Protein AF-0000000065958087 (afdb_homodimer)

Foldseek 3Di:
DDDDDCVQAQLCVQQDDPVNVVSVVVVVVVPADNQQSRFAEEEEEAQADDPALQHPLQVVLSVLLQLLQVVQGHHYDYDYDHADAQVNCPPDLSLLVHLLVLQVLLVVLLCVCLVNRGQEYEYEYFHQSNLLSVLLNQLLQFHQYAYFYLFAFAFFDDPRATAAVVVLLLVVLCVLVVNDDPVRSVVCVVTGGDHGGYTWWLFRSLLSLLLCVLLFRYDPLRSQHHNVDCVNSVRSSVRSNLSSVCSSVVPTSLLQRDPQSLLSSLQLCLQQLHKLLVQLSSLQSCLQAVHPQWSQNSQVLQFQHFHWFQIPPLHGHTSNLCSVQVHSLLQLLLCVVVVSGDQQGHHSNRHTNCVSNVPPDRDPPRDGTHHRVDGPGSGSQKHWADDLQFPLIWIWRRVPPPDQKAKAWEDEDAALVVLQVCLSVVVDDFRYEYEHALQACQSVVNQGARANNQSNCVSVVCQARYAYEYCGHHTSSGGHRYIYVGPPGLLVQGQSVQDDTGWMWIGGRPVRYIDTPDDPVSSVVSSVVDDHDDHPDPDDSSNVLSVQFDGSRSSRHRDSHSVPDDDRNRRD/DDDDDCVQAQLCVQQDDPVNVVSVVVVVVVPADNQQSRFAEEEEEAQADDPALQHPLQVVLSVLLQLLQVVQGHHYDYDYDHADAQLNCPPDLSLLVHLLVLQVLLVVLLCVCLVNRGQEYEYEYFHQSNLLSVLLNQLLQFHQYAYFYLFAFAFFDDPHATAAVVVLLLVVLCVLVVNDDPVRSVVCVVTGGDHGGYTWWLFRSLLSLLLCVLLFRYDPLRSQHHNVDCVNSVRSSVRSNLSSVCSSVVPTSLLQRDPQSLLSSLQLCLQQLHKLLVQQSSLQSCLQAVHPQWSQNSQVLQFQHFHWFQIPPLHGHTRNLCSVQVHSLLQSLLCVVVVSHDQQGHHSNRHTNCVSNVPPDRDPPRDGTHHRVDGPGSGSQKHWADDLQFPLIWIWRRRPPPDQKAKAWEDEDAALVVLQVCLSVVVDDFRYEYEHALQACQRVVNQGARANNQSNCVSVVRQARYAYEYCGHHTSNGGHRYIYVGPPGLLVQGQSVQDDTGWMWIGGRPVRYIDTPDDPVSSVVSSVVDDHDDHPDPDDSSNVSSVQFDGSRSSRHRDSHSVPDDDRNRRD

pLDDT: mean 94.56, std 6.38, range [53.03, 98.94]

InterPro domains:
  IPR000581 Dihydroxy-acid/6-phosphogluconate dehydratase, N-terminal [PF00920] (39-356)
  IPR004404 Dihydroxy-acid dehydratase [MF_00012] (9-559)
  IPR004404 Dihydroxy-acid dehydratase [TIGR00110] (22-556)
  IPR020558 Dihydroxy-acid/6-phosphogluconate dehydratase, conserved site [PS00886] (127-137)
  IPR020558 Dihydroxy-acid/6-phosphogluconate dehydratase, conserved site [PS00887] (467-478)
  IPR037237 IlvD/EDD, N-terminal domain [SSF143975] (4-380)
  IPR042096 Dihydroxy-acid dehydratase, C-terminal [G3DSA:3.50.30.80] (381-530)
  IPR050165 Dihydroxy-acid dehydratase IlvD/Edd [PTHR21000] (5-556)
  IPR056740 Dihydroxy-acid/6-phosphogluconate dehydratase, C-terminal [PF24877] (367-556)

Structure (mmCIF, N/CA/C/O backbone):
data_AF-0000000065958087-model_v1
#
loop_
_entity.id
_entity.type
_entity.pdbx_description
1 polymer 'Dihydroxy-acid dehydratase'
#
loop_
_atom_site.group_PDB
_atom_site.id
_atom_site.type_symbol
_atom_site.label_atom_id
_atom_site.label_alt_id
_atom_site.label_comp_id
_atom_site.label_asym_id
_atom_site.label_entity_id
_atom_site.label_seq_id
_atom_site.pdbx_PDB_ins_code
_atom_site.Cartn_x
_atom_site.Cartn_y
_atom_site.Cartn_z
_atom_site.occupancy
_atom_site.B_iso_or_equiv
_atom_site.auth_seq_id
_atom_site.auth_comp_id
_atom_site.auth_asym_id
_atom_site.auth_atom_id
_atom_site.pdbx_PDB_model_num
ATOM 1 N N . MET A 1 1 ? -27.859 -10.359 20.969 1 54.06 1 MET A N 1
ATOM 2 C CA . MET A 1 1 ? -26.891 -10.172 19.906 1 54.06 1 MET A CA 1
ATOM 3 C C . MET A 1 1 ? -27.562 -10.062 18.547 1 54.06 1 MET A C 1
ATOM 5 O O . MET A 1 1 ? -28.516 -10.805 18.266 1 54.06 1 MET A O 1
ATOM 9 N N . ALA A 1 2 ? -27.375 -9.062 17.859 1 61.31 2 ALA A N 1
ATOM 10 C CA . ALA A 1 2 ? -28.062 -8.812 16.594 1 61.31 2 ALA A CA 1
ATOM 11 C C . ALA A 1 2 ? -27.891 -9.984 15.633 1 61.31 2 ALA A C 1
ATOM 13 O O . ALA A 1 2 ? -26.828 -10.602 15.586 1 61.31 2 ALA A O 1
ATOM 14 N N . LYS A 1 3 ? -28.969 -10.367 15.133 1 76.25 3 LYS A N 1
ATOM 15 C CA . LYS A 1 3 ? -28.953 -11.414 14.117 1 76.25 3 LYS A CA 1
ATOM 16 C C . LYS A 1 3 ? -28.672 -10.836 12.734 1 76.25 3 LYS A C 1
ATOM 18 O O . LYS A 1 3 ? -29.344 -9.891 12.305 1 76.25 3 LYS A O 1
ATOM 23 N N . PHE A 1 4 ? -27.453 -11.102 12.219 1 90.19 4 PHE A N 1
ATOM 24 C CA . PHE A 1 4 ? -27.109 -10.602 10.898 1 90.19 4 PHE A CA 1
ATOM 25 C C . PHE A 1 4 ? -27.422 -11.641 9.828 1 90.19 4 PHE A C 1
ATOM 27 O O . PHE A 1 4 ? -27.203 -12.836 10.031 1 90.19 4 PHE A O 1
ATOM 34 N N . ASN A 1 5 ? -28.094 -11.172 8.781 1 90.94 5 ASN A N 1
ATOM 35 C CA . ASN A 1 5 ? -28.297 -12.023 7.609 1 90.94 5 ASN A CA 1
ATOM 36 C C . ASN A 1 5 ? -27.094 -11.945 6.656 1 90.94 5 ASN A C 1
ATOM 38 O O . ASN A 1 5 ? -27.047 -11.086 5.781 1 90.94 5 ASN A O 1
ATOM 42 N N . LYS A 1 6 ? -26.297 -12.805 6.758 1 92.75 6 LYS A N 1
ATOM 43 C CA . LYS A 1 6 ? -25.031 -12.797 6.02 1 92.75 6 LYS A CA 1
ATOM 44 C C . LYS A 1 6 ? -25.281 -12.867 4.516 1 92.75 6 LYS A C 1
ATOM 46 O O . LYS A 1 6 ? -24.422 -12.453 3.723 1 92.75 6 LYS A O 1
ATOM 51 N N . LYS A 1 7 ? -26.422 -13.352 4.039 1 93.19 7 LYS A N 1
ATOM 52 C CA . LYS A 1 7 ? -26.75 -13.477 2.623 1 93.19 7 LYS A CA 1
ATOM 53 C C . LYS A 1 7 ? -26.797 -12.109 1.943 1 93.19 7 LYS A C 1
ATOM 55 O O . LYS A 1 7 ? -26.719 -12.023 0.717 1 93.19 7 LYS A O 1
ATOM 60 N N . LYS A 1 8 ? -26.844 -11.109 2.742 1 94.12 8 LYS A N 1
ATOM 61 C CA . LYS A 1 8 ? -26.969 -9.758 2.197 1 94.12 8 LYS A CA 1
ATOM 62 C C . LYS A 1 8 ? -25.672 -8.961 2.404 1 94.12 8 LYS A C 1
ATOM 64 O O . LYS A 1 8 ? -25.656 -7.746 2.207 1 94.12 8 LYS A O 1
ATOM 69 N N . LEU A 1 9 ? -24.656 -9.609 2.852 1 97.38 9 LEU A N 1
ATOM 70 C CA . LEU A 1 9 ? -23.391 -8.961 3.148 1 97.38 9 LEU A CA 1
ATOM 71 C C . LEU A 1 9 ? -22.312 -9.43 2.182 1 97.38 9 LEU A C 1
ATOM 73 O O . LEU A 1 9 ? -22.391 -10.531 1.635 1 97.38 9 LEU A O 1
ATOM 77 N N . PRO A 1 10 ? -21.312 -8.578 1.961 1 97.94 10 PRO A N 1
ATOM 78 C CA . PRO A 1 10 ? -20.219 -8.945 1.064 1 97.94 10 PRO A CA 1
ATOM 79 C C . PRO A 1 10 ? -19.562 -10.281 1.434 1 97.94 10 PRO A C 1
ATOM 81 O O . PRO A 1 10 ? -19.219 -11.062 0.549 1 97.94 10 PRO A O 1
ATOM 84 N N . SER A 1 11 ? -19.453 -10.617 2.674 1 98.12 11 SER A N 1
ATOM 85 C CA . SER A 1 11 ? -18.719 -11.789 3.129 1 98.12 11 SER A CA 1
ATOM 86 C C . SER A 1 11 ? -19.422 -13.078 2.729 1 98.12 11 SER A C 1
ATOM 88 O O . SER A 1 11 ? -18.859 -14.172 2.861 1 98.12 11 SER A O 1
ATOM 90 N N . ARG A 1 12 ? -20.672 -13.008 2.209 1 97.25 12 ARG A N 1
ATOM 91 C CA . ARG A 1 12 ? -21.375 -14.188 1.703 1 97.25 12 ARG A CA 1
ATOM 92 C C . ARG A 1 12 ? -20.562 -14.875 0.61 1 97.25 12 ARG A C 1
ATOM 94 O O . ARG A 1 12 ? -20.578 -16.094 0.49 1 97.25 12 ARG A O 1
ATOM 101 N N . HIS A 1 13 ? -19.734 -14.086 -0.087 1 95.44 13 HIS A N 1
ATOM 102 C CA . HIS A 1 13 ? -19.016 -14.578 -1.252 1 95.44 13 HIS A CA 1
ATOM 103 C C . HIS A 1 13 ? -17.797 -15.406 -0.835 1 95.44 13 HIS A C 1
ATOM 105 O O . HIS A 1 13 ? -17.188 -16.078 -1.667 1 95.44 13 HIS A O 1
ATOM 111 N N . THR A 1 14 ? -17.484 -15.453 0.473 1 96.62 14 THR A N 1
ATOM 112 C CA . THR A 1 14 ? -16.344 -16.25 0.943 1 96.62 14 THR A CA 1
ATOM 113 C C . THR A 1 14 ? -16.797 -17.25 2.008 1 96.62 14 THR A C 1
ATOM 115 O O . THR A 1 14 ? -15.969 -17.953 2.592 1 96.62 14 THR A O 1
ATOM 118 N N . SER A 1 15 ? -18.047 -17.297 2.32 1 96.69 15 SER A N 1
ATOM 119 C CA . SER A 1 15 ? -18.375 -18.078 3.51 1 96.69 15 SER A CA 1
ATOM 120 C C . SER A 1 15 ? -19.594 -18.953 3.268 1 96.69 15 SER A C 1
ATOM 122 O O . SER A 1 15 ? -19.703 -20.047 3.852 1 96.69 15 SER A O 1
ATOM 124 N N . LEU A 1 16 ? -20.562 -18.594 2.395 1 95 16 LEU A N 1
ATOM 125 C CA . LEU A 1 16 ? -21.844 -19.281 2.311 1 95 16 LEU A CA 1
ATOM 126 C C . LEU A 1 16 ? -21.891 -20.188 1.085 1 95 16 LEU A C 1
ATOM 128 O O . LEU A 1 16 ? -21.484 -19.797 -0.004 1 95 16 LEU A O 1
ATOM 132 N N . GLY A 1 17 ? -22.391 -21.391 1.291 1 92.44 17 GLY A N 1
ATOM 133 C CA . GLY A 1 17 ? -22.609 -22.312 0.185 1 92.44 17 GLY A CA 1
ATOM 134 C C . GLY A 1 17 ? -21.516 -23.344 0.044 1 92.44 17 GLY A C 1
ATOM 135 O O . GLY A 1 17 ? -20.391 -23.141 0.531 1 92.44 17 GLY A O 1
ATOM 136 N N . ALA A 1 18 ? -21.859 -24.391 -0.669 1 91.31 18 ALA A N 1
ATOM 137 C CA . ALA A 1 18 ? -20.938 -25.5 -0.854 1 91.31 18 ALA A CA 1
ATOM 138 C C . ALA A 1 18 ? -19.703 -25.062 -1.62 1 91.31 18 ALA A C 1
ATOM 140 O O . ALA A 1 18 ? -18.594 -25.547 -1.362 1 91.31 18 ALA A O 1
ATOM 141 N N . ASP A 1 19 ? -19.891 -24.094 -2.451 1 88.06 19 ASP A N 1
ATOM 142 C CA . ASP A 1 19 ? -18.812 -23.625 -3.32 1 88.06 19 ASP A CA 1
ATOM 143 C C . ASP A 1 19 ? -17.75 -22.875 -2.523 1 88.06 19 ASP A C 1
ATOM 145 O O . ASP A 1 19 ? -16.641 -22.656 -3.014 1 88.06 19 ASP A O 1
ATOM 149 N N . ARG A 1 20 ? -18.078 -22.531 -1.293 1 94 20 ARG A N 1
ATOM 150 C CA . ARG A 1 20 ? -17.141 -21.734 -0.492 1 94 20 ARG A CA 1
ATOM 151 C C . ARG A 1 20 ? -16.438 -22.609 0.542 1 94 20 ARG A C 1
ATOM 153 O O . ARG A 1 20 ? -15.781 -22.094 1.449 1 94 20 ARG A O 1
ATOM 160 N N . ALA A 1 21 ? -16.562 -23.891 0.349 1 94.94 21 ALA A N 1
ATOM 161 C CA . ALA A 1 21 ? -15.906 -24.828 1.25 1 94.94 21 ALA A CA 1
ATOM 162 C C . ALA A 1 21 ? -14.406 -24.578 1.327 1 94.94 21 ALA A C 1
ATOM 164 O O . ALA A 1 21 ? -13.82 -24.578 2.414 1 94.94 21 ALA A O 1
ATOM 165 N N . PRO A 1 22 ? -13.734 -24.297 0.221 1 93.5 22 PRO A N 1
ATOM 166 C CA . PRO A 1 22 ? -12.305 -24 0.319 1 93.5 22 PRO A CA 1
ATOM 167 C C . PRO A 1 22 ? -12.008 -22.766 1.166 1 93.5 22 PRO A C 1
ATOM 169 O O . PRO A 1 22 ? -11.047 -22.766 1.936 1 93.5 22 PRO A O 1
ATOM 172 N N . HIS A 1 23 ? -12.812 -21.734 1.047 1 95.94 23 HIS A N 1
ATOM 173 C CA . HIS A 1 23 ? -12.641 -20.531 1.836 1 95.94 23 HIS A CA 1
ATOM 174 C C . HIS A 1 23 ? -12.758 -20.812 3.328 1 95.94 23 HIS A C 1
ATOM 176 O O . HIS A 1 23 ? -11.906 -20.406 4.113 1 95.94 23 HIS A O 1
ATOM 182 N N . ARG A 1 24 ? -13.781 -21.547 3.639 1 97.56 24 ARG A N 1
ATOM 183 C CA . ARG A 1 24 ? -14.031 -21.859 5.043 1 97.56 24 ARG A CA 1
ATOM 184 C C . ARG A 1 24 ? -12.914 -22.719 5.625 1 97.56 24 ARG A C 1
ATOM 186 O O . ARG A 1 24 ? -12.578 -22.594 6.805 1 97.56 24 ARG A O 1
ATOM 193 N N . SER A 1 25 ? -12.281 -23.562 4.801 1 97.19 25 SER A N 1
ATOM 194 C CA . SER A 1 25 ? -11.148 -24.359 5.254 1 97.19 25 SER A CA 1
ATOM 195 C C . SER A 1 25 ? -10.016 -23.469 5.77 1 97.19 25 SER A C 1
ATOM 197 O O . SER A 1 25 ? -9.352 -23.812 6.75 1 97.19 25 SER A O 1
ATOM 199 N N . PHE A 1 26 ? -9.82 -22.344 5.156 1 97.5 26 PHE A N 1
ATOM 200 C CA . PHE A 1 26 ? -8.789 -21.406 5.578 1 97.5 26 PHE A CA 1
ATOM 201 C C . PHE A 1 26 ? -9.148 -20.766 6.914 1 97.5 26 PHE A C 1
ATOM 203 O O . PHE A 1 26 ? -8.289 -20.594 7.781 1 97.5 26 PHE A O 1
ATOM 210 N N . TYR A 1 27 ? -10.422 -20.375 7.039 1 97.94 27 TYR A N 1
ATOM 211 C CA . TYR A 1 27 ? -10.844 -19.766 8.289 1 97.94 27 TYR A CA 1
ATOM 212 C C . TYR A 1 27 ? -10.695 -20.75 9.453 1 97.94 27 TYR A C 1
ATOM 214 O O . TYR A 1 27 ? -10.25 -20.359 10.539 1 97.94 27 TYR A O 1
ATOM 222 N N . TYR A 1 28 ? -11.047 -22.047 9.211 1 97.25 28 TYR A N 1
ATOM 223 C CA . TYR A 1 28 ? -10.922 -23.062 10.25 1 97.25 28 TYR A CA 1
ATOM 224 C C . TYR A 1 28 ? -9.461 -23.266 10.633 1 97.25 28 TYR A C 1
ATOM 226 O O . TYR A 1 28 ? -9.148 -23.5 11.805 1 97.25 28 TYR A O 1
ATOM 234 N N . ALA A 1 29 ? -8.617 -23.141 9.703 1 96.31 29 ALA A N 1
ATOM 235 C CA . ALA A 1 29 ? -7.188 -23.297 9.953 1 96.31 29 ALA A CA 1
ATOM 236 C C . ALA A 1 29 ? -6.676 -22.219 10.906 1 96.31 29 ALA A C 1
ATOM 238 O O . ALA A 1 29 ? -5.672 -22.422 11.586 1 96.31 29 ALA A O 1
ATOM 239 N N . MET A 1 30 ? -7.363 -21.125 10.961 1 96.56 30 MET A N 1
ATOM 240 C CA . MET A 1 30 ? -6.938 -20 11.797 1 96.56 30 MET A CA 1
ATOM 241 C C . MET A 1 30 ? -7.668 -20.031 13.141 1 96.56 30 MET A C 1
ATOM 243 O O . MET A 1 30 ? -7.566 -19.078 13.922 1 96.56 30 MET A O 1
ATOM 247 N N . GLY A 1 31 ? -8.469 -21.016 13.32 1 95.44 31 GLY A N 1
ATOM 248 C CA . GLY A 1 31 ? -9.102 -21.188 14.617 1 95.44 31 GLY A CA 1
ATOM 249 C C . GLY A 1 31 ? -10.523 -20.656 14.672 1 95.44 31 GLY A C 1
ATOM 250 O O . GLY A 1 31 ? -11.172 -20.703 15.711 1 95.44 31 GLY A O 1
ATOM 251 N N . GLU A 1 32 ? -11.039 -20.156 13.57 1 97.31 32 GLU A N 1
ATOM 252 C CA . GLU A 1 32 ? -12.422 -19.688 13.555 1 97.31 32 GLU A CA 1
ATOM 253 C C . GLU A 1 32 ? -13.406 -20.859 13.523 1 97.31 32 GLU A C 1
ATOM 255 O O . GLU A 1 32 ? -13.172 -21.844 12.82 1 97.31 32 GLU A O 1
ATOM 260 N N . THR A 1 33 ? -14.469 -20.781 14.281 1 96.5 33 THR A N 1
ATOM 261 C CA . THR A 1 33 ? -15.508 -21.797 14.305 1 96.5 33 THR A CA 1
ATOM 262 C C . THR A 1 33 ? -16.531 -21.562 13.203 1 96.5 33 THR A C 1
ATOM 264 O O . THR A 1 33 ? -16.516 -20.5 12.555 1 96.5 33 THR A O 1
ATOM 267 N N . GLU A 1 34 ? -17.344 -22.547 12.977 1 94.94 34 GLU A N 1
ATOM 268 C CA . GLU A 1 34 ? -18.438 -22.375 12.039 1 94.94 34 GLU A CA 1
ATOM 269 C C . GLU A 1 34 ? -19.312 -21.188 12.414 1 94.94 34 GLU A C 1
ATOM 271 O O . GLU A 1 34 ? -19.781 -20.453 11.531 1 94.94 34 GLU A O 1
ATOM 276 N N . LYS A 1 35 ? -19.5 -21.031 13.75 1 95.75 35 LYS A N 1
ATOM 277 C CA . LYS A 1 35 ? -20.281 -19.891 14.234 1 95.75 35 LYS A CA 1
ATOM 278 C C . LYS A 1 35 ? -19.594 -18.562 13.875 1 95.75 35 LYS A C 1
ATOM 280 O O . LYS A 1 35 ? -20.266 -17.609 13.484 1 95.75 35 LYS A O 1
ATOM 285 N N . ASP A 1 36 ? -18.312 -18.531 14.039 1 97.06 36 ASP A N 1
ATOM 286 C CA . ASP A 1 36 ? -17.562 -17.328 13.703 1 97.06 36 ASP A CA 1
ATOM 287 C C . ASP A 1 36 ? -17.672 -17.016 12.211 1 97.06 36 ASP A C 1
ATOM 289 O O . ASP A 1 36 ? -17.828 -15.852 11.836 1 97.06 36 ASP A O 1
ATOM 293 N N . VAL A 1 37 ? -17.594 -18.031 11.367 1 97.19 37 VAL A N 1
ATOM 294 C CA . VAL A 1 37 ? -17.594 -17.859 9.922 1 97.19 37 VAL A CA 1
ATOM 295 C C . VAL A 1 37 ? -18.984 -17.406 9.461 1 97.19 37 VAL A C 1
ATOM 297 O O . VAL A 1 37 ? -19.109 -16.734 8.438 1 97.19 37 VAL A O 1
ATOM 300 N N . ALA A 1 38 ? -20 -17.75 10.203 1 95.75 38 ALA A N 1
ATOM 301 C CA . ALA A 1 38 ? -21.375 -17.391 9.859 1 95.75 38 ALA A CA 1
ATOM 302 C C . ALA A 1 38 ? -21.672 -15.93 10.211 1 95.75 38 ALA A C 1
ATOM 304 O O . ALA A 1 38 ? -22.641 -15.352 9.734 1 95.75 38 ALA A O 1
ATOM 305 N N . LYS A 1 39 ? -20.828 -15.312 11.07 1 97.62 39 LYS A N 1
ATOM 306 C CA . LYS A 1 39 ? -20.984 -13.914 11.484 1 97.62 39 LYS A CA 1
ATOM 307 C C . LYS A 1 39 ? -20.406 -12.969 10.438 1 97.62 39 LYS A C 1
ATOM 309 O O . LYS A 1 39 ? -19.656 -13.391 9.555 1 97.62 39 LYS A O 1
ATOM 314 N N . PRO A 1 40 ? -20.75 -11.641 10.516 1 98.44 40 PRO A N 1
ATOM 315 C CA . PRO A 1 40 ? -20.109 -10.656 9.633 1 98.44 40 PRO A CA 1
ATOM 316 C C . PRO A 1 40 ? -18.609 -10.555 9.859 1 98.44 40 PRO A C 1
ATOM 318 O O . PRO A 1 40 ? -18.141 -10.617 11 1 98.44 40 PRO A O 1
ATOM 321 N N . PHE A 1 41 ? -17.875 -10.406 8.797 1 98.75 41 PHE A N 1
ATOM 322 C CA . PHE A 1 41 ? -16.438 -10.18 8.883 1 98.75 41 PHE A CA 1
ATOM 323 C C . PHE A 1 41 ? -16.125 -8.695 8.961 1 98.75 41 PHE A C 1
ATOM 325 O O . PHE A 1 41 ? -16.531 -7.918 8.094 1 98.75 41 PHE A O 1
ATOM 332 N N . VAL A 1 42 ? -15.398 -8.273 9.969 1 98.94 42 VAL A N 1
ATOM 333 C CA . VAL A 1 42 ? -15.031 -6.875 10.164 1 98.94 42 VAL A CA 1
ATOM 334 C C . VAL A 1 42 ? -13.523 -6.711 9.992 1 98.94 42 VAL A C 1
ATOM 336 O O . VAL A 1 42 ? -12.742 -7.281 10.758 1 98.94 42 VAL A O 1
ATOM 339 N N . GLY A 1 43 ? -13.125 -5.977 8.93 1 98.88 43 GLY A N 1
ATOM 340 C CA . GLY A 1 43 ? -11.719 -5.625 8.828 1 98.88 43 GLY A CA 1
ATOM 341 C C . GLY A 1 43 ? -11.273 -4.645 9.898 1 98.88 43 GLY A C 1
ATOM 342 O O . GLY A 1 43 ? -11.938 -3.641 10.148 1 98.88 43 GLY A O 1
ATOM 343 N N . VAL A 1 44 ? -10.188 -4.941 10.578 1 98.94 44 VAL A N 1
ATOM 344 C CA . VAL A 1 44 ? -9.539 -4.035 11.516 1 98.94 44 VAL A CA 1
ATOM 345 C C . VAL A 1 44 ? -8.148 -3.664 11 1 98.94 44 VAL A C 1
ATOM 347 O O . VAL A 1 44 ? -7.199 -4.438 11.141 1 98.94 44 VAL A O 1
ATOM 350 N N . VAL A 1 45 ? -8.016 -2.467 10.414 1 98.75 45 VAL A N 1
ATOM 351 C CA . VAL A 1 45 ? -6.77 -2.074 9.766 1 98.75 45 VAL A CA 1
ATOM 352 C C . VAL A 1 45 ? -6.012 -1.095 10.656 1 98.75 45 VAL A C 1
ATOM 354 O O . VAL A 1 45 ? -6.602 -0.166 11.211 1 98.75 45 VAL A O 1
ATOM 357 N N . SER A 1 46 ? -4.754 -1.327 10.828 1 98 46 SER A N 1
ATOM 358 C CA . SER A 1 46 ? -3.871 -0.398 11.523 1 98 46 SER A CA 1
ATOM 359 C C . SER A 1 46 ? -2.697 0.017 10.641 1 98 46 SER A C 1
ATOM 361 O O . SER A 1 46 ? -2.291 -0.727 9.75 1 98 46 SER A O 1
ATOM 363 N N . THR A 1 47 ? -2.174 1.189 10.82 1 98.25 47 THR A N 1
ATOM 364 C CA . THR A 1 47 ? -0.965 1.664 10.156 1 98.25 47 THR A CA 1
ATOM 365 C C . THR A 1 47 ? 0.246 1.525 11.078 1 98.25 47 THR A C 1
ATOM 367 O O . THR A 1 47 ? 1.076 2.434 11.164 1 98.25 47 THR A O 1
ATOM 370 N N . TRP A 1 48 ? 0.363 0.443 11.742 1 97.75 48 TRP A N 1
ATOM 371 C CA . TRP A 1 48 ? 1.42 0.176 12.711 1 97.75 48 TRP A CA 1
ATOM 372 C C . TRP A 1 48 ? 2.766 -0.004 12.016 1 97.75 48 TRP A C 1
ATOM 374 O O . TRP A 1 48 ? 2.84 -0.613 10.945 1 97.75 48 TRP A O 1
ATOM 384 N N . ASN A 1 49 ? 3.803 0.535 12.539 1 97.31 49 ASN A N 1
ATOM 385 C CA . ASN A 1 49 ? 5.199 0.255 12.227 1 97.31 49 ASN A CA 1
ATOM 386 C C . ASN A 1 49 ? 6.133 0.74 13.328 1 97.31 49 ASN A C 1
ATOM 388 O O . ASN A 1 49 ? 5.676 1.271 14.344 1 97.31 49 ASN A O 1
ATOM 392 N N . GLU A 1 50 ? 7.402 0.573 13.141 1 97.25 50 GLU A N 1
ATOM 393 C CA . GLU A 1 50 ? 8.398 0.988 14.125 1 97.25 50 GLU A CA 1
ATOM 394 C C . GLU A 1 50 ? 9.242 2.146 13.602 1 97.25 50 GLU A C 1
ATOM 396 O O . GLU A 1 50 ? 10.398 2.299 13.984 1 97.25 50 GLU A O 1
ATOM 401 N N . ALA A 1 51 ? 8.688 2.9 12.719 1 96.44 51 ALA A N 1
ATOM 402 C CA . ALA A 1 51 ? 9.438 4.004 12.141 1 96.44 51 ALA A CA 1
ATOM 403 C C . ALA A 1 51 ? 9.477 5.203 13.086 1 96.44 51 ALA A C 1
ATOM 405 O O . ALA A 1 51 ? 10.461 5.949 13.109 1 96.44 51 ALA A O 1
ATOM 406 N N . ALA A 1 52 ? 8.344 5.363 13.781 1 96.69 52 ALA A N 1
ATOM 407 C CA . ALA A 1 52 ? 8.211 6.52 14.664 1 96.69 52 ALA A CA 1
ATOM 408 C C . ALA A 1 52 ? 7.203 6.246 15.773 1 96.69 52 ALA A C 1
ATOM 410 O O . ALA A 1 52 ? 6.379 5.332 15.672 1 96.69 52 ALA A O 1
ATOM 411 N N . PRO A 1 53 ? 7.262 7.031 16.797 1 97.44 53 PRO A N 1
ATOM 412 C CA . PRO A 1 53 ? 6.41 6.777 17.969 1 97.44 53 PRO A CA 1
ATOM 413 C C . PRO A 1 53 ? 4.922 6.93 17.656 1 97.44 53 PRO A C 1
ATOM 415 O O . PRO A 1 53 ? 4.078 6.383 18.375 1 97.44 53 PRO A O 1
ATOM 418 N N . CYS A 1 54 ? 4.574 7.566 16.625 1 96.81 54 CYS A N 1
ATOM 419 C CA . CYS A 1 54 ? 3.176 7.812 16.297 1 96.81 54 CYS A CA 1
ATOM 420 C C . CYS A 1 54 ? 2.461 6.52 15.938 1 96.81 54 CYS A C 1
ATOM 422 O O . CYS A 1 54 ? 1.23 6.465 15.93 1 96.81 54 CYS A O 1
ATOM 424 N N . ASN A 1 55 ? 3.229 5.422 15.703 1 97 55 ASN A N 1
ATOM 425 C CA . ASN A 1 55 ? 2.598 4.23 15.141 1 97 55 ASN A CA 1
ATOM 426 C C . ASN A 1 55 ? 2.773 3.023 16.062 1 97 55 ASN A C 1
ATOM 428 O O . ASN A 1 55 ? 2.102 2.006 15.891 1 97 55 ASN A O 1
ATOM 432 N N . ILE A 1 56 ? 3.561 3.066 17.031 1 96.25 56 ILE A N 1
ATOM 433 C CA . ILE A 1 56 ? 3.996 1.873 17.75 1 96.25 56 ILE A CA 1
ATOM 434 C C . ILE A 1 56 ? 2.896 1.411 18.703 1 96.25 56 ILE A C 1
ATOM 436 O O . ILE A 1 56 ? 2.881 0.254 19.125 1 96.25 56 ILE A O 1
ATOM 440 N N . ALA A 1 57 ? 1.901 2.262 19.031 1 96.31 57 ALA A N 1
ATOM 441 C CA . ALA A 1 57 ? 0.851 1.888 19.984 1 96.31 57 ALA A CA 1
ATOM 442 C C . ALA A 1 57 ? -0.372 1.339 19.25 1 96.31 57 ALA A C 1
ATOM 444 O O . ALA A 1 57 ? -1.325 0.879 19.875 1 96.31 57 ALA A O 1
ATOM 445 N N . LEU A 1 58 ? -0.41 1.313 17.984 1 97.75 58 LEU A N 1
ATOM 446 C CA . LEU A 1 58 ? -1.629 1.081 17.219 1 97.75 58 LEU A CA 1
ATOM 447 C C . LEU A 1 58 ? -2.033 -0.388 17.281 1 97.75 58 LEU A C 1
ATOM 449 O O . LEU A 1 58 ? -3.225 -0.709 17.266 1 97.75 58 LEU A O 1
ATOM 453 N N . MET A 1 59 ? -1.088 -1.255 17.312 1 95.19 59 MET A N 1
ATOM 454 C CA . MET A 1 59 ? -1.405 -2.68 17.328 1 95.19 59 MET A CA 1
ATOM 455 C C . MET A 1 59 ? -2.129 -3.062 18.625 1 95.19 59 MET A C 1
ATOM 457 O O . MET A 1 59 ? -3.033 -3.898 18.609 1 95.19 59 MET A O 1
ATOM 461 N N . ARG A 1 60 ? -1.677 -2.51 19.75 1 96.56 60 ARG A N 1
ATOM 462 C CA . ARG A 1 60 ? -2.373 -2.729 21 1 96.56 60 ARG A CA 1
ATOM 463 C C . ARG A 1 60 ? -3.836 -2.311 20.906 1 96.56 60 ARG A C 1
ATOM 465 O O . ARG A 1 60 ? -4.727 -3.037 21.344 1 96.56 60 ARG A O 1
ATOM 472 N N . GLN A 1 61 ? -4.074 -1.193 20.312 1 97.81 61 GLN A N 1
ATOM 473 C CA . GLN A 1 61 ? -5.43 -0.669 20.188 1 97.81 61 GLN A CA 1
ATOM 474 C C . GLN A 1 61 ? -6.266 -1.539 19.25 1 97.81 61 GLN A C 1
ATOM 476 O O . GLN A 1 61 ? -7.461 -1.736 19.484 1 97.81 61 GLN A O 1
ATOM 481 N N . ALA A 1 62 ? -5.652 -2.064 18.234 1 98.5 62 ALA A N 1
ATOM 482 C CA . ALA A 1 62 ? -6.34 -2.973 17.312 1 98.5 62 ALA A CA 1
ATOM 483 C C . ALA A 1 62 ? -6.867 -4.199 18.062 1 98.5 62 ALA A C 1
ATOM 485 O O . ALA A 1 62 ? -7.961 -4.688 17.766 1 98.5 62 ALA A O 1
ATOM 486 N N . GLN A 1 63 ? -6.098 -4.703 18.984 1 98.44 63 GLN A N 1
ATOM 487 C CA . GLN A 1 63 ? -6.547 -5.848 19.781 1 98.44 63 GLN A CA 1
ATOM 488 C C . GLN A 1 63 ? -7.82 -5.516 20.547 1 98.44 63 GLN A C 1
ATOM 490 O O . GLN A 1 63 ? -8.727 -6.344 20.656 1 98.44 63 GLN A O 1
ATOM 495 N N . SER A 1 64 ? -7.855 -4.316 21.094 1 98.69 64 SER A N 1
ATOM 496 C CA . SER A 1 64 ? -9.039 -3.879 21.828 1 98.69 64 SER A CA 1
ATOM 497 C C . SER A 1 64 ? -10.25 -3.76 20.906 1 98.69 64 SER A C 1
ATOM 499 O O . SER A 1 64 ? -11.367 -4.117 21.281 1 98.69 64 SER A O 1
ATOM 501 N N . VAL A 1 65 ? -10.039 -3.277 19.719 1 98.88 65 VAL A N 1
ATOM 502 C CA . VAL A 1 65 ? -11.109 -3.186 18.719 1 98.88 65 VAL A CA 1
ATOM 503 C C . VAL A 1 65 ? -11.664 -4.578 18.438 1 98.88 65 VAL A C 1
ATOM 505 O O . VAL A 1 65 ? -12.883 -4.77 18.375 1 98.88 65 VAL A O 1
ATOM 508 N N . LYS A 1 66 ? -10.789 -5.582 18.219 1 98.81 66 LYS A N 1
ATOM 509 C CA . LYS A 1 66 ? -11.203 -6.945 17.891 1 98.81 66 LYS A CA 1
ATOM 510 C C . LYS A 1 66 ? -12.094 -7.52 19 1 98.81 66 LYS A C 1
ATOM 512 O O . LYS A 1 66 ? -13.07 -8.211 18.719 1 98.81 66 LYS A O 1
ATOM 517 N N . LYS A 1 67 ? -11.758 -7.188 20.25 1 98.75 67 LYS A N 1
ATOM 518 C CA . LYS A 1 67 ? -12.57 -7.629 21.375 1 98.75 67 LYS A CA 1
ATOM 519 C C . LYS A 1 67 ? -13.984 -7.055 21.281 1 98.75 67 LYS A C 1
ATOM 521 O O . LYS A 1 67 ? -14.961 -7.754 21.547 1 98.75 67 LYS A O 1
ATOM 526 N N . GLY A 1 68 ? -14.055 -5.773 20.922 1 98.81 68 GLY A N 1
ATOM 527 C CA . GLY A 1 68 ? -15.359 -5.141 20.766 1 98.81 68 GLY A CA 1
ATOM 528 C C . GLY A 1 68 ? -16.188 -5.75 19.656 1 98.81 68 GLY A C 1
ATOM 529 O O . GLY A 1 68 ? -17.391 -5.953 19.812 1 98.81 68 GLY A O 1
ATOM 530 N N . VAL A 1 69 ? -15.57 -6.039 18.547 1 98.81 69 VAL A N 1
ATOM 531 C CA . VAL A 1 69 ? -16.25 -6.648 17.406 1 98.81 69 VAL A CA 1
ATOM 532 C C . VAL A 1 69 ? -16.797 -8.023 17.797 1 98.81 69 VAL A C 1
ATOM 534 O O . VAL A 1 69 ? -17.969 -8.32 17.562 1 98.81 69 VAL A O 1
ATOM 537 N N . ARG A 1 70 ? -15.977 -8.852 18.438 1 98.38 70 ARG A N 1
ATOM 538 C CA . ARG A 1 70 ? -16.375 -10.195 18.844 1 98.38 70 ARG A CA 1
ATOM 539 C C . ARG A 1 70 ? -17.516 -10.141 19.859 1 98.38 70 ARG A C 1
ATOM 541 O O . ARG A 1 70 ? -18.484 -10.914 19.75 1 98.38 70 ARG A O 1
ATOM 548 N N . ALA A 1 71 ? -17.422 -9.219 20.766 1 98.06 71 ALA A N 1
ATOM 549 C CA . ALA A 1 71 ? -18.438 -9.078 21.812 1 98.06 71 ALA A CA 1
ATOM 550 C C . ALA A 1 71 ? -19.781 -8.688 21.219 1 98.06 71 ALA A C 1
ATOM 552 O O . ALA A 1 71 ? -20.828 -8.914 21.844 1 98.06 71 ALA A O 1
ATOM 553 N N . SER A 1 72 ? -19.734 -8.18 20.016 1 98.12 72 SER A N 1
ATOM 554 C CA . SER A 1 72 ? -20.969 -7.668 19.422 1 98.12 72 SER A CA 1
ATOM 555 C C . SER A 1 72 ? -21.391 -8.508 18.219 1 98.12 72 SER A C 1
ATOM 557 O O . SER A 1 72 ? -22.125 -8.031 17.359 1 98.12 72 SER A O 1
ATOM 559 N N . GLY A 1 73 ? -20.859 -9.656 18.141 1 97.5 73 GLY A N 1
ATOM 560 C CA . GLY A 1 73 ? -21.375 -10.641 17.203 1 97.5 73 GLY A CA 1
ATOM 561 C C . GLY A 1 73 ? -20.688 -10.602 15.852 1 97.5 73 GLY A C 1
ATOM 562 O O . GLY A 1 73 ? -21.266 -11.023 14.844 1 97.5 73 GLY A O 1
ATOM 563 N N . GLY A 1 74 ? -19.531 -10.008 15.727 1 98.44 74 GLY A N 1
ATOM 564 C CA . GLY A 1 74 ? -18.75 -10.023 14.5 1 98.44 74 GLY A CA 1
ATOM 565 C C . GLY A 1 74 ? -17.484 -10.867 14.602 1 98.44 74 GLY A C 1
ATOM 566 O O . GLY A 1 74 ? -17.109 -11.305 15.688 1 98.44 74 GLY A O 1
ATOM 567 N N . THR A 1 75 ? -16.891 -11.195 13.539 1 98.62 75 THR A N 1
ATOM 568 C CA . THR A 1 75 ? -15.586 -11.852 13.461 1 98.62 75 THR A CA 1
ATOM 569 C C . THR A 1 75 ? -14.523 -10.898 12.914 1 98.62 75 THR A C 1
ATOM 571 O O . THR A 1 75 ? -14.5 -10.625 11.711 1 98.62 75 THR A O 1
ATOM 574 N N . PRO A 1 76 ? -13.672 -10.391 13.758 1 98.75 76 PRO A N 1
ATOM 575 C CA . PRO A 1 76 ? -12.656 -9.438 13.297 1 98.75 76 PRO A CA 1
ATOM 576 C C . PRO A 1 76 ? -11.555 -10.094 12.477 1 98.75 76 PRO A C 1
ATOM 578 O O . PRO A 1 76 ? -11.141 -11.219 12.773 1 98.75 76 PRO A O 1
ATOM 581 N N . ARG A 1 77 ? -11.133 -9.453 11.43 1 98.56 77 ARG A N 1
ATOM 582 C CA . ARG A 1 77 ? -9.984 -9.781 10.594 1 98.56 77 ARG A CA 1
ATOM 583 C C . ARG A 1 77 ? -8.969 -8.648 10.578 1 98.56 77 ARG A C 1
ATOM 585 O O . ARG A 1 77 ? -9.133 -7.672 9.844 1 98.56 77 ARG A O 1
ATOM 592 N N . GLU A 1 78 ? -7.91 -8.805 11.336 1 98.5 78 GLU A N 1
ATOM 593 C CA . GLU A 1 78 ? -6.938 -7.727 11.477 1 98.5 78 GLU A CA 1
ATOM 594 C C . GLU A 1 78 ? -5.922 -7.742 10.336 1 98.5 78 GLU A C 1
ATOM 596 O O . GLU A 1 78 ? -5.504 -8.812 9.891 1 98.5 78 GLU A O 1
ATOM 601 N N . PHE A 1 79 ? -5.555 -6.594 9.828 1 98.31 79 PHE A N 1
ATOM 602 C CA . PHE A 1 79 ? -4.453 -6.445 8.883 1 98.31 79 PHE A CA 1
ATOM 603 C C . PHE A 1 79 ? -3.779 -5.09 9.039 1 98.31 79 PHE A C 1
ATOM 605 O O . PHE A 1 79 ? -4.242 -4.25 9.812 1 98.31 79 PHE A O 1
ATOM 612 N N . CYS A 1 80 ? -2.609 -4.934 8.406 1 97.75 80 CYS A N 1
ATOM 613 C CA . CYS A 1 80 ? -1.819 -3.711 8.5 1 97.75 80 CYS A CA 1
ATOM 614 C C . CYS A 1 80 ? -1.503 -3.158 7.113 1 97.75 80 CYS A C 1
ATOM 616 O O . CYS A 1 80 ? -1.5 -3.9 6.133 1 97.75 80 CYS A O 1
ATOM 618 N N . THR A 1 81 ? -1.391 -1.923 7.035 1 97.75 81 THR A N 1
ATOM 619 C CA . THR A 1 81 ? -0.819 -1.239 5.879 1 97.75 81 THR A CA 1
ATOM 620 C C . THR A 1 81 ? 0.275 -0.268 6.312 1 97.75 81 THR A C 1
ATOM 622 O O . THR A 1 81 ? 0.605 -0.185 7.496 1 97.75 81 THR A O 1
ATOM 625 N N . ILE A 1 82 ? 0.91 0.454 5.398 1 98.06 82 ILE A N 1
ATOM 626 C CA . ILE A 1 82 ? 2.109 1.228 5.691 1 98.06 82 ILE A CA 1
ATOM 627 C C . ILE A 1 82 ? 1.719 2.607 6.219 1 98.06 82 ILE A C 1
ATOM 629 O O . ILE A 1 82 ? 0.536 2.957 6.242 1 98.06 82 ILE A O 1
ATOM 633 N N . THR A 1 83 ? 2.695 3.32 6.664 1 96.88 83 THR A N 1
ATOM 634 C CA . THR A 1 83 ? 2.662 4.758 6.906 1 96.88 83 THR A CA 1
ATOM 635 C C . THR A 1 83 ? 4.051 5.367 6.73 1 96.88 83 THR A C 1
ATOM 637 O O . THR A 1 83 ? 5.059 4.715 7.008 1 96.88 83 THR A O 1
ATOM 640 N N . VAL A 1 84 ? 4.137 6.52 6.176 1 97.69 84 VAL A N 1
ATOM 641 C CA . VAL A 1 84 ? 5.348 7.332 6.145 1 97.69 84 VAL A CA 1
ATOM 642 C C . VAL A 1 84 ? 5.242 8.461 7.168 1 97.69 84 VAL A C 1
ATOM 644 O O . VAL A 1 84 ? 4.34 9.297 7.086 1 97.69 84 VAL A O 1
ATOM 647 N N . THR A 1 85 ? 6.105 8.43 8.094 1 96.5 85 THR A N 1
ATOM 648 C CA . THR A 1 85 ? 6.074 9.422 9.164 1 96.5 85 THR A CA 1
ATOM 649 C C . THR A 1 85 ? 6.73 10.727 8.703 1 96.5 85 THR A C 1
ATOM 651 O O . THR A 1 85 ? 7.93 10.758 8.438 1 96.5 85 THR A O 1
ATOM 654 N N . ASP A 1 86 ? 5.996 11.766 8.719 1 92.31 86 ASP A N 1
ATOM 655 C CA . ASP A 1 86 ? 6.492 13.062 8.273 1 92.31 86 ASP A CA 1
ATOM 656 C C . ASP A 1 86 ? 7.688 13.508 9.102 1 92.31 86 ASP A C 1
ATOM 658 O O . ASP A 1 86 ? 8.656 14.047 8.562 1 92.31 86 ASP A O 1
ATOM 662 N N . GLY A 1 87 ? 7.566 13.273 10.391 1 90.88 87 GLY A N 1
ATOM 663 C CA . GLY A 1 87 ? 8.641 13.703 11.266 1 90.88 87 GLY A CA 1
ATOM 664 C C . GLY A 1 87 ? 9.984 13.094 10.914 1 90.88 87 GLY A C 1
ATOM 665 O O . GLY A 1 87 ? 11.031 13.727 11.102 1 90.88 87 GLY A O 1
ATOM 666 N N . ILE A 1 88 ? 9.961 11.898 10.367 1 95.25 88 ILE A N 1
ATOM 667 C CA . ILE A 1 88 ? 11.188 11.203 9.984 1 95.25 88 ILE A CA 1
ATOM 668 C C . ILE A 1 88 ? 11.555 11.57 8.547 1 95.25 88 ILE A C 1
ATOM 670 O O . ILE A 1 88 ? 12.742 11.688 8.219 1 95.25 88 ILE A O 1
ATOM 674 N N . ALA A 1 89 ? 10.57 11.773 7.707 1 93.5 89 ALA A N 1
ATOM 675 C CA . ALA A 1 89 ? 10.797 12.016 6.285 1 93.5 89 ALA A CA 1
ATOM 676 C C . ALA A 1 89 ? 11.18 13.469 6.031 1 93.5 89 ALA A C 1
ATOM 678 O O . ALA A 1 89 ? 11.703 13.805 4.961 1 93.5 89 ALA A O 1
ATOM 679 N N . MET A 1 90 ? 11.016 14.359 6.941 1 87 90 MET A N 1
ATOM 680 C CA . MET A 1 90 ? 11.195 15.797 6.777 1 87 90 MET A CA 1
ATOM 681 C C . MET A 1 90 ? 12.672 16.141 6.594 1 87 90 MET A C 1
ATOM 683 O O . MET A 1 90 ? 13.531 15.602 7.289 1 87 90 MET A O 1
ATOM 687 N N . GLY A 1 91 ? 12.914 17.125 5.727 1 81 91 GLY A N 1
ATOM 688 C CA . GLY A 1 91 ? 14.25 17.688 5.625 1 81 91 GLY A CA 1
ATOM 689 C C . GLY A 1 91 ? 15.141 16.953 4.645 1 81 91 GLY A C 1
ATOM 690 O O . GLY A 1 91 ? 16.328 17.266 4.512 1 81 91 GLY A O 1
ATOM 691 N N . HIS A 1 92 ? 14.586 15.883 4.023 1 87.62 92 HIS A N 1
ATOM 692 C CA . HIS A 1 92 ? 15.32 15.172 2.98 1 87.62 92 HIS A CA 1
ATOM 693 C C . HIS A 1 92 ? 14.367 14.648 1.905 1 87.62 92 HIS A C 1
ATOM 695 O O . HIS A 1 92 ? 13.156 14.883 1.973 1 87.62 92 HIS A O 1
ATOM 701 N N . GLU A 1 93 ? 14.836 14 0.935 1 89.62 93 GLU A N 1
ATOM 702 C CA . GLU A 1 93 ? 14.07 13.609 -0.243 1 89.62 93 GLU A CA 1
ATOM 703 C C . GLU A 1 93 ? 12.961 12.625 0.125 1 89.62 93 GLU A C 1
ATOM 705 O O . GLU A 1 93 ? 11.992 12.469 -0.621 1 89.62 93 GLU A O 1
ATOM 710 N N . GLY A 1 94 ? 13.117 11.953 1.28 1 92.88 94 GLY A N 1
ATOM 711 C CA . GLY A 1 94 ? 12.109 11.016 1.746 1 92.88 94 GLY A CA 1
ATOM 712 C C . GLY A 1 94 ? 10.734 11.648 1.908 1 92.88 94 GLY A C 1
ATOM 713 O O . GLY A 1 94 ? 9.719 10.953 1.856 1 92.88 94 GLY A O 1
ATOM 714 N N . MET A 1 95 ? 10.719 12.953 2.053 1 92.81 95 MET A N 1
ATOM 715 C CA . MET A 1 95 ? 9.453 13.672 2.238 1 92.81 95 MET A CA 1
ATOM 716 C C . MET A 1 95 ? 8.586 13.57 0.991 1 92.81 95 MET A C 1
ATOM 718 O O . MET A 1 95 ? 7.367 13.75 1.062 1 92.81 95 MET A O 1
ATOM 722 N N . LYS A 1 96 ? 9.164 13.281 -0.156 1 94.44 96 LYS A N 1
ATOM 723 C CA . LYS A 1 96 ? 8.406 13.102 -1.39 1 94.44 96 LYS A CA 1
ATOM 724 C C . LYS A 1 96 ? 7.508 11.867 -1.311 1 94.44 96 LYS A C 1
ATOM 726 O O . LYS A 1 96 ? 6.551 11.742 -2.074 1 94.44 96 LYS A O 1
ATOM 731 N N . SER A 1 97 ? 7.742 10.977 -0.35 1 96.94 97 SER A N 1
ATOM 732 C CA . SER A 1 97 ? 6.965 9.758 -0.178 1 96.94 97 SER A CA 1
ATOM 733 C C . SER A 1 97 ? 5.727 10 0.675 1 96.94 97 SER A C 1
ATOM 735 O O . SER A 1 97 ? 4.797 9.188 0.682 1 96.94 97 SER A O 1
ATOM 737 N N . SER A 1 98 ? 5.668 11.078 1.351 1 96.19 98 SER A N 1
ATOM 738 C CA . SER A 1 98 ? 4.688 11.305 2.408 1 96.19 98 SER A CA 1
ATOM 739 C C . SER A 1 98 ? 3.275 11.406 1.839 1 96.19 98 SER A C 1
ATOM 741 O O . SER A 1 98 ? 2.432 10.547 2.09 1 96.19 98 SER A O 1
ATOM 743 N N . LEU A 1 99 ? 3.01 12.383 0.993 1 97.06 99 LEU A N 1
ATOM 744 C CA . LEU A 1 99 ? 1.662 12.555 0.462 1 97.06 99 LEU A CA 1
ATOM 745 C C . LEU A 1 99 ? 1.251 11.344 -0.368 1 97.06 99 LEU A C 1
ATOM 747 O O . LEU A 1 99 ? 0.086 10.938 -0.348 1 97.06 99 LEU A O 1
ATOM 751 N N . ILE A 1 100 ? 2.203 10.773 -1.104 1 98.19 100 ILE A N 1
ATOM 752 C CA . ILE A 1 100 ? 1.937 9.609 -1.938 1 98.19 100 ILE A CA 1
ATOM 753 C C . ILE A 1 100 ? 1.479 8.445 -1.065 1 98.19 100 ILE A C 1
ATOM 755 O O . ILE A 1 100 ? 0.632 7.645 -1.477 1 98.19 100 ILE A O 1
ATOM 759 N N . SER A 1 101 ? 2.008 8.383 0.187 1 98.5 101 SER A N 1
ATOM 760 C CA . SER A 1 101 ? 1.614 7.305 1.094 1 98.5 101 SER A CA 1
ATOM 761 C C . SER A 1 101 ? 0.135 7.398 1.45 1 98.5 101 SER A C 1
ATOM 763 O O . SER A 1 101 ? -0.508 6.379 1.719 1 98.5 101 SER A O 1
ATOM 765 N N . ARG A 1 102 ? -0.479 8.594 1.42 1 98.38 102 ARG A N 1
ATOM 766 C CA . ARG A 1 102 ? -1.914 8.727 1.65 1 98.38 102 ARG A CA 1
ATOM 767 C C . ARG A 1 102 ? -2.709 7.887 0.654 1 98.38 102 ARG A C 1
ATOM 769 O O . ARG A 1 102 ? -3.615 7.148 1.041 1 98.38 102 ARG A O 1
ATOM 776 N N . GLU A 1 103 ? -2.307 7.973 -0.612 1 98.44 103 GLU A N 1
ATOM 777 C CA . GLU A 1 103 ? -2.988 7.25 -1.682 1 98.44 103 GLU A CA 1
ATOM 778 C C . GLU A 1 103 ? -2.758 5.746 -1.565 1 98.44 103 GLU A C 1
ATOM 780 O O . GLU A 1 103 ? -3.686 4.957 -1.748 1 98.44 103 GLU A O 1
ATOM 785 N N . VAL A 1 104 ? -1.567 5.379 -1.217 1 98.69 104 VAL A N 1
ATOM 786 C CA . VAL A 1 104 ? -1.218 3.961 -1.172 1 98.69 104 VAL A CA 1
ATOM 787 C C . VAL A 1 104 ? -1.885 3.303 0.033 1 98.69 104 VAL A C 1
ATOM 789 O O . VAL A 1 104 ? -2.297 2.143 -0.035 1 98.69 104 VAL A O 1
ATOM 792 N N . ILE A 1 105 ? -2.006 4.012 1.161 1 98.81 105 ILE A N 1
ATOM 793 C CA . ILE A 1 105 ? -2.719 3.5 2.326 1 98.81 105 ILE A CA 1
ATOM 794 C C . ILE A 1 105 ? -4.184 3.256 1.97 1 98.81 105 ILE A C 1
ATOM 796 O O . ILE A 1 105 ? -4.734 2.195 2.27 1 98.81 105 ILE A O 1
ATOM 800 N N . ALA A 1 106 ? -4.805 4.219 1.297 1 98.81 106 ALA A N 1
ATOM 801 C CA . ALA A 1 106 ? -6.191 4.062 0.872 1 98.81 106 ALA A CA 1
ATOM 802 C C . ALA A 1 106 ? -6.336 2.908 -0.115 1 98.81 106 ALA A C 1
ATOM 804 O O . ALA A 1 106 ? -7.238 2.08 0.018 1 98.81 106 ALA A O 1
ATOM 805 N N . ASP A 1 107 ? -5.441 2.84 -1.07 1 98.69 107 ASP A N 1
ATOM 806 C CA . ASP A 1 107 ? -5.469 1.803 -2.098 1 98.69 107 ASP A CA 1
ATOM 807 C C . ASP A 1 107 ? -5.293 0.416 -1.48 1 98.69 107 ASP A C 1
ATOM 809 O O . ASP A 1 107 ? -6.008 -0.523 -1.841 1 98.69 107 ASP A O 1
ATOM 813 N N . SER A 1 108 ? -4.293 0.293 -0.614 1 98.69 108 SER A N 1
ATOM 814 C CA . SER A 1 108 ? -4.016 -1 0.005 1 98.69 108 SER A CA 1
ATOM 815 C C . SER A 1 108 ? -5.188 -1.463 0.864 1 98.69 108 SER A C 1
ATOM 817 O O . SER A 1 108 ? -5.527 -2.648 0.875 1 98.69 108 SER A O 1
ATOM 819 N N . THR A 1 109 ? -5.824 -0.549 1.562 1 98.81 109 THR A N 1
ATOM 820 C CA . THR A 1 109 ? -7.004 -0.878 2.355 1 98.81 109 THR A CA 1
ATOM 821 C C . THR A 1 109 ? -8.141 -1.366 1.461 1 98.81 109 THR A C 1
ATOM 823 O O . THR A 1 109 ? -8.781 -2.377 1.759 1 98.81 109 THR A O 1
ATOM 826 N N . GLU A 1 110 ? -8.359 -0.678 0.355 1 98.75 110 GLU A N 1
ATOM 827 C CA . GLU A 1 110 ? -9.391 -1.066 -0.595 1 98.75 110 GLU A CA 1
ATOM 828 C C . GLU A 1 110 ? -9.156 -2.479 -1.124 1 98.75 110 GLU A C 1
ATOM 830 O O . GLU A 1 110 ? -10.07 -3.303 -1.144 1 98.75 110 GLU A O 1
ATOM 835 N N . LEU A 1 111 ? -7.957 -2.75 -1.53 1 98.69 111 LEU A N 1
ATOM 836 C CA . LEU A 1 111 ? -7.648 -4.043 -2.125 1 98.69 111 LEU A CA 1
ATOM 837 C C . LEU A 1 111 ? -7.887 -5.172 -1.128 1 98.69 111 LEU A C 1
ATOM 839 O O . LEU A 1 111 ? -8.414 -6.23 -1.492 1 98.69 111 LEU A O 1
ATOM 843 N N . THR A 1 112 ? -7.48 -4.984 0.125 1 98.81 112 THR A N 1
ATOM 844 C CA . THR A 1 112 ? -7.652 -6.016 1.144 1 98.81 112 THR A CA 1
ATOM 845 C C . THR A 1 112 ? -9.133 -6.281 1.397 1 98.81 112 THR A C 1
ATOM 847 O O . THR A 1 112 ? -9.562 -7.438 1.438 1 98.81 112 THR A O 1
ATOM 850 N N . VAL A 1 113 ? -9.898 -5.211 1.55 1 98.81 113 VAL A N 1
ATOM 851 C CA . VAL A 1 113 ? -11.312 -5.34 1.877 1 98.81 113 VAL A CA 1
ATOM 852 C C . VAL A 1 113 ? -12.062 -5.973 0.705 1 98.81 113 VAL A C 1
ATOM 854 O O . VAL A 1 113 ? -12.867 -6.887 0.895 1 98.81 113 VAL A O 1
ATOM 857 N N . ARG A 1 114 ? -11.781 -5.555 -0.53 1 98.06 114 ARG A N 1
ATOM 858 C CA . ARG A 1 114 ? -12.398 -6.129 -1.719 1 98.06 114 ARG A CA 1
ATOM 859 C C . ARG A 1 114 ? -11.984 -7.586 -1.902 1 98.06 114 ARG A C 1
ATOM 861 O O . ARG A 1 114 ? -12.828 -8.445 -2.18 1 98.06 114 ARG A O 1
ATOM 868 N N . GLY A 1 115 ? -10.711 -7.824 -1.769 1 97.81 115 GLY A N 1
ATOM 869 C CA . GLY A 1 115 ? -10.18 -9.156 -2.002 1 97.81 115 GLY A CA 1
ATOM 870 C C . GLY A 1 115 ? -10.742 -10.203 -1.06 1 97.81 115 GLY A C 1
ATOM 871 O O . GLY A 1 115 ? -10.898 -11.367 -1.433 1 97.81 115 GLY A O 1
ATOM 872 N N . HIS A 1 116 ? -11.125 -9.758 0.175 1 98.44 116 HIS A N 1
ATOM 873 C CA . HIS A 1 116 ? -11.516 -10.727 1.191 1 98.44 116 HIS A CA 1
ATOM 874 C C . HIS A 1 116 ? -12.984 -10.57 1.566 1 98.44 116 HIS A C 1
ATOM 876 O O . HIS A 1 116 ? -13.492 -11.297 2.42 1 98.44 116 HIS A O 1
ATOM 882 N N . CYS A 1 117 ? -13.656 -9.555 0.966 1 98.25 117 CYS A N 1
ATOM 883 C CA . CYS A 1 117 ? -15.094 -9.328 1.102 1 98.25 117 CYS A CA 1
ATOM 884 C C . CYS A 1 117 ? -15.461 -9.016 2.547 1 98.25 117 CYS A C 1
ATOM 886 O O . CYS A 1 117 ? -16.359 -9.648 3.115 1 98.25 117 CYS A O 1
ATOM 888 N N . TYR A 1 118 ? -14.883 -8.008 3.166 1 98.81 118 TYR A N 1
ATOM 889 C CA . TYR A 1 118 ? -15.234 -7.629 4.531 1 98.81 118 TYR A CA 1
ATOM 890 C C . TYR A 1 118 ? -16.516 -6.793 4.555 1 98.81 118 TYR A C 1
ATOM 892 O O . TYR A 1 118 ? -16.75 -6 3.641 1 98.81 118 TYR A O 1
ATOM 900 N N . ASP A 1 119 ? -17.281 -6.938 5.59 1 98.81 119 ASP A N 1
ATOM 901 C CA . ASP A 1 119 ? -18.625 -6.363 5.688 1 98.81 119 ASP A CA 1
ATOM 902 C C . ASP A 1 119 ? -18.578 -4.98 6.328 1 98.81 119 ASP A C 1
ATOM 904 O O . ASP A 1 119 ? -19.516 -4.188 6.172 1 98.81 119 ASP A O 1
ATOM 908 N N . ALA A 1 120 ? -17.578 -4.723 7.086 1 98.88 120 ALA A N 1
ATOM 909 C CA . ALA A 1 120 ? -17.375 -3.48 7.832 1 98.88 120 ALA A CA 1
ATOM 910 C C . ALA A 1 120 ? -15.898 -3.219 8.094 1 98.88 120 ALA A C 1
ATOM 912 O O . ALA A 1 120 ? -15.055 -4.074 7.809 1 98.88 120 ALA A O 1
ATOM 913 N N . LEU A 1 121 ? -15.609 -1.993 8.602 1 98.94 121 LEU A N 1
ATOM 914 C CA . LEU A 1 121 ? -14.203 -1.61 8.719 1 98.94 121 LEU A CA 1
ATOM 915 C C . LEU A 1 121 ? -13.992 -0.721 9.938 1 98.94 121 LEU A C 1
ATOM 917 O O . LEU A 1 121 ? -14.789 0.182 10.203 1 98.94 121 LEU A O 1
ATOM 921 N N . VAL A 1 122 ? -12.984 -1.027 10.727 1 98.94 122 VAL A N 1
ATOM 922 C CA . VAL A 1 122 ? -12.453 -0.102 11.727 1 98.94 122 VAL A CA 1
ATOM 923 C C . VAL A 1 122 ? -11.016 0.273 11.367 1 98.94 122 VAL A C 1
ATOM 925 O O . VAL A 1 122 ? -10.172 -0.602 11.164 1 98.94 122 VAL A O 1
ATOM 928 N N . GLY A 1 123 ? -10.789 1.511 11.164 1 98.81 123 GLY A N 1
ATOM 929 C CA . GLY A 1 123 ? -9.461 1.986 10.797 1 98.81 123 GLY A CA 1
ATOM 930 C C . GLY A 1 123 ? -8.75 2.713 11.922 1 98.81 123 GLY A C 1
ATOM 931 O O . GLY A 1 123 ? -9.336 3.578 12.578 1 98.81 123 GLY A O 1
ATOM 932 N N . ILE A 1 124 ? -7.457 2.377 12.203 1 98.75 124 ILE A N 1
ATOM 933 C CA . ILE A 1 124 ? -6.648 2.977 13.258 1 98.75 124 ILE A CA 1
ATOM 934 C C . ILE A 1 124 ? -5.41 3.633 12.648 1 98.75 124 ILE A C 1
ATOM 936 O O . ILE A 1 124 ? -4.625 2.975 11.969 1 98.75 124 ILE A O 1
ATOM 940 N N . ALA A 1 125 ? -5.234 4.895 12.852 1 98.31 125 ALA A N 1
ATOM 941 C CA . ALA A 1 125 ? -4.117 5.629 12.266 1 98.31 125 ALA A CA 1
ATOM 942 C C . ALA A 1 125 ? -3.471 6.555 13.289 1 98.31 125 ALA A C 1
ATOM 944 O O . ALA A 1 125 ? -4.105 6.941 14.273 1 98.31 125 ALA A O 1
ATOM 945 N N . GLY A 1 126 ? -2.201 6.938 13.047 1 96.62 126 GLY A N 1
ATOM 946 C CA . GLY A 1 126 ? -1.501 7.734 14.039 1 96.62 126 GLY A CA 1
ATOM 947 C C . GLY A 1 126 ? -0.722 8.891 13.438 1 96.62 126 GLY A C 1
ATOM 948 O O . GLY A 1 126 ? -0.385 9.852 14.133 1 96.62 126 GLY A O 1
ATOM 949 N N . CYS A 1 127 ? -0.328 8.82 12.203 1 95.25 127 CYS A N 1
ATOM 950 C CA . CYS A 1 127 ? 0.521 9.836 11.602 1 95.25 127 CYS A CA 1
ATOM 951 C C . CYS A 1 127 ? -0.262 10.68 10.602 1 95.25 127 CYS A C 1
ATOM 953 O O . CYS A 1 127 ? -1.408 10.359 10.281 1 95.25 127 CYS A O 1
ATOM 955 N N . ASP A 1 128 ? 0.294 11.742 10.094 1 94 128 ASP A N 1
ATOM 956 C CA . ASP A 1 128 ? -0.308 12.836 9.336 1 94 128 ASP A CA 1
ATOM 957 C C . ASP A 1 128 ? -1.146 12.297 8.18 1 94 128 ASP A C 1
ATOM 959 O O . ASP A 1 128 ? -2.352 12.547 8.109 1 94 128 ASP A O 1
ATOM 963 N N . LYS A 1 129 ? -0.506 11.492 7.344 1 97.5 129 LYS A N 1
ATOM 964 C CA . LYS A 1 129 ? -1.162 11.133 6.09 1 97.5 129 LYS A CA 1
ATOM 965 C C . LYS A 1 129 ? -2.027 9.883 6.262 1 97.5 129 LYS A C 1
ATOM 967 O O . LYS A 1 129 ? -2.918 9.625 5.449 1 97.5 129 LYS A O 1
ATOM 972 N N . SER A 1 130 ? -1.817 9.125 7.324 1 98.44 130 SER A N 1
ATOM 973 C CA . SER A 1 130 ? -2.562 7.883 7.512 1 98.44 130 SER A CA 1
ATOM 974 C C . SER A 1 130 ? -4.004 8.164 7.934 1 98.44 130 SER A C 1
ATOM 976 O O . SER A 1 130 ? -4.91 7.398 7.602 1 98.44 130 SER A O 1
ATOM 978 N N . LEU A 1 131 ? -4.273 9.281 8.672 1 98.62 131 LEU A N 1
ATOM 979 C CA . LEU A 1 131 ? -5.625 9.609 9.125 1 98.62 131 LEU A CA 1
ATOM 980 C C . LEU A 1 131 ? -6.539 9.906 7.941 1 98.62 131 LEU A C 1
ATOM 982 O O . LEU A 1 131 ? -7.516 9.188 7.711 1 98.62 131 LEU A O 1
ATOM 986 N N . PRO A 1 132 ? -6.16 10.906 7.121 1 98.75 132 PRO A N 1
ATOM 987 C CA . PRO A 1 132 ? -7.039 11.133 5.969 1 98.75 132 PRO A CA 1
ATOM 988 C C . PRO A 1 132 ? -7.094 9.938 5.023 1 98.75 132 PRO A C 1
ATOM 990 O O . PRO A 1 132 ? -8.125 9.688 4.398 1 98.75 132 PRO A O 1
ATOM 993 N N . ALA A 1 133 ? -6.031 9.18 4.891 1 98.81 133 ALA A N 1
ATOM 994 C CA . ALA A 1 133 ? -5.984 8.031 3.996 1 98.81 133 ALA A CA 1
ATOM 995 C C . ALA A 1 133 ? -7.047 7 4.371 1 98.81 133 ALA A C 1
ATOM 997 O O . ALA A 1 133 ? -7.77 6.496 3.506 1 98.81 133 ALA A O 1
ATOM 998 N N . LEU A 1 134 ? -7.109 6.648 5.629 1 98.88 134 LEU A N 1
ATOM 999 C CA . LEU A 1 134 ? -8.078 5.648 6.062 1 98.88 134 LEU A CA 1
ATOM 1000 C C . LEU A 1 134 ? -9.5 6.188 5.953 1 98.88 134 LEU A C 1
ATOM 1002 O O . LEU A 1 134 ? -10.43 5.441 5.645 1 98.88 134 LEU A O 1
ATOM 1006 N N . MET A 1 135 ? -9.695 7.488 6.215 1 98.88 135 MET A N 1
ATOM 1007 C CA . MET A 1 135 ? -11.016 8.078 6.023 1 98.88 135 MET A CA 1
ATOM 1008 C C . MET A 1 135 ? -11.422 8.023 4.555 1 98.88 135 MET A C 1
ATOM 1010 O O . MET A 1 135 ? -12.586 7.77 4.238 1 98.88 135 MET A O 1
ATOM 1014 N N . MET A 1 136 ? -10.477 8.273 3.656 1 98.88 136 MET A N 1
ATOM 1015 C CA . MET A 1 136 ? -10.727 8.133 2.225 1 98.88 136 MET A CA 1
ATOM 1016 C C . MET A 1 136 ? -11.164 6.715 1.879 1 98.88 136 MET A C 1
ATOM 1018 O O . MET A 1 136 ? -12.125 6.523 1.14 1 98.88 136 MET A O 1
ATOM 1022 N N . ALA A 1 137 ? -10.469 5.746 2.432 1 98.81 137 ALA A N 1
ATOM 1023 C CA . ALA A 1 137 ? -10.789 4.348 2.16 1 98.81 137 ALA A CA 1
ATOM 1024 C C . ALA A 1 137 ? -12.195 4.004 2.635 1 98.81 137 ALA A C 1
ATOM 1026 O O . ALA A 1 137 ? -12.922 3.273 1.961 1 98.81 137 ALA A O 1
ATOM 1027 N N . MET A 1 138 ? -12.594 4.52 3.797 1 98.81 138 MET A N 1
ATOM 1028 C CA . MET A 1 138 ? -13.906 4.27 4.371 1 98.81 138 MET A CA 1
ATOM 1029 C C . MET A 1 138 ? -15.016 4.777 3.447 1 98.81 138 MET A C 1
ATOM 1031 O O . MET A 1 138 ? -15.969 4.059 3.164 1 98.81 138 MET A O 1
ATOM 1035 N N . VAL A 1 139 ? -14.773 5.949 2.975 1 98.44 139 VAL A N 1
ATOM 1036 C CA . VAL A 1 139 ? -15.773 6.578 2.119 1 98.44 139 VAL A CA 1
ATOM 1037 C C . VAL A 1 139 ? -15.797 5.883 0.759 1 98.44 139 VAL A C 1
ATOM 1039 O O . VAL A 1 139 ? -16.875 5.684 0.179 1 98.44 139 VAL A O 1
ATOM 1042 N N . ARG A 1 140 ? -14.656 5.527 0.273 1 97.88 140 ARG A N 1
ATOM 1043 C CA . ARG A 1 140 ? -14.523 4.836 -1.005 1 97.88 140 ARG A CA 1
ATOM 1044 C C . ARG A 1 140 ? -15.266 3.506 -0.991 1 97.88 140 ARG A C 1
ATOM 1046 O O . ARG A 1 140 ? -16.016 3.195 -1.922 1 97.88 140 ARG A O 1
ATOM 1053 N N . LEU A 1 141 ? -15.078 2.705 0.044 1 98.56 141 LEU A N 1
ATOM 1054 C CA . LEU A 1 141 ? -15.625 1.354 0.148 1 98.56 141 LEU A CA 1
ATOM 1055 C C . LEU A 1 141 ? -17.094 1.39 0.566 1 98.56 141 LEU A C 1
ATOM 1057 O O . LEU A 1 141 ? -17.859 0.498 0.21 1 98.56 141 LEU A O 1
ATOM 1061 N N . ASN A 1 142 ? -17.406 2.334 1.391 1 98.75 142 ASN A N 1
ATOM 1062 C CA . ASN A 1 142 ? -18.766 2.666 1.846 1 98.75 142 ASN A CA 1
ATOM 1063 C C . ASN A 1 142 ? -19.375 1.522 2.643 1 98.75 142 ASN A C 1
ATOM 1065 O O . ASN A 1 142 ? -20.594 1.362 2.658 1 98.75 142 ASN A O 1
ATOM 1069 N N . VAL A 1 143 ? -18.594 0.625 3.197 1 98.75 143 VAL A N 1
ATOM 1070 C CA . VAL A 1 143 ? -19.094 -0.284 4.219 1 98.75 143 VAL A CA 1
ATOM 1071 C C . VAL A 1 143 ? -19.141 0.425 5.57 1 98.75 143 VAL A C 1
ATOM 1073 O O . VAL A 1 143 ? -18.344 1.335 5.824 1 98.75 143 VAL A O 1
ATOM 1076 N N . PRO A 1 144 ? -20.094 0.039 6.461 1 98.81 144 PRO A N 1
ATOM 1077 C CA . PRO A 1 144 ? -20.094 0.663 7.785 1 98.81 144 PRO A CA 1
ATOM 1078 C C . PRO A 1 144 ? -18.719 0.684 8.43 1 98.81 144 PRO A C 1
ATOM 1080 O O . PRO A 1 144 ? -18.016 -0.332 8.43 1 98.81 144 PRO A O 1
ATOM 1083 N N . SER A 1 145 ? -18.312 1.879 8.938 1 98.94 145 SER A N 1
ATOM 1084 C CA . SER A 1 145 ? -16.922 2.066 9.359 1 98.94 145 SER A CA 1
ATOM 1085 C C . SER A 1 145 ? -16.828 3.012 10.547 1 98.94 145 SER A C 1
ATOM 1087 O O . SER A 1 145 ? -17.688 3.877 10.734 1 98.94 145 SER A O 1
ATOM 1089 N N . VAL A 1 146 ? -15.789 2.805 11.336 1 98.94 146 VAL A N 1
ATOM 1090 C CA . VAL A 1 146 ? -15.438 3.703 12.43 1 98.94 146 VAL A CA 1
ATOM 1091 C C . VAL A 1 146 ? -13.945 4.016 12.383 1 98.94 146 VAL A C 1
ATOM 1093 O O . VAL A 1 146 ? -13.125 3.117 12.172 1 98.94 146 VAL A O 1
ATOM 1096 N N . PHE A 1 147 ? -13.617 5.289 12.469 1 98.88 147 PHE A N 1
ATOM 1097 C CA . PHE A 1 147 ? -12.227 5.723 12.492 1 98.88 147 PHE A CA 1
ATOM 1098 C C . PHE A 1 147 ? -11.742 5.914 13.93 1 98.88 147 PHE A C 1
ATOM 1100 O O . PHE A 1 147 ? -12.492 6.398 14.781 1 98.88 147 PHE A O 1
ATOM 1107 N N . ILE A 1 148 ? -10.438 5.531 14.203 1 98.56 148 ILE A N 1
ATOM 1108 C CA . ILE A 1 148 ? -9.828 5.723 15.516 1 98.56 148 ILE A CA 1
ATOM 1109 C C . ILE A 1 148 ? -8.461 6.383 15.359 1 98.56 148 ILE A C 1
ATOM 1111 O O . ILE A 1 148 ? -7.602 5.883 14.633 1 98.56 148 ILE A O 1
ATOM 1115 N N . TYR A 1 149 ? -8.312 7.496 16.016 1 98.31 149 TYR A N 1
ATOM 1116 C CA . TYR A 1 149 ? -7.012 8.133 16.156 1 98.31 149 TYR A CA 1
ATOM 1117 C C . TYR A 1 149 ? -6.176 7.441 17.234 1 98.31 149 TYR A C 1
ATOM 1119 O O . TYR A 1 149 ? -6.684 7.102 18.297 1 98.31 149 TYR A O 1
ATOM 1127 N N . GLY A 1 150 ? -4.891 7.223 16.922 1 97.56 150 GLY A N 1
ATOM 1128 C CA . GLY A 1 150 ? -4.023 6.453 17.797 1 97.56 150 GLY A CA 1
ATOM 1129 C C . GLY A 1 150 ? -3.605 7.215 19.047 1 97.56 150 GLY A C 1
ATOM 1130 O O . GLY A 1 150 ? -3.111 6.621 20 1 97.56 150 GLY A O 1
ATOM 1131 N N . GLY A 1 151 ? -3.723 8.555 19.062 1 98 151 GLY A N 1
ATOM 1132 C CA . GLY A 1 151 ? -3.398 9.359 20.234 1 98 151 GLY A CA 1
ATOM 1133 C C . GLY A 1 151 ? -2.111 10.148 20.062 1 98 151 GLY A C 1
ATOM 1134 O O . GLY A 1 151 ? -1.207 9.734 19.344 1 98 151 GLY A O 1
ATOM 1135 N N . SER A 1 152 ? -2.025 11.219 20.844 1 97.62 152 SER A N 1
ATOM 1136 C CA . SER A 1 152 ? -0.868 12.109 20.781 1 97.62 152 SER A CA 1
ATOM 1137 C C . SER A 1 152 ? 0.211 11.68 21.766 1 97.62 152 SER A C 1
ATOM 1139 O O . SER A 1 152 ? -0.08 11.008 22.75 1 97.62 152 SER A O 1
ATOM 1141 N N . ILE A 1 153 ? 1.386 12.07 21.5 1 97.69 153 ILE A N 1
ATOM 1142 C CA . ILE A 1 153 ? 2.533 11.914 22.375 1 97.69 153 ILE A CA 1
ATOM 1143 C C . ILE A 1 153 ? 2.381 12.828 23.594 1 97.69 153 ILE A C 1
ATOM 1145 O O . ILE A 1 153 ? 1.752 13.883 23.5 1 97.69 153 ILE A O 1
ATOM 1149 N N . LEU A 1 154 ? 2.861 12.453 24.719 1 97.38 154 LEU A N 1
ATOM 1150 C CA . LEU A 1 154 ? 2.941 13.344 25.859 1 97.38 154 LEU A CA 1
ATOM 1151 C C . LEU A 1 154 ? 3.986 14.438 25.641 1 97.38 154 LEU A C 1
ATOM 1153 O O . LEU A 1 154 ? 5.008 14.195 25 1 97.38 154 LEU A O 1
ATOM 1157 N N . PRO A 1 155 ? 3.709 15.648 26.156 1 96.94 155 PRO A N 1
ATOM 1158 C CA . PRO A 1 155 ? 4.734 16.688 26.016 1 96.94 155 PRO A CA 1
ATOM 1159 C C . PRO A 1 155 ? 5.969 16.406 26.875 1 96.94 155 PRO A C 1
ATOM 1161 O O . PRO A 1 155 ? 5.852 15.875 27.984 1 96.94 155 PRO A O 1
ATOM 1164 N N . GLY A 1 156 ? 7.137 16.75 26.266 1 96.44 156 GLY A N 1
ATOM 1165 C CA . GLY A 1 156 ? 8.328 16.797 27.109 1 96.44 156 GLY A CA 1
ATOM 1166 C C . GLY A 1 156 ? 8.383 18.031 27.984 1 96.44 156 GLY A C 1
ATOM 1167 O O . GLY A 1 156 ? 7.484 18.891 27.938 1 96.44 156 GLY A O 1
ATOM 1168 N N . GLN A 1 157 ? 9.352 18 28.859 1 96.06 157 GLN A N 1
ATOM 1169 C CA . GLN A 1 157 ? 9.578 19.172 29.703 1 96.06 157 GLN A CA 1
ATOM 1170 C C . GLN A 1 157 ? 11.008 19.672 29.562 1 96.06 157 GLN A C 1
ATOM 1172 O O . GLN A 1 157 ? 11.961 18.891 29.625 1 96.06 157 GLN A O 1
ATOM 1177 N N . TYR A 1 158 ? 11.133 20.891 29.281 1 95.88 158 TYR A N 1
ATOM 1178 C CA . TYR A 1 158 ? 12.43 21.547 29.156 1 95.88 158 TYR A CA 1
ATOM 1179 C C . TYR A 1 158 ? 12.391 22.953 29.734 1 95.88 158 TYR A C 1
ATOM 1181 O O . TYR A 1 158 ? 11.594 23.797 29.297 1 95.88 158 TYR A O 1
ATOM 1189 N N . LYS A 1 159 ? 13.203 23.25 30.734 1 94.88 159 LYS A N 1
ATOM 1190 C CA . LYS A 1 159 ? 13.297 24.531 31.422 1 94.88 159 LYS A CA 1
ATOM 1191 C C . LYS A 1 159 ? 11.922 25 31.906 1 94.88 159 LYS A C 1
ATOM 1193 O O . LYS A 1 159 ? 11.539 26.141 31.672 1 94.88 159 LYS A O 1
ATOM 1198 N N . GLY A 1 160 ? 11.133 24.094 32.375 1 92.88 160 GLY A N 1
ATOM 1199 C CA . GLY A 1 160 ? 9.867 24.375 33.031 1 92.88 160 GLY A CA 1
ATOM 1200 C C . GLY A 1 160 ? 8.719 24.547 32.062 1 92.88 160 GLY A C 1
ATOM 1201 O O . GLY A 1 160 ? 7.609 24.922 32.438 1 92.88 160 GLY A O 1
ATOM 1202 N N . LYS A 1 161 ? 8.938 24.219 30.812 1 93.06 161 LYS A N 1
ATOM 1203 C CA . LYS A 1 161 ? 7.891 24.375 29.812 1 93.06 161 LYS A CA 1
ATOM 1204 C C . LYS A 1 161 ? 7.641 23.062 29.062 1 93.06 161 LYS A C 1
ATOM 1206 O O . LYS A 1 161 ? 8.555 22.25 28.906 1 93.06 161 LYS A O 1
ATOM 1211 N N . ASP A 1 162 ? 6.395 22.938 28.625 1 94.44 162 ASP A N 1
ATOM 1212 C CA . ASP A 1 162 ? 6.07 21.828 27.719 1 94.44 162 ASP A CA 1
ATOM 1213 C C . ASP A 1 162 ? 6.734 22.016 26.359 1 94.44 162 ASP A C 1
ATOM 1215 O O . ASP A 1 162 ? 6.734 23.125 25.812 1 94.44 162 ASP A O 1
ATOM 1219 N N . VAL A 1 163 ? 7.375 20.938 25.891 1 94.31 163 VAL A N 1
ATOM 1220 C CA . VAL A 1 163 ? 8.023 21 24.578 1 94.31 163 VAL A CA 1
ATOM 1221 C C . VAL A 1 163 ? 7.562 19.828 23.719 1 94.31 163 VAL A C 1
ATOM 1223 O O . VAL A 1 163 ? 7.086 18.812 24.25 1 94.31 163 VAL A O 1
ATOM 1226 N N . THR A 1 164 ? 7.574 20.031 22.5 1 92.38 164 THR A N 1
ATOM 1227 C CA . THR A 1 164 ? 7.316 19.016 21.484 1 92.38 164 THR A CA 1
ATOM 1228 C C . THR A 1 164 ? 8.469 18.953 20.5 1 92.38 164 THR A C 1
ATOM 1230 O O . THR A 1 164 ? 9.453 19.672 20.625 1 92.38 164 THR A O 1
ATOM 1233 N N . VAL A 1 165 ? 8.336 18.078 19.531 1 91.06 165 VAL A N 1
ATOM 1234 C CA . VAL A 1 165 ? 9.383 17.891 18.531 1 91.06 165 VAL A CA 1
ATOM 1235 C C . VAL A 1 165 ? 9.594 19.188 17.766 1 91.06 165 VAL A C 1
ATOM 1237 O O . VAL A 1 165 ? 10.703 19.469 17.297 1 91.06 165 VAL A O 1
ATOM 1240 N N . VAL A 1 166 ? 8.57 20.016 17.594 1 85.44 166 VAL A N 1
ATOM 1241 C CA . VAL A 1 166 ? 8.672 21.25 16.828 1 85.44 166 VAL A CA 1
ATOM 1242 C C . VAL A 1 166 ? 9.68 22.188 17.484 1 85.44 166 VAL A C 1
ATOM 1244 O O . VAL A 1 166 ? 10.398 22.922 16.797 1 85.44 166 VAL A O 1
ATOM 1247 N N . ASP A 1 167 ? 9.742 22.125 18.797 1 88.62 167 ASP A N 1
ATOM 1248 C CA . ASP A 1 167 ? 10.742 22.906 19.531 1 88.62 167 ASP A CA 1
ATOM 1249 C C . ASP A 1 167 ? 12.156 22.484 19.156 1 88.62 167 ASP A C 1
ATOM 1251 O O . ASP A 1 167 ? 13.07 23.312 19.109 1 88.62 167 ASP A O 1
ATOM 1255 N N . VAL A 1 168 ? 12.289 21.219 18.875 1 91.12 168 VAL A N 1
ATOM 1256 C CA . VAL A 1 168 ? 13.602 20.719 18.469 1 91.12 168 VAL A CA 1
ATOM 1257 C C . VAL A 1 168 ? 13.938 21.219 17.062 1 91.12 168 VAL A C 1
ATOM 1259 O O . VAL A 1 168 ? 15.078 21.609 16.797 1 91.12 168 VAL A O 1
ATOM 1262 N N . PHE A 1 169 ? 12.992 21.25 16.156 1 84.25 169 PHE A N 1
ATOM 1263 C CA . PHE A 1 169 ? 13.203 21.781 14.82 1 84.25 169 PHE A CA 1
ATOM 1264 C C . PHE A 1 169 ? 13.633 23.234 14.883 1 84.25 169 PHE A C 1
ATOM 1266 O O . PHE A 1 169 ? 14.547 23.656 14.164 1 84.25 169 PHE A O 1
ATOM 1273 N N . GLU A 1 170 ? 12.961 23.953 15.711 1 81.62 170 GLU A N 1
ATOM 1274 C CA . GLU A 1 170 ? 13.305 25.359 15.883 1 81.62 170 GLU A CA 1
ATOM 1275 C C . GLU A 1 170 ? 14.688 25.516 16.5 1 81.62 170 GLU A C 1
ATOM 1277 O O . GLU A 1 170 ? 15.438 26.438 16.125 1 81.62 170 GLU A O 1
ATOM 1282 N N . ALA A 1 171 ? 14.969 24.688 17.422 1 88.94 171 ALA A N 1
ATOM 1283 C CA . ALA A 1 171 ? 16.266 24.719 18.094 1 88.94 171 ALA A CA 1
ATOM 1284 C C . ALA A 1 171 ? 17.406 24.469 17.109 1 88.94 171 ALA A C 1
ATOM 1286 O O . ALA A 1 171 ? 18.484 25.016 17.25 1 88.94 171 ALA A O 1
ATOM 1287 N N . VAL A 1 172 ? 17.188 23.578 16.156 1 86.19 172 VAL A N 1
ATOM 1288 C CA . VAL A 1 172 ? 18.172 23.328 15.102 1 86.19 172 VAL A CA 1
ATOM 1289 C C . VAL A 1 172 ? 18.484 24.641 14.367 1 86.19 172 VAL A C 1
ATOM 1291 O O . VAL A 1 172 ? 19.641 24.938 14.078 1 86.19 172 VAL A O 1
ATOM 1294 N N . GLY A 1 173 ? 17.391 25.391 13.992 1 79.75 173 GLY A N 1
ATOM 1295 C CA . GLY A 1 173 ? 17.578 26.688 13.375 1 79.75 173 GLY A CA 1
ATOM 1296 C C . GLY A 1 173 ? 18.391 27.656 14.242 1 79.75 173 GLY A C 1
ATOM 1297 O O . GLY A 1 173 ? 19.266 28.344 13.742 1 79.75 173 GLY A O 1
ATOM 1298 N N . LYS A 1 174 ? 18.141 27.688 15.562 1 84.19 174 LYS A N 1
ATOM 1299 C CA . LYS A 1 174 ? 18.859 28.531 16.5 1 84.19 174 LYS A CA 1
ATOM 1300 C C . LYS A 1 174 ? 20.328 28.141 16.578 1 84.19 174 LYS A C 1
ATOM 1302 O O . LYS A 1 174 ? 21.219 28.984 16.656 1 84.19 174 LYS A O 1
ATOM 1307 N N . HIS A 1 175 ? 20.453 26.859 16.594 1 89.62 175 HIS A N 1
ATOM 1308 C CA . HIS A 1 175 ? 21.828 26.344 16.656 1 89.62 175 HIS A CA 1
ATOM 1309 C C . HIS A 1 175 ? 22.609 26.75 15.406 1 89.62 175 HIS A C 1
ATOM 1311 O O . HIS A 1 175 ? 23.766 27.188 15.508 1 89.62 175 HIS A O 1
ATOM 1317 N N . SER A 1 176 ? 22.016 26.578 14.273 1 82.12 176 SER A N 1
ATOM 1318 C CA . SER A 1 176 ? 22.656 26.938 13.016 1 82.12 176 SER A CA 1
ATOM 1319 C C . SER A 1 176 ? 22.984 28.438 12.961 1 82.12 176 SER A C 1
ATOM 1321 O O . SER A 1 176 ? 23.953 28.844 12.312 1 82.12 176 SER A O 1
ATOM 1323 N N . ALA A 1 177 ? 22.188 29.266 13.648 1 78.94 177 ALA A N 1
ATOM 1324 C CA . ALA A 1 177 ? 22.359 30.703 13.68 1 78.94 177 ALA A CA 1
ATOM 1325 C C . ALA A 1 177 ? 23.344 31.125 14.773 1 78.94 177 ALA A C 1
ATOM 1327 O O . ALA A 1 177 ? 23.609 32.312 14.961 1 78.94 177 ALA A O 1
ATOM 1328 N N . GLY A 1 178 ? 23.812 30.141 15.562 1 86.56 178 GLY A N 1
ATOM 1329 C CA . GLY A 1 178 ? 24.781 30.422 16.609 1 86.56 178 GLY A CA 1
ATOM 1330 C C . GLY A 1 178 ? 24.125 30.875 17.906 1 86.56 178 GLY A C 1
ATOM 1331 O O . GLY A 1 178 ? 24.812 31.344 18.828 1 86.56 178 GLY A O 1
ATOM 1332 N N . LYS A 1 179 ? 22.906 30.734 18.062 1 88.94 179 LYS A N 1
ATOM 1333 C CA . LYS A 1 179 ? 22.172 31.25 19.203 1 88.94 179 LYS A CA 1
ATOM 1334 C C . LYS A 1 179 ? 21.906 30.156 20.234 1 88.94 179 LYS A C 1
ATOM 1336 O O . LYS A 1 179 ? 21.391 30.422 21.312 1 88.94 179 LYS A O 1
ATOM 1341 N N . MET A 1 180 ? 22.219 28.953 19.969 1 91.62 180 MET A N 1
ATOM 1342 C CA . MET A 1 180 ? 22.062 27.812 20.844 1 91.62 180 MET A CA 1
ATOM 1343 C C . MET A 1 180 ? 23.25 26.859 20.719 1 91.62 180 MET A C 1
ATOM 1345 O O . MET A 1 180 ? 23.703 26.578 19.609 1 91.62 180 MET A O 1
ATOM 1349 N N . SER A 1 181 ? 23.734 26.438 21.844 1 95.81 181 SER A N 1
ATOM 1350 C CA . SER A 1 181 ? 24.891 25.531 21.828 1 95.81 181 SER A CA 1
ATOM 1351 C C . SER A 1 181 ? 24.469 24.109 21.469 1 95.81 181 SER A C 1
ATOM 1353 O O . SER A 1 181 ? 23.312 23.75 21.625 1 95.81 181 SER A O 1
ATOM 1355 N N . ALA A 1 182 ? 25.438 23.359 21.047 1 95.56 182 ALA A N 1
ATOM 1356 C CA . ALA A 1 182 ? 25.203 21.953 20.766 1 95.56 182 ALA A CA 1
ATOM 1357 C C . ALA A 1 182 ? 24.734 21.203 22 1 95.56 182 ALA A C 1
ATOM 1359 O O . ALA A 1 182 ? 23.906 20.281 21.922 1 95.56 182 ALA A O 1
ATOM 1360 N N . LYS A 1 183 ? 25.266 21.562 23.125 1 96.56 183 LYS A N 1
ATOM 1361 C CA . LYS A 1 183 ? 24.906 20.938 24.391 1 96.56 183 LYS A CA 1
ATOM 1362 C C . LYS A 1 183 ? 23.438 21.203 24.734 1 96.56 183 LYS A C 1
ATOM 1364 O O . LYS A 1 183 ? 22.734 20.297 25.188 1 96.56 183 LYS A O 1
ATOM 1369 N N . GLU A 1 184 ? 23.062 22.391 24.547 1 96.25 184 GLU A N 1
ATOM 1370 C CA . GLU A 1 184 ? 21.688 22.75 24.812 1 96.25 184 GLU A CA 1
ATOM 1371 C C . GLU A 1 184 ? 20.719 22.047 23.859 1 96.25 184 GLU A C 1
ATOM 1373 O O . GLU A 1 184 ? 19.656 21.578 24.266 1 96.25 184 GLU A O 1
ATOM 1378 N N . LEU A 1 185 ? 21.078 22 22.609 1 96.44 185 LEU A N 1
ATOM 1379 C CA . LEU A 1 185 ? 20.281 21.281 21.625 1 96.44 185 LEU A CA 1
ATOM 1380 C C . LEU A 1 185 ? 20.109 19.812 22 1 96.44 185 LEU A C 1
ATOM 1382 O O . LEU A 1 185 ? 19.016 19.25 21.906 1 96.44 185 LEU A O 1
ATOM 1386 N N . ARG A 1 186 ? 21.156 19.266 22.469 1 96.5 186 ARG A N 1
ATOM 1387 C CA . ARG A 1 186 ? 21.141 17.859 22.875 1 96.5 186 ARG A CA 1
ATOM 1388 C C . ARG A 1 186 ? 20.188 17.625 24.047 1 96.5 186 ARG A C 1
ATOM 1390 O O . ARG A 1 186 ? 19.453 16.641 24.078 1 96.5 186 ARG A O 1
ATOM 1397 N N . LYS A 1 187 ? 20.234 18.484 25 1 96.75 187 LYS A N 1
ATOM 1398 C CA . LYS A 1 187 ? 19.344 18.375 26.156 1 96.75 187 LYS A CA 1
ATOM 1399 C C . LYS A 1 187 ? 17.875 18.391 25.719 1 96.75 187 LYS A C 1
ATOM 1401 O O . LYS A 1 187 ? 17.078 17.578 26.188 1 96.75 187 LYS A O 1
ATOM 1406 N N . LEU A 1 188 ? 17.578 19.25 24.859 1 97 188 LEU A N 1
ATOM 1407 C CA . LEU A 1 188 ? 16.219 19.359 24.344 1 97 188 LEU A CA 1
ATOM 1408 C C . LEU A 1 188 ? 15.852 18.109 23.531 1 97 188 LEU A C 1
ATOM 1410 O O . LEU A 1 188 ? 14.742 17.578 23.656 1 97 188 LEU A O 1
ATOM 1414 N N . GLU A 1 189 ? 16.766 17.703 22.688 1 96.44 189 GLU A N 1
ATOM 1415 C CA . GLU A 1 189 ? 16.625 16.531 21.844 1 96.44 189 GLU A CA 1
ATOM 1416 C C . GLU A 1 189 ? 16.203 15.305 22.656 1 96.44 189 GLU A C 1
ATOM 1418 O O . GLU A 1 189 ? 15.344 14.531 22.25 1 96.44 189 GLU A O 1
ATOM 1423 N N . LEU A 1 190 ? 16.688 15.148 23.812 1 96.56 190 LEU A N 1
ATOM 1424 C CA . LEU A 1 190 ? 16.531 13.945 24.625 1 96.56 190 LEU A CA 1
ATOM 1425 C C . LEU A 1 190 ? 15.195 13.961 25.375 1 96.56 190 LEU A C 1
ATOM 1427 O O . LEU A 1 190 ? 14.727 12.922 25.844 1 96.56 190 LEU A O 1
ATOM 1431 N N . VAL A 1 191 ? 14.531 15.109 25.438 1 96.56 191 VAL A N 1
ATOM 1432 C CA . VAL A 1 191 ? 13.367 15.172 26.312 1 96.56 191 VAL A CA 1
ATOM 1433 C C . VAL A 1 191 ? 12.117 15.516 25.5 1 96.56 191 VAL A C 1
ATOM 1435 O O . VAL A 1 191 ? 10.992 15.328 25.969 1 96.56 191 VAL A O 1
ATOM 1438 N N . ALA A 1 192 ? 12.25 15.945 24.312 1 96.06 192 ALA A N 1
ATOM 1439 C CA . ALA A 1 192 ? 11.164 16.547 23.547 1 96.06 192 ALA A CA 1
ATOM 1440 C C . ALA A 1 192 ? 10.07 15.516 23.25 1 96.06 192 ALA A C 1
ATOM 1442 O O . ALA A 1 192 ? 8.891 15.867 23.141 1 96.06 192 ALA A O 1
ATOM 1443 N N . CYS A 1 193 ? 10.461 14.25 23.047 1 97 193 CYS A N 1
ATOM 1444 C CA . CYS A 1 193 ? 9.539 13.164 22.734 1 97 193 CYS A CA 1
ATOM 1445 C C . CYS A 1 193 ? 9.625 12.055 23.781 1 97 193 CYS A C 1
ATOM 1447 O O . CYS A 1 193 ? 10.352 11.078 23.594 1 97 193 CYS A O 1
ATOM 1449 N N . PRO A 1 194 ? 8.727 12.039 24.781 1 96.62 194 PRO A N 1
ATOM 1450 C CA . PRO A 1 194 ? 8.922 11.156 25.938 1 96.62 194 PRO A CA 1
ATOM 1451 C C . PRO A 1 194 ? 8.109 9.867 25.828 1 96.62 194 PRO A C 1
ATOM 1453 O O . PRO A 1 194 ? 8.234 8.992 26.688 1 96.62 194 PRO A O 1
ATOM 1456 N N . SER A 1 195 ? 7.242 9.75 24.828 1 96.62 195 SER A N 1
ATOM 1457 C CA . SER A 1 195 ? 6.355 8.594 24.797 1 96.62 195 SER A CA 1
ATOM 1458 C C . SER A 1 195 ? 5.918 8.273 23.375 1 96.62 195 SER A C 1
ATOM 1460 O O . SER A 1 195 ? 6.281 8.977 22.422 1 96.62 195 SER A O 1
ATOM 1462 N N . ALA A 1 196 ? 5.137 7.184 23.25 1 97.12 196 ALA A N 1
ATOM 1463 C CA . ALA A 1 196 ? 4.445 6.883 22 1 97.12 196 ALA A CA 1
ATOM 1464 C C . ALA A 1 196 ? 3.396 7.949 21.688 1 97.12 196 ALA A C 1
ATOM 1466 O O . ALA A 1 196 ? 2.928 8.648 22.578 1 97.12 196 ALA A O 1
ATOM 1467 N N . GLY A 1 197 ? 3.111 8.039 20.359 1 97.62 197 GLY A N 1
ATOM 1468 C CA . GLY A 1 197 ? 2.031 8.914 19.953 1 97.62 197 GLY A CA 1
ATOM 1469 C C . GLY A 1 197 ? 2.43 9.875 18.844 1 97.62 197 GLY A C 1
ATOM 1470 O O . GLY A 1 197 ? 3.617 10.023 18.547 1 97.62 197 GLY A O 1
ATOM 1471 N N . ALA A 1 198 ? 1.448 10.438 18.266 1 96.44 198 ALA A N 1
ATOM 1472 C CA . ALA A 1 198 ? 1.657 11.438 17.234 1 96.44 198 ALA A CA 1
ATOM 1473 C C . ALA A 1 198 ? 2.215 12.734 17.812 1 96.44 198 ALA A C 1
ATOM 1475 O O . ALA A 1 198 ? 2.146 12.953 19.016 1 96.44 198 ALA A O 1
ATOM 1476 N N . CYS A 1 199 ? 2.713 13.602 16.969 1 92.44 199 CYS A N 1
ATOM 1477 C CA . CYS A 1 199 ? 3.307 14.852 17.422 1 92.44 199 CYS A CA 1
ATOM 1478 C C . CYS A 1 199 ? 2.32 15.648 18.266 1 92.44 199 CYS A C 1
ATOM 1480 O O . CYS A 1 199 ? 1.136 15.727 17.938 1 92.44 199 CYS A O 1
ATOM 1482 N N . GLY A 1 200 ? 2.703 16.266 19.266 1 92.56 200 GLY A N 1
ATOM 1483 C CA . GLY A 1 200 ? 1.895 16.672 20.406 1 92.56 200 GLY A CA 1
ATOM 1484 C C . GLY A 1 200 ? 1.244 18.031 20.219 1 92.56 200 GLY A C 1
ATOM 1485 O O . GLY A 1 200 ? 0.424 18.453 21.031 1 92.56 200 GLY A O 1
ATOM 1486 N N . GLY A 1 201 ? 1.534 18.766 19.203 1 91.56 201 GLY A N 1
ATOM 1487 C CA . GLY A 1 201 ? 0.877 20.031 18.906 1 91.56 201 GLY A CA 1
ATOM 1488 C C . GLY A 1 201 ? -0.274 19.891 17.922 1 91.56 201 GLY A C 1
ATOM 1489 O O . GLY A 1 201 ? -0.605 18.781 17.5 1 91.56 201 GLY A O 1
ATOM 1490 N N . GLN A 1 202 ? -0.925 21 17.734 1 91.88 202 GLN A N 1
ATOM 1491 C CA . GLN A 1 202 ? -2.006 20.984 16.75 1 91.88 202 GLN A CA 1
ATOM 1492 C C . GLN A 1 202 ? -1.458 20.984 15.328 1 91.88 202 GLN A C 1
ATOM 1494 O O . GLN A 1 202 ? -1.773 21.859 14.531 1 91.88 202 GLN A O 1
ATOM 1499 N N . PHE A 1 203 ? -0.688 19.953 15.109 1 91.06 203 PHE A N 1
ATOM 1500 C CA . PHE A 1 203 ? -0.137 19.703 13.781 1 91.06 203 PHE A CA 1
ATOM 1501 C C . PHE A 1 203 ? -1.108 18.891 12.938 1 91.06 203 PHE A C 1
ATOM 1503 O O . PHE A 1 203 ? -2.301 18.828 13.242 1 91.06 203 PHE A O 1
ATOM 1510 N N . THR A 1 204 ? -0.612 18.297 11.898 1 93.06 204 THR A N 1
ATOM 1511 C CA . THR A 1 204 ? -1.535 17.688 10.945 1 93.06 204 THR A CA 1
ATOM 1512 C C . THR A 1 204 ? -2.266 16.516 11.578 1 93.06 204 THR A C 1
ATOM 1514 O O . THR A 1 204 ? -3.477 16.359 11.414 1 93.06 204 THR A O 1
ATOM 1517 N N . ALA A 1 205 ? -1.58 15.656 12.312 1 95.75 205 ALA A N 1
ATOM 1518 C CA . ALA A 1 205 ? -2.211 14.477 12.906 1 95.75 205 ALA A CA 1
ATOM 1519 C C . ALA A 1 205 ? -3.334 14.875 13.859 1 95.75 205 ALA A C 1
ATOM 1521 O O . ALA A 1 205 ? -4.457 14.375 13.75 1 95.75 205 ALA A O 1
ATOM 1522 N N . ASN A 1 206 ? -3.051 15.766 14.773 1 96.5 206 ASN A N 1
ATOM 1523 C CA . ASN A 1 206 ? -4.066 16.203 15.727 1 96.5 206 ASN A CA 1
ATOM 1524 C C . ASN A 1 206 ? -5.188 16.969 15.039 1 96.5 206 ASN A C 1
ATOM 1526 O O . ASN A 1 206 ? -6.344 16.891 15.453 1 96.5 206 ASN A O 1
ATOM 1530 N N . THR A 1 207 ? -4.816 17.734 14.023 1 95.88 207 THR A N 1
ATOM 1531 C CA . THR A 1 207 ? -5.832 18.422 13.234 1 95.88 207 THR A CA 1
ATOM 1532 C C . THR A 1 207 ? -6.805 17.422 12.617 1 95.88 207 THR A C 1
ATOM 1534 O O . THR A 1 207 ? -8.023 17.562 12.742 1 95.88 207 THR A O 1
ATOM 1537 N N . MET A 1 208 ? -6.254 16.391 11.977 1 97.75 208 MET A N 1
ATOM 1538 C CA . MET A 1 208 ? -7.098 15.398 11.312 1 97.75 208 MET A CA 1
ATOM 1539 C C . MET A 1 208 ? -7.848 14.547 12.328 1 97.75 208 MET A C 1
ATOM 1541 O O . MET A 1 208 ? -8.938 14.047 12.047 1 97.75 208 MET A O 1
ATOM 1545 N N . ALA A 1 209 ? -7.277 14.406 13.508 1 98.38 209 ALA A N 1
ATOM 1546 C CA . ALA A 1 209 ? -8.008 13.75 14.586 1 98.38 209 ALA A CA 1
ATOM 1547 C C . ALA A 1 209 ? -9.273 14.523 14.945 1 98.38 209 ALA A C 1
ATOM 1549 O O . ALA A 1 209 ? -10.344 13.938 15.102 1 98.38 209 ALA A O 1
ATOM 1550 N N . CYS A 1 210 ? -9.148 15.812 15.094 1 98.25 210 CYS A N 1
ATOM 1551 C CA . CYS A 1 210 ? -10.312 16.656 15.344 1 98.25 210 CYS A CA 1
ATOM 1552 C C . CYS A 1 210 ? -11.328 16.531 14.211 1 98.25 210 CYS A C 1
ATOM 1554 O O . CYS A 1 210 ? -12.531 16.438 14.461 1 98.25 210 CYS A O 1
ATOM 1556 N N . VAL A 1 211 ? -10.781 16.484 13.008 1 98.69 211 VAL A N 1
ATOM 1557 C CA . VAL A 1 211 ? -11.617 16.359 11.812 1 98.69 211 VAL A CA 1
ATOM 1558 C C . VAL A 1 211 ? -12.422 15.062 11.883 1 98.69 211 VAL A C 1
ATOM 1560 O O . VAL A 1 211 ? -13.594 15.039 11.516 1 98.69 211 VAL A O 1
ATOM 1563 N N . SER A 1 212 ? -11.859 14 12.359 1 98.81 212 SER A N 1
ATOM 1564 C CA . SER A 1 212 ? -12.516 12.695 12.383 1 98.81 212 SER A CA 1
ATOM 1565 C C . SER A 1 212 ? -13.789 12.742 13.227 1 98.81 212 SER A C 1
ATOM 1567 O O . SER A 1 212 ? -14.789 12.125 12.875 1 98.81 212 SER A O 1
ATOM 1569 N N . GLU A 1 213 ? -13.773 13.469 14.344 1 98.75 213 GLU A N 1
ATOM 1570 C CA . GLU A 1 213 ? -14.977 13.617 15.164 1 98.75 213 GLU A CA 1
ATOM 1571 C C . GLU A 1 213 ? -15.945 14.609 14.531 1 98.75 213 GLU A C 1
ATOM 1573 O O . GLU A 1 213 ? -17.156 14.375 14.523 1 98.75 213 GLU A O 1
ATOM 1578 N N . ALA A 1 214 ? -15.414 15.68 14 1 98.88 214 ALA A N 1
ATOM 1579 C CA . ALA A 1 214 ? -16.266 16.734 13.453 1 98.88 214 ALA A CA 1
ATOM 1580 C C . ALA A 1 214 ? -17.031 16.25 12.227 1 98.88 214 ALA A C 1
ATOM 1582 O O . ALA A 1 214 ? -18.172 16.641 12.016 1 98.88 214 ALA A O 1
ATOM 1583 N N . ILE A 1 215 ? -16.344 15.461 11.422 1 98.81 215 ILE A N 1
ATOM 1584 C CA . ILE A 1 215 ? -16.969 14.961 10.195 1 98.81 215 ILE A CA 1
ATOM 1585 C C . ILE A 1 215 ? -17.922 13.82 10.531 1 98.81 215 ILE A C 1
ATOM 1587 O O . ILE A 1 215 ? -18.766 13.445 9.711 1 98.81 215 ILE A O 1
ATOM 1591 N N . GLY A 1 216 ? -17.75 13.203 11.742 1 98.88 216 GLY A N 1
ATOM 1592 C CA . GLY A 1 216 ? -18.703 12.227 12.258 1 98.88 216 GLY A CA 1
ATOM 1593 C C . GLY A 1 216 ? -18.234 10.797 12.094 1 98.88 216 GLY A C 1
ATOM 1594 O O . GLY A 1 216 ? -19.016 9.852 12.258 1 98.88 216 GLY A O 1
ATOM 1595 N N . LEU A 1 217 ? -16.953 10.523 11.797 1 98.88 217 LEU A N 1
ATOM 1596 C CA . LEU A 1 217 ? -16.469 9.18 11.5 1 98.88 217 LEU A CA 1
ATOM 1597 C C . LEU A 1 217 ? -15.828 8.547 12.734 1 98.88 217 LEU A C 1
ATOM 1599 O O . LEU A 1 217 ? -15.484 7.367 12.719 1 98.88 217 LEU A O 1
ATOM 1603 N N . ALA A 1 218 ? -15.641 9.312 13.773 1 98.81 218 ALA A N 1
ATOM 1604 C CA . ALA A 1 218 ? -15.047 8.828 15.016 1 98.81 218 ALA A CA 1
ATOM 1605 C C . ALA A 1 218 ? -15.977 9.055 16.203 1 98.81 218 ALA A C 1
ATOM 1607 O O . ALA A 1 218 ? -16.828 9.953 16.172 1 98.81 218 ALA A O 1
ATOM 1608 N N . LEU A 1 219 ? -15.828 8.266 17.219 1 98.62 219 LEU A N 1
ATOM 1609 C CA . LEU A 1 219 ? -16.609 8.422 18.453 1 98.62 219 LEU A CA 1
ATOM 1610 C C . LEU A 1 219 ? -16.234 9.711 19.172 1 98.62 219 LEU A C 1
ATOM 1612 O O . LEU A 1 219 ? -15.062 10.102 19.188 1 98.62 219 LEU A O 1
ATOM 1616 N N . PRO A 1 220 ? -17.234 10.32 19.797 1 97.88 220 PRO A N 1
ATOM 1617 C CA . PRO A 1 220 ? -16.906 11.477 20.625 1 97.88 220 PRO A CA 1
ATOM 1618 C C . PRO A 1 220 ? -15.844 11.148 21.688 1 97.88 220 PRO A C 1
ATOM 1620 O O . PRO A 1 220 ? -15.883 10.086 22.297 1 97.88 220 PRO A O 1
ATOM 1623 N N . TYR A 1 221 ? -14.859 12 21.812 1 97.06 221 TYR A N 1
ATOM 1624 C CA . TYR A 1 221 ? -13.797 11.961 22.812 1 97.06 221 TYR A CA 1
ATOM 1625 C C . TYR A 1 221 ? -12.68 11.023 22.375 1 97.06 221 TYR A C 1
ATOM 1627 O O . TYR A 1 221 ? -11.602 11.023 22.969 1 97.06 221 TYR A O 1
ATOM 1635 N N . SER A 1 222 ? -12.852 10.234 21.344 1 97.38 222 SER A N 1
ATOM 1636 C CA . SER A 1 222 ? -11.867 9.227 20.969 1 97.38 222 SER A CA 1
ATOM 1637 C C . SER A 1 222 ? -10.617 9.867 20.375 1 97.38 222 SER A C 1
ATOM 1639 O O . SER A 1 222 ? -9.562 9.227 20.297 1 97.38 222 SER A O 1
ATOM 1641 N N . ALA A 1 223 ? -10.656 11.141 19.984 1 95.94 223 ALA A N 1
ATOM 1642 C CA . ALA A 1 223 ? -9.539 11.812 19.328 1 95.94 223 ALA A CA 1
ATOM 1643 C C . ALA A 1 223 ? -8.656 12.539 20.344 1 95.94 223 ALA A C 1
ATOM 1645 O O . ALA A 1 223 ? -7.695 13.211 19.984 1 95.94 223 ALA A O 1
ATOM 1646 N N . GLY A 1 224 ? -8.844 12.398 21.672 1 93.25 224 GLY A N 1
ATOM 1647 C CA . GLY A 1 224 ? -8.18 13.266 22.641 1 93.25 224 GLY A CA 1
ATOM 1648 C C . GLY A 1 224 ? -7.203 12.531 23.531 1 93.25 224 GLY A C 1
ATOM 1649 O O . GLY A 1 224 ? -6.113 13.023 23.812 1 93.25 224 GLY A O 1
ATOM 1650 N N . THR A 1 225 ? -7.469 11.297 23.938 1 95.25 225 THR A N 1
ATOM 1651 C CA . THR A 1 225 ? -6.676 10.578 24.922 1 95.25 225 THR A CA 1
ATOM 1652 C C . THR A 1 225 ? -5.277 10.289 24.391 1 95.25 225 THR A C 1
ATOM 1654 O O . THR A 1 225 ? -5.129 9.734 23.297 1 95.25 225 THR A O 1
ATOM 1657 N N . PRO A 1 226 ? -4.199 10.664 25.188 1 97.44 226 PRO A N 1
ATOM 1658 C CA . PRO A 1 226 ? -2.828 10.414 24.734 1 97.44 226 PRO A CA 1
ATOM 1659 C C . PRO A 1 226 ? -2.557 8.938 24.453 1 97.44 226 PRO A C 1
ATOM 1661 O O . PRO A 1 226 ? -3.15 8.062 25.094 1 97.44 226 PRO A O 1
ATOM 1664 N N . ALA A 1 227 ? -1.662 8.648 23.609 1 97.69 227 ALA A N 1
ATOM 1665 C CA . ALA A 1 227 ? -1.384 7.324 23.062 1 97.69 227 ALA A CA 1
ATOM 1666 C C . ALA A 1 227 ? -0.965 6.352 24.156 1 97.69 227 ALA A C 1
ATOM 1668 O O . ALA A 1 227 ? -1.353 5.18 24.141 1 97.69 227 ALA A O 1
ATOM 1669 N N . PRO A 1 228 ? -0.13 6.77 25.125 1 97 228 PRO A N 1
ATOM 1670 C CA . PRO A 1 228 ? 0.351 5.789 26.094 1 97 228 PRO A CA 1
ATOM 1671 C C . PRO A 1 228 ? -0.698 5.438 27.156 1 97 228 PRO A C 1
ATOM 1673 O O . PRO A 1 228 ? -0.508 4.496 27.922 1 97 228 PRO A O 1
ATOM 1676 N N . TYR A 1 229 ? -1.762 6.223 27.266 1 96.25 229 TYR A N 1
ATOM 1677 C CA . TYR A 1 229 ? -2.764 5.98 28.297 1 96.25 229 TYR A CA 1
ATOM 1678 C C . TYR A 1 229 ? -3.662 4.809 27.922 1 96.25 229 TYR A C 1
ATOM 1680 O O . TYR A 1 229 ? -4.266 4.805 26.844 1 96.25 229 TYR A O 1
ATOM 1688 N N . GLU A 1 230 ? -3.865 3.883 28.797 1 93.69 230 GLU A N 1
ATOM 1689 C CA . GLU A 1 230 ? -4.633 2.67 28.531 1 93.69 230 GLU A CA 1
ATOM 1690 C C . GLU A 1 230 ? -6.129 2.965 28.484 1 93.69 230 GLU A C 1
ATOM 1692 O O . GLU A 1 230 ? -6.914 2.154 27.984 1 93.69 230 GLU A O 1
ATOM 1697 N N . GLU A 1 231 ? -6.484 4.105 28.984 1 93.69 231 GLU A N 1
ATOM 1698 C CA . GLU A 1 231 ? -7.883 4.516 28.906 1 93.69 231 GLU A CA 1
ATOM 1699 C C . GLU A 1 231 ? -8.367 4.555 27.469 1 93.69 231 GLU A C 1
ATOM 1701 O O . GLU A 1 231 ? -9.57 4.418 27.203 1 93.69 231 GLU A O 1
ATOM 1706 N N . ARG A 1 232 ? -7.445 4.676 26.547 1 95.12 232 ARG A N 1
ATOM 1707 C CA . ARG A 1 232 ? -7.805 4.73 25.141 1 95.12 232 ARG A CA 1
ATOM 1708 C C . ARG A 1 232 ? -8.391 3.404 24.672 1 95.12 232 ARG A C 1
ATOM 1710 O O . ARG A 1 232 ? -9.188 3.369 23.719 1 95.12 232 ARG A O 1
ATOM 1717 N N . ASP A 1 233 ? -8.023 2.35 25.312 1 97.06 233 ASP A N 1
ATOM 1718 C CA . ASP A 1 233 ? -8.484 1.019 24.922 1 97.06 233 ASP A CA 1
ATOM 1719 C C . ASP A 1 233 ? -10 0.908 25.016 1 97.06 233 ASP A C 1
ATOM 1721 O O . ASP A 1 233 ? -10.625 0.143 24.281 1 97.06 233 ASP A O 1
ATOM 1725 N N . LYS A 1 234 ? -10.594 1.717 25.938 1 97.44 234 LYS A N 1
ATOM 1726 C CA . LYS A 1 234 ? -12.047 1.726 26.062 1 97.44 234 LYS A CA 1
ATOM 1727 C C . LYS A 1 234 ? -12.695 2.242 24.781 1 97.44 234 LYS A C 1
ATOM 1729 O O . LYS A 1 234 ? -13.734 1.73 24.359 1 97.44 234 LYS A O 1
ATOM 1734 N N . TYR A 1 235 ? -12.117 3.268 24.188 1 97.69 235 TYR A N 1
ATOM 1735 C CA . TYR A 1 235 ? -12.641 3.809 22.938 1 97.69 235 TYR A CA 1
ATOM 1736 C C . TYR A 1 235 ? -12.445 2.828 21.797 1 97.69 235 TYR A C 1
ATOM 1738 O O . TYR A 1 235 ? -13.289 2.729 20.906 1 97.69 235 TYR A O 1
ATOM 1746 N N . ALA A 1 236 ? -11.305 2.125 21.828 1 98.5 236 ALA A N 1
ATOM 1747 C CA . ALA A 1 236 ? -11.062 1.096 20.828 1 98.5 236 ALA A CA 1
ATOM 1748 C C . ALA A 1 236 ? -12.102 -0.017 20.922 1 98.5 236 ALA A C 1
ATOM 1750 O O . ALA A 1 236 ? -12.695 -0.41 19.906 1 98.5 236 ALA A O 1
ATOM 1751 N N . LEU A 1 237 ? -12.32 -0.5 22.109 1 98.75 237 LEU A N 1
ATOM 1752 C CA . LEU A 1 237 ? -13.328 -1.526 22.344 1 98.75 237 LEU A CA 1
ATOM 1753 C C . LEU A 1 237 ? -14.703 -1.044 21.906 1 98.75 237 LEU A C 1
ATOM 1755 O O . LEU A 1 237 ? -15.422 -1.757 21.203 1 98.75 237 LEU A O 1
ATOM 1759 N N . LEU A 1 238 ? -15.055 0.171 22.297 1 98.75 238 LEU A N 1
ATOM 1760 C CA . LEU A 1 238 ? -16.359 0.749 21.953 1 98.75 238 LEU A CA 1
ATOM 1761 C C . LEU A 1 238 ? -16.5 0.922 20.438 1 98.75 238 LEU A C 1
ATOM 1763 O O . LEU A 1 238 ? -17.594 0.778 19.891 1 98.75 238 LEU A O 1
ATOM 1767 N N . SER A 1 239 ? -15.43 1.255 19.766 1 98.88 239 SER A N 1
ATOM 1768 C CA . SER A 1 239 ? -15.469 1.393 18.312 1 98.88 239 SER A CA 1
ATOM 1769 C C . SER A 1 239 ? -15.812 0.068 17.641 1 98.88 239 SER A C 1
ATOM 1771 O O . SER A 1 239 ? -16.531 0.043 16.641 1 98.88 239 SER A O 1
ATOM 1773 N N . GLY A 1 240 ? -15.234 -1.025 18.203 1 98.88 240 GLY A N 1
ATOM 1774 C CA . GLY A 1 240 ? -15.609 -2.34 17.703 1 98.88 240 GLY A CA 1
ATOM 1775 C C . GLY A 1 240 ? -17.094 -2.633 17.875 1 98.88 240 GLY A C 1
ATOM 1776 O O . GLY A 1 240 ? -17.734 -3.137 16.953 1 98.88 240 GLY A O 1
ATOM 1777 N N . LYS A 1 241 ? -17.656 -2.26 19.016 1 98.81 241 LYS A N 1
ATOM 1778 C CA . LYS A 1 241 ? -19.094 -2.434 19.266 1 98.81 241 LYS A CA 1
ATOM 1779 C C . LYS A 1 241 ? -19.922 -1.539 18.344 1 98.81 241 LYS A C 1
ATOM 1781 O O . LYS A 1 241 ? -20.938 -1.972 17.797 1 98.81 241 LYS A O 1
ATOM 1786 N N . THR A 1 242 ? -19.453 -0.344 18.156 1 98.88 242 THR A N 1
ATOM 1787 C CA . THR A 1 242 ? -20.172 0.668 17.375 1 98.88 242 THR A CA 1
ATOM 1788 C C . THR A 1 242 ? -20.266 0.256 15.914 1 98.88 242 THR A C 1
ATOM 1790 O O . THR A 1 242 ? -21.312 0.425 15.281 1 98.88 242 THR A O 1
ATOM 1793 N N . VAL A 1 243 ? -19.219 -0.276 15.352 1 98.88 243 VAL A N 1
ATOM 1794 C CA . VAL A 1 243 ? -19.234 -0.625 13.938 1 98.88 243 VAL A CA 1
ATOM 1795 C C . VAL A 1 243 ? -20.266 -1.729 13.695 1 98.88 243 VAL A C 1
ATOM 1797 O O . VAL A 1 243 ? -20.922 -1.76 12.648 1 98.88 243 VAL A O 1
ATOM 1800 N N . MET A 1 244 ? -20.406 -2.635 14.641 1 98.69 244 MET A N 1
ATOM 1801 C CA . MET A 1 244 ? -21.422 -3.686 14.523 1 98.69 244 MET A CA 1
ATOM 1802 C C . MET A 1 244 ? -22.828 -3.1 14.578 1 98.69 244 MET A C 1
ATOM 1804 O O . MET A 1 244 ? -23.719 -3.562 13.867 1 98.69 244 MET A O 1
ATOM 1808 N N . ASN A 1 245 ? -23.016 -2.092 15.414 1 98.56 245 ASN A N 1
ATOM 1809 C CA . ASN A 1 245 ? -24.297 -1.387 15.453 1 98.56 245 ASN A CA 1
ATOM 1810 C C . ASN A 1 245 ? -24.594 -0.691 14.125 1 98.56 245 ASN A C 1
ATOM 1812 O O . ASN A 1 245 ? -25.734 -0.705 13.648 1 98.56 245 ASN A O 1
ATOM 1816 N N . LEU A 1 246 ? -23.562 -0.069 13.578 1 98.81 246 LEU A N 1
ATOM 1817 C CA . LEU A 1 246 ? -23.703 0.58 12.281 1 98.81 246 LEU A CA 1
ATOM 1818 C C . LEU A 1 246 ? -24.062 -0.436 11.203 1 98.81 246 LEU A C 1
ATOM 1820 O O . LEU A 1 246 ? -24.875 -0.147 10.32 1 98.81 246 LEU A O 1
ATOM 1824 N N . LEU A 1 247 ? -23.391 -1.518 11.25 1 98.44 247 LEU A N 1
ATOM 1825 C CA . LEU A 1 247 ? -23.703 -2.578 10.289 1 98.44 247 LEU A CA 1
ATOM 1826 C C . LEU A 1 247 ? -25.156 -3.018 10.406 1 98.44 247 LEU A C 1
ATOM 1828 O O . LEU A 1 247 ? -25.828 -3.213 9.391 1 98.44 247 LEU A O 1
ATOM 1832 N N . GLN A 1 248 ? -25.641 -3.195 11.625 1 97.5 248 GLN A N 1
ATOM 1833 C CA . GLN A 1 248 ? -27.031 -3.588 11.867 1 97.5 248 GLN A CA 1
ATOM 1834 C C . GLN A 1 248 ? -28 -2.549 11.312 1 97.5 248 GLN A C 1
ATOM 1836 O O . GLN A 1 248 ? -29.016 -2.9 10.719 1 97.5 248 GLN A O 1
ATOM 1841 N N . LYS A 1 249 ? -27.641 -1.306 11.477 1 97.5 249 LYS A N 1
ATOM 1842 C CA . LYS A 1 249 ? -28.531 -0.213 11.07 1 97.5 249 LYS A CA 1
ATOM 1843 C C . LYS A 1 249 ? -28.266 0.184 9.617 1 97.5 249 LYS A C 1
ATOM 1845 O O . LYS A 1 249 ? -28.984 1.02 9.062 1 97.5 249 LYS A O 1
ATOM 1850 N N . ASN A 1 250 ? -27.234 -0.352 9.016 1 97.06 250 ASN A N 1
ATOM 1851 C CA . ASN A 1 250 ? -26.812 -0.041 7.66 1 97.06 250 ASN A CA 1
ATOM 1852 C C . ASN A 1 250 ? -26.516 1.448 7.492 1 97.06 250 ASN A C 1
ATOM 1854 O O . ASN A 1 250 ? -26.984 2.07 6.539 1 97.06 250 ASN A O 1
ATOM 1858 N N . ILE A 1 251 ? -25.906 2.02 8.508 1 98.69 251 ILE A N 1
ATOM 1859 C CA . ILE A 1 251 ? -25.375 3.371 8.398 1 98.69 251 ILE A CA 1
ATOM 1860 C C . ILE A 1 251 ? -23.938 3.318 7.879 1 98.69 251 ILE A C 1
ATOM 1862 O O . ILE A 1 251 ? -23.062 2.707 8.5 1 98.69 251 ILE A O 1
ATOM 1866 N N . ARG A 1 252 ? -23.734 3.969 6.734 1 98.62 252 ARG A N 1
ATOM 1867 C CA . ARG A 1 252 ? -22.469 3.85 6.02 1 98.62 252 ARG A CA 1
ATOM 1868 C C . ARG A 1 252 ? -21.75 5.191 5.961 1 98.62 252 ARG A C 1
ATOM 1870 O O . ARG A 1 252 ? -22.328 6.23 6.277 1 98.62 252 ARG A O 1
ATOM 1877 N N . PRO A 1 253 ? -20.438 5.227 5.652 1 98.88 253 PRO A N 1
ATOM 1878 C CA . PRO A 1 253 ? -19.641 6.453 5.641 1 98.88 253 PRO A CA 1
ATOM 1879 C C . PRO A 1 253 ? -20.234 7.543 4.758 1 98.88 253 PRO A C 1
ATOM 1881 O O . PRO A 1 253 ? -20.156 8.727 5.086 1 98.88 253 PRO A O 1
ATOM 1884 N N . ARG A 1 254 ? -20.859 7.168 3.643 1 98.62 254 ARG A N 1
ATOM 1885 C CA . ARG A 1 254 ? -21.406 8.148 2.711 1 98.62 254 ARG A CA 1
ATOM 1886 C C . ARG A 1 254 ? -22.703 8.75 3.242 1 98.62 254 ARG A C 1
ATOM 1888 O O . ARG A 1 254 ? -23.172 9.766 2.734 1 98.62 254 ARG A O 1
ATOM 1895 N N . ASP A 1 255 ? -23.328 8.133 4.258 1 98.62 255 ASP A N 1
ATOM 1896 C CA . ASP A 1 255 ? -24.438 8.734 4.996 1 98.62 255 ASP A CA 1
ATOM 1897 C C . ASP A 1 255 ? -23.938 9.781 5.984 1 98.62 255 ASP A C 1
ATOM 1899 O O . ASP A 1 255 ? -24.703 10.656 6.41 1 98.62 255 ASP A O 1
ATOM 1903 N N . ILE A 1 256 ? -22.75 9.711 6.34 1 98.88 256 ILE A N 1
ATOM 1904 C CA . ILE A 1 256 ? -22.156 10.523 7.398 1 98.88 256 ILE A CA 1
ATOM 1905 C C . ILE A 1 256 ? -21.375 11.68 6.785 1 98.88 256 ILE A C 1
ATOM 1907 O O . ILE A 1 256 ? -21.484 12.828 7.23 1 98.88 256 ILE A O 1
ATOM 1911 N N . VAL A 1 257 ? -20.547 11.367 5.77 1 98.81 257 VAL A N 1
ATOM 1912 C CA . VAL A 1 257 ? -19.766 12.383 5.082 1 98.81 257 VAL A CA 1
ATOM 1913 C C . VAL A 1 257 ? -20.625 13.07 4.02 1 98.81 257 VAL A C 1
ATOM 1915 O O . VAL A 1 257 ? -20.938 12.469 2.986 1 98.81 257 VAL A O 1
ATOM 1918 N N . THR A 1 258 ? -21.047 14.203 4.281 1 98.62 258 THR A N 1
ATOM 1919 C CA . THR A 1 258 ? -21.844 15.062 3.418 1 98.62 258 THR A CA 1
ATOM 1920 C C . THR A 1 258 ? -21.188 16.422 3.244 1 98.62 258 THR A C 1
ATOM 1922 O O . THR A 1 258 ? -20.141 16.703 3.855 1 98.62 258 THR A O 1
ATOM 1925 N N . LYS A 1 259 ? -21.766 17.234 2.344 1 98.5 259 LYS A N 1
ATOM 1926 C CA . LYS A 1 259 ? -21.25 18.594 2.201 1 98.5 259 LYS A CA 1
ATOM 1927 C C . LYS A 1 259 ? -21.25 19.328 3.541 1 98.5 259 LYS A C 1
ATOM 1929 O O . LYS A 1 259 ? -20.25 19.969 3.898 1 98.5 259 LYS A O 1
ATOM 1934 N N . LYS A 1 260 ? -22.297 19.125 4.316 1 98.75 260 LYS A N 1
ATOM 1935 C CA . LYS A 1 260 ? -22.438 19.781 5.613 1 98.75 260 LYS A CA 1
ATOM 1936 C C . LYS A 1 260 ? -21.375 19.266 6.598 1 98.75 260 LYS A C 1
ATOM 1938 O O . LYS A 1 260 ? -20.797 20.062 7.344 1 98.75 260 LYS A O 1
ATOM 1943 N N . SER A 1 261 ? -21.172 17.969 6.656 1 98.81 261 SER A N 1
ATOM 1944 C CA . SER A 1 261 ? -20.188 17.438 7.594 1 98.81 261 SER A CA 1
ATOM 1945 C C . SER A 1 261 ? -18.781 17.828 7.18 1 98.81 261 SER A C 1
ATOM 1947 O O . SER A 1 261 ? -17.906 18.016 8.031 1 98.81 261 SER A O 1
ATOM 1949 N N . LEU A 1 262 ? -18.516 17.969 5.84 1 98.88 262 LEU A N 1
ATOM 1950 C CA . LEU A 1 262 ? -17.234 18.5 5.375 1 98.88 262 LEU A CA 1
ATOM 1951 C C . LEU A 1 262 ? -17.031 19.938 5.832 1 98.88 262 LEU A C 1
ATOM 1953 O O . LEU A 1 262 ? -15.93 20.328 6.191 1 98.88 262 LEU A O 1
ATOM 1957 N N . GLU A 1 263 ? -18.094 20.688 5.793 1 98.75 263 GLU A N 1
ATOM 1958 C CA . GLU A 1 263 ? -18.047 22.047 6.301 1 98.75 263 GLU A CA 1
ATOM 1959 C C . GLU A 1 263 ? -17.75 22.078 7.801 1 98.75 263 GLU A C 1
ATOM 1961 O O . GLU A 1 263 ? -16.969 22.891 8.273 1 98.75 263 GLU A O 1
ATOM 1966 N N . ASN A 1 264 ? -18.391 21.156 8.578 1 98.88 264 ASN A N 1
ATOM 1967 C CA . ASN A 1 264 ? -18.062 21.016 9.992 1 98.88 264 ASN A CA 1
ATOM 1968 C C . ASN A 1 264 ? -16.594 20.703 10.195 1 98.88 264 ASN A C 1
ATOM 1970 O O . ASN A 1 264 ? -15.953 21.266 11.102 1 98.88 264 ASN A O 1
ATOM 1974 N N . ALA A 1 265 ? -16.094 19.844 9.344 1 98.75 265 ALA A N 1
ATOM 1975 C CA . ALA A 1 265 ? -14.688 19.453 9.422 1 98.75 265 ALA A CA 1
ATOM 1976 C C . ALA A 1 265 ? -13.781 20.641 9.164 1 98.75 265 ALA A C 1
ATOM 1978 O O . ALA A 1 265 ? -12.797 20.859 9.875 1 98.75 265 ALA A O 1
ATOM 1979 N N . ALA A 1 266 ? -14.055 21.406 8.148 1 98.25 266 ALA A N 1
ATOM 1980 C CA . ALA A 1 266 ? -13.266 22.609 7.863 1 98.25 266 ALA A CA 1
ATOM 1981 C C . ALA A 1 266 ? -13.352 23.609 9.008 1 98.25 266 ALA A C 1
ATOM 1983 O O . ALA A 1 266 ? -12.359 24.25 9.352 1 98.25 266 ALA A O 1
ATOM 1984 N N . THR A 1 267 ? -14.492 23.734 9.602 1 98.31 267 THR A N 1
ATOM 1985 C CA . THR A 1 267 ? -14.719 24.656 10.695 1 98.31 267 THR A CA 1
ATOM 1986 C C . THR A 1 267 ? -13.836 24.312 11.891 1 98.31 267 THR A C 1
ATOM 1988 O O . THR A 1 267 ? -13.211 25.203 12.484 1 98.31 267 THR A O 1
ATOM 1991 N N . ILE A 1 268 ? -13.773 23.094 12.227 1 98.12 268 ILE A N 1
ATOM 1992 C CA . ILE A 1 268 ? -13 22.719 13.414 1 98.12 268 ILE A CA 1
ATOM 1993 C C . ILE A 1 268 ? -11.516 22.938 13.148 1 98.12 268 ILE A C 1
ATOM 1995 O O . ILE A 1 268 ? -10.758 23.297 14.055 1 98.12 268 ILE A O 1
ATOM 1999 N N . VAL A 1 269 ? -11.078 22.719 11.891 1 96.19 269 VAL A N 1
ATOM 2000 C CA . VAL A 1 269 ? -9.695 23 11.539 1 96.19 269 VAL A CA 1
ATOM 2001 C C . VAL A 1 269 ? -9.375 24.469 11.812 1 96.19 269 VAL A C 1
ATOM 2003 O O . VAL A 1 269 ? -8.398 24.781 12.492 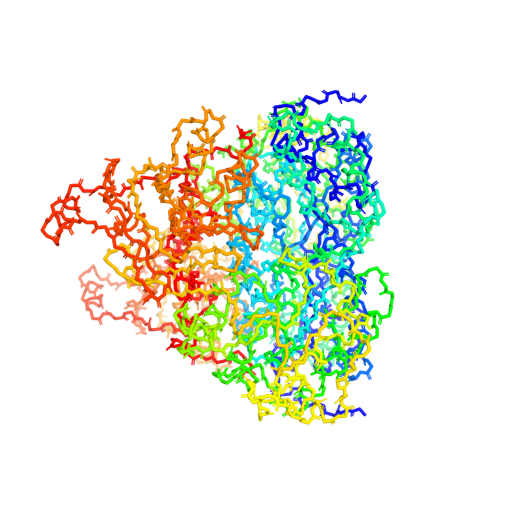1 96.19 269 VAL A O 1
ATOM 2006 N N . ALA A 1 270 ? -10.219 25.328 11.383 1 94.88 270 ALA A N 1
ATOM 2007 C CA . ALA A 1 270 ? -10.031 26.766 11.57 1 94.88 270 ALA A CA 1
ATOM 2008 C C . ALA A 1 270 ? -10.078 27.141 13.055 1 94.88 270 ALA A C 1
ATOM 2010 O O . ALA A 1 270 ? -9.258 27.922 13.531 1 94.88 270 ALA A O 1
ATOM 2011 N N . ALA A 1 271 ? -10.992 26.547 13.766 1 96.31 271 ALA A N 1
ATOM 2012 C CA . ALA A 1 271 ? -11.234 26.891 15.164 1 96.31 271 ALA A CA 1
ATOM 2013 C C . ALA A 1 271 ? -10.062 26.484 16.047 1 96.31 271 ALA A C 1
ATOM 2015 O O . ALA A 1 271 ? -9.867 27.047 17.125 1 96.31 271 ALA A O 1
ATOM 2016 N N . THR A 1 272 ? -9.32 25.516 15.57 1 94.62 272 THR A N 1
ATOM 2017 C CA . THR A 1 272 ? -8.203 25.016 16.359 1 94.62 272 THR A CA 1
ATOM 2018 C C . THR A 1 272 ? -6.875 25.562 15.844 1 94.62 272 THR A C 1
ATOM 2020 O O . THR A 1 272 ? -5.805 25.188 16.312 1 94.62 272 THR A O 1
ATOM 2023 N N . GLY A 1 273 ? -6.934 26.453 14.789 1 88.81 273 GLY A N 1
ATOM 2024 C CA . GLY A 1 273 ? -5.684 26.828 14.148 1 88.81 273 GLY A CA 1
ATOM 2025 C C . GLY A 1 273 ? -4.934 25.641 13.57 1 88.81 273 GLY A C 1
ATOM 2026 O O . GLY A 1 273 ? -3.707 25.578 13.672 1 88.81 273 GLY A O 1
ATOM 2027 N N . GLY A 1 274 ? -5.633 24.734 13.078 1 90.19 274 GLY A N 1
ATOM 2028 C CA . GLY A 1 274 ? -5.098 23.469 12.633 1 90.19 274 GLY A CA 1
ATOM 2029 C C . GLY A 1 274 ? -4.227 23.578 11.398 1 90.19 274 GLY A C 1
ATOM 2030 O O . GLY A 1 274 ? -4.062 24.672 10.852 1 90.19 274 GLY A O 1
ATOM 2031 N N . SER A 1 275 ? -3.682 22.516 10.977 1 89.88 275 SER A N 1
ATOM 2032 C CA . SER A 1 275 ? -2.75 22.406 9.859 1 89.88 275 SER A CA 1
ATOM 2033 C C . SER A 1 275 ? -3.422 22.781 8.539 1 89.88 275 SER A C 1
ATOM 2035 O O . SER A 1 275 ? -4.535 22.344 8.258 1 89.88 275 SER A O 1
ATOM 2037 N N . THR A 1 276 ? -2.688 23.5 7.637 1 88.12 276 THR A N 1
ATOM 2038 C CA . THR A 1 276 ? -3.184 23.844 6.312 1 88.12 276 THR A CA 1
ATOM 2039 C C . THR A 1 276 ? -3.268 22.609 5.422 1 88.12 276 THR A C 1
ATOM 2041 O O . THR A 1 276 ? -3.936 22.625 4.383 1 88.12 276 THR A O 1
ATOM 2044 N N . ASN A 1 277 ? -2.643 21.547 5.836 1 92.19 277 ASN A N 1
ATOM 2045 C CA . ASN A 1 277 ? -2.736 20.297 5.074 1 92.19 277 ASN A CA 1
ATOM 2046 C C . ASN A 1 277 ? -4.18 19.812 4.984 1 92.19 277 ASN A C 1
ATOM 2048 O O . ASN A 1 277 ? -4.527 19.078 4.062 1 92.19 277 ASN A O 1
ATOM 2052 N N . ALA A 1 278 ? -4.969 20.266 5.973 1 94.69 278 ALA A N 1
ATOM 2053 C CA . ALA A 1 278 ? -6.375 19.875 5.93 1 94.69 278 ALA A CA 1
ATOM 2054 C C . ALA A 1 278 ? -7.039 20.375 4.645 1 94.69 278 ALA A C 1
ATOM 2056 O O . ALA A 1 278 ? -7.98 19.75 4.148 1 94.69 278 ALA A O 1
ATOM 2057 N N . ALA A 1 279 ? -6.504 21.484 4.098 1 94.31 279 ALA A N 1
ATOM 2058 C CA . ALA A 1 279 ? -7.043 22.047 2.861 1 94.31 279 ALA A CA 1
ATOM 2059 C C . ALA A 1 279 ? -6.715 21.156 1.663 1 94.31 279 ALA A C 1
ATOM 2061 O O . ALA A 1 279 ? -7.32 21.297 0.598 1 94.31 279 ALA A O 1
ATOM 2062 N N . LEU A 1 280 ? -5.84 20.312 1.849 1 95.31 280 LEU A N 1
ATOM 2063 C CA . LEU A 1 280 ? -5.535 19.281 0.854 1 95.31 280 LEU A CA 1
ATOM 2064 C C . LEU A 1 280 ? -6.332 18.016 1.12 1 95.31 280 LEU A C 1
ATOM 2066 O O . LEU A 1 280 ? -6.863 17.406 0.19 1 95.31 280 LEU A O 1
ATOM 2070 N N . HIS A 1 281 ? -6.504 17.609 2.348 1 97.88 281 HIS A N 1
ATOM 2071 C CA . HIS A 1 281 ? -7.055 16.312 2.721 1 97.88 281 HIS A CA 1
ATOM 2072 C C . HIS A 1 281 ? -8.578 16.328 2.648 1 97.88 281 HIS A C 1
ATOM 2074 O O . HIS A 1 281 ? -9.195 15.328 2.254 1 97.88 281 HIS A O 1
ATOM 2080 N N . LEU A 1 282 ? -9.219 17.438 3.045 1 98.69 282 LEU A N 1
ATOM 2081 C CA . LEU A 1 282 ? -10.672 17.484 3.016 1 98.69 282 LEU A CA 1
ATOM 2082 C C . LEU A 1 282 ? -11.188 17.406 1.583 1 98.69 282 LEU A C 1
ATOM 2084 O O . LEU A 1 282 ? -12.094 16.609 1.29 1 98.69 282 LEU A O 1
ATOM 2088 N N . PRO A 1 283 ? -10.578 18.172 0.629 1 98.62 283 PRO A N 1
ATOM 2089 C CA . PRO A 1 283 ? -10.984 17.984 -0.766 1 98.62 283 PRO A CA 1
ATOM 2090 C C . PRO A 1 283 ? -10.75 16.562 -1.269 1 98.62 283 PRO A C 1
ATOM 2092 O O . PRO A 1 283 ? -11.523 16.062 -2.078 1 98.62 283 PRO A O 1
ATOM 2095 N N . ALA A 1 284 ? -9.672 15.953 -0.842 1 98.62 284 ALA A N 1
ATOM 2096 C CA . ALA A 1 284 ? -9.406 14.578 -1.245 1 98.62 284 ALA A CA 1
ATOM 2097 C C . ALA A 1 284 ? -10.516 13.641 -0.772 1 98.62 284 ALA A C 1
ATOM 2099 O O . ALA A 1 284 ? -10.969 12.773 -1.523 1 98.62 284 ALA A O 1
ATOM 2100 N N . ILE A 1 285 ? -10.953 13.766 0.493 1 98.88 285 ILE A N 1
ATOM 2101 C CA . ILE A 1 285 ? -12.055 12.977 1.033 1 98.88 285 ILE A CA 1
ATOM 2102 C C . ILE A 1 285 ? -13.336 13.258 0.243 1 98.88 285 ILE A C 1
ATOM 2104 O O . ILE A 1 285 ? -14.07 12.336 -0.106 1 98.88 285 ILE A O 1
ATOM 2108 N N . ALA A 1 286 ? -13.57 14.531 -0.057 1 98.75 286 ALA A N 1
ATOM 2109 C CA . ALA A 1 286 ? -14.742 14.93 -0.832 1 98.75 286 ALA A CA 1
ATOM 2110 C C . ALA A 1 286 ? -14.742 14.281 -2.211 1 98.75 286 ALA A C 1
ATOM 2112 O O . ALA A 1 286 ? -15.781 13.852 -2.707 1 98.75 286 ALA A O 1
ATOM 2113 N N . ASN A 1 287 ? -13.578 14.219 -2.787 1 98.06 287 ASN A N 1
ATOM 2114 C CA . ASN A 1 287 ? -13.445 13.609 -4.105 1 98.06 287 ASN A CA 1
ATOM 2115 C C . ASN A 1 287 ? -13.898 12.148 -4.098 1 98.06 287 ASN A C 1
ATOM 2117 O O . ASN A 1 287 ? -14.492 11.672 -5.066 1 98.06 287 ASN A O 1
ATOM 2121 N N . GLU A 1 288 ? -13.625 11.43 -3.061 1 98.12 288 GLU A N 1
ATOM 2122 C CA . GLU A 1 288 ? -13.984 10.023 -2.967 1 98.12 288 GLU A CA 1
ATOM 2123 C C . GLU A 1 288 ? -15.492 9.82 -3.115 1 98.12 288 GLU A C 1
ATOM 2125 O O . GLU A 1 288 ? -15.938 8.781 -3.602 1 98.12 288 GLU A O 1
ATOM 2130 N N . ILE A 1 289 ? -16.297 10.789 -2.76 1 97 289 ILE A N 1
ATOM 2131 C CA . ILE A 1 289 ? -17.734 10.609 -2.771 1 97 289 ILE A CA 1
ATOM 2132 C C . ILE A 1 289 ? -18.375 11.57 -3.775 1 97 289 ILE A C 1
ATOM 2134 O O . ILE A 1 289 ? -19.594 11.75 -3.787 1 97 289 ILE A O 1
ATOM 2138 N N . GLY A 1 290 ? -17.578 12.297 -4.535 1 96.88 290 GLY A N 1
ATOM 2139 C CA . GLY A 1 290 ? -18.062 13.109 -5.637 1 96.88 290 GLY A CA 1
ATOM 2140 C C . GLY A 1 290 ? -18.703 14.406 -5.184 1 96.88 290 GLY A C 1
ATOM 2141 O O . GLY A 1 290 ? -19.594 14.93 -5.852 1 96.88 290 GLY A O 1
ATOM 2142 N N . ILE A 1 291 ? -18.344 14.867 -4.023 1 98 291 ILE A N 1
ATOM 2143 C CA . ILE A 1 291 ? -18.859 16.141 -3.521 1 98 291 ILE A CA 1
ATOM 2144 C C . ILE A 1 291 ? -17.922 17.266 -3.951 1 98 291 ILE A C 1
ATOM 2146 O O . ILE A 1 291 ? -16.703 17.172 -3.803 1 98 291 ILE A O 1
ATOM 2150 N N . LYS A 1 292 ? -18.469 18.312 -4.527 1 97.56 292 LYS A N 1
ATOM 2151 C CA . LYS A 1 292 ? -17.672 19.5 -4.84 1 97.56 292 LYS A CA 1
ATOM 2152 C C . LYS A 1 292 ? -17.281 20.25 -3.57 1 97.56 292 LYS A C 1
ATOM 2154 O O . LYS A 1 292 ? -18.141 20.828 -2.896 1 97.56 292 LYS A O 1
ATOM 2159 N N . PHE A 1 293 ? -16.109 20.234 -3.154 1 98.38 293 PHE A N 1
ATOM 2160 C CA . PHE A 1 293 ? -15.516 20.844 -1.973 1 98.38 293 PHE A CA 1
ATOM 2161 C C . PHE A 1 293 ? -14.008 21.016 -2.152 1 98.38 293 PHE A C 1
ATOM 2163 O O . PHE A 1 293 ? -13.234 20.109 -1.852 1 98.38 293 PHE A O 1
ATOM 2170 N N . ASP A 1 294 ? -13.555 22.125 -2.678 1 97.5 294 ASP A N 1
ATOM 2171 C CA . ASP A 1 294 ? -12.164 22.312 -3.059 1 97.5 294 ASP A CA 1
ATOM 2172 C C . ASP A 1 294 ? -11.445 23.25 -2.092 1 97.5 294 ASP A C 1
ATOM 2174 O O . ASP A 1 294 ? -11.984 23.594 -1.034 1 97.5 294 ASP A O 1
ATOM 2178 N N . LEU A 1 295 ? -10.227 23.594 -2.387 1 96.44 295 LEU A N 1
ATOM 2179 C CA . LEU A 1 295 ? -9.344 24.438 -1.576 1 96.44 295 LEU A CA 1
ATOM 2180 C C . LEU A 1 295 ? -10.023 25.75 -1.225 1 96.44 295 LEU A C 1
ATOM 2182 O O . LEU A 1 295 ? -9.938 26.219 -0.083 1 96.44 295 LEU A O 1
ATOM 2186 N N . MET A 1 296 ? -10.695 26.344 -2.17 1 95.88 296 MET A N 1
ATOM 2187 C CA . MET A 1 296 ? -11.297 27.656 -1.967 1 95.88 296 MET A CA 1
ATOM 2188 C C . MET A 1 296 ? -12.539 27.547 -1.086 1 95.88 296 MET A C 1
ATOM 2190 O O . MET A 1 296 ? -12.844 28.484 -0.331 1 95.88 296 MET A O 1
ATOM 2194 N N . ASP A 1 297 ? -13.219 26.453 -1.14 1 97 297 ASP A N 1
ATOM 2195 C CA . ASP A 1 297 ? -14.328 26.203 -0.217 1 97 297 ASP A CA 1
ATOM 2196 C C . ASP A 1 297 ? -13.836 26.141 1.227 1 97 297 ASP A C 1
ATOM 2198 O O . ASP A 1 297 ? -14.461 26.719 2.127 1 97 297 ASP A O 1
ATOM 2202 N N . VAL A 1 298 ? -12.75 25.469 1.412 1 97 298 VAL A N 1
ATOM 2203 C CA . VAL A 1 298 ? -12.156 25.375 2.74 1 97 298 VAL A CA 1
ATOM 2204 C C . VAL A 1 298 ? -11.742 26.766 3.225 1 97 298 VAL A C 1
ATOM 2206 O O . VAL A 1 298 ? -12.023 27.141 4.363 1 97 298 VAL A O 1
ATOM 2209 N N . ALA A 1 299 ? -11.117 27.531 2.354 1 94.56 299 ALA A N 1
ATOM 2210 C CA . ALA A 1 299 ? -10.648 28.859 2.697 1 94.56 299 ALA A CA 1
ATOM 2211 C C . ALA A 1 299 ? -11.805 29.766 3.102 1 94.56 299 ALA A C 1
ATOM 2213 O O . ALA A 1 299 ? -11.672 30.594 4.012 1 94.56 299 ALA A O 1
ATOM 2214 N N . LYS A 1 300 ? -12.891 29.625 2.438 1 95.19 300 LYS A N 1
ATOM 2215 C CA . LYS A 1 300 ? -14.078 30.422 2.758 1 95.19 300 LYS A CA 1
ATOM 2216 C C . LYS A 1 300 ? -14.57 30.125 4.172 1 95.19 300 LYS A C 1
ATOM 2218 O O . LYS A 1 300 ? -14.977 31.047 4.895 1 95.19 300 LYS A O 1
ATOM 2223 N N . ILE A 1 301 ? -14.523 28.891 4.516 1 96.75 301 ILE A N 1
ATOM 2224 C CA . ILE A 1 301 ? -14.961 28.484 5.848 1 96.75 301 ILE A CA 1
ATOM 2225 C C . ILE A 1 301 ? -13.969 28.984 6.895 1 96.75 301 ILE A C 1
ATOM 2227 O O . ILE A 1 301 ? -14.367 29.422 7.973 1 96.75 301 ILE A O 1
ATOM 2231 N N . PHE A 1 302 ? -12.727 28.891 6.578 1 93.94 302 PHE A N 1
ATOM 2232 C CA . PHE A 1 302 ? -11.703 29.406 7.484 1 93.94 302 PHE A CA 1
ATOM 2233 C C . PHE A 1 302 ? -11.93 30.875 7.781 1 93.94 302 PHE A C 1
ATOM 2235 O O . PHE A 1 302 ? -11.82 31.312 8.93 1 93.94 302 PHE A O 1
ATOM 2242 N N . LYS A 1 303 ? -12.328 31.656 6.809 1 90.56 303 LYS A N 1
ATOM 2243 C CA . LYS A 1 303 ? -12.5 33.094 6.918 1 90.56 303 LYS A CA 1
ATOM 2244 C C . LYS A 1 303 ? -13.648 33.438 7.859 1 90.56 303 LYS A C 1
ATOM 2246 O O . LYS A 1 303 ? -13.609 34.469 8.555 1 90.56 303 LYS A O 1
ATOM 2251 N N . LYS A 1 304 ? -14.594 32.594 7.926 1 93 304 LYS A N 1
ATOM 2252 C CA . LYS A 1 304 ? -15.789 32.938 8.695 1 93 304 LYS A CA 1
ATOM 2253 C C . LYS A 1 304 ? -15.797 32.219 10.047 1 93 304 LYS A C 1
ATOM 2255 O O . LYS A 1 304 ? -16.781 32.281 10.781 1 93 304 LYS A O 1
ATOM 2260 N N . THR A 1 305 ? -14.805 31.484 10.391 1 95.88 305 THR A N 1
ATOM 2261 C CA . THR A 1 305 ? -14.773 30.688 11.609 1 95.88 305 THR A CA 1
ATOM 2262 C C . THR A 1 305 ? -13.859 31.328 12.648 1 95.88 305 THR A C 1
ATOM 2264 O O . THR A 1 305 ? -12.703 31.641 12.359 1 95.88 305 THR A O 1
ATOM 2267 N N . PRO A 1 306 ? -14.312 31.5 13.859 1 95.44 306 PRO A N 1
ATOM 2268 C CA . PRO A 1 306 ? -13.445 32.062 14.898 1 95.44 306 PRO A CA 1
ATOM 2269 C C . PRO A 1 306 ? -12.375 31.078 15.359 1 95.44 306 PRO A C 1
ATOM 2271 O O . PRO A 1 306 ? -12.617 29.859 15.398 1 95.44 306 PRO A O 1
ATOM 2274 N N . TYR A 1 307 ? -11.219 31.594 15.617 1 94.44 307 TYR A N 1
ATOM 2275 C CA . TYR A 1 307 ? -10.133 30.828 16.219 1 94.44 307 TYR A CA 1
ATOM 2276 C C . TYR A 1 307 ? -10.32 30.703 17.734 1 94.44 307 TYR A C 1
ATOM 2278 O O . TYR A 1 307 ? -10.25 31.703 18.453 1 94.44 307 TYR A O 1
ATOM 2286 N N . LEU A 1 308 ? -10.484 29.438 18.266 1 96.25 308 LEU A N 1
ATOM 2287 C CA . LEU A 1 308 ? -10.992 29.281 19.625 1 96.25 308 LEU A CA 1
ATOM 2288 C C . LEU A 1 308 ? -10.008 28.516 20.484 1 96.25 308 LEU A C 1
ATOM 2290 O O . LEU A 1 308 ? -10.023 28.625 21.719 1 96.25 308 LEU A O 1
ATOM 2294 N N . ALA A 1 309 ? -9.242 27.641 19.938 1 95.56 309 ALA A N 1
ATOM 2295 C CA . ALA A 1 309 ? -8.359 26.781 20.719 1 95.56 309 ALA A CA 1
ATOM 2296 C C . ALA A 1 309 ? -6.938 27.312 20.75 1 95.56 309 ALA A C 1
ATOM 2298 O O . ALA A 1 309 ? -6.336 27.562 19.703 1 95.56 309 ALA A O 1
ATOM 2299 N N . ASP A 1 310 ? -6.359 27.516 21.891 1 94.25 310 ASP A N 1
ATOM 2300 C CA . ASP A 1 310 ? -5.02 28.062 22.094 1 94.25 310 ASP A CA 1
ATOM 2301 C C . ASP A 1 310 ? -3.973 26.938 22.109 1 94.25 310 ASP A C 1
ATOM 2303 O O . ASP A 1 310 ? -3.326 26.703 23.125 1 94.25 310 ASP A O 1
ATOM 2307 N N . LEU A 1 311 ? -3.771 26.359 20.984 1 92.38 311 LEU A N 1
ATOM 2308 C CA . LEU A 1 311 ? -2.91 25.188 20.875 1 92.38 311 LEU A CA 1
ATOM 2309 C C . LEU A 1 311 ? -1.648 25.5 20.078 1 92.38 311 LEU A C 1
ATOM 2311 O O . LEU A 1 311 ? -1.693 26.281 19.125 1 92.38 311 LEU A O 1
ATOM 2315 N N . LYS A 1 312 ? -0.511 24.859 20.453 1 87.5 312 LYS A N 1
ATOM 2316 C CA . LYS A 1 312 ? 0.708 24.922 19.656 1 87.5 312 LYS A CA 1
ATOM 2317 C C . LYS A 1 312 ? 0.466 24.406 18.25 1 87.5 312 LYS A C 1
ATOM 2319 O O . LYS A 1 312 ? -0.259 23.422 18.062 1 87.5 312 LYS A O 1
ATOM 2324 N N . PRO A 1 313 ? 1.025 25.094 17.234 1 80.25 313 PRO A N 1
ATOM 2325 C CA . PRO A 1 313 ? 2.172 26 17.328 1 80.25 313 PRO A CA 1
ATOM 2326 C C . PRO A 1 313 ? 1.758 27.469 17.469 1 80.25 313 PRO A C 1
ATOM 2328 O O . PRO A 1 313 ? 2.58 28.312 17.828 1 80.25 313 PRO A O 1
ATOM 2331 N N . GLY A 1 314 ? 0.558 27.812 17.156 1 76.31 314 GLY A N 1
ATOM 2332 C CA . GLY A 1 314 ? 0.109 29.203 17.219 1 76.31 314 GLY A CA 1
ATOM 2333 C C . GLY A 1 314 ? -0.214 29.656 18.625 1 76.31 314 GLY A C 1
ATOM 2334 O O . GLY A 1 314 ? -0.207 30.844 18.922 1 76.31 314 GLY A O 1
ATOM 2335 N N . GLY A 1 315 ? -0.417 28.703 19.484 1 86.31 315 GLY A N 1
ATOM 2336 C CA . GLY A 1 315 ? -0.843 28.984 20.844 1 86.31 315 GLY A CA 1
ATOM 2337 C C . GLY A 1 315 ? 0.087 28.406 21.906 1 86.31 315 GLY A C 1
ATOM 2338 O O . GLY A 1 315 ? 1.264 28.156 21.625 1 86.31 315 GLY A O 1
ATOM 2339 N N . LYS A 1 316 ? -0.505 28.266 23.047 1 89.44 316 LYS A N 1
ATOM 2340 C CA . LYS A 1 316 ? 0.32 27.969 24.219 1 89.44 316 LYS A CA 1
ATOM 2341 C C . LYS A 1 316 ? 0.247 26.484 24.578 1 89.44 316 LYS A C 1
ATOM 2343 O O . LYS A 1 316 ? 1.226 25.906 25.062 1 89.44 316 LYS A O 1
ATOM 2348 N N . TYR A 1 317 ? -0.836 25.859 24.344 1 94.5 317 TYR A N 1
ATOM 2349 C CA . TYR A 1 317 ? -1.113 24.562 24.938 1 94.5 317 TYR A CA 1
ATOM 2350 C C . TYR A 1 317 ? -0.893 23.438 23.938 1 94.5 317 TYR A C 1
ATOM 2352 O O . TYR A 1 317 ? -0.751 23.688 22.734 1 94.5 317 TYR A O 1
ATOM 2360 N N . VAL A 1 318 ? -0.793 22.203 24.438 1 95.38 318 VAL A N 1
ATOM 2361 C CA . VAL A 1 318 ? -0.54 21.047 23.609 1 95.38 318 VAL A CA 1
ATOM 2362 C C . VAL A 1 318 ? -1.764 20.125 23.609 1 95.38 318 VAL A C 1
ATOM 2364 O O . VAL A 1 318 ? -2.77 20.438 24.25 1 95.38 318 VAL A O 1
ATOM 2367 N N . ALA A 1 319 ? -1.681 19.078 22.906 1 96.06 319 ALA A N 1
ATOM 2368 C CA . ALA A 1 319 ? -2.801 18.172 22.688 1 96.06 319 ALA A CA 1
ATOM 2369 C C . ALA A 1 319 ? -3.314 17.609 24.016 1 96.06 319 ALA A C 1
ATOM 2371 O O . ALA A 1 319 ? -4.523 17.453 24.203 1 96.06 319 ALA A O 1
ATOM 2372 N N . LYS A 1 320 ? -2.404 17.234 24.875 1 96.88 320 LYS A N 1
ATOM 2373 C CA . LYS A 1 320 ? -2.799 16.719 26.172 1 96.88 320 LYS A CA 1
ATOM 2374 C C . LYS A 1 320 ? -3.699 17.703 26.906 1 96.88 320 LYS A C 1
ATOM 2376 O O . LYS A 1 320 ? -4.691 17.312 27.531 1 96.88 320 LYS A O 1
ATOM 2381 N N . ASP A 1 321 ? -3.391 18.938 26.828 1 97.25 321 ASP A N 1
ATOM 2382 C CA . ASP A 1 321 ? -4.172 19.984 27.484 1 97.25 321 ASP A CA 1
ATOM 2383 C C . ASP A 1 321 ? -5.574 20.078 26.891 1 97.25 321 ASP A C 1
ATOM 2385 O O . ASP A 1 321 ? -6.547 20.312 27.609 1 97.25 321 ASP A O 1
ATOM 2389 N N . MET A 1 322 ? -5.625 19.953 25.609 1 96.81 322 MET A N 1
ATOM 2390 C CA . MET A 1 322 ? -6.926 19.953 24.938 1 96.81 322 MET A CA 1
ATOM 2391 C C . MET A 1 322 ? -7.801 18.812 25.453 1 96.81 322 MET A C 1
ATOM 2393 O O . MET A 1 322 ? -8.992 19.016 25.688 1 96.81 322 MET A O 1
ATOM 2397 N N . TRP A 1 323 ? -7.219 17.656 25.578 1 96.44 323 TRP A N 1
ATOM 2398 C CA . TRP A 1 323 ? -7.93 16.5 26.109 1 96.44 323 TRP A CA 1
ATOM 2399 C C . TRP A 1 323 ? -8.438 16.781 27.531 1 96.44 323 TRP A C 1
ATOM 2401 O O . TRP A 1 323 ? -9.609 16.531 27.828 1 96.44 323 TRP A O 1
ATOM 2411 N N . LEU A 1 324 ? -7.645 17.375 28.359 1 96.69 324 LEU A N 1
ATOM 2412 C CA . LEU A 1 324 ? -7.996 17.688 29.75 1 96.69 324 LEU A CA 1
ATOM 2413 C C . LEU A 1 324 ? -9.07 18.766 29.812 1 96.69 324 LEU A C 1
ATOM 2415 O O . LEU A 1 324 ? -9.875 18.781 30.75 1 96.69 324 LEU A O 1
ATOM 2419 N N . ALA A 1 325 ? -9.086 19.594 28.812 1 97.19 325 ALA A N 1
ATOM 2420 C CA . ALA A 1 325 ? -9.992 20.734 28.797 1 97.19 325 ALA A CA 1
ATOM 2421 C C . ALA A 1 325 ? -11.406 20.328 28.422 1 97.19 325 ALA A C 1
ATOM 2423 O O . ALA A 1 325 ? -12.344 21.125 28.5 1 97.19 325 ALA A O 1
ATOM 2424 N N . GLY A 1 326 ? -11.586 19.125 28 1 96.19 326 GLY A N 1
ATOM 2425 C CA . GLY A 1 326 ? -12.898 18.641 27.578 1 96.19 326 GLY A CA 1
ATOM 2426 C C . GLY A 1 326 ? -12.906 18.062 26.172 1 96.19 326 GLY A C 1
ATOM 2427 O O . GLY A 1 326 ? -13.93 17.578 25.703 1 96.19 326 GLY A O 1
ATOM 2428 N N . GLY A 1 327 ? -11.828 18.203 25.516 1 96.56 327 GLY A N 1
ATOM 2429 C CA . GLY A 1 327 ? -11.602 17.516 24.25 1 96.56 327 GLY A CA 1
ATOM 2430 C C . GLY A 1 327 ? -12.383 18.109 23.094 1 96.56 327 GLY A C 1
ATOM 2431 O O . GLY A 1 327 ? -12.875 19.234 23.188 1 96.56 327 GLY A O 1
ATOM 2432 N N . VAL A 1 328 ? -12.469 17.359 22.016 1 98 328 VAL A N 1
ATOM 2433 C CA . VAL A 1 328 ? -13.047 17.781 20.75 1 98 328 VAL A CA 1
ATOM 2434 C C . VAL A 1 328 ? -14.531 18.078 20.938 1 98 328 VAL A C 1
ATOM 2436 O O . VAL A 1 328 ? -15.039 19.094 20.438 1 98 328 VAL A O 1
ATOM 2439 N N . PRO A 1 329 ? -15.25 17.297 21.75 1 98 329 PRO A N 1
ATOM 2440 C CA . PRO A 1 329 ? -16.688 17.547 21.906 1 98 329 PRO A CA 1
ATOM 2441 C C . PRO A 1 329 ? -16.969 18.906 22.562 1 98 329 PRO A C 1
ATOM 2443 O O . PRO A 1 329 ? -17.953 19.562 22.234 1 98 329 PRO A O 1
ATOM 2446 N N . MET A 1 330 ? -16.125 19.328 23.484 1 97.69 330 MET A N 1
ATOM 2447 C CA . MET A 1 330 ? -16.328 20.641 24.109 1 97.69 330 MET A CA 1
ATOM 2448 C C . MET A 1 330 ? -16.188 21.75 23.078 1 97.69 330 MET A C 1
ATOM 2450 O O . MET A 1 330 ? -16.953 22.719 23.094 1 97.69 330 MET A O 1
ATOM 2454 N N . LEU A 1 331 ? -15.203 21.625 22.25 1 97.88 331 LEU A N 1
ATOM 2455 C CA . LEU A 1 331 ? -15.008 22.578 21.172 1 97.88 331 LEU A CA 1
ATOM 2456 C C . LEU A 1 331 ? -16.203 22.562 20.219 1 97.88 331 LEU A C 1
ATOM 2458 O O . LEU A 1 331 ? -16.703 23.625 19.828 1 97.88 331 LEU A O 1
ATOM 2462 N N . LEU A 1 332 ? -16.625 21.375 19.812 1 98.5 332 LEU A N 1
ATOM 2463 C CA . LEU A 1 332 ? -17.766 21.25 18.922 1 98.5 332 LEU A CA 1
ATOM 2464 C C . LEU A 1 332 ? -19.016 21.859 19.547 1 98.5 332 LEU A C 1
ATOM 2466 O O . LEU A 1 332 ? -19.828 22.469 18.844 1 98.5 332 LEU A O 1
ATOM 2470 N N . LYS A 1 333 ? -19.188 21.672 20.812 1 98.06 333 LYS A N 1
ATOM 2471 C CA . LYS A 1 333 ? -20.328 22.219 21.516 1 98.06 333 LYS A CA 1
ATOM 2472 C C . LYS A 1 333 ? -20.359 23.75 21.422 1 98.06 333 LYS A C 1
ATOM 2474 O O . LYS A 1 333 ? -21.391 24.328 21.094 1 98.06 333 LYS A O 1
ATOM 2479 N N . THR A 1 334 ? -19.234 24.406 21.719 1 97.56 334 THR A N 1
ATOM 2480 C CA . THR A 1 334 ? -19.203 25.859 21.672 1 97.56 334 THR A CA 1
ATOM 2481 C C . THR A 1 334 ? -19.391 26.375 20.25 1 97.56 334 THR A C 1
ATOM 2483 O O . THR A 1 334 ? -19.984 27.422 20.031 1 97.56 334 THR A O 1
ATOM 2486 N N . LEU A 1 335 ? -18.844 25.688 19.266 1 98.12 335 LEU A N 1
ATOM 2487 C CA . LEU A 1 335 ? -19.047 26.062 17.859 1 98.12 335 LEU A CA 1
ATOM 2488 C C . LEU A 1 335 ? -20.516 25.922 17.484 1 98.12 335 LEU A C 1
ATOM 2490 O O . LEU A 1 335 ? -21.047 26.75 16.734 1 98.12 335 LEU A O 1
ATOM 2494 N N . PHE A 1 336 ? -21.156 24.812 17.938 1 98 336 PHE A N 1
ATOM 2495 C CA . PHE A 1 336 ? -22.578 24.578 17.672 1 98 336 PHE A CA 1
ATOM 2496 C C . PHE A 1 336 ? -23.422 25.672 18.297 1 98 336 PHE A C 1
ATOM 2498 O O . PHE A 1 336 ? -24.312 26.219 17.641 1 98 336 PHE A O 1
ATOM 2505 N N . ASP A 1 337 ? -23.141 26.016 19.5 1 97.25 337 ASP A N 1
ATOM 2506 C CA . ASP A 1 337 ? -23.891 27.062 20.203 1 97.25 337 ASP A CA 1
ATOM 2507 C C . ASP A 1 337 ? -23.734 28.406 19.5 1 97.25 337 ASP A C 1
ATOM 2509 O O . ASP A 1 337 ? -24.656 29.219 19.516 1 97.25 337 ASP A O 1
ATOM 2513 N N . GLY A 1 338 ? -22.609 28.625 18.922 1 97.38 338 GLY A N 1
ATOM 2514 C CA . GLY A 1 338 ? -22.359 29.859 18.203 1 97.38 338 GLY A CA 1
ATOM 2515 C C . GLY A 1 338 ? -22.922 29.844 16.797 1 97.38 338 GLY A C 1
ATOM 2516 O O . GLY A 1 338 ? -22.875 30.859 16.094 1 97.38 338 GLY A O 1
ATOM 2517 N N . GLY A 1 339 ? -23.391 28.719 16.312 1 97.88 339 GLY A N 1
ATOM 2518 C CA . GLY A 1 339 ? -24 28.625 14.992 1 97.88 339 GLY A CA 1
ATOM 2519 C C . GLY A 1 339 ? -23 28.359 13.883 1 97.88 339 GLY A C 1
ATOM 2520 O O . GLY A 1 339 ? -23.297 28.594 12.711 1 97.88 339 GLY A O 1
ATOM 2521 N N . PHE A 1 340 ? -21.859 27.828 14.227 1 97.94 340 PHE A N 1
ATOM 2522 C CA . PHE A 1 340 ? -20.797 27.688 13.242 1 97.94 340 PHE A CA 1
ATOM 2523 C C . PHE A 1 340 ? -20.797 26.297 12.633 1 97.94 340 PHE A C 1
ATOM 2525 O O . PHE A 1 340 ? -20.156 26.062 11.602 1 97.94 340 PHE A O 1
ATOM 2532 N N . ILE A 1 341 ? -21.438 25.312 13.266 1 98.19 341 ILE A N 1
ATOM 2533 C CA . ILE A 1 341 ? -21.438 23.969 12.688 1 98.19 341 ILE A CA 1
ATOM 2534 C C . ILE A 1 341 ? -22.875 23.484 12.492 1 98.19 341 ILE A C 1
ATOM 2536 O O . ILE A 1 341 ? -23.797 23.969 13.156 1 98.19 341 ILE A O 1
ATOM 2540 N N . HIS A 1 342 ? -22.984 22.562 11.547 1 98.69 342 HIS A N 1
ATOM 2541 C CA . HIS A 1 342 ? -24.25 21.891 11.258 1 98.69 342 HIS A CA 1
ATOM 2542 C C . HIS A 1 342 ? -24.547 20.781 12.258 1 98.69 342 HIS A C 1
ATOM 2544 O O . HIS A 1 342 ? -23.797 19.797 12.336 1 98.69 342 HIS A O 1
ATOM 2550 N N . GLY A 1 343 ? -25.672 20.875 12.938 1 98.56 343 GLY A N 1
ATOM 2551 C CA . GLY A 1 343 ? -26 19.906 13.984 1 98.56 343 GLY A CA 1
ATOM 2552 C C . GLY A 1 343 ? -26.719 18.688 13.461 1 98.56 343 GLY A C 1
ATOM 2553 O O . GLY A 1 343 ? -26.781 17.656 14.141 1 98.56 343 GLY A O 1
ATOM 2554 N N . ASP A 1 344 ? -27.25 18.719 12.281 1 98.62 344 ASP A N 1
ATOM 2555 C CA . ASP A 1 344 ? -28.141 17.656 11.773 1 98.62 344 ASP A CA 1
ATOM 2556 C C . ASP A 1 344 ? -27.344 16.578 11.062 1 98.62 344 ASP A C 1
ATOM 2558 O O . ASP A 1 344 ? -27.906 15.594 10.578 1 98.62 344 ASP A O 1
ATOM 2562 N N . CYS A 1 345 ? -26.031 16.688 11.031 1 98.56 345 CYS A N 1
ATOM 2563 C CA . CYS A 1 345 ? -25.203 15.68 10.391 1 98.56 345 CYS A CA 1
ATOM 2564 C C . CYS A 1 345 ? -25.203 14.383 11.18 1 98.56 345 CYS A C 1
ATOM 2566 O O . CYS A 1 345 ? -25.078 14.391 12.406 1 98.56 345 CYS A O 1
ATOM 2568 N N . MET A 1 346 ? -25.375 13.25 10.492 1 98.62 346 MET A N 1
ATOM 2569 C CA . MET A 1 346 ? -25.266 11.914 11.086 1 98.62 346 MET A CA 1
ATOM 2570 C C . MET A 1 346 ? -23.844 11.609 11.508 1 98.62 346 MET A C 1
ATOM 2572 O O . MET A 1 346 ? -22.891 12.148 10.93 1 98.62 346 MET A O 1
ATOM 2576 N N . THR A 1 347 ? -23.672 10.828 12.586 1 98.81 347 THR A N 1
ATOM 2577 C CA . THR A 1 347 ? -22.344 10.391 13.023 1 98.81 347 THR A CA 1
ATOM 2578 C C . THR A 1 347 ? -22.328 8.875 13.234 1 98.81 347 THR A C 1
ATOM 2580 O O . THR A 1 347 ? -23.359 8.211 13.109 1 98.81 347 THR A O 1
ATOM 2583 N N . VAL A 1 348 ? -21.203 8.344 13.641 1 98.81 348 VAL A N 1
ATOM 2584 C CA . VAL A 1 348 ? -21.016 6.902 13.797 1 98.81 348 VAL A CA 1
ATOM 2585 C C . VAL A 1 348 ? -21.781 6.414 15.023 1 98.81 348 VAL A C 1
ATOM 2587 O O . VAL A 1 348 ? -22 5.211 15.188 1 98.81 348 VAL A O 1
ATOM 2590 N N . THR A 1 349 ? -22.234 7.312 15.844 1 98.5 349 THR A N 1
ATOM 2591 C CA . THR A 1 349 ? -22.984 6.898 17.016 1 98.5 349 THR A CA 1
ATOM 2592 C C . THR A 1 349 ? -24.406 6.504 16.625 1 98.5 349 THR A C 1
ATOM 2594 O O . THR A 1 349 ? -25.141 5.922 17.438 1 98.5 349 THR A O 1
ATOM 2597 N N . GLY A 1 350 ? -24.766 6.801 15.414 1 98.12 350 GLY A N 1
ATOM 2598 C CA . GLY A 1 350 ? -26.156 6.617 14.992 1 98.12 350 GLY A CA 1
ATOM 2599 C C . GLY A 1 350 ? -27.047 7.785 15.352 1 98.12 350 GLY A C 1
ATOM 2600 O O . GLY A 1 350 ? -28.25 7.754 15.094 1 98.12 350 GLY A O 1
ATOM 2601 N N . LYS A 1 351 ? -26.438 8.758 15.938 1 98.38 351 LYS A N 1
ATOM 2602 C CA . LYS A 1 351 ? -27.125 9.992 16.297 1 98.38 351 LYS A CA 1
ATOM 2603 C C . LYS A 1 351 ? -26.547 11.18 15.531 1 98.38 351 LYS A C 1
ATOM 2605 O O . LYS A 1 351 ? -25.484 11.078 14.93 1 98.38 351 LYS A O 1
ATOM 2610 N N . THR A 1 352 ? -27.297 12.266 15.5 1 98.62 352 THR A N 1
ATOM 2611 C CA . THR A 1 352 ? -26.812 13.484 14.859 1 98.62 352 THR A CA 1
ATOM 2612 C C . THR A 1 352 ? -25.766 14.172 15.719 1 98.62 352 THR A C 1
ATOM 2614 O O . THR A 1 352 ? -25.625 13.867 16.906 1 98.62 352 THR A O 1
ATOM 2617 N N . MET A 1 353 ? -25.062 15.102 15.109 1 98.69 353 MET A N 1
ATOM 2618 C CA . MET A 1 353 ? -24.078 15.906 15.82 1 98.69 353 MET A CA 1
ATOM 2619 C C . MET A 1 353 ? -24.719 16.656 16.984 1 98.69 353 MET A C 1
ATOM 2621 O O . MET A 1 353 ? -24.203 16.641 18.109 1 98.69 353 MET A O 1
ATOM 2625 N N . LYS A 1 354 ? -25.891 17.203 16.766 1 98.44 354 LYS A N 1
ATOM 2626 C CA . LYS A 1 354 ? -26.625 17.938 17.797 1 98.44 354 LYS A CA 1
ATOM 2627 C C . LYS A 1 354 ? -26.984 17.031 18.969 1 98.44 354 LYS A C 1
ATOM 2629 O O . LYS A 1 354 ? -26.828 17.406 20.125 1 98.44 354 LYS A O 1
ATOM 2634 N N . GLN A 1 355 ? -27.391 15.836 18.656 1 98.62 355 GLN A N 1
ATOM 2635 C CA . GLN A 1 355 ? -27.781 14.891 19.688 1 98.62 355 GLN A CA 1
ATOM 2636 C C . GLN A 1 355 ? -26.578 14.461 20.531 1 98.62 355 GLN A C 1
ATOM 2638 O O . GLN A 1 355 ? -26.688 14.312 21.75 1 98.62 355 GLN A O 1
ATOM 2643 N N . ASN A 1 356 ? -25.469 14.266 19.875 1 98.31 356 ASN A N 1
ATOM 2644 C CA . ASN A 1 356 ? -24.266 13.867 20.578 1 98.31 356 ASN A CA 1
ATOM 2645 C C . ASN A 1 356 ? -23.766 14.969 21.5 1 98.31 356 ASN A C 1
ATOM 2647 O O . ASN A 1 356 ? -23.141 14.695 22.531 1 98.31 356 ASN A O 1
ATOM 2651 N N . LEU A 1 357 ? -24.047 16.234 21.172 1 98.19 357 LEU A N 1
ATOM 2652 C CA . LEU A 1 357 ? -23.5 17.391 21.906 1 98.19 357 LEU A CA 1
ATOM 2653 C C . LEU A 1 357 ? -24.469 17.859 22.984 1 98.19 357 LEU A C 1
ATOM 2655 O O . LEU A 1 357 ? -24.141 18.734 23.781 1 98.19 357 LEU A O 1
ATOM 2659 N N . LYS A 1 358 ? -25.594 17.281 23.094 1 97.25 358 LYS A N 1
ATOM 2660 C CA . LYS A 1 358 ? -26.719 17.781 23.875 1 97.25 358 LYS A CA 1
ATOM 2661 C C . LYS A 1 358 ? -26.328 17.953 25.344 1 97.25 358 LYS A C 1
ATOM 2663 O O . LYS A 1 358 ? -26.656 18.953 25.969 1 97.25 358 LYS A O 1
ATOM 2668 N N . ASN A 1 359 ? -25.562 17 25.891 1 96.31 359 ASN A N 1
ATOM 2669 C CA . ASN A 1 359 ? -25.297 17.016 27.328 1 96.31 359 ASN A CA 1
ATOM 2670 C C . ASN A 1 359 ? -23.922 17.594 27.625 1 96.31 359 ASN A C 1
ATOM 2672 O O . ASN A 1 359 ? -23.469 17.547 28.781 1 96.31 359 ASN A O 1
ATOM 2676 N N . ILE A 1 360 ? -23.312 18.094 26.688 1 97 360 ILE A N 1
ATOM 2677 C CA . ILE A 1 360 ? -22 18.688 26.891 1 97 360 ILE A CA 1
ATOM 2678 C C . ILE A 1 360 ? -22.141 20.172 27.234 1 97 360 ILE A C 1
ATOM 2680 O O . ILE A 1 360 ? -22.922 20.891 26.609 1 97 360 ILE A O 1
ATOM 2684 N N . LYS A 1 361 ? -21.422 20.562 28.297 1 95.06 361 LYS A N 1
ATOM 2685 C CA . LYS A 1 361 ? -21.406 21.969 28.719 1 95.06 361 LYS A CA 1
ATOM 2686 C C . LYS A 1 361 ? -20.016 22.562 28.594 1 95.06 361 LYS A C 1
ATOM 2688 O O . LYS A 1 361 ? -19.031 21.922 28.953 1 95.06 361 LYS A O 1
ATOM 2693 N N . PHE A 1 362 ? -20.047 23.719 28.031 1 95.62 362 PHE A N 1
ATOM 2694 C CA . PHE A 1 362 ? -18.766 24.422 27.953 1 95.62 362 PHE A CA 1
ATOM 2695 C C . PHE A 1 362 ? -18.25 24.75 29.359 1 95.62 362 PHE A C 1
ATOM 2697 O O . PHE A 1 362 ? -19 25.266 30.188 1 95.62 362 PHE A O 1
ATOM 2704 N N . ASN A 1 363 ? -17.047 24.453 29.656 1 96 363 ASN A N 1
ATOM 2705 C CA . ASN A 1 363 ? -16.406 24.75 30.953 1 96 363 ASN A CA 1
ATOM 2706 C C . ASN A 1 363 ? -15.594 26.031 30.891 1 96 363 ASN A C 1
ATOM 2708 O O . ASN A 1 363 ? -14.453 26.031 30.438 1 96 363 ASN A O 1
ATOM 2712 N N . PRO A 1 364 ? -16.062 27.062 31.438 1 93.31 364 PRO A N 1
ATOM 2713 C CA . PRO A 1 364 ? -15.328 28.328 31.359 1 93.31 364 PRO A CA 1
ATOM 2714 C C . PRO A 1 364 ? -14.078 28.344 32.219 1 93.31 364 PRO A C 1
ATOM 2716 O O . PRO A 1 364 ? -13.258 29.266 32.125 1 93.31 364 PRO A O 1
ATOM 2719 N N . LYS A 1 365 ? -13.898 27.281 33.062 1 95.12 365 LYS A N 1
ATOM 2720 C CA . LYS A 1 365 ? -12.766 27.25 34 1 95.12 365 LYS A CA 1
ATOM 2721 C C . LYS A 1 365 ? -11.492 26.797 33.281 1 95.12 365 LYS A C 1
ATOM 2723 O O . LYS A 1 365 ? -10.383 27.094 33.75 1 95.12 365 LYS A O 1
ATOM 2728 N N . GLN A 1 366 ? -11.68 26.047 32.219 1 96.06 366 GLN A N 1
ATOM 2729 C CA . GLN A 1 366 ? -10.477 25.609 31.516 1 96.06 366 GLN A CA 1
ATOM 2730 C C . GLN A 1 366 ? -9.914 26.734 30.625 1 96.06 366 GLN A C 1
ATOM 2732 O O . GLN A 1 366 ? -10.633 27.672 30.281 1 96.06 366 GLN A O 1
ATOM 2737 N N . LYS A 1 367 ? -8.641 26.688 30.25 1 95.31 367 LYS A N 1
ATOM 2738 C CA . LYS A 1 367 ? -7.961 27.812 29.625 1 95.31 367 LYS A CA 1
ATOM 2739 C C . LYS A 1 367 ? -7.578 27.516 28.188 1 95.31 367 LYS A C 1
ATOM 2741 O O . LYS A 1 367 ? -7.121 28.406 27.453 1 95.31 367 LYS A O 1
ATOM 2746 N N . VAL A 1 368 ? -7.855 26.359 27.75 1 97.12 368 VAL A N 1
ATOM 2747 C CA . VAL A 1 368 ? -7.359 25.906 26.453 1 97.12 368 VAL A CA 1
ATOM 2748 C C . VAL A 1 368 ? -8.328 26.344 25.359 1 97.12 368 VAL A C 1
ATOM 2750 O O . VAL A 1 368 ? -7.91 26.781 24.281 1 97.12 368 VAL A O 1
ATOM 2753 N N . LEU A 1 369 ? -9.633 26.25 25.609 1 97.25 369 LEU A N 1
ATOM 2754 C CA . LEU A 1 369 ? -10.688 26.547 24.656 1 97.25 369 LEU A CA 1
ATOM 2755 C C . LEU A 1 369 ? -11.422 27.828 25.031 1 97.25 369 LEU A C 1
ATOM 2757 O O . LEU A 1 369 ? -11.812 28 26.188 1 97.25 369 LEU A O 1
ATOM 2761 N N . ARG A 1 370 ? -11.57 28.672 24.047 1 96.81 370 ARG A N 1
ATOM 2762 C CA . ARG A 1 370 ? -12.352 29.891 24.25 1 96.81 370 ARG A CA 1
ATOM 2763 C C . ARG A 1 370 ? -13.812 29.672 23.844 1 96.81 370 ARG A C 1
ATOM 2765 O O . ARG A 1 370 ? -14.109 28.812 23.016 1 96.81 370 ARG A O 1
ATOM 2772 N N . ALA A 1 371 ? -14.664 30.453 24.453 1 96.25 371 ALA A N 1
ATOM 2773 C CA . ALA A 1 371 ? -16.062 30.453 24.031 1 96.25 371 ALA A CA 1
ATOM 2774 C C . ALA A 1 371 ? -16.219 31.094 22.641 1 96.25 371 ALA A C 1
ATOM 2776 O O . ALA A 1 371 ? -15.367 31.875 22.219 1 96.25 371 ALA A O 1
ATOM 2777 N N . TYR A 1 372 ? -17.328 30.734 21.984 1 95.19 372 TYR A N 1
ATOM 2778 C CA . TYR A 1 372 ? -17.531 31.188 20.609 1 95.19 372 TYR A CA 1
ATOM 2779 C C . TYR A 1 372 ? -17.625 32.719 20.531 1 95.19 372 TYR A C 1
ATOM 2781 O O . TYR A 1 372 ? -17.328 33.312 19.5 1 95.19 372 TYR A O 1
ATOM 2789 N N . ASP A 1 373 ? -17.969 33.375 21.641 1 95.19 373 ASP A N 1
ATOM 2790 C CA . ASP A 1 373 ? -18.172 34.844 21.641 1 95.19 373 ASP A CA 1
ATOM 2791 C C . ASP A 1 373 ? -16.953 35.562 22.219 1 95.19 373 ASP A C 1
ATOM 2793 O O . ASP A 1 373 ? -16.969 36.781 22.391 1 95.19 373 ASP A O 1
ATOM 2797 N N . ASN A 1 374 ? -15.945 34.844 22.547 1 95.56 374 ASN A N 1
ATOM 2798 C CA . ASN A 1 374 ? -14.68 35.406 23.031 1 95.56 374 ASN A CA 1
ATOM 2799 C C . ASN A 1 374 ? -13.484 34.656 22.406 1 95.56 374 ASN A C 1
ATOM 2801 O O . ASN A 1 374 ? -12.68 34.062 23.125 1 95.56 374 ASN A O 1
ATOM 2805 N N . PRO A 1 375 ? -13.422 34.75 21.109 1 95.44 375 PRO A N 1
ATOM 2806 C CA . PRO A 1 375 ? -12.398 33.969 20.406 1 95.44 375 PRO A CA 1
ATOM 2807 C C . PRO A 1 375 ? -11.008 34.594 20.516 1 95.44 375 PRO A C 1
ATOM 2809 O O . PRO A 1 375 ? -10.875 35.75 20.938 1 95.44 375 PRO A O 1
ATOM 2812 N N . LEU A 1 376 ? -9.961 33.844 20.297 1 92.81 376 LEU A N 1
ATOM 2813 C CA . LEU A 1 376 ? -8.602 34.344 20.172 1 92.81 376 LEU A CA 1
ATOM 2814 C C . LEU A 1 376 ? -8.469 35.281 18.984 1 92.81 376 LEU A C 1
ATOM 2816 O O . LEU A 1 376 ? -7.742 36.281 19.047 1 92.81 376 LEU A O 1
ATOM 2820 N N . SER A 1 377 ? -9.078 34.969 17.906 1 89.69 377 SER A N 1
ATOM 2821 C CA . SER A 1 377 ? -9.211 35.75 16.688 1 89.69 377 SER A CA 1
ATOM 2822 C C . SER A 1 377 ? -10.57 35.531 16.031 1 89.69 377 SER A C 1
ATOM 2824 O O . SER A 1 377 ? -11.156 34.469 16.156 1 89.69 377 SER A O 1
ATOM 2826 N N . PRO A 1 378 ? -11.016 36.562 15.32 1 88.19 378 PRO A N 1
ATOM 2827 C CA . PRO A 1 378 ? -12.344 36.406 14.727 1 88.19 378 PRO A CA 1
ATOM 2828 C C . PRO A 1 378 ? -12.359 35.438 13.547 1 88.19 378 PRO A C 1
ATOM 2830 O O . PRO A 1 378 ? -13.43 35 13.125 1 88.19 378 PRO A O 1
ATOM 2833 N N . ASP A 1 379 ? -11.18 35.188 13.008 1 85.81 379 ASP A N 1
ATOM 2834 C CA . ASP A 1 379 ? -11.117 34.25 11.883 1 85.81 379 ASP A CA 1
ATOM 2835 C C . ASP A 1 379 ? -10.008 33.219 12.086 1 85.81 379 ASP A C 1
ATOM 2837 O O . ASP A 1 379 ? -9.219 33.344 13.023 1 85.81 379 ASP A O 1
ATOM 2841 N N . GLY A 1 380 ? -10.062 32.156 11.25 1 78.69 380 GLY A N 1
ATOM 2842 C CA . GLY A 1 380 ? -9.164 31.016 11.383 1 78.69 380 GLY A CA 1
ATOM 2843 C C . GLY A 1 380 ? -7.75 31.312 10.914 1 78.69 380 GLY A C 1
ATOM 2844 O O . GLY A 1 380 ? -6.887 30.438 10.945 1 78.69 380 GLY A O 1
ATOM 2845 N N . GLY A 1 381 ? -7.504 32.375 10.461 1 78.56 381 GLY A N 1
ATOM 2846 C CA . GLY A 1 381 ? -6.141 32.844 10.219 1 78.56 381 GLY A CA 1
ATOM 2847 C C . GLY A 1 381 ? -5.598 32.375 8.875 1 78.56 381 GLY A C 1
ATOM 2848 O O . GLY A 1 381 ? -4.391 32.438 8.633 1 78.56 381 GLY A O 1
ATOM 2849 N N . VAL A 1 382 ? -6.312 31.688 8.047 1 86.12 382 VAL A N 1
ATOM 2850 C CA . VAL A 1 382 ? -5.879 31.281 6.715 1 86.12 382 VAL A CA 1
ATOM 2851 C C . VAL A 1 382 ? -6.77 31.922 5.656 1 86.12 382 VAL A C 1
ATOM 2853 O O . VAL A 1 382 ? -7.992 31.984 5.812 1 86.12 382 VAL A O 1
ATOM 2856 N N . VAL A 1 383 ? -6.125 32.469 4.66 1 90.94 383 VAL A N 1
ATOM 2857 C CA . VAL A 1 383 ? -6.844 33.156 3.604 1 90.94 383 VAL A CA 1
ATOM 2858 C C . VAL A 1 383 ? -6.531 32.531 2.25 1 90.94 383 VAL A C 1
ATOM 2860 O O . VAL A 1 383 ? -5.391 32.125 1.99 1 90.94 383 VAL A O 1
ATOM 2863 N N . GLY A 1 384 ? -7.59 32.375 1.522 1 94.5 384 GLY A N 1
ATOM 2864 C CA . GLY A 1 384 ? -7.406 31.984 0.133 1 94.5 384 GLY A CA 1
ATOM 2865 C C . GLY A 1 384 ? -6.992 33.125 -0.761 1 94.5 384 GLY A C 1
ATOM 2866 O O . GLY A 1 384 ? -7.477 34.25 -0.602 1 94.5 384 GLY A O 1
ATOM 2867 N N . LEU A 1 385 ? -6.051 32.844 -1.615 1 96.5 385 LEU A N 1
ATOM 2868 C CA . LEU A 1 385 ? -5.566 33.844 -2.57 1 96.5 385 LEU A CA 1
ATOM 2869 C C . LEU A 1 385 ? -5.832 33.406 -4.004 1 96.5 385 LEU A C 1
ATOM 2871 O O . LEU A 1 385 ? -5.723 32.219 -4.316 1 96.5 385 LEU A O 1
ATOM 2875 N N . LYS A 1 386 ? -6.203 34.312 -4.801 1 97.31 386 LYS A N 1
ATOM 2876 C CA . LYS A 1 386 ? -6.363 34.094 -6.234 1 97.31 386 LYS A CA 1
ATOM 2877 C C . LYS A 1 386 ? -5.871 35.281 -7.043 1 97.31 386 LYS A C 1
ATOM 2879 O O . LYS A 1 386 ? -5.922 36.438 -6.57 1 97.31 386 LYS A O 1
ATOM 2884 N N . GLY A 1 387 ? -5.418 35 -8.211 1 97.75 387 GLY A N 1
ATOM 2885 C CA . GLY A 1 387 ? -4.887 36 -9.125 1 97.75 387 GLY A CA 1
ATOM 2886 C C . GLY A 1 387 ? -4.129 35.406 -10.289 1 97.75 387 GLY A C 1
ATOM 2887 O O . GLY A 1 387 ? -4.211 34.219 -10.539 1 97.75 387 GLY A O 1
ATOM 2888 N N . ASN A 1 388 ? -3.42 36.25 -11.047 1 97.88 388 ASN A N 1
ATOM 2889 C CA . ASN A 1 388 ? -2.76 35.75 -12.25 1 97.88 388 ASN A CA 1
ATOM 2890 C C . ASN A 1 388 ? -1.571 34.875 -11.906 1 97.88 388 ASN A C 1
ATOM 2892 O O . ASN A 1 388 ? -1.107 34.094 -12.742 1 97.88 388 ASN A O 1
ATOM 2896 N N . LEU A 1 389 ? -1.151 34.969 -10.648 1 97.69 389 LEU A N 1
ATOM 2897 C CA . LEU A 1 389 ? -0.053 34.094 -10.219 1 97.69 389 LEU A CA 1
ATOM 2898 C C . LEU A 1 389 ? -0.579 32.781 -9.695 1 97.69 389 LEU A C 1
ATOM 2900 O O . LEU A 1 389 ? 0.156 31.781 -9.656 1 97.69 389 LEU A O 1
ATOM 2904 N N . ALA A 1 390 ? -1.825 32.719 -9.266 1 97.81 390 ALA A N 1
ATOM 2905 C CA . ALA A 1 390 ? -2.457 31.516 -8.727 1 97.81 390 ALA A CA 1
ATOM 2906 C C . ALA A 1 390 ? -3.887 31.375 -9.234 1 97.81 390 ALA A C 1
ATOM 2908 O O . ALA A 1 390 ? -4.84 31.422 -8.453 1 97.81 390 ALA A O 1
ATOM 2909 N N . PRO A 1 391 ? -4.051 31.047 -10.5 1 97.31 391 PRO A N 1
ATOM 2910 C CA . PRO A 1 391 ? -5.398 30.922 -11.07 1 97.31 391 PRO A CA 1
ATOM 2911 C C . PRO A 1 391 ? -6.238 29.859 -10.367 1 97.31 391 PRO A C 1
ATOM 2913 O O . PRO A 1 391 ? -7.453 30.016 -10.234 1 97.31 391 PRO A O 1
ATOM 2916 N N . ASP A 1 392 ? -5.602 28.781 -9.883 1 96.81 392 ASP A N 1
ATOM 2917 C CA . ASP A 1 392 ? -6.32 27.703 -9.203 1 96.81 392 ASP A CA 1
ATOM 2918 C C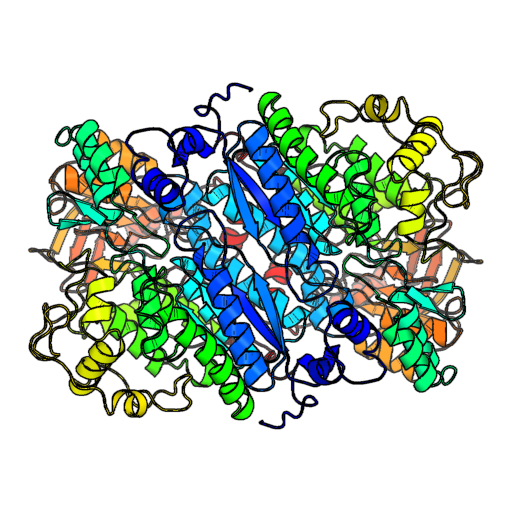 . ASP A 1 392 ? -6.395 27.969 -7.699 1 96.81 392 ASP A C 1
ATOM 2920 O O . ASP A 1 392 ? -6.988 27.188 -6.957 1 96.81 392 ASP A O 1
ATOM 2924 N N . GLY A 1 393 ? -5.668 29.062 -7.332 1 95.88 393 GLY A N 1
ATOM 2925 C CA . GLY A 1 393 ? -5.719 29.453 -5.934 1 95.88 393 GLY A CA 1
ATOM 2926 C C . GLY A 1 393 ? -4.457 29.094 -5.172 1 95.88 393 GLY A C 1
ATOM 2927 O O . GLY A 1 393 ? -3.559 28.453 -5.711 1 95.88 393 GLY A O 1
ATOM 2928 N N . GLY A 1 394 ? -4.305 29.609 -4.016 1 95.38 394 GLY A N 1
ATOM 2929 C CA . GLY A 1 394 ? -3.334 29.359 -2.963 1 95.38 394 GLY A CA 1
ATOM 2930 C C . GLY A 1 394 ? -3.822 29.797 -1.592 1 95.38 394 GLY A C 1
ATOM 2931 O O . GLY A 1 394 ? -4.883 30.406 -1.47 1 95.38 394 GLY A O 1
ATOM 2932 N N . ILE A 1 395 ? -3.105 29.328 -0.622 1 93.25 395 ILE A N 1
ATOM 2933 C CA . ILE A 1 395 ? -3.523 29.719 0.725 1 93.25 395 ILE A CA 1
ATOM 2934 C C . ILE A 1 395 ? -2.34 30.297 1.487 1 93.25 395 ILE A C 1
ATOM 2936 O O . ILE A 1 395 ? -1.188 29.938 1.231 1 93.25 395 ILE A O 1
ATOM 2940 N N . VAL A 1 396 ? -2.648 31.219 2.389 1 90.19 396 VAL A N 1
ATOM 2941 C CA . VAL A 1 396 ? -1.636 31.859 3.225 1 90.19 396 VAL A CA 1
ATOM 2942 C C . VAL A 1 396 ? -2.131 31.938 4.668 1 90.19 396 VAL A C 1
ATOM 2944 O O . VAL A 1 396 ? -3.307 32.219 4.91 1 90.19 396 VAL A O 1
ATOM 2947 N N . LYS A 1 397 ? -1.276 31.531 5.566 1 81.38 397 LYS A N 1
ATOM 2948 C CA . LYS A 1 397 ? -1.562 31.734 6.984 1 81.38 397 LYS A CA 1
ATOM 2949 C C . LYS A 1 397 ? -1.277 33.188 7.402 1 81.38 397 LYS A C 1
ATOM 2951 O O . LYS A 1 397 ? -0.164 33.688 7.219 1 81.38 397 LYS A O 1
ATOM 2956 N N . ILE A 1 398 ? -2.217 33.875 7.957 1 80.06 398 ILE A N 1
ATOM 2957 C CA . ILE A 1 398 ? -2.047 35.312 8.25 1 80.06 398 ILE A CA 1
ATOM 2958 C C . ILE A 1 398 ? -2.006 35.5 9.758 1 80.06 398 ILE A C 1
ATOM 2960 O O . ILE A 1 398 ? -1.794 36.625 10.234 1 80.06 398 ILE A O 1
ATOM 2964 N N . ALA A 1 399 ? -2.305 34.406 10.453 1 69.06 399 ALA A N 1
ATOM 2965 C CA . ALA A 1 399 ? -2.303 34.562 11.906 1 69.06 399 ALA A CA 1
ATOM 2966 C C . ALA A 1 399 ? -0.988 35.156 12.398 1 69.06 399 ALA A C 1
ATOM 2968 O O . ALA A 1 399 ? 0.09 34.656 12.055 1 69.06 399 ALA A O 1
ATOM 2969 N N . GLY A 1 400 ? -1.054 36.25 13.117 1 65.69 400 GLY A N 1
ATOM 2970 C CA . GLY A 1 400 ? 0.129 36.844 13.711 1 65.69 400 GLY A CA 1
ATOM 2971 C C . GLY A 1 400 ? 0.768 37.906 12.828 1 65.69 400 GLY A C 1
ATOM 2972 O O . GLY A 1 400 ? 1.675 38.625 13.266 1 65.69 400 GLY A O 1
ATOM 2973 N N . LEU A 1 401 ? 0.296 38.031 11.609 1 76.81 401 LEU A N 1
ATOM 2974 C CA . LEU A 1 401 ? 0.871 39.031 10.711 1 76.81 401 LEU A CA 1
ATOM 2975 C C . LEU A 1 401 ? 0.328 40.438 11.023 1 76.81 401 LEU A C 1
ATOM 2977 O O . LEU A 1 401 ? -0.873 40.594 11.25 1 76.81 401 LEU A O 1
ATOM 2981 N N . LYS A 1 402 ? 1.222 41.281 11.148 1 77.38 402 LYS A N 1
ATOM 2982 C CA . LYS A 1 402 ? 0.839 42.688 11.391 1 77.38 402 LYS A CA 1
ATOM 2983 C C . LYS A 1 402 ? 0.297 43.344 10.125 1 77.38 402 LYS A C 1
ATOM 2985 O O . LYS A 1 402 ? -0.636 44.125 10.18 1 77.38 402 LYS A O 1
ATOM 2990 N N . LYS A 1 403 ? 0.954 43 9.031 1 85.38 403 LYS A N 1
ATOM 2991 C CA . LYS A 1 403 ? 0.545 43.5 7.715 1 85.38 403 LYS A CA 1
ATOM 2992 C C . LYS A 1 403 ? 0.019 42.344 6.844 1 85.38 403 LYS A C 1
ATOM 2994 O O . LYS A 1 403 ? 0.581 41.25 6.84 1 85.38 403 LYS A O 1
ATOM 2999 N N . LEU A 1 404 ? -1.062 42.719 6.18 1 91.31 404 LEU A N 1
ATOM 3000 C CA . LEU A 1 404 ? -1.718 41.688 5.398 1 91.31 404 LEU A CA 1
ATOM 3001 C C . LEU A 1 404 ? -1.436 41.844 3.91 1 91.31 404 LEU A C 1
ATOM 3003 O O . LEU A 1 404 ? -1.972 41.125 3.082 1 91.31 404 LEU A O 1
ATOM 3007 N N . GLN A 1 405 ? -0.59 42.875 3.631 1 94.62 405 GLN A N 1
ATOM 3008 C CA . GLN A 1 405 ? -0.152 43.125 2.258 1 94.62 405 GLN A CA 1
ATOM 3009 C C . GLN A 1 405 ? 1.366 43 2.141 1 94.62 405 GLN A C 1
ATOM 3011 O O . GLN A 1 405 ? 2.09 43.406 3.064 1 94.62 405 GLN A O 1
ATOM 3016 N N . PHE A 1 406 ? 1.768 42.562 1.057 1 95.69 406 PHE A N 1
ATOM 3017 C CA . PHE A 1 406 ? 3.197 42.438 0.798 1 95.69 406 PHE A CA 1
ATOM 3018 C C . PHE A 1 406 ? 3.496 42.625 -0.686 1 95.69 406 PHE A C 1
ATOM 3020 O O . PHE A 1 406 ? 2.799 42.062 -1.536 1 95.69 406 PHE A O 1
ATOM 3027 N N . THR A 1 407 ? 4.387 43.5 -1.02 1 97.31 407 THR A N 1
ATOM 3028 C CA . THR A 1 407 ? 4.883 43.688 -2.379 1 97.31 407 THR A CA 1
ATOM 3029 C C . THR A 1 407 ? 6.402 43.562 -2.42 1 97.31 407 THR A C 1
ATOM 3031 O O . THR A 1 407 ? 7.094 44.188 -1.596 1 97.31 407 THR A O 1
ATOM 3034 N N . GLY A 1 408 ? 6.844 42.812 -3.305 1 97.38 408 GLY A N 1
ATOM 3035 C CA . GLY A 1 408 ? 8.289 42.656 -3.387 1 97.38 408 GLY A CA 1
ATOM 3036 C C . GLY A 1 408 ? 8.742 42 -4.688 1 97.38 408 GLY A C 1
ATOM 3037 O O . GLY A 1 408 ? 7.918 41.719 -5.566 1 97.38 408 GLY A O 1
ATOM 3038 N N . LYS A 1 409 ? 10.086 41.812 -4.789 1 97.88 409 LYS A N 1
ATOM 3039 C CA . LYS A 1 409 ? 10.688 41.281 -6 1 97.88 409 LYS A CA 1
ATOM 3040 C C . LYS A 1 409 ? 10.938 39.781 -5.859 1 97.88 409 LYS A C 1
ATOM 3042 O O . LYS A 1 409 ? 11.383 39.312 -4.809 1 97.88 409 LYS A O 1
ATOM 3047 N N . ALA A 1 410 ? 10.695 39.125 -6.965 1 98.25 410 ALA A N 1
ATOM 3048 C CA . ALA A 1 410 ? 10.805 37.656 -6.969 1 98.25 410 ALA A CA 1
ATOM 3049 C C . ALA A 1 410 ? 12.266 37.219 -6.953 1 98.25 410 ALA A C 1
ATOM 3051 O O . ALA A 1 410 ? 13.109 37.812 -7.621 1 98.25 410 ALA A O 1
ATOM 3052 N N . ARG A 1 411 ? 12.555 36.25 -6.18 1 97.88 411 ARG A N 1
ATOM 3053 C CA . ARG A 1 411 ? 13.75 35.438 -6.223 1 97.88 411 ARG A CA 1
ATOM 3054 C C . ARG A 1 411 ? 13.383 33.969 -6.426 1 97.88 411 ARG A C 1
ATOM 3056 O O . ARG A 1 411 ? 13 33.281 -5.48 1 97.88 411 ARG A O 1
ATOM 3063 N N . CYS A 1 412 ? 13.711 33.469 -7.598 1 98.12 412 CYS A N 1
ATOM 3064 C CA . CYS A 1 412 ? 13.117 32.219 -8.016 1 98.12 412 CYS A CA 1
ATOM 3065 C C . CYS A 1 412 ? 14.102 31.062 -7.84 1 98.12 412 CYS A C 1
ATOM 3067 O O . CYS A 1 412 ? 15.281 31.188 -8.188 1 98.12 412 CYS A O 1
ATOM 3069 N N . PHE A 1 413 ? 13.602 29.938 -7.262 1 97 413 PHE A N 1
ATOM 3070 C CA . PHE A 1 413 ? 14.344 28.688 -7.109 1 97 413 PHE A CA 1
ATOM 3071 C C . PHE A 1 413 ? 13.523 27.516 -7.605 1 97 413 PHE A C 1
ATOM 3073 O O . PHE A 1 413 ? 12.305 27.469 -7.434 1 97 413 PHE A O 1
ATOM 3080 N N . ASP A 1 414 ? 14.18 26.484 -8.109 1 95.25 414 ASP A N 1
ATOM 3081 C CA . ASP A 1 414 ? 13.461 25.391 -8.75 1 95.25 414 ASP A CA 1
ATOM 3082 C C . ASP A 1 414 ? 13.352 24.188 -7.812 1 95.25 414 ASP A C 1
ATOM 3084 O O . ASP A 1 414 ? 12.984 23.094 -8.242 1 95.25 414 ASP A O 1
ATOM 3088 N N . ASN A 1 415 ? 13.742 24.344 -6.625 1 90.56 415 ASN A N 1
ATOM 3089 C CA . ASN A 1 415 ? 13.555 23.359 -5.566 1 90.56 415 ASN A CA 1
ATOM 3090 C C . ASN A 1 415 ? 13.859 23.953 -4.191 1 90.56 415 ASN A C 1
ATOM 3092 O O . ASN A 1 415 ? 14.422 25.047 -4.09 1 90.56 415 ASN A O 1
ATOM 3096 N N . GLU A 1 416 ? 13.492 23.25 -3.197 1 87.56 416 GLU A N 1
ATOM 3097 C CA . GLU A 1 416 ? 13.664 23.719 -1.823 1 87.56 416 GLU A CA 1
ATOM 3098 C C . GLU A 1 416 ? 15.148 23.797 -1.451 1 87.56 416 GLU A C 1
ATOM 3100 O O . GLU A 1 416 ? 15.555 24.688 -0.702 1 87.56 416 GLU A O 1
ATOM 3105 N N . GLU A 1 417 ? 15.938 22.844 -1.983 1 86.94 417 GLU A N 1
ATOM 3106 C CA . GLU A 1 417 ? 17.359 22.781 -1.645 1 86.94 417 GLU A CA 1
ATOM 3107 C C . GLU A 1 417 ? 18.078 24.062 -2.078 1 86.94 417 GLU A C 1
ATOM 3109 O O . GLU A 1 417 ? 18.859 24.625 -1.315 1 86.94 417 GLU A O 1
ATOM 3114 N N . ALA A 1 418 ? 17.781 24.531 -3.236 1 91.12 418 ALA A N 1
ATOM 3115 C CA . ALA A 1 418 ? 18.391 25.75 -3.75 1 91.12 418 ALA A CA 1
ATOM 3116 C C . ALA A 1 418 ? 17.953 26.969 -2.939 1 91.12 418 ALA A C 1
ATOM 3118 O O . ALA A 1 418 ? 18.75 27.859 -2.656 1 91.12 418 ALA A O 1
ATOM 3119 N N . ALA A 1 419 ? 16.688 27.047 -2.646 1 92.31 419 ALA A N 1
ATOM 3120 C CA . ALA A 1 419 ? 16.172 28.125 -1.821 1 92.31 419 ALA A CA 1
ATOM 3121 C C . ALA A 1 419 ? 16.828 28.125 -0.446 1 92.31 419 ALA A C 1
ATOM 3123 O O . ALA A 1 419 ? 17.234 29.188 0.056 1 92.31 419 ALA A O 1
ATOM 3124 N N . MET A 1 420 ? 16.938 26.938 0.128 1 87.12 420 MET A N 1
ATOM 3125 C CA . MET A 1 420 ? 17.547 26.797 1.446 1 87.12 420 MET A CA 1
ATOM 3126 C C . MET A 1 420 ? 19 27.25 1.426 1 87.12 420 MET A C 1
ATOM 3128 O O . MET A 1 420 ? 19.453 27.922 2.359 1 87.12 420 MET A O 1
ATOM 3132 N N . ALA A 1 421 ? 19.688 26.844 0.417 1 87.25 421 ALA A N 1
ATOM 3133 C CA . ALA A 1 421 ? 21.078 27.266 0.282 1 87.25 421 ALA A CA 1
ATOM 3134 C C . ALA A 1 421 ? 21.188 28.797 0.24 1 87.25 421 ALA A C 1
ATOM 3136 O O . ALA A 1 421 ? 22.094 29.375 0.854 1 87.25 421 ALA A O 1
ATOM 3137 N N . CYS A 1 422 ? 20.375 29.391 -0.47 1 92.38 422 CYS A N 1
ATOM 3138 C CA . CYS A 1 422 ? 20.344 30.859 -0.564 1 92.38 422 CYS A CA 1
ATOM 3139 C C . CYS A 1 422 ? 20.062 31.484 0.797 1 92.38 422 CYS A C 1
ATOM 3141 O O . CYS A 1 422 ? 20.75 32.438 1.192 1 92.38 422 CYS A O 1
ATOM 3143 N N . VAL A 1 423 ? 19.109 30.953 1.477 1 87.56 423 VAL A N 1
ATOM 3144 C CA . VAL A 1 423 ? 18.703 31.469 2.781 1 87.56 423 VAL A CA 1
ATOM 3145 C C . VAL A 1 423 ? 19.844 31.266 3.789 1 87.56 423 VAL A C 1
ATOM 3147 O O . VAL A 1 423 ? 20.125 32.156 4.594 1 87.56 423 VAL A O 1
ATOM 3150 N N . GLN A 1 424 ? 20.406 30.094 3.686 1 82.75 424 GLN A N 1
ATOM 3151 C CA . GLN A 1 424 ? 21.5 29.781 4.609 1 82.75 424 GLN A CA 1
ATOM 3152 C C . GLN A 1 424 ? 22.672 30.75 4.41 1 82.75 424 GLN A C 1
ATOM 3154 O O . GLN A 1 424 ? 23.344 31.125 5.375 1 82.75 424 GLN A O 1
ATOM 3159 N N . LYS A 1 425 ? 22.891 31.141 3.215 1 87.62 425 LYS A N 1
ATOM 3160 C CA . LYS A 1 425 ? 23.984 32.031 2.889 1 87.62 425 LYS A CA 1
ATOM 3161 C C . LYS A 1 425 ? 23.531 33.5 2.996 1 87.62 425 LYS A C 1
ATOM 3163 O O . LYS A 1 425 ? 24.312 34.406 2.684 1 87.62 425 LYS A O 1
ATOM 3168 N N . LYS A 1 426 ? 22.297 33.75 3.324 1 88.81 426 LYS A N 1
ATOM 3169 C CA . LYS A 1 426 ? 21.734 35.062 3.486 1 88.81 426 LYS A CA 1
ATOM 3170 C C . LYS A 1 426 ? 21.844 35.875 2.197 1 88.81 426 LYS A C 1
ATOM 3172 O O . LYS A 1 426 ? 22.172 37.062 2.229 1 88.81 426 LYS A O 1
ATOM 3177 N N . LYS A 1 427 ? 21.688 35.188 1.188 1 93.38 427 LYS A N 1
ATOM 3178 C CA . LYS A 1 427 ? 21.719 35.812 -0.116 1 93.38 427 LYS A CA 1
ATOM 3179 C C . LYS A 1 427 ? 20.328 36.281 -0.545 1 93.38 427 LYS A C 1
ATOM 3181 O O . LYS A 1 427 ? 19.891 35.969 -1.652 1 93.38 427 LYS A O 1
ATOM 3186 N N . TYR A 1 428 ? 19.625 36.938 0.248 1 94.25 428 TYR A N 1
ATOM 3187 C CA . TYR A 1 428 ? 18.312 37.562 0.038 1 94.25 428 TYR A CA 1
ATOM 3188 C C . TYR A 1 428 ? 18.172 38.812 0.889 1 94.25 428 TYR A C 1
ATOM 3190 O O . TYR A 1 428 ? 19.047 39.125 1.705 1 94.25 428 TYR A O 1
ATOM 3198 N N . LYS A 1 429 ? 17.234 39.594 0.632 1 94.06 429 LYS A N 1
ATOM 3199 C CA . LYS A 1 429 ? 17.047 40.844 1.371 1 94.06 429 LYS A CA 1
ATOM 3200 C C . LYS A 1 429 ? 15.586 41.031 1.764 1 94.06 429 LYS A C 1
ATOM 3202 O O . LYS A 1 429 ? 14.695 40.375 1.224 1 94.06 429 LYS A O 1
ATOM 3207 N N . ALA A 1 430 ? 15.43 41.906 2.746 1 94.31 430 ALA A N 1
ATOM 3208 C CA . ALA A 1 430 ? 14.07 42.312 3.127 1 94.31 430 ALA A CA 1
ATOM 3209 C C . ALA A 1 430 ? 13.297 42.812 1.921 1 94.31 430 ALA A C 1
ATOM 3211 O O . ALA A 1 430 ? 13.836 43.562 1.099 1 94.31 430 ALA A O 1
ATOM 3212 N N . GLY A 1 431 ? 12.086 42.344 1.815 1 94.44 431 GLY A N 1
ATOM 3213 C CA . GLY A 1 431 ? 11.25 42.75 0.703 1 94.44 431 GLY A CA 1
ATOM 3214 C C . GLY A 1 431 ? 11.195 41.719 -0.421 1 94.44 431 GLY A C 1
ATOM 3215 O O . GLY A 1 431 ? 10.32 41.781 -1.288 1 94.44 431 GLY A O 1
ATOM 3216 N N . ASP A 1 432 ? 12.086 40.781 -0.384 1 96.5 432 ASP A N 1
ATOM 3217 C CA . ASP A 1 432 ? 12.109 39.75 -1.42 1 96.5 432 ASP A CA 1
ATOM 3218 C C . ASP A 1 432 ? 10.922 38.812 -1.282 1 96.5 432 ASP A C 1
ATOM 3220 O O . ASP A 1 432 ? 10.375 38.625 -0.188 1 96.5 432 ASP A O 1
ATOM 3224 N N . VAL A 1 433 ? 10.516 38.344 -2.404 1 97.25 433 VAL A N 1
ATOM 3225 C CA . VAL A 1 433 ? 9.586 37.219 -2.455 1 97.25 433 VAL A CA 1
ATOM 3226 C C . VAL A 1 433 ? 10.297 35.969 -2.969 1 97.25 433 VAL A C 1
ATOM 3228 O O . VAL A 1 433 ? 10.578 35.875 -4.164 1 97.25 433 VAL A O 1
ATOM 3231 N N . ILE A 1 434 ? 10.5 35.031 -2.105 1 96.62 434 ILE A N 1
ATOM 3232 C CA . ILE A 1 434 ? 11.18 33.812 -2.473 1 96.62 434 ILE A CA 1
ATOM 3233 C C . ILE A 1 434 ? 10.18 32.844 -3.123 1 96.62 434 ILE A C 1
ATOM 3235 O O . ILE A 1 434 ? 9.164 32.5 -2.516 1 96.62 434 ILE A O 1
ATOM 3239 N N . ILE A 1 435 ? 10.453 32.531 -4.352 1 97.56 435 ILE A N 1
ATOM 3240 C CA . ILE A 1 435 ? 9.602 31.641 -5.109 1 97.56 435 ILE A CA 1
ATOM 3241 C C . ILE A 1 435 ? 10.258 30.25 -5.188 1 97.56 435 ILE A C 1
ATOM 3243 O O . ILE A 1 435 ? 11.367 30.125 -5.723 1 97.56 435 ILE A O 1
ATOM 3247 N N . ILE A 1 436 ? 9.602 29.266 -4.664 1 96.12 436 ILE A N 1
ATOM 3248 C CA . ILE A 1 436 ? 10.062 27.891 -4.801 1 96.12 436 ILE A CA 1
ATOM 3249 C C . ILE A 1 436 ? 9.125 27.109 -5.727 1 96.12 436 ILE A C 1
ATOM 3251 O O . ILE A 1 436 ? 7.996 26.781 -5.348 1 96.12 436 ILE A O 1
ATOM 3255 N N . ARG A 1 437 ? 9.562 26.844 -6.902 1 96.44 437 ARG A N 1
ATOM 3256 C CA . ARG A 1 437 ? 8.695 26.25 -7.91 1 96.44 437 ARG A CA 1
ATOM 3257 C C . ARG A 1 437 ? 9.062 24.797 -8.164 1 96.44 437 ARG A C 1
ATOM 3259 O O . ARG A 1 437 ? 10.078 24.297 -7.66 1 96.44 437 ARG A O 1
ATOM 3266 N N . TYR A 1 438 ? 8.156 23.984 -8.781 1 96.12 438 TYR A N 1
ATOM 3267 C CA . TYR A 1 438 ? 8.289 22.594 -9.172 1 96.12 438 TYR A CA 1
ATOM 3268 C C . TYR A 1 438 ? 8.211 21.672 -7.953 1 96.12 438 TYR A C 1
ATOM 3270 O O . TYR A 1 438 ? 8.922 20.672 -7.879 1 96.12 438 TYR A O 1
ATOM 3278 N N . GLU A 1 439 ? 7.383 22.062 -7 1 95.31 439 GLU A N 1
ATOM 3279 C CA . GLU A 1 439 ? 7.203 21.281 -5.773 1 95.31 439 GLU A CA 1
ATOM 3280 C C . GLU A 1 439 ? 5.754 20.828 -5.613 1 95.31 439 GLU A C 1
ATOM 3282 O O . GLU A 1 439 ? 5.367 20.344 -4.551 1 95.31 439 GLU A O 1
ATOM 3287 N N . GLY A 1 440 ? 4.992 20.984 -6.637 1 96.38 440 GLY A N 1
ATOM 3288 C CA . GLY A 1 440 ? 3.586 20.625 -6.613 1 96.38 440 GLY A CA 1
ATOM 3289 C C . GLY A 1 440 ? 3.363 19.125 -6.641 1 96.38 440 GLY A C 1
ATOM 3290 O O . GLY A 1 440 ? 4.305 18.344 -6.461 1 96.38 440 GLY A O 1
ATOM 3291 N N . PRO A 1 441 ? 2.137 18.672 -6.887 1 97.12 441 PRO A N 1
ATOM 3292 C CA . PRO A 1 441 ? 1.832 17.234 -6.91 1 97.12 441 PRO A CA 1
ATOM 3293 C C . PRO A 1 441 ? 2.633 16.484 -7.969 1 97.12 441 PRO A C 1
ATOM 3295 O O . PRO A 1 441 ? 3.197 15.422 -7.68 1 97.12 441 PRO A O 1
ATOM 3298 N N . VAL A 1 442 ? 2.713 17.016 -9.172 1 97 442 VAL A N 1
ATOM 3299 C CA . VAL A 1 442 ? 3.41 16.359 -10.273 1 97 442 VAL A CA 1
ATOM 3300 C C . VAL A 1 442 ? 4.906 16.656 -10.188 1 97 442 VAL A C 1
ATOM 3302 O O . VAL A 1 442 ? 5.73 15.742 -10.305 1 97 442 VAL A O 1
ATOM 3305 N N . GLY A 1 443 ? 5.277 17.922 -9.922 1 95 443 GLY A N 1
ATOM 3306 C CA . GLY A 1 443 ? 6.656 18.375 -9.984 1 95 443 GLY A CA 1
ATOM 3307 C C . GLY A 1 443 ? 7.488 17.938 -8.797 1 95 443 GLY A C 1
ATOM 3308 O O . GLY A 1 443 ? 8.688 17.703 -8.922 1 95 443 GLY A O 1
ATOM 3309 N N . GLY A 1 444 ? 6.805 17.922 -7.637 1 90.81 444 GLY A N 1
ATOM 3310 C CA . GLY A 1 444 ? 7.531 17.516 -6.445 1 90.81 444 GLY A CA 1
ATOM 3311 C C . GLY A 1 444 ? 8.438 16.328 -6.676 1 90.81 444 GLY A C 1
ATOM 3312 O O . GLY A 1 444 ? 9.656 16.438 -6.605 1 90.81 444 GLY A O 1
ATOM 3313 N N . PRO A 1 445 ? 7.82 15.172 -7.18 1 94 445 PRO A N 1
ATOM 3314 C CA . PRO A 1 445 ? 6.41 14.828 -6.973 1 94 445 PRO A CA 1
ATOM 3315 C C . PRO A 1 445 ? 6.062 14.625 -5.5 1 94 445 PRO A C 1
ATOM 3317 O O . PRO A 1 445 ? 6.953 14.43 -4.672 1 94 445 PRO A O 1
ATOM 3320 N N . GLY A 1 446 ? 4.777 14.773 -5.168 1 93.81 446 GLY A N 1
ATOM 3321 C CA . GLY A 1 446 ? 4.309 14.461 -3.828 1 93.81 446 GLY A CA 1
ATOM 3322 C C . GLY A 1 446 ? 4.098 15.695 -2.971 1 93.81 446 GLY A C 1
ATOM 3323 O O . GLY A 1 446 ? 3.668 15.594 -1.819 1 93.81 446 GLY A O 1
ATOM 3324 N N . MET A 1 447 ? 4.438 16.938 -3.607 1 94.25 447 MET A N 1
ATOM 3325 C CA . MET A 1 447 ? 4.109 18.172 -2.914 1 94.25 447 MET A CA 1
ATOM 3326 C C . MET A 1 447 ? 4.723 18.203 -1.519 1 94.25 447 MET A C 1
ATOM 3328 O O . MET A 1 447 ? 4.016 18.375 -0.526 1 94.25 447 MET A O 1
ATOM 3332 N N . ARG A 1 448 ? 6.016 18.172 -1.342 1 88.38 448 ARG A N 1
ATOM 3333 C CA . ARG A 1 448 ? 6.711 18.047 -0.063 1 88.38 448 ARG A CA 1
ATOM 3334 C C . ARG A 1 448 ? 6.43 19.266 0.823 1 88.38 448 ARG A C 1
ATOM 3336 O O . ARG A 1 448 ? 6.195 20.359 0.322 1 88.38 448 ARG A O 1
ATOM 3343 N N . GLU A 1 449 ? 6.523 19.094 2.092 1 83.25 449 GLU A N 1
ATOM 3344 C CA . GLU A 1 449 ? 6.438 20.156 3.1 1 83.25 449 GLU A CA 1
ATOM 3345 C C . GLU A 1 449 ? 7.781 20.844 3.287 1 83.25 449 GLU A C 1
ATOM 3347 O O . GLU A 1 449 ? 8.812 20.188 3.467 1 83.25 449 GLU A O 1
ATOM 3352 N N . MET A 1 450 ? 7.66 22.219 3.154 1 79.56 450 MET A N 1
ATOM 3353 C CA . MET A 1 450 ? 8.914 22.969 3.221 1 79.56 450 MET A CA 1
ATOM 3354 C C . MET A 1 450 ? 9.031 23.719 4.539 1 79.56 450 MET A C 1
ATOM 3356 O O . MET A 1 450 ? 8.984 24.953 4.559 1 79.56 450 MET A O 1
ATOM 3360 N N . LEU A 1 451 ? 9.359 23.062 5.629 1 74.38 451 LEU A N 1
ATOM 3361 C CA . LEU A 1 451 ? 9.469 23.656 6.961 1 74.38 451 LEU A CA 1
ATOM 3362 C C . LEU A 1 451 ? 10.867 24.203 7.191 1 74.38 451 LEU A C 1
ATOM 3364 O O . LEU A 1 451 ? 11.031 25.234 7.84 1 74.38 451 LEU A O 1
ATOM 3368 N N . SER A 1 452 ? 11.859 23.547 6.629 1 73.12 452 SER A N 1
ATOM 3369 C CA . SER A 1 452 ? 13.242 23.906 6.898 1 73.12 452 SER A CA 1
ATOM 3370 C C . SER A 1 452 ? 13.562 25.312 6.383 1 73.12 452 SER A C 1
ATOM 3372 O O . SER A 1 452 ? 14.195 26.109 7.078 1 73.12 452 SER A O 1
ATOM 3374 N N . THR A 1 453 ? 13.148 25.656 5.25 1 78.94 453 THR A N 1
ATOM 3375 C CA . THR A 1 453 ? 13.43 26.938 4.637 1 78.94 453 THR A CA 1
ATOM 3376 C C . THR A 1 453 ? 12.75 28.062 5.414 1 78.94 453 THR A C 1
ATOM 3378 O O . THR A 1 453 ? 13.375 29.094 5.703 1 78.94 453 THR A O 1
ATOM 3381 N N . THR A 1 454 ? 11.523 27.875 5.781 1 81 454 THR A N 1
ATOM 3382 C CA . THR A 1 454 ? 10.781 28.891 6.531 1 81 454 THR A CA 1
ATOM 3383 C C . THR A 1 454 ? 11.367 29.062 7.93 1 81 454 THR A C 1
ATOM 3385 O O . THR A 1 454 ? 11.469 30.172 8.438 1 81 454 THR A O 1
ATOM 3388 N N . GLY A 1 455 ? 11.68 27.938 8.516 1 74 455 GLY A N 1
ATOM 3389 C CA . GLY A 1 455 ? 12.328 28 9.82 1 74 455 GLY A CA 1
ATOM 3390 C C . GLY A 1 455 ? 13.633 28.766 9.805 1 74 455 GLY A C 1
ATOM 3391 O O . GLY A 1 455 ? 13.906 29.547 10.727 1 74 455 GLY A O 1
ATOM 3392 N N . ALA A 1 456 ? 14.406 28.547 8.812 1 76.62 456 ALA A N 1
ATOM 3393 C CA . ALA A 1 456 ? 15.68 29.25 8.672 1 76.62 456 ALA A CA 1
ATOM 3394 C C . ALA A 1 456 ? 15.469 30.75 8.531 1 76.62 456 ALA A C 1
ATOM 3396 O O . ALA A 1 456 ? 16.203 31.547 9.141 1 76.62 456 ALA A O 1
ATOM 3397 N N . ILE A 1 457 ? 14.57 31.188 7.789 1 82.38 457 ILE A N 1
ATOM 3398 C CA . ILE A 1 457 ? 14.266 32.594 7.562 1 82.38 457 ILE A CA 1
ATOM 3399 C C . ILE A 1 457 ? 13.828 33.25 8.867 1 82.38 457 ILE A C 1
ATOM 3401 O O . ILE A 1 457 ? 14.273 34.344 9.211 1 82.38 457 ILE A O 1
ATOM 3405 N N . TYR A 1 458 ? 12.984 32.562 9.617 1 76.88 458 TYR A N 1
ATOM 3406 C CA . TYR A 1 458 ? 12.508 33.062 10.898 1 76.88 458 TYR A CA 1
ATOM 3407 C C . TYR A 1 458 ? 13.641 33.125 11.922 1 76.88 458 TYR A C 1
ATOM 3409 O O . TYR A 1 458 ? 13.727 34.062 12.711 1 76.88 458 TYR A O 1
ATOM 3417 N N . GLY A 1 459 ? 14.406 32.094 11.859 1 73.88 459 GLY A N 1
ATOM 3418 C CA . GLY A 1 459 ? 15.555 32.094 12.758 1 73.88 459 GLY A CA 1
ATOM 3419 C C . GLY A 1 459 ? 16.531 33.219 12.492 1 73.88 459 GLY A C 1
ATOM 3420 O O . GLY A 1 459 ? 17.234 33.656 13.406 1 73.88 459 GLY A O 1
ATOM 3421 N N . GLN A 1 460 ? 16.516 33.719 11.289 1 79.88 460 GLN A N 1
ATOM 3422 C CA . GLN A 1 460 ? 17.406 34.781 10.891 1 79.88 460 GLN A CA 1
ATOM 3423 C C . GLN A 1 460 ? 16.766 36.156 11.172 1 79.88 460 GLN A C 1
ATOM 3425 O O . GLN A 1 460 ? 17.375 37.188 10.945 1 79.88 460 GLN A O 1
ATOM 3430 N N . GLY A 1 461 ? 15.484 36.094 11.664 1 76.88 461 GLY A N 1
ATOM 3431 C CA . GLY A 1 461 ? 14.781 37.312 11.992 1 76.88 461 GLY A CA 1
ATOM 3432 C C . GLY A 1 461 ? 14.125 37.969 10.797 1 76.88 461 GLY A C 1
ATOM 3433 O O . GLY A 1 461 ? 13.812 39.188 10.828 1 76.88 461 GLY A O 1
ATOM 3434 N N . MET A 1 462 ? 13.953 37.312 9.773 1 84 462 MET A N 1
ATOM 3435 C CA . MET A 1 462 ? 13.453 37.875 8.523 1 84 462 MET A CA 1
ATOM 3436 C C . MET A 1 462 ? 12.016 37.438 8.266 1 84 462 MET A C 1
ATOM 3438 O O . MET A 1 462 ? 11.453 37.719 7.199 1 84 462 MET A O 1
ATOM 3442 N N . GLY A 1 463 ? 11.359 36.781 9.086 1 76.38 463 GLY A N 1
ATOM 3443 C CA . GLY A 1 463 ? 10.07 36.125 8.914 1 76.38 463 GLY A CA 1
ATOM 3444 C C . GLY A 1 463 ? 9 37.062 8.375 1 76.38 463 GLY A C 1
ATOM 3445 O O . GLY A 1 463 ? 8.211 36.656 7.508 1 76.38 463 GLY A O 1
ATOM 3446 N N . GLU A 1 464 ? 8.898 38.281 8.773 1 82.38 464 GLU A N 1
ATOM 3447 C CA . GLU A 1 464 ? 7.855 39.188 8.328 1 82.38 464 GLU A CA 1
ATOM 3448 C C . GLU A 1 464 ? 8.391 40.188 7.285 1 82.38 464 GLU A C 1
ATOM 3450 O O . GLU A 1 464 ? 7.641 41 6.754 1 82.38 464 GLU A O 1
ATOM 3455 N N . LYS A 1 465 ? 9.578 39.875 6.926 1 90 465 LYS A N 1
ATOM 3456 C CA . LYS A 1 465 ? 10.219 40.812 6.02 1 90 465 LYS A CA 1
ATOM 3457 C C . LYS A 1 465 ? 10.359 40.25 4.621 1 90 465 LYS A C 1
ATOM 3459 O O . LYS A 1 465 ? 10.742 40.938 3.68 1 90 465 LYS A O 1
ATOM 3464 N N . VAL A 1 466 ? 10.094 38.969 4.504 1 92.81 466 VAL A N 1
ATOM 3465 C CA . VAL A 1 466 ? 10.117 38.312 3.209 1 92.81 466 VAL A CA 1
ATOM 3466 C C . VAL A 1 466 ? 8.867 37.469 3.039 1 92.81 466 VAL A C 1
ATOM 3468 O O . VAL A 1 466 ? 8.211 37.094 4.023 1 92.81 466 VAL A O 1
ATOM 3471 N N . ALA A 1 467 ? 8.5 37.25 1.822 1 93.88 467 ALA A N 1
ATOM 3472 C CA . ALA A 1 467 ? 7.398 36.344 1.524 1 93.88 467 ALA A CA 1
ATOM 3473 C C . ALA A 1 467 ? 7.898 35.094 0.808 1 93.88 467 ALA A C 1
ATOM 3475 O O . ALA A 1 467 ? 8.938 35.094 0.144 1 93.88 467 ALA A O 1
ATOM 3476 N N . LEU A 1 468 ? 7.23 34 1.007 1 94.38 468 LEU A N 1
ATOM 3477 C CA . LEU A 1 468 ? 7.516 32.75 0.311 1 94.38 468 LEU A CA 1
ATOM 3478 C C . LEU A 1 468 ? 6.289 32.281 -0.459 1 94.38 468 LEU A C 1
ATOM 3480 O O . LEU A 1 468 ? 5.168 32.344 0.05 1 94.38 468 LEU A O 1
ATOM 3484 N N . ILE A 1 469 ? 6.465 31.875 -1.682 1 96.19 469 ILE A N 1
ATOM 3485 C CA . ILE A 1 469 ? 5.402 31.328 -2.518 1 96.19 469 ILE A CA 1
ATOM 3486 C C . ILE A 1 469 ? 5.855 30 -3.119 1 96.19 469 ILE A C 1
ATOM 3488 O O . ILE A 1 469 ? 6.98 29.891 -3.613 1 96.19 469 ILE A O 1
ATOM 3492 N N . THR A 1 470 ? 5.008 28.984 -3.062 1 96.5 470 THR A N 1
ATOM 3493 C CA . THR A 1 470 ? 5.375 27.688 -3.637 1 96.5 470 THR A CA 1
ATOM 3494 C C . THR A 1 470 ? 4.141 26.938 -4.129 1 96.5 470 THR A C 1
ATOM 3496 O O . THR A 1 470 ? 3.027 27.203 -3.668 1 96.5 470 THR A O 1
ATOM 3499 N N . ASP A 1 471 ? 4.297 26.172 -5.145 1 96.75 471 ASP A N 1
ATOM 3500 C CA . ASP A 1 471 ? 3.244 25.234 -5.543 1 96.75 471 ASP A CA 1
ATOM 3501 C C . ASP A 1 471 ? 3.279 23.969 -4.695 1 96.75 471 ASP A C 1
ATOM 3503 O O . ASP A 1 471 ? 2.447 23.078 -4.867 1 96.75 471 ASP A O 1
ATOM 3507 N N . GLY A 1 472 ? 4.141 23.875 -3.771 1 94.19 472 GLY A N 1
ATOM 3508 C CA . GLY A 1 472 ? 4.145 22.844 -2.738 1 94.19 472 GLY A CA 1
ATOM 3509 C C . GLY A 1 472 ? 3.35 23.234 -1.508 1 94.19 472 GLY A C 1
ATOM 3510 O O . GLY A 1 472 ? 2.279 23.844 -1.619 1 94.19 472 GLY A O 1
ATOM 3511 N N . ARG A 1 473 ? 3.838 22.797 -0.43 1 90.19 473 ARG A N 1
ATOM 3512 C CA . ARG A 1 473 ? 3.104 23.094 0.795 1 90.19 473 ARG A CA 1
ATOM 3513 C C . ARG A 1 473 ? 4.055 23.453 1.929 1 90.19 473 ARG A C 1
ATOM 3515 O O . ARG A 1 473 ? 5.266 23.234 1.826 1 90.19 473 ARG A O 1
ATOM 3522 N N . PHE A 1 474 ? 3.48 24.094 2.803 1 81.19 474 PHE A N 1
ATOM 3523 C CA . PHE A 1 474 ? 4.203 24.406 4.027 1 81.19 474 PHE A CA 1
ATOM 3524 C C . PHE A 1 474 ? 3.652 23.609 5.203 1 81.19 474 PHE A C 1
ATOM 3526 O O . PHE A 1 474 ? 2.541 23.078 5.137 1 81.19 474 PHE A O 1
ATOM 3533 N N . SER A 1 475 ? 4.516 23.484 6.164 1 72.94 475 SER A N 1
ATOM 3534 C CA . SER A 1 475 ? 4.082 22.781 7.371 1 72.94 475 SER A CA 1
ATOM 3535 C C . SER A 1 475 ? 3.104 23.625 8.18 1 72.94 475 SER A C 1
ATOM 3537 O O . SER A 1 475 ? 3.057 24.859 8.016 1 72.94 475 SER A O 1
ATOM 3539 N N . GLY A 1 476 ? 2.365 23.078 8.938 1 63.22 476 GLY A N 1
ATOM 3540 C CA . GLY A 1 476 ? 1.476 23.766 9.859 1 63.22 476 GLY A CA 1
ATOM 3541 C C . GLY A 1 476 ? 2.213 24.625 10.867 1 63.22 476 GLY A C 1
ATOM 3542 O O . GLY A 1 476 ? 1.62 25.516 11.484 1 63.22 476 GLY A O 1
ATOM 3543 N N . ALA A 1 477 ? 3.504 24.453 10.906 1 57.22 477 ALA A N 1
ATOM 3544 C CA . ALA A 1 477 ? 4.324 25.156 11.883 1 57.22 477 ALA A CA 1
ATOM 3545 C C . ALA A 1 477 ? 4.891 26.453 11.289 1 57.22 477 ALA A C 1
ATOM 3547 O O . ALA A 1 477 ? 5.578 27.203 11.984 1 57.22 477 ALA A O 1
ATOM 3548 N N . THR A 1 478 ? 4.512 26.719 10.07 1 65.5 478 THR A N 1
ATOM 3549 C CA . THR A 1 478 ? 5.082 27.844 9.344 1 65.5 478 THR A CA 1
ATOM 3550 C C . THR A 1 478 ? 4.406 29.156 9.766 1 65.5 478 THR A C 1
ATOM 3552 O O . THR A 1 478 ? 3.207 29.172 10.047 1 65.5 478 THR A O 1
ATOM 3555 N N . ARG A 1 479 ? 5.23 30.172 9.914 1 64.88 479 ARG A N 1
ATOM 3556 C CA . ARG A 1 479 ? 4.785 31.531 10.195 1 64.88 479 ARG A CA 1
ATOM 3557 C C . ARG A 1 479 ? 5.242 32.5 9.102 1 64.88 479 ARG A C 1
ATOM 3559 O O . ARG A 1 479 ? 6.176 32.188 8.359 1 64.88 479 ARG A O 1
ATOM 3566 N N . GLY A 1 480 ? 4.559 33.656 8.914 1 73.12 480 GLY A N 1
ATOM 3567 C CA . GLY A 1 480 ? 4.898 34.656 7.914 1 73.12 480 GLY A CA 1
ATOM 3568 C C . GLY A 1 480 ? 4.051 34.531 6.656 1 73.12 480 GLY A C 1
ATOM 3569 O O . GLY A 1 480 ? 3.053 33.812 6.633 1 73.12 480 GLY A O 1
ATOM 3570 N N . PHE A 1 481 ? 4.414 35.375 5.664 1 84.5 481 PHE A N 1
ATOM 3571 C CA . PHE A 1 481 ? 3.678 35.406 4.402 1 84.5 481 PHE A CA 1
ATOM 3572 C C . PHE A 1 481 ? 4.09 34.219 3.51 1 84.5 481 PHE A C 1
ATOM 3574 O O . PHE A 1 481 ? 4.738 34.438 2.48 1 84.5 481 PHE A O 1
ATOM 3581 N N . CYS A 1 482 ? 3.662 33.094 3.928 1 89.5 482 CYS A N 1
ATOM 3582 C CA . CYS A 1 482 ? 3.98 31.875 3.182 1 89.5 482 CYS A CA 1
ATOM 3583 C C . CYS A 1 482 ? 2.762 31.375 2.414 1 89.5 482 CYS A C 1
ATOM 3585 O O . CYS A 1 482 ? 1.83 30.828 3.008 1 89.5 482 CYS A O 1
ATOM 3587 N N . VAL A 1 483 ? 2.818 31.562 1.135 1 93.44 483 VAL A N 1
ATOM 3588 C CA . VAL A 1 483 ? 1.721 31.141 0.266 1 93.44 483 VAL A CA 1
ATOM 3589 C C . VAL A 1 483 ? 2.016 29.766 -0.319 1 93.44 483 VAL A C 1
ATOM 3591 O O . VAL A 1 483 ? 2.986 29.594 -1.06 1 93.44 483 VAL A O 1
ATOM 3594 N N . GLY A 1 484 ? 1.174 28.812 0.057 1 93.69 484 GLY A N 1
ATOM 3595 C CA . GLY A 1 484 ? 1.336 27.469 -0.442 1 93.69 484 GLY A CA 1
ATOM 3596 C C . GLY A 1 484 ? 0.184 27.016 -1.317 1 93.69 484 GLY A C 1
ATOM 3597 O O . GLY A 1 484 ? -0.784 27.75 -1.513 1 93.69 484 GLY A O 1
ATOM 3598 N N . HIS A 1 485 ? 0.335 25.844 -1.931 1 95.69 485 HIS A N 1
ATOM 3599 C CA . HIS A 1 485 ? -0.697 25.172 -2.709 1 95.69 485 HIS A CA 1
ATOM 3600 C C . HIS A 1 485 ? -1.006 25.922 -3.994 1 95.69 485 HIS A C 1
ATOM 3602 O O . HIS A 1 485 ? -2.096 25.797 -4.555 1 95.69 485 HIS A O 1
ATOM 3608 N N . VAL A 1 486 ? -0.071 26.734 -4.434 1 96.75 486 VAL A N 1
ATOM 3609 C CA . VAL A 1 486 ? -0.334 27.578 -5.59 1 96.75 486 VAL A CA 1
ATOM 3610 C C . VAL A 1 486 ? -0.541 26.719 -6.832 1 96.75 486 VAL A C 1
ATOM 3612 O O . VAL A 1 486 ? 0.263 25.828 -7.117 1 96.75 486 VAL A O 1
ATOM 3615 N N . GLY A 1 487 ? -1.639 27.016 -7.523 1 96.88 487 GLY A N 1
ATOM 3616 C CA . GLY A 1 487 ? -1.922 26.281 -8.742 1 96.88 487 GLY A CA 1
ATOM 3617 C C . GLY A 1 487 ? -2.361 27.172 -9.891 1 96.88 487 GLY A C 1
ATOM 3618 O O . GLY A 1 487 ? -2.867 28.281 -9.672 1 96.88 487 GLY A O 1
ATOM 3619 N N . PRO A 1 488 ? -2.176 26.719 -11.203 1 97.5 488 PRO A N 1
ATOM 3620 C CA . PRO A 1 488 ? -1.542 25.469 -11.602 1 97.5 488 PRO A CA 1
ATOM 3621 C C . PRO A 1 488 ? -0.05 25.422 -11.281 1 97.5 488 PRO A C 1
ATOM 3623 O O . PRO A 1 488 ? 0.613 26.469 -11.289 1 97.5 488 PRO A O 1
ATOM 3626 N N . GLU A 1 489 ? 0.441 24.234 -10.961 1 97.69 489 GLU A N 1
ATOM 3627 C CA . GLU A 1 489 ? 1.82 24.094 -10.5 1 97.69 489 GLU A CA 1
ATOM 3628 C C . GLU A 1 489 ? 2.807 24.375 -11.633 1 97.69 489 GLU A C 1
ATOM 3630 O O . GLU A 1 489 ? 2.445 24.312 -12.812 1 97.69 489 GLU A O 1
ATOM 3635 N N . ALA A 1 490 ? 4 24.594 -11.305 1 97.81 490 ALA A N 1
ATOM 3636 C CA . ALA A 1 490 ? 5.043 24.969 -12.258 1 97.81 490 ALA A CA 1
ATOM 3637 C C . ALA A 1 490 ? 5.336 23.812 -13.219 1 97.81 490 ALA A C 1
ATOM 3639 O O . ALA A 1 490 ? 5.605 24.047 -14.406 1 97.81 490 ALA A O 1
ATOM 3640 N N . ALA A 1 491 ? 5.273 22.594 -12.734 1 97.25 491 ALA A N 1
ATOM 3641 C CA . ALA A 1 491 ? 5.617 21.438 -13.555 1 97.25 491 ALA A CA 1
ATOM 3642 C C . ALA A 1 491 ? 4.672 21.297 -14.742 1 97.25 491 ALA A C 1
ATOM 3644 O O . ALA A 1 491 ? 5.008 20.656 -15.742 1 97.25 491 ALA A O 1
ATOM 3645 N N . LEU A 1 492 ? 3.533 21.891 -14.688 1 96.81 492 LEU A N 1
ATOM 3646 C CA . LEU A 1 492 ? 2.537 21.828 -15.75 1 96.81 492 LEU A CA 1
ATOM 3647 C C . LEU A 1 492 ? 2.451 23.156 -16.484 1 96.81 492 LEU A C 1
ATOM 3649 O O . LEU A 1 492 ? 1.468 23.422 -17.188 1 96.81 492 LEU A O 1
ATOM 3653 N N . GLY A 1 493 ? 3.379 24.016 -16.203 1 97.38 493 GLY A N 1
ATOM 3654 C CA . GLY A 1 493 ? 3.457 25.266 -16.922 1 97.38 493 GLY A CA 1
ATOM 3655 C C . GLY A 1 493 ? 2.646 26.375 -16.281 1 97.38 493 GLY A C 1
ATOM 3656 O O . GLY A 1 493 ? 2.332 27.375 -16.922 1 97.38 493 GLY A O 1
ATOM 3657 N N . GLY A 1 494 ? 2.279 26.25 -15.039 1 97.38 494 GLY A N 1
ATOM 3658 C CA . GLY A 1 494 ? 1.568 27.297 -14.328 1 97.38 494 GLY A CA 1
ATOM 3659 C C . GLY A 1 494 ? 2.367 28.594 -14.211 1 97.38 494 GLY A C 1
ATOM 3660 O O . GLY A 1 494 ? 3.559 28.609 -14.523 1 97.38 494 GLY A O 1
ATOM 3661 N N . PRO A 1 495 ? 1.772 29.609 -13.703 1 97.75 495 PRO A N 1
ATOM 3662 C CA . PRO A 1 495 ? 2.393 30.938 -13.68 1 97.75 495 PRO A CA 1
ATOM 3663 C C . PRO A 1 495 ? 3.707 30.969 -12.906 1 97.75 495 PRO A C 1
ATOM 3665 O O . PRO A 1 495 ? 4.629 31.703 -13.258 1 97.75 495 PRO A O 1
ATOM 3668 N N . LEU A 1 496 ? 3.84 30.172 -11.914 1 97.81 496 LEU A N 1
ATOM 3669 C CA . LEU A 1 496 ? 5.082 30.141 -11.148 1 97.81 496 LEU A CA 1
ATOM 3670 C C . LEU A 1 496 ? 6.266 29.797 -12.039 1 97.81 496 LEU A C 1
ATOM 3672 O O . LEU A 1 496 ? 7.379 30.281 -11.828 1 97.81 496 LEU A O 1
ATOM 3676 N N . ALA A 1 497 ? 6 28.922 -13 1 98.06 497 ALA A N 1
ATOM 3677 C CA . ALA A 1 497 ? 7.055 28.453 -13.898 1 98.06 497 ALA A CA 1
ATOM 3678 C C . ALA A 1 497 ? 7.586 29.609 -14.758 1 98.06 497 ALA A C 1
ATOM 3680 O O . ALA A 1 497 ? 8.711 29.531 -15.258 1 98.06 497 ALA A O 1
ATOM 3681 N N . LEU A 1 498 ? 6.848 30.703 -14.898 1 98.19 498 LEU A N 1
ATOM 3682 C CA . LEU A 1 498 ? 7.133 31.766 -15.852 1 98.19 498 LEU A CA 1
ATOM 3683 C C . LEU A 1 498 ? 7.84 32.938 -15.172 1 98.19 498 LEU A C 1
ATOM 3685 O O . LEU A 1 498 ? 8.32 33.844 -15.844 1 98.19 498 LEU A O 1
ATOM 3689 N N . LEU A 1 499 ? 7.945 32.906 -13.867 1 98.44 499 LEU A N 1
ATOM 3690 C CA . LEU A 1 499 ? 8.539 34 -13.117 1 98.44 499 LEU A CA 1
ATOM 3691 C C . LEU A 1 499 ? 10.047 34.062 -13.328 1 98.44 499 LEU A C 1
ATOM 3693 O O . LEU A 1 499 ? 10.68 33.031 -13.602 1 98.44 499 LEU A O 1
ATOM 3697 N N . ARG A 1 500 ? 10.586 35.281 -13.258 1 98.06 500 ARG A N 1
ATOM 3698 C CA . ARG A 1 500 ? 12.016 35.531 -13.266 1 98.06 500 ARG A CA 1
ATOM 3699 C C . ARG A 1 500 ? 12.422 36.406 -12.086 1 98.06 500 ARG A C 1
ATOM 3701 O O . ARG A 1 500 ? 11.594 37.125 -11.531 1 98.06 500 ARG A O 1
ATOM 3708 N N . ASN A 1 501 ? 13.672 36.281 -11.773 1 98 501 ASN A N 1
ATOM 3709 C CA . ASN A 1 501 ? 14.18 37.156 -10.727 1 98 501 ASN A CA 1
ATOM 3710 C C . ASN A 1 501 ? 13.883 38.625 -11.047 1 98 501 ASN A C 1
ATOM 3712 O O . ASN A 1 501 ? 14.062 39.062 -12.18 1 98 501 ASN A O 1
ATOM 3716 N N . GLY A 1 502 ? 13.312 39.281 -10.07 1 97.75 502 GLY A N 1
ATOM 3717 C CA . GLY A 1 502 ? 13.078 40.719 -10.234 1 97.75 502 GLY A CA 1
ATOM 3718 C C . GLY A 1 502 ? 11.633 41.031 -10.539 1 97.75 502 GLY A C 1
ATOM 3719 O O . GLY A 1 502 ? 11.211 42.188 -10.406 1 97.75 502 GLY A O 1
ATOM 3720 N N . ASP A 1 503 ? 10.891 40.062 -10.992 1 98.44 503 ASP A N 1
ATOM 3721 C CA . ASP A 1 503 ? 9.469 40.312 -11.203 1 98.44 503 ASP A CA 1
ATOM 3722 C C . ASP A 1 503 ? 8.805 40.812 -9.922 1 98.44 503 ASP A C 1
ATOM 3724 O O . ASP A 1 503 ? 9.109 40.344 -8.828 1 98.44 503 ASP A O 1
ATOM 3728 N N . VAL A 1 504 ? 7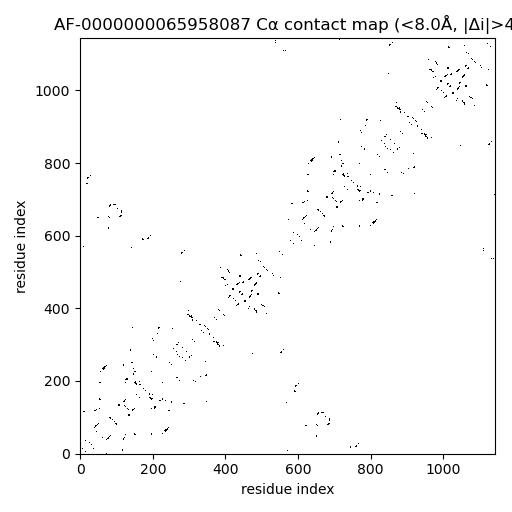.898 41.75 -10.023 1 98.69 504 VAL A N 1
ATOM 3729 C CA . VAL A 1 504 ? 7.254 42.344 -8.844 1 98.69 504 VAL A CA 1
ATOM 3730 C C . VAL A 1 504 ? 5.973 41.562 -8.531 1 98.69 504 VAL A C 1
ATOM 3732 O O . VAL A 1 504 ? 5.094 41.438 -9.383 1 98.69 504 VAL A O 1
ATOM 3735 N N . ILE A 1 505 ? 5.871 41.062 -7.332 1 98.5 505 ILE A N 1
ATOM 3736 C CA . ILE A 1 505 ? 4.738 40.281 -6.867 1 98.5 505 ILE A CA 1
ATOM 3737 C C . ILE A 1 505 ? 3.93 41.094 -5.852 1 98.5 505 ILE A C 1
ATOM 3739 O O . ILE A 1 505 ? 4.496 41.688 -4.938 1 98.5 505 ILE A O 1
ATOM 3743 N N . ASP A 1 506 ? 2.645 41.125 -6.012 1 98.25 506 ASP A N 1
ATOM 3744 C CA . ASP A 1 506 ? 1.724 41.719 -5.062 1 98.25 506 ASP A CA 1
ATOM 3745 C C . ASP A 1 506 ? 0.861 40.688 -4.371 1 98.25 506 ASP A C 1
ATOM 3747 O O . ASP A 1 506 ? 0.14 39.938 -5.027 1 98.25 506 ASP A O 1
ATOM 3751 N N . ILE A 1 507 ? 0.926 40.625 -3.061 1 96.75 507 ILE A N 1
ATOM 3752 C CA . ILE A 1 507 ? 0.075 39.75 -2.242 1 96.75 507 ILE A CA 1
ATOM 3753 C C . ILE A 1 507 ? -0.832 40.625 -1.365 1 96.75 507 ILE A C 1
ATOM 3755 O O . ILE A 1 507 ? -0.356 41.5 -0.652 1 96.75 507 ILE A O 1
ATOM 3759 N N . ASP A 1 508 ? -2.088 40.469 -1.464 1 96.38 508 ASP A N 1
ATOM 3760 C CA . ASP A 1 508 ? -3.062 41.156 -0.625 1 96.38 508 ASP A CA 1
ATOM 3761 C C . ASP A 1 508 ? -3.992 40.188 0.07 1 96.38 508 ASP A C 1
ATOM 3763 O O . ASP A 1 508 ? -5.023 39.781 -0.485 1 96.38 508 ASP A O 1
ATOM 3767 N N . ALA A 1 509 ? -3.707 39.844 1.314 1 92.56 509 ALA A N 1
ATOM 3768 C CA . ALA A 1 509 ? -4.477 38.844 2.066 1 92.56 509 ALA A CA 1
ATOM 3769 C C . ALA A 1 509 ? -5.836 39.406 2.477 1 92.56 509 ALA A C 1
ATOM 3771 O O . ALA A 1 509 ? -6.77 38.656 2.746 1 92.56 509 ALA A O 1
ATOM 3772 N N . LYS A 1 510 ? -5.984 40.719 2.502 1 91.62 510 LYS A N 1
ATOM 3773 C CA . LYS A 1 510 ? -7.277 41.312 2.799 1 91.62 510 LYS A CA 1
ATOM 3774 C C . LYS A 1 510 ? -8.266 41.125 1.652 1 91.62 510 LYS A C 1
ATOM 3776 O O . LYS A 1 510 ? -9.422 40.75 1.878 1 91.62 510 LYS A O 1
ATOM 3781 N N . LYS A 1 511 ? -7.703 41.25 0.483 1 94.62 511 LYS A N 1
ATOM 3782 C CA . LYS A 1 511 ? -8.539 41.125 -0.707 1 94.62 511 LYS A CA 1
ATOM 3783 C C . LYS A 1 511 ? -8.562 39.688 -1.201 1 94.62 511 LYS A C 1
ATOM 3785 O O . LYS A 1 511 ? -9.43 39.312 -1.997 1 94.62 511 LYS A O 1
ATOM 3790 N N . GLY A 1 512 ? -7.629 38.969 -0.761 1 95.19 512 GLY A N 1
ATOM 3791 C CA . GLY A 1 512 ? -7.512 37.594 -1.231 1 95.19 512 GLY A CA 1
ATOM 3792 C C . GLY A 1 512 ? -6.93 37.5 -2.629 1 95.19 512 GLY A C 1
ATOM 3793 O O . GLY A 1 512 ? -7.379 36.688 -3.434 1 95.19 512 GLY A O 1
ATOM 3794 N N . THR A 1 513 ? -5.906 38.375 -2.875 1 97.62 513 THR A N 1
ATOM 3795 C CA . THR A 1 513 ? -5.367 38.375 -4.23 1 97.62 513 THR A CA 1
ATOM 3796 C C . THR A 1 513 ? -3.859 38.125 -4.211 1 97.62 513 THR A C 1
ATOM 3798 O O . THR A 1 513 ? -3.189 38.469 -3.229 1 97.62 513 THR A O 1
ATOM 3801 N N . ILE A 1 514 ? -3.297 37.594 -5.262 1 98.12 514 ILE A N 1
ATOM 3802 C CA . ILE A 1 514 ? -1.873 37.375 -5.5 1 98.12 514 ILE A CA 1
ATOM 3803 C C . ILE A 1 514 ? -1.567 37.562 -6.984 1 98.12 514 ILE A C 1
ATOM 3805 O O . ILE A 1 514 ? -2.117 36.844 -7.828 1 98.12 514 ILE A O 1
ATOM 3809 N N . ASN A 1 515 ? -0.724 38.531 -7.305 1 98.5 515 ASN A N 1
ATOM 3810 C CA . ASN A 1 515 ? -0.481 38.875 -8.703 1 98.5 515 ASN A CA 1
ATOM 3811 C C . ASN A 1 515 ? 0.99 39.188 -8.953 1 98.5 515 ASN A C 1
ATOM 3813 O O . ASN A 1 515 ? 1.701 39.625 -8.039 1 98.5 515 ASN A O 1
ATOM 3817 N N . VAL A 1 516 ? 1.421 38.875 -10.094 1 98.69 516 VAL A N 1
ATOM 3818 C CA . VAL A 1 516 ? 2.68 39.406 -10.609 1 98.69 516 VAL A CA 1
ATOM 3819 C C . VAL A 1 516 ? 2.404 40.562 -11.555 1 98.69 516 VAL A C 1
ATOM 3821 O O . VAL A 1 516 ? 1.441 40.531 -12.328 1 98.69 516 VAL A O 1
ATOM 3824 N N . ARG A 1 517 ? 3.279 41.562 -11.445 1 98.38 517 ARG A N 1
ATOM 3825 C CA . ARG A 1 517 ? 3.086 42.719 -12.289 1 98.38 517 ARG A CA 1
ATOM 3826 C C . ARG A 1 517 ? 3.596 42.469 -13.703 1 98.38 517 ARG A C 1
ATOM 3828 O O . ARG A 1 517 ? 4.52 43.125 -14.172 1 98.38 517 ARG A O 1
ATOM 3835 N N . LEU A 1 518 ? 3.025 41.625 -14.375 1 98 518 LEU A N 1
ATOM 3836 C CA . LEU A 1 518 ? 3.234 41.281 -15.773 1 98 518 LEU A CA 1
ATOM 3837 C C . LEU A 1 518 ? 1.913 41.25 -16.531 1 98 518 LEU A C 1
ATOM 3839 O O . LEU A 1 518 ? 0.88 40.875 -15.992 1 98 518 LEU A O 1
ATOM 3843 N N . THR A 1 519 ? 1.935 41.625 -17.719 1 97.31 519 THR A N 1
ATOM 3844 C CA . THR A 1 519 ? 0.739 41.625 -18.562 1 97.31 519 THR A CA 1
ATOM 3845 C C . THR A 1 519 ? 0.444 40.188 -19.047 1 97.31 519 THR A C 1
ATOM 3847 O O . THR A 1 519 ? 1.31 39.312 -18.984 1 97.31 519 THR A O 1
ATOM 3850 N N . LYS A 1 520 ? -0.771 40 -19.469 1 96.88 520 LYS A N 1
ATOM 3851 C CA . LYS A 1 520 ? -1.169 38.719 -20.062 1 96.88 520 LYS A CA 1
ATOM 3852 C C . LYS A 1 520 ? -0.278 38.375 -21.25 1 96.88 520 LYS A C 1
ATOM 3854 O O . LYS A 1 520 ? 0.07 37.219 -21.438 1 96.88 520 LYS A O 1
ATOM 3859 N N . SER A 1 521 ? 0.124 39.375 -22 1 97.5 521 SER A N 1
ATOM 3860 C CA . SER A 1 521 ? 0.973 39.156 -23.156 1 97.5 521 SER A CA 1
ATOM 3861 C C . SER A 1 521 ? 2.377 38.719 -22.75 1 97.5 521 SER A C 1
ATOM 3863 O O . SER A 1 521 ? 2.965 37.844 -23.375 1 97.5 521 SER A O 1
ATOM 3865 N N . GLN A 1 522 ? 2.918 39.344 -21.75 1 97.62 522 GLN A N 1
ATOM 3866 C CA . GLN A 1 522 ? 4.238 38.969 -21.25 1 97.62 522 GLN A CA 1
ATOM 3867 C C . GLN A 1 522 ? 4.254 37.531 -20.734 1 97.62 522 GLN A C 1
ATOM 3869 O O . GLN A 1 522 ? 5.176 36.781 -21.031 1 97.62 522 GLN A O 1
ATOM 3874 N N . LEU A 1 523 ? 3.268 37.188 -20.062 1 97.69 523 LEU A N 1
ATOM 3875 C CA . LEU A 1 523 ? 3.164 35.844 -19.531 1 97.69 523 LEU A CA 1
ATOM 3876 C C . LEU A 1 523 ? 3.01 34.812 -20.656 1 97.69 523 LEU A C 1
ATOM 3878 O O . LEU A 1 523 ? 3.611 33.75 -20.609 1 97.69 523 LEU A O 1
ATOM 3882 N N . ALA A 1 524 ? 2.229 35.125 -21.641 1 97.31 524 ALA A N 1
ATOM 3883 C CA . ALA A 1 524 ? 2.025 34.25 -22.797 1 97.31 524 ALA A CA 1
ATOM 3884 C C . ALA A 1 524 ? 3.334 34 -23.547 1 97.31 524 ALA A C 1
ATOM 3886 O O . ALA A 1 524 ? 3.607 32.906 -24 1 97.31 524 ALA A O 1
ATOM 3887 N N . THR A 1 525 ? 4.086 35.062 -23.703 1 97.81 525 THR A N 1
ATOM 3888 C CA . THR A 1 525 ? 5.375 34.969 -24.375 1 97.81 525 THR A CA 1
ATOM 3889 C C . THR A 1 525 ? 6.328 34.062 -23.609 1 97.81 525 THR A C 1
ATOM 3891 O O . THR A 1 525 ? 7.012 33.219 -24.203 1 97.81 525 THR A O 1
ATOM 3894 N N . ARG A 1 526 ? 6.305 34.25 -22.297 1 98 526 ARG A N 1
ATOM 3895 C CA . ARG A 1 526 ? 7.168 33.438 -21.453 1 98 526 ARG A CA 1
ATOM 3896 C C . ARG A 1 526 ? 6.715 31.969 -21.484 1 98 526 ARG A C 1
ATOM 3898 O O . ARG A 1 526 ? 7.539 31.062 -21.453 1 98 526 ARG A O 1
ATOM 3905 N N . HIS A 1 527 ? 5.457 31.781 -21.562 1 97.69 527 HIS A N 1
ATOM 3906 C CA . HIS A 1 527 ? 4.91 30.422 -21.594 1 97.69 527 HIS A CA 1
ATOM 3907 C C . HIS A 1 527 ? 5.305 29.703 -22.875 1 97.69 527 HIS A C 1
ATOM 3909 O O . HIS A 1 527 ? 5.613 28.5 -22.844 1 97.69 527 HIS A O 1
ATOM 3915 N N . LYS A 1 528 ? 5.273 30.328 -23.953 1 97.25 528 LYS A N 1
ATOM 3916 C CA . LYS A 1 528 ? 5.648 29.75 -25.25 1 97.25 528 LYS A CA 1
ATOM 3917 C C . LYS A 1 528 ? 7.09 29.25 -25.219 1 97.25 528 LYS A C 1
ATOM 3919 O O . LYS A 1 528 ? 7.422 28.281 -25.906 1 97.25 528 LYS A O 1
ATOM 3924 N N . LYS A 1 529 ? 7.879 29.891 -24.422 1 97.06 529 LYS A N 1
ATOM 3925 C CA . LYS A 1 529 ? 9.297 29.531 -24.359 1 97.06 529 LYS A CA 1
ATOM 3926 C C . LYS A 1 529 ? 9.555 28.5 -23.281 1 97.06 529 LYS A C 1
ATOM 3928 O O . LYS A 1 529 ? 10.625 27.891 -23.25 1 97.06 529 LYS A O 1
ATOM 3933 N N . TRP A 1 530 ? 8.586 28.312 -22.391 1 96.62 530 TRP A N 1
ATOM 3934 C CA . TRP A 1 530 ? 8.75 27.406 -21.266 1 96.62 530 TRP A CA 1
ATOM 3935 C C . TRP A 1 530 ? 8.766 25.953 -21.734 1 96.62 530 TRP A C 1
ATOM 3937 O O . TRP A 1 530 ? 8.016 25.578 -22.641 1 96.62 530 TRP A O 1
ATOM 3947 N N . LYS A 1 531 ? 9.633 25.125 -21.203 1 95.06 531 LYS A N 1
ATOM 3948 C CA . LYS A 1 531 ? 9.68 23.688 -21.422 1 95.06 531 LYS A CA 1
ATOM 3949 C C . LYS A 1 531 ? 9.578 22.922 -20.109 1 95.06 531 LYS A C 1
ATOM 3951 O O . LYS A 1 531 ? 10.195 23.297 -19.109 1 95.06 531 LYS A O 1
ATOM 3956 N N . ALA A 1 532 ? 8.789 21.891 -20.141 1 93.44 532 ALA A N 1
ATOM 3957 C CA . ALA A 1 532 ? 8.625 21.062 -18.953 1 93.44 532 ALA A CA 1
ATOM 3958 C C . ALA A 1 532 ? 9.953 20.469 -18.516 1 93.44 532 ALA A C 1
ATOM 3960 O O . ALA A 1 532 ? 10.75 20.016 -19.344 1 93.44 532 ALA A O 1
ATOM 3961 N N . LYS A 1 533 ? 10.172 20.547 -17.219 1 91.56 533 LYS A N 1
ATOM 3962 C CA . LYS A 1 533 ? 11.383 19.953 -16.672 1 91.56 533 LYS A CA 1
ATOM 3963 C C . LYS A 1 533 ? 11.242 18.438 -16.531 1 91.56 533 LYS A C 1
ATOM 3965 O O . LYS A 1 533 ? 10.156 17.922 -16.234 1 91.56 533 LYS A O 1
ATOM 3970 N N . LYS A 1 534 ? 12.375 17.781 -16.734 1 88.38 534 LYS A N 1
ATOM 3971 C CA . LYS A 1 534 ? 12.391 16.328 -16.531 1 88.38 534 LYS A CA 1
ATOM 3972 C C . LYS A 1 534 ? 12.375 15.984 -15.039 1 88.38 534 LYS A C 1
ATOM 3974 O O . LYS A 1 534 ? 13.047 16.641 -14.234 1 88.38 534 LYS A O 1
ATOM 3979 N N . SER A 1 535 ? 11.633 15.023 -14.703 1 88.62 535 SER A N 1
ATOM 3980 C CA . SER A 1 535 ? 11.539 14.586 -13.312 1 88.62 535 SER A CA 1
ATOM 3981 C C . SER A 1 535 ? 12.797 13.836 -12.883 1 88.62 535 SER A C 1
ATOM 3983 O O . SER A 1 535 ? 13.414 13.125 -13.688 1 88.62 535 SER A O 1
ATOM 3985 N N . SER A 1 536 ? 13.148 13.984 -11.633 1 89.38 536 SER A N 1
ATOM 3986 C CA . SER A 1 536 ? 14.25 13.227 -11.055 1 89.38 536 SER A CA 1
ATOM 3987 C C . SER A 1 536 ? 13.82 11.805 -10.703 1 89.38 536 SER A C 1
ATOM 3989 O O . SER A 1 536 ? 14.641 10.992 -10.258 1 89.38 536 SER A O 1
ATOM 3991 N N . PHE A 1 537 ? 12.641 11.492 -10.883 1 94.06 537 PHE A N 1
ATOM 3992 C CA . PHE A 1 537 ? 12.086 10.164 -10.664 1 94.06 537 PHE A CA 1
ATOM 3993 C C . PHE A 1 537 ? 11.508 9.602 -11.953 1 94.06 537 PHE A C 1
ATOM 3995 O O . PHE A 1 537 ? 10.391 9.953 -12.352 1 94.06 537 PHE A O 1
ATOM 4002 N N . GLY A 1 538 ? 12.25 8.703 -12.539 1 95.25 538 GLY A N 1
ATOM 4003 C CA . GLY A 1 538 ? 11.859 8.172 -13.836 1 95.25 538 GLY A CA 1
ATOM 4004 C C . GLY A 1 538 ? 11.156 6.832 -13.75 1 95.25 538 GLY A C 1
ATOM 4005 O O . GLY A 1 538 ? 10.688 6.297 -14.758 1 95.25 538 GLY A O 1
ATOM 4006 N N . SER A 1 539 ? 11.047 6.246 -12.547 1 96.5 539 SER A N 1
ATOM 4007 C CA . SER A 1 539 ? 10.406 4.953 -12.328 1 96.5 539 SER A CA 1
ATOM 4008 C C . SER A 1 539 ? 9.945 4.801 -10.883 1 96.5 539 SER A C 1
ATOM 4010 O O . SER A 1 539 ? 10.094 5.723 -10.078 1 96.5 539 SER A O 1
ATOM 4012 N N . GLY A 1 540 ? 9.266 3.703 -10.641 1 97.06 540 GLY A N 1
ATOM 4013 C CA . GLY A 1 540 ? 8.828 3.418 -9.281 1 97.06 540 GLY A CA 1
ATOM 4014 C C . GLY A 1 540 ? 7.539 4.125 -8.906 1 97.06 540 GLY A C 1
ATOM 4015 O O . GLY A 1 540 ? 6.809 4.598 -9.781 1 97.06 540 GLY A O 1
ATOM 4016 N N . THR A 1 541 ? 7.281 4.137 -7.66 1 97.81 541 THR A N 1
ATOM 4017 C CA . THR A 1 541 ? 6.004 4.594 -7.125 1 97.81 541 THR A CA 1
ATOM 4018 C C . THR A 1 541 ? 5.859 6.105 -7.297 1 97.81 541 THR A C 1
ATOM 4020 O O . THR A 1 541 ? 4.777 6.598 -7.621 1 97.81 541 THR A O 1
ATOM 4023 N N . ILE A 1 542 ? 6.945 6.848 -7.062 1 97.5 542 ILE A N 1
ATOM 4024 C CA . ILE A 1 542 ? 6.906 8.305 -7.141 1 97.5 542 ILE A CA 1
ATOM 4025 C C . ILE A 1 542 ? 6.617 8.734 -8.578 1 97.5 542 ILE A C 1
ATOM 4027 O O . ILE A 1 542 ? 5.82 9.641 -8.812 1 97.5 542 ILE A O 1
ATOM 4031 N N . TRP A 1 543 ? 7.223 8.039 -9.531 1 97.19 543 TRP A N 1
ATOM 4032 C CA . TRP A 1 543 ? 6.941 8.281 -10.938 1 97.19 543 TRP A CA 1
ATOM 4033 C C . TRP A 1 543 ? 5.484 7.977 -11.266 1 97.19 543 TRP A C 1
ATOM 4035 O O . TRP A 1 543 ? 4.816 8.766 -11.938 1 97.19 543 TRP A O 1
ATOM 4045 N N . LYS A 1 544 ? 4.973 6.82 -10.836 1 97 544 LYS A N 1
ATOM 4046 C CA . LYS A 1 544 ? 3.592 6.418 -11.078 1 97 544 LYS A CA 1
ATOM 4047 C C . LYS A 1 544 ? 2.615 7.488 -10.602 1 97 544 LYS A C 1
ATOM 4049 O O . LYS A 1 544 ? 1.66 7.828 -11.297 1 97 544 LYS A O 1
ATOM 4054 N N . TYR A 1 545 ? 2.916 7.973 -9.398 1 97.62 545 TYR A N 1
ATOM 4055 C CA . TYR A 1 545 ? 2.074 9.016 -8.82 1 97.62 545 TYR A CA 1
ATOM 4056 C C . TYR A 1 545 ? 2.016 10.234 -9.727 1 97.62 545 TYR A C 1
ATOM 4058 O O . TYR A 1 545 ? 0.934 10.75 -10.016 1 97.62 545 TYR A O 1
ATOM 4066 N N . ALA A 1 546 ? 3.129 10.656 -10.219 1 96.69 546 ALA A N 1
ATOM 4067 C CA . ALA A 1 546 ? 3.232 11.867 -11.039 1 96.69 546 ALA A CA 1
ATOM 4068 C C . ALA A 1 546 ? 2.457 11.711 -12.344 1 96.69 546 ALA A C 1
ATOM 4070 O O . ALA A 1 546 ? 2.039 12.703 -12.945 1 96.69 546 ALA A O 1
ATOM 4071 N N . GLN A 1 547 ? 2.186 10.406 -12.742 1 95.25 547 GLN A N 1
ATOM 4072 C CA . GLN A 1 547 ? 1.49 10.156 -14 1 95.25 547 GLN A CA 1
ATOM 4073 C C . GLN A 1 547 ? -0.011 10.383 -13.859 1 95.25 547 GLN A C 1
ATOM 4075 O O . GLN A 1 547 ? -0.711 10.594 -14.852 1 95.25 547 GLN A O 1
ATOM 4080 N N . THR A 1 548 ? -0.499 10.359 -12.594 1 95.25 548 THR A N 1
ATOM 4081 C CA . THR A 1 548 ? -1.947 10.242 -12.469 1 95.25 548 THR A CA 1
ATOM 4082 C C . THR A 1 548 ? -2.5 11.352 -11.57 1 95.25 548 THR A C 1
ATOM 4084 O O . THR A 1 548 ? -3.703 11.617 -11.57 1 95.25 548 THR A O 1
ATOM 4087 N N . VAL A 1 549 ? -1.654 12.016 -10.812 1 97.69 549 VAL A N 1
ATOM 4088 C CA . VAL A 1 549 ? -2.117 12.898 -9.75 1 97.69 549 VAL A CA 1
ATOM 4089 C C . VAL A 1 549 ? -2.742 14.156 -10.359 1 97.69 549 VAL A C 1
ATOM 4091 O O . VAL A 1 549 ? -2.262 14.664 -11.375 1 97.69 549 VAL A O 1
ATOM 4094 N N . GLY A 1 550 ? -3.84 14.625 -9.781 1 97 550 GLY A N 1
ATOM 4095 C CA . GLY A 1 550 ? -4.508 15.859 -10.156 1 97 550 GLY A CA 1
ATOM 4096 C C . GLY A 1 550 ? -4.004 17.062 -9.383 1 97 550 GLY A C 1
ATOM 4097 O O . GLY A 1 550 ? -3.004 16.984 -8.672 1 97 550 GLY A O 1
ATOM 4098 N N . PRO A 1 551 ? -4.703 18.156 -9.531 1 96.94 551 PRO A N 1
ATOM 4099 C CA . PRO A 1 551 ? -4.211 19.406 -8.969 1 96.94 551 PRO A CA 1
ATOM 4100 C C . PRO A 1 551 ? -4.379 19.484 -7.449 1 96.94 551 PRO A C 1
ATOM 4102 O O . PRO A 1 551 ? -5.246 18.812 -6.891 1 96.94 551 PRO A O 1
ATOM 4105 N N . ALA A 1 552 ? -3.627 20.344 -6.832 1 96.75 552 ALA A N 1
ATOM 4106 C CA . ALA A 1 552 ? -3.592 20.516 -5.383 1 96.75 552 ALA A CA 1
ATOM 4107 C C . ALA A 1 552 ? -4.934 21.016 -4.859 1 96.75 552 ALA A C 1
ATOM 4109 O O . ALA A 1 552 ? -5.391 20.594 -3.795 1 96.75 552 ALA A O 1
ATOM 4110 N N . TYR A 1 553 ? -5.617 21.906 -5.578 1 96.81 553 TYR A N 1
ATOM 4111 C CA . TYR A 1 553 ? -6.816 22.547 -5.059 1 96.81 553 TYR A CA 1
ATOM 4112 C C . TYR A 1 553 ? -7.965 21.562 -4.949 1 96.81 553 TYR A C 1
ATOM 4114 O O . TYR A 1 553 ? -8.953 21.812 -4.25 1 96.81 553 TYR A O 1
ATOM 4122 N N . LEU A 1 554 ? -7.848 20.406 -5.629 1 97.56 554 LEU A N 1
ATOM 4123 C CA . LEU A 1 554 ? -8.859 19.375 -5.535 1 97.56 554 LEU A CA 1
ATOM 4124 C C . LEU A 1 554 ? -8.414 18.266 -4.586 1 97.56 554 LEU A C 1
ATOM 4126 O O . LEU A 1 554 ? -9.039 17.203 -4.527 1 97.56 554 LEU A O 1
ATOM 4130 N N . GLY A 1 555 ? -7.281 18.484 -3.918 1 97.5 555 GLY A N 1
ATOM 4131 C CA . GLY A 1 555 ? -6.781 17.516 -2.955 1 97.5 555 GLY A CA 1
ATOM 4132 C C . GLY A 1 555 ? -5.777 16.531 -3.551 1 97.5 555 GLY A C 1
ATOM 4133 O O . GLY A 1 555 ? -5.578 15.445 -3.023 1 97.5 555 GLY A O 1
ATOM 4134 N N . ALA A 1 556 ? -5.242 16.812 -4.77 1 97.88 556 ALA A N 1
ATOM 4135 C CA . ALA A 1 556 ? -4.285 15.961 -5.469 1 97.88 556 ALA A CA 1
ATOM 4136 C C . ALA A 1 556 ? -4.836 14.547 -5.633 1 97.88 556 ALA A C 1
ATOM 4138 O O . ALA A 1 556 ? -4.176 13.57 -5.266 1 97.88 556 ALA A O 1
ATOM 4139 N N . PRO A 1 557 ? -6.023 14.406 -6.184 1 97.69 557 PRO A N 1
ATOM 4140 C CA . PRO A 1 557 ? -6.613 13.07 -6.336 1 97.69 557 PRO A CA 1
ATOM 4141 C C . PRO A 1 557 ? -5.914 12.242 -7.406 1 97.69 557 PRO A C 1
ATOM 4143 O O . PRO A 1 557 ? -5.379 12.789 -8.367 1 97.69 557 PRO A O 1
ATOM 4146 N N . THR A 1 558 ? -5.934 10.93 -7.289 1 98 558 THR A N 1
ATOM 4147 C CA . THR A 1 558 ? -5.285 10.07 -8.266 1 98 558 THR A CA 1
ATOM 4148 C C . THR A 1 558 ? -6.32 9.242 -9.023 1 98 558 THR A C 1
ATOM 4150 O O . THR A 1 558 ? -5.965 8.352 -9.797 1 98 558 THR A O 1
ATOM 4153 N N . HIS A 1 559 ? -7.582 9.414 -8.805 1 97.75 559 HIS A N 1
ATOM 4154 C CA . HIS A 1 559 ? -8.695 8.766 -9.492 1 97.75 559 HIS A CA 1
ATOM 4155 C C . HIS A 1 559 ? -9.953 9.625 -9.445 1 97.75 559 HIS A C 1
ATOM 4157 O O . HIS A 1 559 ? -10.023 10.578 -8.664 1 97.75 559 HIS A O 1
ATOM 4163 N N . PRO A 1 560 ? -11.047 9.383 -10.188 1 96.81 560 PRO A N 1
ATOM 4164 C CA . PRO A 1 560 ? -12.18 10.289 -10.352 1 96.81 560 PRO A CA 1
ATOM 4165 C C . PRO A 1 560 ? -13.133 10.273 -9.156 1 96.81 560 PRO A C 1
ATOM 4167 O O . PRO A 1 560 ? -13.992 11.148 -9.039 1 96.81 560 PRO A O 1
ATOM 4170 N N . GLY A 1 561 ? -13.008 9.25 -8.328 1 97.06 561 GLY A N 1
ATOM 4171 C CA . GLY A 1 561 ? -13.922 9.148 -7.195 1 97.06 561 GLY A CA 1
ATOM 4172 C C . GLY A 1 561 ? -15.312 8.703 -7.59 1 97.06 561 GLY A C 1
ATOM 4173 O O . GLY A 1 561 ? -15.484 7.969 -8.562 1 97.06 561 GLY A O 1
ATOM 4174 N N . LYS A 1 562 ? -16.297 9.07 -6.824 1 97 562 LYS A N 1
ATOM 4175 C CA . LYS A 1 562 ? -17.672 8.602 -7.012 1 97 562 LYS A CA 1
ATOM 4176 C C . LYS A 1 562 ? -18.234 9.078 -8.352 1 97 562 LYS A C 1
ATOM 4178 O O . LYS A 1 562 ? -19.172 8.469 -8.883 1 97 562 LYS A O 1
ATOM 4183 N N . ARG A 1 563 ? -17.703 10.133 -8.961 1 96 563 ARG A N 1
ATOM 4184 C CA . ARG A 1 563 ? -18.219 10.719 -10.195 1 96 563 ARG A CA 1
ATOM 4185 C C . ARG A 1 563 ? -18.219 9.695 -11.328 1 96 563 ARG A C 1
ATOM 4187 O O . ARG A 1 563 ? -19.078 9.734 -12.219 1 96 563 ARG A O 1
ATOM 4194 N N . LYS A 1 564 ? -17.281 8.766 -11.273 1 96.44 564 LYS A N 1
ATOM 4195 C CA . LYS A 1 564 ? -17.188 7.77 -12.336 1 96.44 564 LYS A CA 1
ATOM 4196 C C . LYS A 1 564 ? -17.375 6.359 -11.789 1 96.44 564 LYS A C 1
ATOM 4198 O O . LYS A 1 564 ? -17.141 5.375 -12.492 1 96.44 564 LYS A O 1
ATOM 4203 N N . GLU A 1 565 ? -17.703 6.25 -10.523 1 95.94 565 GLU A N 1
ATOM 4204 C CA . GLU A 1 565 ? -17.953 4.949 -9.906 1 95.94 565 GLU A CA 1
ATOM 4205 C C . GLU A 1 565 ? -19.109 4.223 -10.602 1 95.94 565 GLU A C 1
ATOM 4207 O O . GLU A 1 565 ? -20.125 4.84 -10.945 1 95.94 565 GLU A O 1
ATOM 4212 N N . VAL A 1 566 ? -18.984 2.93 -10.867 1 94.62 566 VAL A N 1
ATOM 4213 C CA . VAL A 1 566 ? -20 2.154 -11.578 1 94.62 566 VAL A CA 1
ATOM 4214 C C . VAL A 1 566 ? -20.797 1.31 -10.594 1 94.62 566 VAL A C 1
ATOM 4216 O O . VAL A 1 566 ? -22 1.086 -10.781 1 94.62 566 VAL A O 1
ATOM 4219 N N . LYS A 1 567 ? -20.094 0.787 -9.562 1 92.94 567 LYS A N 1
ATOM 4220 C CA . LYS A 1 567 ? -20.75 -0.029 -8.547 1 92.94 567 LYS A CA 1
ATOM 4221 C C . LYS A 1 567 ? -20.141 0.23 -7.168 1 92.94 567 LYS A C 1
ATOM 4223 O O . LYS A 1 567 ? -18.938 0.466 -7.043 1 92.94 567 LYS A O 1
ATOM 4228 N N . VAL A 1 568 ? -21.031 0.171 -6.176 1 95.06 568 VAL A N 1
ATOM 4229 C CA . VAL A 1 568 ? -20.609 0.36 -4.789 1 95.06 568 VAL A CA 1
ATOM 4230 C C . VAL A 1 568 ? -20.203 -0.98 -4.184 1 95.06 568 VAL A C 1
ATOM 4232 O O . VAL A 1 568 ? -20.984 -1.938 -4.199 1 95.06 568 VAL A O 1
ATOM 4235 N N . TYR A 1 569 ? -19.078 -1.06 -3.621 1 96.81 569 TYR A N 1
ATOM 4236 C CA . TYR A 1 569 ? -18.578 -2.305 -3.053 1 96.81 569 TYR A CA 1
ATOM 4237 C C . TYR A 1 569 ? -19.531 -2.842 -1.987 1 96.81 569 TYR A C 1
ATOM 4239 O O . TYR A 1 569 ? -19.812 -4.043 -1.949 1 96.81 569 TYR A O 1
ATOM 4247 N N . ALA A 1 570 ? -20.016 -2.004 -1.204 1 96.5 570 ALA A N 1
ATOM 4248 C CA . ALA A 1 570 ? -20.812 -2.422 -0.049 1 96.5 570 ALA A CA 1
ATOM 4249 C C . ALA A 1 570 ? -22.062 -3.166 -0.485 1 96.5 570 ALA A C 1
ATOM 4251 O O . ALA A 1 570 ? -22.703 -3.84 0.324 1 96.5 570 ALA A O 1
ATOM 4252 N N . ASP A 1 571 ? -22.406 -3.076 -1.806 1 94.31 571 ASP A N 1
ATOM 4253 C CA . ASP A 1 571 ? -23.656 -3.635 -2.295 1 94.31 571 ASP A CA 1
ATOM 4254 C C . ASP A 1 571 ? -23.406 -4.887 -3.135 1 94.31 571 ASP A C 1
ATOM 4256 O O . ASP A 1 571 ? -24.328 -5.375 -3.805 1 94.31 571 ASP A O 1
ATOM 4260 N N . ILE A 1 572 ? -22.281 -5.422 -3.164 1 89.75 572 ILE A N 1
ATOM 4261 C CA . ILE A 1 572 ? -22 -6.566 -4.02 1 89.75 572 ILE A CA 1
ATOM 4262 C C . ILE A 1 572 ? -22.734 -7.801 -3.51 1 89.75 572 ILE A C 1
ATOM 4264 O O . ILE A 1 572 ? -23.031 -7.902 -2.318 1 89.75 572 ILE A O 1
ATOM 4268 N N . MET B 1 1 ? 32.281 -6.941 15.625 1 53.03 1 MET B N 1
ATOM 4269 C CA . MET B 1 1 ? 31.109 -6.344 15.008 1 53.03 1 MET B CA 1
ATOM 4270 C C . MET B 1 1 ? 31.516 -5.336 13.938 1 53.03 1 MET B C 1
ATOM 4272 O O . MET B 1 1 ? 32.438 -4.562 14.125 1 53.03 1 MET B O 1
ATOM 4276 N N . ALA B 1 2 ? 31.109 -5.5 12.789 1 60.5 2 ALA B N 1
ATOM 4277 C CA . ALA B 1 2 ? 31.531 -4.668 11.664 1 60.5 2 ALA B CA 1
ATOM 4278 C C . ALA B 1 2 ? 31.297 -3.189 11.953 1 60.5 2 ALA B C 1
ATOM 4280 O O . ALA B 1 2 ? 30.297 -2.832 12.578 1 60.5 2 ALA B O 1
ATOM 4281 N N . LYS B 1 3 ? 32.281 -2.471 11.734 1 75.44 3 LYS B N 1
ATOM 4282 C CA . LYS B 1 3 ? 32.156 -1.021 11.867 1 75.44 3 LYS B CA 1
ATOM 4283 C C . LYS B 1 3 ? 31.578 -0.398 10.602 1 75.44 3 LYS B C 1
ATOM 4285 O O . LYS B 1 3 ? 32.094 -0.644 9.5 1 75.44 3 LYS B O 1
ATOM 4290 N N . PHE B 1 4 ? 30.328 0.042 10.695 1 89.88 4 PHE B N 1
ATOM 4291 C CA . PHE B 1 4 ? 29.688 0.673 9.539 1 89.88 4 PHE B CA 1
ATOM 4292 C C . PHE B 1 4 ? 29.891 2.186 9.578 1 89.88 4 PHE B C 1
ATOM 4294 O O . PHE B 1 4 ? 29.812 2.799 10.648 1 89.88 4 PHE B O 1
ATOM 4301 N N . ASN B 1 5 ? 30.312 2.717 8.438 1 90.75 5 ASN B N 1
ATOM 4302 C CA . ASN B 1 5 ? 30.344 4.168 8.289 1 90.75 5 ASN B CA 1
ATOM 4303 C C . ASN B 1 5 ? 29 4.727 7.859 1 90.75 5 ASN B C 1
ATOM 4305 O O . ASN B 1 5 ? 28.703 4.805 6.664 1 90.75 5 ASN B O 1
ATOM 4309 N N . LYS B 1 6 ? 28.297 5.141 8.711 1 92.56 6 LYS B N 1
ATOM 4310 C CA . LYS B 1 6 ? 26.938 5.582 8.477 1 92.56 6 LYS B CA 1
ATOM 4311 C C . LYS B 1 6 ? 26.891 6.777 7.531 1 92.56 6 LYS B C 1
ATOM 4313 O O . LYS B 1 6 ? 25.875 7.027 6.883 1 92.56 6 LYS B O 1
ATOM 4318 N N . LYS B 1 7 ? 27.969 7.539 7.367 1 92.94 7 LYS B N 1
ATOM 4319 C CA . LYS B 1 7 ? 28.031 8.719 6.504 1 92.94 7 LYS B CA 1
ATOM 4320 C C . LYS B 1 7 ? 27.828 8.344 5.043 1 92.94 7 LYS B C 1
ATOM 4322 O O . LYS B 1 7 ? 27.516 9.195 4.211 1 92.94 7 LYS B O 1
ATOM 4327 N N . LYS B 1 8 ? 27.938 7.09 4.785 1 93.88 8 LYS B N 1
ATOM 4328 C CA . LYS B 1 8 ? 27.828 6.629 3.402 1 93.88 8 LYS B CA 1
ATOM 4329 C C . LYS B 1 8 ? 26.547 5.844 3.182 1 93.88 8 LYS B C 1
ATOM 4331 O O . LYS B 1 8 ? 26.359 5.207 2.141 1 93.88 8 LYS B O 1
ATOM 4336 N N . LEU B 1 9 ? 25.688 5.84 4.148 1 97.25 9 LEU B N 1
ATOM 4337 C CA . LEU B 1 9 ? 24.453 5.086 4.098 1 97.25 9 LEU B CA 1
ATOM 4338 C C . LEU B 1 9 ? 23.25 6.023 4.035 1 97.25 9 LEU B C 1
ATOM 4340 O O . LEU B 1 9 ? 23.312 7.164 4.5 1 97.25 9 LEU B O 1
ATOM 4344 N N . PRO B 1 10 ? 22.156 5.543 3.449 1 97.88 10 PRO B N 1
ATOM 4345 C CA . PRO B 1 10 ? 20.938 6.359 3.361 1 97.88 10 PRO B CA 1
ATOM 4346 C C . PRO B 1 10 ? 20.5 6.902 4.719 1 97.88 10 PRO B C 1
ATOM 4348 O O . PRO B 1 10 ? 20.047 8.047 4.812 1 97.88 10 PRO B O 1
ATOM 4351 N N . SER B 1 11 ? 20.656 6.188 5.781 1 98.06 11 SER B N 1
ATOM 4352 C CA . SER B 1 11 ? 20.125 6.555 7.09 1 98.06 11 SER B CA 1
ATOM 4353 C C . SER B 1 11 ? 20.859 7.762 7.664 1 98.06 11 SER B C 1
ATOM 4355 O O . SER B 1 11 ? 20.422 8.328 8.672 1 98.06 11 SER B O 1
ATOM 4357 N N . ARG B 1 12 ? 21.969 8.211 7.043 1 97.25 12 ARG B N 1
ATOM 4358 C CA . ARG B 1 12 ? 22.656 9.422 7.473 1 97.25 12 ARG B CA 1
ATOM 4359 C C . ARG B 1 12 ? 21.719 10.625 7.445 1 97.25 12 ARG B C 1
ATOM 4361 O O . ARG B 1 12 ? 21.828 11.523 8.281 1 97.25 12 ARG B O 1
ATOM 4368 N N . HIS B 1 13 ? 20.719 10.555 6.57 1 95.38 13 HIS B N 1
ATOM 4369 C CA . HIS B 1 13 ? 19.828 11.695 6.34 1 95.38 13 HIS B CA 1
ATOM 4370 C C . HIS B 1 13 ? 18.797 11.82 7.453 1 95.38 13 HIS B C 1
ATOM 4372 O O . HIS B 1 13 ? 18.109 12.836 7.543 1 95.38 13 HIS B O 1
ATOM 4378 N N . THR B 1 14 ? 18.734 10.844 8.375 1 96.56 14 THR B N 1
ATOM 4379 C CA . THR B 1 14 ? 17.781 10.914 9.477 1 96.56 14 THR B CA 1
ATOM 4380 C C . THR B 1 14 ? 18.5 10.805 10.82 1 96.56 14 THR B C 1
ATOM 4382 O O . THR B 1 14 ? 17.859 10.758 11.875 1 96.56 14 THR B O 1
ATOM 4385 N N . SER B 1 15 ? 19.781 10.719 10.82 1 96.69 15 SER B N 1
ATOM 4386 C CA . SER B 1 15 ? 20.406 10.359 12.094 1 96.69 15 SER B CA 1
ATOM 4387 C C . SER B 1 15 ? 21.625 11.227 12.375 1 96.69 15 SER B C 1
ATOM 4389 O O . SER B 1 15 ? 21.938 11.508 13.539 1 96.69 15 SER B O 1
ATOM 4391 N N . LEU B 1 16 ? 22.391 11.727 11.359 1 95 16 LEU B N 1
ATOM 4392 C CA . LEU B 1 16 ? 23.688 12.359 11.586 1 95 16 LEU B CA 1
ATOM 4393 C C . LEU B 1 16 ? 23.578 13.883 11.484 1 95 16 LEU B C 1
ATOM 4395 O O . LEU B 1 16 ? 22.938 14.398 10.57 1 95 16 LEU B O 1
ATOM 4399 N N . GLY B 1 17 ? 24.203 14.547 12.422 1 92.44 17 GLY B N 1
ATOM 4400 C CA . GLY B 1 17 ? 24.281 16 12.367 1 92.44 17 GLY B CA 1
ATOM 4401 C C . GLY B 1 17 ? 23.266 16.688 13.258 1 92.44 17 GLY B C 1
ATOM 4402 O O . GLY B 1 17 ? 22.25 16.094 13.625 1 92.44 17 GLY B O 1
ATOM 4403 N N . ALA B 1 18 ? 23.562 17.938 13.523 1 91.31 18 ALA B N 1
ATOM 4404 C CA . ALA B 1 18 ? 22.719 18.719 14.414 1 91.31 18 ALA B CA 1
ATOM 4405 C C . ALA B 1 18 ? 21.312 18.906 13.82 1 91.31 18 ALA B C 1
ATOM 4407 O O . ALA B 1 18 ? 20.328 18.938 14.555 1 91.31 18 ALA B O 1
ATOM 4408 N N . ASP B 1 19 ? 21.281 18.906 12.531 1 88 19 ASP B N 1
ATOM 4409 C CA . ASP B 1 19 ? 20.016 19.156 11.836 1 88 19 ASP B CA 1
ATOM 4410 C C . ASP B 1 19 ? 19.062 17.984 11.984 1 88 19 ASP B C 1
ATOM 4412 O O . ASP B 1 19 ? 17.859 18.109 11.719 1 88 19 ASP B O 1
ATOM 4416 N N . ARG B 1 20 ? 19.578 16.859 12.438 1 94.06 20 ARG B N 1
ATOM 4417 C CA . ARG B 1 20 ? 18.75 15.656 12.531 1 94.06 20 ARG B CA 1
ATOM 4418 C C . ARG B 1 20 ? 18.328 15.398 13.969 1 94.06 20 ARG B C 1
ATOM 4420 O O . ARG B 1 20 ? 17.812 14.32 14.289 1 94.06 20 ARG B O 1
ATOM 4427 N N . ALA B 1 21 ? 18.531 16.391 14.789 1 94.94 21 ALA B N 1
ATOM 4428 C CA . ALA B 1 21 ? 18.141 16.281 16.188 1 94.94 21 ALA B CA 1
ATOM 4429 C C . ALA B 1 21 ? 16.656 15.922 16.328 1 94.94 21 ALA B C 1
ATOM 4431 O O . ALA B 1 21 ? 16.297 15.062 17.125 1 94.94 21 ALA B O 1
ATOM 4432 N N . PRO B 1 22 ? 15.773 16.5 15.539 1 93.44 22 PRO B N 1
ATOM 4433 C CA . PRO B 1 22 ? 14.367 16.125 15.648 1 93.44 22 PRO B CA 1
ATOM 4434 C C . PRO B 1 22 ? 14.133 14.648 15.32 1 93.44 22 PRO B C 1
ATOM 4436 O O . PRO B 1 22 ? 13.328 13.984 15.977 1 93.44 22 PRO B O 1
ATOM 4439 N N . HIS B 1 23 ? 14.812 14.141 14.32 1 95.94 23 HIS B N 1
ATOM 4440 C CA . HIS B 1 23 ? 14.68 12.734 13.945 1 95.94 23 HIS B CA 1
ATOM 4441 C C . HIS B 1 23 ? 15.094 11.82 15.086 1 95.94 23 HIS B C 1
ATOM 4443 O O . HIS B 1 23 ? 14.375 10.883 15.438 1 95.94 23 HIS B O 1
ATOM 4449 N N . ARG B 1 24 ? 16.219 12.156 15.641 1 97.5 24 ARG B N 1
ATOM 4450 C CA . ARG B 1 24 ? 16.766 11.328 16.719 1 97.5 24 ARG B CA 1
ATOM 4451 C C . ARG B 1 24 ? 15.844 11.359 17.938 1 97.5 24 ARG B C 1
ATOM 4453 O O . ARG B 1 24 ? 15.734 10.367 18.656 1 97.5 24 ARG B O 1
ATOM 4460 N N . SER B 1 25 ? 15.141 12.477 18.172 1 97.12 25 SER B N 1
ATOM 4461 C CA . SER B 1 25 ? 14.188 12.555 19.266 1 97.12 25 SER B CA 1
ATOM 4462 C C . SER B 1 25 ? 13.102 11.492 19.141 1 97.12 25 SER B C 1
ATOM 4464 O O . SER B 1 25 ? 12.664 10.93 20.141 1 97.12 25 SER B O 1
ATOM 4466 N N . PHE B 1 26 ? 12.695 11.188 17.953 1 97.5 26 PHE B N 1
ATOM 4467 C CA . PHE B 1 26 ? 11.68 10.172 17.719 1 97.5 26 PHE B CA 1
ATOM 4468 C C . PHE B 1 26 ? 12.234 8.781 18.016 1 97.5 26 PHE B C 1
ATOM 4470 O O . PHE B 1 26 ? 11.539 7.945 18.594 1 97.5 26 PHE B O 1
ATOM 4477 N N . TYR B 1 27 ? 13.469 8.539 17.562 1 97.94 27 TYR B N 1
ATOM 4478 C CA . TYR B 1 27 ? 14.07 7.234 17.828 1 97.94 27 TYR B CA 1
ATOM 4479 C C . TYR B 1 27 ? 14.219 7 19.328 1 97.94 27 TYR B C 1
ATOM 4481 O O . TYR B 1 27 ? 13.961 5.898 19.812 1 97.94 27 TYR B O 1
ATOM 4489 N N . TYR B 1 28 ? 14.633 8.07 20.078 1 97.25 28 TYR B N 1
ATOM 4490 C CA . TYR B 1 28 ? 14.797 7.945 21.531 1 97.25 28 TYR B CA 1
ATOM 4491 C C . TYR B 1 28 ? 13.453 7.676 22.203 1 97.25 28 TYR B C 1
ATOM 4493 O O . TYR B 1 28 ? 13.383 6.926 23.172 1 97.25 28 TYR B O 1
ATOM 4501 N N . ALA B 1 29 ? 12.438 8.203 21.656 1 96.19 29 ALA B N 1
ATOM 4502 C CA . ALA B 1 29 ? 11.102 8 22.203 1 96.19 29 ALA B CA 1
ATOM 4503 C C . ALA B 1 29 ? 10.688 6.531 22.094 1 96.19 29 ALA B C 1
ATOM 4505 O O . ALA B 1 29 ? 9.852 6.062 22.875 1 96.19 29 ALA B O 1
ATOM 4506 N N . MET B 1 30 ? 11.273 5.832 21.188 1 96.5 30 MET B N 1
ATOM 4507 C CA . MET B 1 30 ? 10.922 4.434 20.969 1 96.5 30 MET B CA 1
ATOM 4508 C C . MET B 1 30 ? 11.891 3.506 21.688 1 96.5 30 MET B C 1
ATOM 4510 O O . MET B 1 30 ? 11.859 2.289 21.5 1 96.5 30 MET B O 1
ATOM 4514 N N . GLY B 1 31 ? 12.797 4.086 22.391 1 95.38 31 GLY B N 1
ATOM 4515 C CA . GLY B 1 31 ? 13.672 3.291 23.234 1 95.38 31 GLY B CA 1
ATOM 4516 C C . GLY B 1 31 ? 15.023 3.02 22.594 1 95.38 31 GLY B C 1
ATOM 4517 O O . GLY B 1 31 ? 15.859 2.328 23.188 1 95.38 31 GLY B O 1
ATOM 4518 N N . GLU B 1 32 ? 15.281 3.562 21.438 1 97.31 32 GLU B N 1
ATOM 4519 C CA . GLU B 1 32 ? 16.594 3.385 20.812 1 97.31 32 GLU B CA 1
ATOM 4520 C C . GLU B 1 32 ? 17.641 4.266 21.484 1 97.31 32 GLU B C 1
ATOM 4522 O O . GLU B 1 32 ? 17.375 5.414 21.828 1 97.31 32 GLU B O 1
ATOM 4527 N N . THR B 1 33 ? 18.828 3.752 21.703 1 96.5 33 THR B N 1
ATOM 4528 C CA . THR B 1 33 ? 19.938 4.492 22.281 1 96.5 33 THR B CA 1
ATOM 4529 C C . THR B 1 33 ? 20.719 5.246 21.203 1 96.5 33 THR B C 1
ATOM 4531 O O . THR B 1 33 ? 20.484 5.043 20.016 1 96.5 33 THR B O 1
ATOM 4534 N N . GLU B 1 34 ? 21.547 6.125 21.656 1 94.88 34 GLU B N 1
ATOM 4535 C CA . GLU B 1 34 ? 22.438 6.812 20.719 1 94.88 34 GLU B CA 1
ATOM 4536 C C . GLU B 1 34 ? 23.25 5.82 19.906 1 94.88 34 GLU B C 1
ATOM 4538 O O . GLU B 1 34 ? 23.484 6.039 18.719 1 94.88 34 GLU B O 1
ATOM 4543 N N . LYS B 1 35 ? 23.672 4.73 20.609 1 95.75 35 LYS B N 1
ATOM 4544 C CA . LYS B 1 35 ? 24.422 3.688 19.906 1 95.75 35 LYS B CA 1
ATOM 4545 C C . LYS B 1 35 ? 23.578 3.031 18.828 1 95.75 35 LYS B C 1
ATOM 4547 O O . LYS B 1 35 ? 24.062 2.746 17.734 1 95.75 35 LYS B O 1
ATOM 4552 N N . ASP B 1 36 ? 22.344 2.781 19.141 1 97.12 36 ASP B N 1
ATOM 4553 C CA . ASP B 1 36 ? 21.422 2.178 18.172 1 97.12 36 ASP B CA 1
ATOM 4554 C C . ASP B 1 36 ? 21.234 3.088 16.969 1 97.12 36 ASP B C 1
ATOM 4556 O O . ASP B 1 36 ? 21.219 2.619 15.82 1 97.12 36 ASP B O 1
ATOM 4560 N N . VAL B 1 37 ? 21.094 4.379 17.203 1 97.19 37 VAL B N 1
ATOM 4561 C CA . VAL B 1 37 ? 20.812 5.355 16.156 1 97.19 37 VAL B CA 1
ATOM 4562 C C . VAL B 1 37 ? 22.047 5.52 15.258 1 97.19 37 VAL B C 1
ATOM 4564 O O . VAL B 1 37 ? 21.922 5.844 14.078 1 97.19 37 VAL B O 1
ATOM 4567 N N . ALA B 1 38 ? 23.203 5.266 15.805 1 95.69 38 ALA B N 1
ATOM 4568 C CA . ALA B 1 38 ? 24.453 5.402 15.055 1 95.69 38 ALA B CA 1
ATOM 4569 C C . ALA B 1 38 ? 24.688 4.207 14.133 1 95.69 38 ALA B C 1
ATOM 4571 O O . ALA B 1 38 ? 25.5 4.27 13.211 1 95.69 38 ALA B O 1
ATOM 4572 N N . LYS B 1 39 ? 23.984 3.09 14.375 1 97.56 39 LYS B N 1
ATOM 4573 C CA . LYS B 1 39 ? 24.094 1.879 13.562 1 97.56 39 LYS B CA 1
ATOM 4574 C C . LYS B 1 39 ? 23.25 1.987 12.297 1 97.56 39 LYS B C 1
ATOM 4576 O O . LYS B 1 39 ? 22.391 2.863 12.188 1 97.56 39 LYS B O 1
ATOM 4581 N N . PRO B 1 40 ? 23.484 1.091 11.289 1 98.38 40 PRO B N 1
ATOM 4582 C CA . PRO B 1 40 ? 22.609 1.051 10.117 1 98.38 40 PRO B CA 1
ATOM 4583 C C . PRO B 1 40 ? 21.172 0.68 10.461 1 98.38 40 PRO B C 1
ATOM 4585 O O . PRO B 1 40 ? 20.938 -0.17 11.32 1 98.38 40 PRO B O 1
ATOM 4588 N N . PHE B 1 41 ? 20.234 1.313 9.805 1 98.75 41 PHE B N 1
ATOM 4589 C CA . PHE B 1 41 ? 18.828 0.983 9.961 1 98.75 41 PHE B CA 1
ATOM 4590 C C . PHE B 1 41 ? 18.406 -0.082 8.953 1 98.75 41 PHE B C 1
ATOM 4592 O O . PHE B 1 41 ? 18.578 0.094 7.75 1 98.75 41 PHE B O 1
ATOM 4599 N N . VAL B 1 42 ? 17.859 -1.169 9.422 1 98.94 42 VAL B N 1
ATOM 4600 C CA . VAL B 1 42 ? 17.406 -2.264 8.57 1 98.94 42 VAL B CA 1
ATOM 4601 C C . VAL B 1 42 ? 15.891 -2.377 8.617 1 98.94 42 VAL B C 1
ATOM 4603 O O . VAL B 1 42 ? 15.32 -2.645 9.68 1 98.94 42 VAL B O 1
ATOM 4606 N N . GLY B 1 43 ? 15.234 -2.098 7.465 1 98.88 43 GLY B N 1
ATOM 4607 C CA . GLY B 1 43 ? 13.812 -2.373 7.406 1 98.88 43 GLY B CA 1
ATOM 4608 C C . GLY B 1 43 ? 13.484 -3.855 7.438 1 98.88 43 GLY B C 1
ATOM 4609 O O . GLY B 1 43 ? 14.102 -4.645 6.715 1 98.88 43 GLY B O 1
ATOM 4610 N N . VAL B 1 44 ? 12.578 -4.262 8.281 1 98.94 44 VAL B N 1
ATOM 4611 C CA . VAL B 1 44 ? 12.039 -5.617 8.328 1 98.94 44 VAL B CA 1
ATOM 4612 C C . VAL B 1 44 ? 10.555 -5.59 7.973 1 98.94 44 VAL B C 1
ATOM 4614 O O . VAL B 1 44 ? 9.711 -5.273 8.82 1 98.94 44 VAL B O 1
ATOM 4617 N N . VAL B 1 45 ? 10.211 -5.949 6.73 1 98.75 45 VAL B N 1
ATOM 4618 C CA . VAL B 1 45 ? 8.836 -5.828 6.258 1 98.75 45 VAL B CA 1
ATOM 4619 C C . VAL B 1 45 ? 8.18 -7.203 6.23 1 98.75 45 VAL B C 1
ATOM 4621 O O . VAL B 1 45 ? 8.781 -8.18 5.777 1 98.75 45 VAL B O 1
ATOM 4624 N N . SER B 1 46 ? 7 -7.277 6.75 1 98 46 SER B N 1
ATOM 4625 C CA . SER B 1 46 ? 6.188 -8.484 6.668 1 98 46 SER B CA 1
ATOM 4626 C C . SER B 1 46 ? 4.836 -8.203 6.016 1 98 46 SER B C 1
ATOM 4628 O O . SER B 1 46 ? 4.34 -7.078 6.078 1 98 46 SER B O 1
ATOM 4630 N N . THR B 1 47 ? 4.262 -9.164 5.359 1 98.25 47 THR B N 1
ATOM 4631 C CA . THR B 1 47 ? 2.914 -9.086 4.809 1 98.25 47 THR B CA 1
ATOM 4632 C C . THR B 1 47 ? 1.915 -9.781 5.723 1 98.25 47 THR B C 1
ATOM 4634 O O . THR B 1 47 ? 1.045 -10.516 5.25 1 98.25 47 THR B O 1
ATOM 4637 N N . TRP B 1 48 ? 2.021 -9.578 6.98 1 97.75 48 TRP B N 1
ATOM 4638 C CA . TRP B 1 48 ? 1.189 -10.219 7.996 1 97.75 48 TRP B CA 1
ATOM 4639 C C . TRP B 1 48 ? -0.241 -9.688 7.938 1 97.75 48 TRP B C 1
ATOM 4641 O O . TRP B 1 48 ? -0.462 -8.492 7.727 1 97.75 48 TRP B O 1
ATOM 4651 N N . ASN B 1 49 ? -1.207 -10.539 8.07 1 97.31 49 ASN B N 1
ATOM 4652 C CA . ASN B 1 49 ? -2.609 -10.234 8.336 1 97.31 49 ASN B CA 1
ATOM 4653 C C . ASN B 1 49 ? -3.359 -11.461 8.844 1 97.31 49 ASN B C 1
ATOM 4655 O O . ASN B 1 49 ? -2.771 -12.531 9.008 1 97.31 49 ASN B O 1
ATOM 4659 N N . GLU B 1 50 ? -4.625 -11.312 9.086 1 97.31 50 GLU B N 1
ATOM 4660 C CA . GLU B 1 50 ? -5.453 -12.406 9.586 1 97.31 50 GLU B CA 1
ATOM 4661 C C . GLU B 1 50 ? -6.477 -12.844 8.539 1 97.31 50 GLU B C 1
ATOM 4663 O O . GLU B 1 50 ? -7.551 -13.344 8.883 1 97.31 50 GLU B O 1
ATOM 4668 N N . ALA B 1 51 ? -6.164 -12.633 7.312 1 96.44 51 ALA B N 1
ATOM 4669 C CA . ALA B 1 51 ? -7.109 -12.984 6.254 1 96.44 51 ALA B CA 1
ATOM 4670 C C . ALA B 1 51 ? -7.07 -14.484 5.961 1 96.44 51 ALA B C 1
ATOM 4672 O O . ALA B 1 51 ? -8.086 -15.078 5.602 1 96.44 51 ALA B O 1
ATOM 4673 N N . ALA B 1 52 ? -5.84 -15.008 6.066 1 96.81 52 ALA B N 1
ATOM 4674 C CA . ALA B 1 52 ? -5.645 -16.422 5.73 1 96.81 52 ALA B CA 1
ATOM 4675 C C . ALA B 1 52 ? -4.43 -16.984 6.461 1 96.81 52 ALA B C 1
ATOM 4677 O O . ALA B 1 52 ? -3.57 -16.234 6.926 1 96.81 52 ALA B O 1
ATOM 4678 N N . PRO B 1 53 ? -4.363 -18.281 6.527 1 97.56 53 PRO B N 1
ATOM 4679 C CA . PRO B 1 53 ? -3.293 -18.922 7.297 1 97.56 53 PRO B CA 1
ATOM 4680 C C . PRO B 1 53 ? -1.908 -18.656 6.711 1 97.56 53 PRO B C 1
ATOM 4682 O O . PRO B 1 53 ? -0.902 -18.766 7.414 1 97.56 53 PRO B O 1
ATOM 4685 N N . CYS B 1 54 ? -1.811 -18.266 5.52 1 96.88 54 CYS B N 1
ATOM 4686 C CA . CYS B 1 54 ? -0.524 -18.062 4.863 1 96.88 54 CYS B CA 1
ATOM 4687 C C . CYS B 1 54 ? 0.218 -16.875 5.473 1 96.88 54 CYS B C 1
ATOM 4689 O O . CYS B 1 54 ? 1.426 -16.734 5.277 1 96.88 54 CYS B O 1
ATOM 4691 N N . ASN B 1 55 ? -0.482 -16.047 6.285 1 97.06 55 ASN B N 1
ATOM 4692 C CA . ASN B 1 55 ? 0.133 -14.797 6.707 1 97.06 55 ASN B CA 1
ATOM 4693 C C . ASN B 1 55 ? 0.231 -14.711 8.227 1 97.06 55 ASN B C 1
ATOM 4695 O O . ASN B 1 55 ? 0.942 -13.852 8.758 1 97.06 55 ASN B O 1
ATOM 4699 N N . ILE B 1 56 ? -0.359 -15.531 8.961 1 96.31 56 ILE B N 1
ATOM 4700 C CA . ILE B 1 56 ? -0.551 -15.32 10.391 1 96.31 56 ILE B CA 1
ATOM 4701 C C . ILE B 1 56 ? 0.743 -15.641 11.141 1 96.31 56 ILE B C 1
ATOM 4703 O O . ILE B 1 56 ? 0.937 -15.195 12.273 1 96.31 56 ILE B O 1
ATOM 4707 N N . ALA B 1 57 ? 1.71 -16.359 10.531 1 96.38 57 ALA B N 1
ATOM 4708 C CA . ALA B 1 57 ? 2.947 -16.734 11.211 1 96.38 57 ALA B CA 1
ATOM 4709 C C . ALA B 1 57 ? 4.051 -15.719 10.938 1 96.38 57 ALA B C 1
ATOM 4711 O O . ALA B 1 57 ? 5.141 -15.805 11.508 1 96.38 57 ALA B O 1
ATOM 4712 N N . LEU B 1 58 ? 3.854 -14.75 10.148 1 97.75 58 LEU B N 1
ATOM 4713 C CA . LEU B 1 58 ? 4.922 -13.922 9.609 1 97.75 58 LEU B CA 1
ATOM 4714 C C . LEU B 1 58 ? 5.453 -12.961 10.664 1 97.75 58 LEU B C 1
ATOM 4716 O O . LEU B 1 58 ? 6.641 -12.625 10.672 1 97.75 58 LEU B O 1
ATOM 4720 N N . MET B 1 59 ? 4.613 -12.508 11.531 1 95.25 59 MET B N 1
ATOM 4721 C CA . MET B 1 59 ? 5.047 -11.555 12.555 1 95.25 59 MET B CA 1
ATOM 4722 C C . MET B 1 59 ? 6.031 -12.203 13.523 1 95.25 59 MET B C 1
ATOM 4724 O O . MET B 1 59 ? 6.984 -11.57 13.961 1 95.25 59 MET B O 1
ATOM 4728 N N . ARG B 1 60 ? 5.75 -13.445 13.891 1 96.56 60 ARG B N 1
ATOM 4729 C CA . ARG B 1 60 ? 6.688 -14.188 14.727 1 96.56 60 ARG B CA 1
ATOM 4730 C C . ARG B 1 60 ? 8.062 -14.266 14.078 1 96.56 60 ARG B C 1
ATOM 4732 O O . ARG B 1 60 ? 9.086 -14.039 14.727 1 96.56 60 ARG B O 1
ATOM 4739 N N . GLN B 1 61 ? 8.094 -14.539 12.828 1 97.81 61 GLN B N 1
ATOM 4740 C CA . GLN B 1 61 ? 9.352 -14.672 12.094 1 97.81 61 GLN B CA 1
ATOM 4741 C C . GLN B 1 61 ? 10.07 -13.328 11.992 1 97.81 61 GLN B C 1
ATOM 4743 O O . GLN B 1 61 ? 11.297 -13.266 12.062 1 97.81 61 GLN B O 1
ATOM 4748 N N . ALA B 1 62 ? 9.32 -12.266 11.852 1 98.5 62 ALA B N 1
ATOM 4749 C CA . ALA B 1 62 ? 9.898 -10.93 11.82 1 98.5 62 ALA B CA 1
ATOM 4750 C C . ALA B 1 62 ? 10.664 -10.633 13.109 1 98.5 62 ALA B C 1
ATOM 4752 O O . ALA B 1 62 ? 11.719 -9.992 13.086 1 98.5 62 ALA B O 1
ATOM 4753 N N . GLN B 1 63 ? 10.133 -11.07 14.227 1 98.44 63 GLN B N 1
ATOM 4754 C CA . GLN B 1 63 ? 10.82 -10.875 15.5 1 98.44 63 GLN B CA 1
ATOM 4755 C C . GLN B 1 63 ? 12.18 -11.562 15.508 1 98.44 63 GLN B C 1
ATOM 4757 O O . GLN B 1 63 ? 13.156 -11.016 16.031 1 98.44 63 GLN B O 1
ATOM 4762 N N . SER B 1 64 ? 12.211 -12.75 14.945 1 98.69 64 SER B N 1
ATOM 4763 C CA . SER B 1 64 ? 13.469 -13.484 14.867 1 98.69 64 SER B CA 1
ATOM 4764 C C . SER B 1 64 ? 14.469 -12.766 13.961 1 98.69 64 SER B C 1
ATOM 4766 O O . SER B 1 64 ? 15.664 -12.727 14.258 1 98.69 64 SER B O 1
ATOM 4768 N N . VAL B 1 65 ? 14 -12.211 12.883 1 98.88 65 VAL B N 1
ATOM 4769 C CA . VAL B 1 65 ? 14.852 -11.438 11.984 1 98.88 65 VAL B CA 1
ATOM 4770 C C . VAL B 1 65 ? 15.461 -10.258 12.734 1 98.88 65 VAL B C 1
ATOM 4772 O O . VAL B 1 65 ? 16.656 -9.984 12.617 1 98.88 65 VAL B O 1
ATOM 4775 N N . LYS B 1 66 ? 14.648 -9.508 13.508 1 98.81 66 LYS B N 1
ATOM 4776 C CA . LYS B 1 66 ? 15.117 -8.344 14.258 1 98.81 66 LYS B CA 1
ATOM 4777 C C . LYS B 1 66 ? 16.234 -8.719 15.219 1 98.81 66 LYS B C 1
ATOM 4779 O O . LYS B 1 66 ? 17.203 -7.969 15.375 1 98.81 66 LYS B O 1
ATOM 4784 N N . LYS B 1 67 ? 16.109 -9.898 15.828 1 98.75 67 LYS B N 1
ATOM 4785 C CA . LYS B 1 67 ? 17.172 -10.383 16.719 1 98.75 67 LYS B CA 1
ATOM 4786 C C . LYS B 1 67 ? 18.484 -10.57 15.969 1 98.75 67 LYS B C 1
ATOM 4788 O O . LYS B 1 67 ? 19.547 -10.227 16.484 1 98.75 67 LYS B O 1
ATOM 4793 N N . GLY B 1 68 ? 18.375 -11.125 1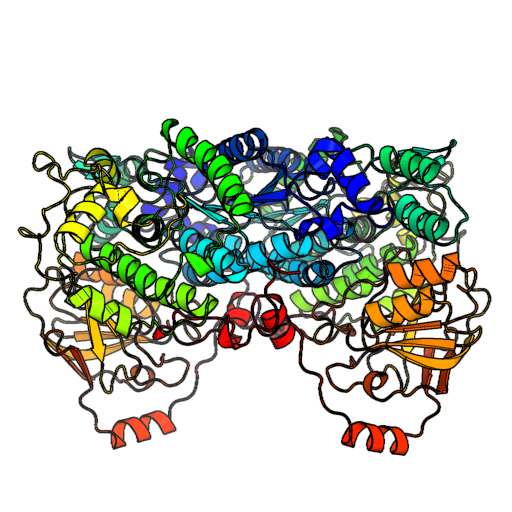4.758 1 98.81 68 GLY B N 1
ATOM 4794 C CA . GLY B 1 68 ? 19.562 -11.312 13.953 1 98.81 68 GLY B CA 1
ATOM 4795 C C . GLY B 1 68 ? 20.219 -10.008 13.539 1 98.81 68 GLY B C 1
ATOM 4796 O O . GLY B 1 68 ? 21.453 -9.891 13.57 1 98.81 68 GLY B O 1
ATOM 4797 N N . VAL B 1 69 ? 19.438 -9.039 13.164 1 98.81 69 VAL B N 1
ATOM 4798 C CA . VAL B 1 69 ? 19.938 -7.73 12.773 1 98.81 69 VAL B CA 1
ATOM 4799 C C . VAL B 1 69 ? 20.656 -7.078 13.945 1 98.81 69 VAL B C 1
ATOM 4801 O O . VAL B 1 69 ? 21.781 -6.598 13.805 1 98.81 69 VAL B O 1
ATOM 4804 N N . ARG B 1 70 ? 20.047 -7.09 15.133 1 98.38 70 ARG B N 1
ATOM 4805 C CA . ARG B 1 70 ? 20.625 -6.477 16.328 1 98.38 70 ARG B CA 1
ATOM 4806 C C . ARG B 1 70 ? 21.938 -7.168 16.703 1 98.38 70 ARG B C 1
ATOM 4808 O O . ARG B 1 70 ? 22.922 -6.504 17.047 1 98.38 70 ARG B O 1
ATOM 4815 N N . ALA B 1 71 ? 21.938 -8.461 16.609 1 98.06 71 ALA B N 1
ATOM 4816 C CA . ALA B 1 71 ? 23.109 -9.25 16.984 1 98.06 71 ALA B CA 1
ATOM 4817 C C . ALA B 1 71 ? 24.297 -8.945 16.062 1 98.06 71 ALA B C 1
ATOM 4819 O O . ALA B 1 71 ? 25.453 -9.164 16.438 1 98.06 71 ALA B O 1
ATOM 4820 N N . SER B 1 72 ? 23.969 -8.383 14.922 1 98.12 72 SER B N 1
ATOM 4821 C CA . SER B 1 72 ? 25.016 -8.172 13.93 1 98.12 72 SER B CA 1
ATOM 4822 C C . SER B 1 72 ? 25.281 -6.68 13.719 1 98.12 72 SER B C 1
ATOM 4824 O O . SER B 1 72 ? 25.797 -6.281 12.672 1 98.12 72 SER B O 1
ATOM 4826 N N . GLY B 1 73 ? 24.844 -5.906 14.633 1 97.5 73 GLY B N 1
ATOM 4827 C CA . GLY B 1 73 ? 25.266 -4.516 14.672 1 97.5 73 GLY B CA 1
ATOM 4828 C C . GLY B 1 73 ? 24.328 -3.588 13.906 1 97.5 73 GLY B C 1
ATOM 4829 O O . GLY B 1 73 ? 24.75 -2.508 13.477 1 97.5 73 GLY B O 1
ATOM 4830 N N . GLY B 1 74 ? 23.125 -3.99 13.609 1 98.44 74 GLY B N 1
ATOM 4831 C CA . GLY B 1 74 ? 22.125 -3.125 12.984 1 98.44 74 GLY B CA 1
ATOM 4832 C C . GL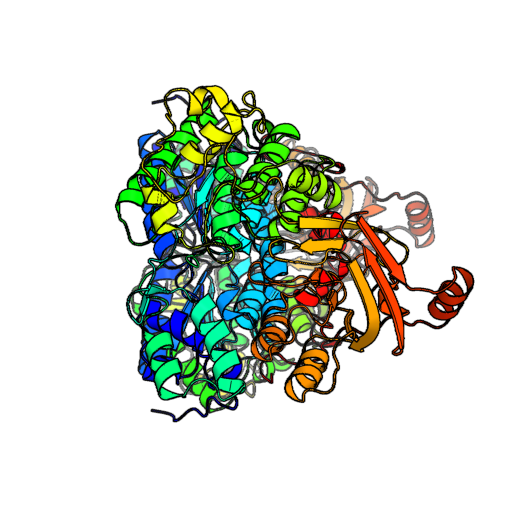Y B 1 74 ? 20.984 -2.758 13.914 1 98.44 74 GLY B C 1
ATOM 4833 O O . GLY B 1 74 ? 20.859 -3.316 15 1 98.44 74 GLY B O 1
ATOM 4834 N N . THR B 1 75 ? 20.219 -1.793 13.609 1 98.62 75 THR B N 1
ATOM 4835 C CA . THR B 1 75 ? 19 -1.415 14.289 1 98.62 75 THR B CA 1
ATOM 4836 C C . THR B 1 75 ? 17.781 -1.723 13.422 1 98.62 75 THR B C 1
ATOM 4838 O O . THR B 1 75 ? 17.516 -1.016 12.445 1 98.62 75 THR B O 1
ATOM 4841 N N . PRO B 1 76 ? 17.047 -2.758 13.742 1 98.75 76 PRO B N 1
ATOM 4842 C CA . PRO B 1 76 ? 15.891 -3.131 12.922 1 98.75 76 PRO B CA 1
ATOM 4843 C C . PRO B 1 76 ? 14.711 -2.176 13.094 1 98.75 76 PRO B C 1
ATOM 4845 O O . PRO B 1 76 ? 14.461 -1.69 14.203 1 98.75 76 PRO B O 1
ATOM 4848 N N . ARG B 1 77 ? 14.055 -1.856 12.031 1 98.56 77 ARG B N 1
ATOM 4849 C CA . ARG B 1 77 ? 12.805 -1.108 11.961 1 98.56 77 ARG B CA 1
ATOM 4850 C C . ARG B 1 77 ? 11.711 -1.935 11.289 1 98.56 77 ARG B C 1
ATOM 4852 O O . ARG B 1 77 ? 11.641 -2.002 10.062 1 98.56 77 ARG B O 1
ATOM 4859 N N . GLU B 1 78 ? 10.828 -2.492 12.086 1 98.5 78 GLU B N 1
ATOM 4860 C CA . GLU B 1 78 ? 9.805 -3.391 11.555 1 98.5 78 GLU B CA 1
ATOM 4861 C C . GLU B 1 78 ? 8.602 -2.613 11.031 1 98.5 78 GLU B C 1
ATOM 4863 O O . GLU B 1 78 ? 8.203 -1.61 11.625 1 98.5 78 GLU B O 1
ATOM 4868 N N . PHE B 1 79 ? 8.047 -3.012 9.914 1 98.31 79 PHE B N 1
ATOM 4869 C CA . PHE B 1 79 ? 6.781 -2.494 9.414 1 98.31 79 PHE B CA 1
ATOM 4870 C C . PHE B 1 79 ? 6.035 -3.564 8.625 1 98.31 79 PHE B C 1
ATOM 4872 O O . PHE B 1 79 ? 6.562 -4.656 8.398 1 98.31 79 PHE B O 1
ATOM 4879 N N . CYS B 1 80 ? 4.75 -3.289 8.336 1 97.69 80 CYS B N 1
ATOM 4880 C CA . CYS B 1 80 ? 3.887 -4.23 7.633 1 97.69 80 CYS B CA 1
ATOM 4881 C C . CYS B 1 80 ? 3.262 -3.582 6.402 1 97.69 80 CYS B C 1
ATOM 4883 O O . CYS B 1 80 ? 3.145 -2.357 6.332 1 97.69 80 CYS B O 1
ATOM 4885 N N . THR B 1 81 ? 3.023 -4.352 5.441 1 97.75 81 THR B N 1
ATOM 4886 C CA . THR B 1 81 ? 2.182 -3.979 4.309 1 97.75 81 THR B CA 1
ATOM 4887 C C . THR B 1 81 ? 1.116 -5.039 4.055 1 97.75 81 THR B C 1
ATOM 4889 O O . THR B 1 81 ? 1.006 -6.012 4.809 1 97.75 81 THR B O 1
ATOM 4892 N N . ILE B 1 82 ? 0.255 -4.879 3.049 1 98.12 82 ILE B N 1
ATOM 4893 C CA . ILE B 1 82 ? -0.931 -5.711 2.877 1 98.12 82 ILE B CA 1
ATOM 4894 C C . ILE B 1 82 ? -0.565 -6.977 2.102 1 98.12 82 ILE B C 1
ATOM 4896 O O . ILE B 1 82 ? 0.568 -7.121 1.64 1 98.12 82 ILE B O 1
ATOM 4900 N N . THR B 1 83 ? -1.492 -7.871 2.041 1 96.94 83 THR B N 1
ATOM 4901 C CA . THR B 1 83 ? -1.539 -8.992 1.108 1 96.94 83 THR B CA 1
ATOM 4902 C C . THR B 1 83 ? -2.982 -9.367 0.785 1 96.94 83 THR B C 1
ATOM 4904 O O . THR B 1 83 ? -3.873 -9.203 1.621 1 96.94 83 THR B O 1
ATOM 4907 N N . VAL B 1 84 ? -3.254 -9.719 -0.423 1 97.75 84 VAL B N 1
ATOM 4908 C CA . VAL B 1 84 ? -4.516 -10.336 -0.831 1 97.75 84 VAL B CA 1
ATOM 4909 C C . VAL B 1 84 ? -4.312 -11.836 -1.049 1 97.75 84 VAL B C 1
ATOM 4911 O O . VAL B 1 84 ? -3.518 -12.242 -1.896 1 97.75 84 VAL B O 1
ATOM 4914 N N . THR B 1 85 ? -4.988 -12.578 -0.274 1 96.62 85 THR B N 1
ATOM 4915 C CA . THR B 1 85 ? -4.844 -14.031 -0.349 1 96.62 85 THR B CA 1
ATOM 4916 C C . THR B 1 85 ? -5.684 -14.602 -1.488 1 96.62 85 THR B C 1
ATOM 4918 O O . THR B 1 85 ? -6.914 -14.523 -1.459 1 96.62 85 THR B O 1
ATOM 4921 N N . ASP B 1 86 ? -5.051 -15.227 -2.4 1 92.5 86 ASP B N 1
ATOM 4922 C CA . ASP B 1 86 ? -5.727 -15.789 -3.566 1 92.5 86 ASP B CA 1
ATOM 4923 C C . ASP B 1 86 ? -6.785 -16.812 -3.15 1 92.5 86 ASP B C 1
ATOM 4925 O O . ASP B 1 86 ? -7.879 -16.844 -3.715 1 92.5 86 ASP B O 1
ATOM 4929 N N . GLY B 1 87 ? -6.402 -17.609 -2.176 1 91.06 87 GLY B N 1
ATOM 4930 C CA . GLY B 1 87 ? -7.328 -18.641 -1.736 1 91.06 87 GLY B CA 1
ATOM 4931 C C . GLY B 1 87 ? -8.656 -18.078 -1.253 1 91.06 87 GLY B C 1
ATOM 4932 O O . GLY B 1 87 ? -9.695 -18.734 -1.409 1 91.06 87 GLY B O 1
ATOM 4933 N N . ILE B 1 88 ? -8.625 -16.891 -0.702 1 95.38 88 ILE B N 1
ATOM 4934 C CA . ILE B 1 88 ? -9.836 -16.25 -0.194 1 95.38 88 ILE B CA 1
ATOM 4935 C C . ILE B 1 88 ? -10.5 -15.445 -1.308 1 95.38 88 ILE B C 1
ATOM 4937 O O . ILE B 1 88 ? -11.727 -15.383 -1.389 1 95.38 88 ILE B O 1
ATOM 4941 N N . ALA B 1 89 ? -9.719 -14.867 -2.178 1 93.69 89 ALA B N 1
ATOM 4942 C CA . ALA B 1 89 ? -10.227 -13.977 -3.219 1 93.69 89 ALA B CA 1
ATOM 4943 C C . ALA B 1 89 ? -10.773 -14.773 -4.398 1 93.69 89 ALA B C 1
ATOM 4945 O O . ALA B 1 89 ? -11.516 -14.242 -5.23 1 93.69 89 ALA B O 1
ATOM 4946 N N . MET B 1 90 ? -10.523 -16.031 -4.516 1 87.31 90 MET B N 1
ATOM 4947 C CA . MET B 1 90 ? -10.852 -16.875 -5.664 1 87.31 90 MET B CA 1
ATOM 4948 C C . MET B 1 90 ? -12.359 -17.078 -5.773 1 87.31 90 MET B C 1
ATOM 4950 O O . MET B 1 90 ? -13.031 -17.312 -4.77 1 87.31 90 MET B O 1
ATOM 4954 N N . GLY B 1 91 ? -12.828 -17.094 -7.02 1 81.44 91 GLY B N 1
ATOM 4955 C CA . GLY B 1 91 ? -14.203 -17.5 -7.27 1 81.44 91 GLY B CA 1
ATOM 4956 C C . GLY B 1 91 ? -15.195 -16.359 -7.172 1 81.44 91 GLY B C 1
ATOM 4957 O O . GLY B 1 91 ? -16.406 -16.562 -7.281 1 81.44 91 GLY B O 1
ATOM 4958 N N . HIS B 1 92 ? -14.688 -15.148 -6.855 1 87.81 92 HIS B N 1
ATOM 4959 C CA . HIS B 1 92 ? -15.531 -13.961 -6.844 1 87.81 92 HIS B CA 1
ATOM 4960 C C . HIS B 1 92 ? -14.758 -12.727 -7.309 1 87.81 92 HIS B C 1
ATOM 4962 O O . HIS B 1 92 ? -13.586 -12.828 -7.668 1 87.81 92 HIS B O 1
ATOM 4968 N N . GLU B 1 93 ? -15.352 -11.609 -7.355 1 89.88 93 GLU B N 1
ATOM 4969 C CA . GLU B 1 93 ? -14.789 -10.398 -7.949 1 89.88 93 GLU B CA 1
ATOM 4970 C C . GLU B 1 93 ? -13.547 -9.938 -7.188 1 89.88 93 GLU B C 1
ATOM 4972 O O . GLU B 1 93 ? -12.719 -9.195 -7.727 1 89.88 93 GLU B O 1
ATOM 4977 N N . GLY B 1 94 ? -13.422 -10.391 -5.926 1 92.94 94 GLY B N 1
ATOM 4978 C CA . GLY B 1 94 ? -12.273 -10.039 -5.113 1 92.94 94 GLY B CA 1
ATOM 4979 C C . GLY B 1 94 ? -10.953 -10.461 -5.738 1 92.94 94 GLY B C 1
ATOM 4980 O O . GLY B 1 94 ? -9.906 -9.883 -5.438 1 92.94 94 GLY B O 1
ATOM 4981 N N . MET B 1 95 ? -11.016 -11.414 -6.633 1 93.06 95 MET B N 1
ATOM 4982 C CA . MET B 1 95 ? -9.805 -11.914 -7.289 1 93.06 95 MET B CA 1
ATOM 4983 C C . MET B 1 95 ? -9.18 -10.836 -8.164 1 93.06 95 MET B C 1
ATOM 4985 O O . MET B 1 95 ? -7.988 -10.906 -8.484 1 93.06 95 MET B O 1
ATOM 4989 N N . LYS B 1 96 ? -9.938 -9.844 -8.57 1 94.56 96 LYS B N 1
ATOM 4990 C CA . LYS B 1 96 ? -9.406 -8.734 -9.359 1 94.56 96 LYS B CA 1
ATOM 4991 C C . LYS B 1 96 ? -8.406 -7.91 -8.555 1 94.56 96 LYS B C 1
ATOM 4993 O O . LYS B 1 96 ? -7.598 -7.172 -9.125 1 94.56 96 LYS B O 1
ATOM 4998 N N . SER B 1 97 ? -8.375 -8.062 -7.227 1 97 97 SER B N 1
ATOM 4999 C CA . SER B 1 97 ? -7.477 -7.324 -6.348 1 97 97 SER B CA 1
ATOM 5000 C C . SER B 1 97 ? -6.125 -8.016 -6.223 1 97 97 SER B C 1
ATOM 5002 O O . SER B 1 97 ? -5.148 -7.41 -5.785 1 97 97 SER B O 1
ATOM 5004 N N . SER B 1 98 ? -6.035 -9.227 -6.613 1 96.31 98 SER B N 1
ATOM 5005 C CA . SER B 1 98 ? -4.898 -10.078 -6.289 1 96.31 98 SER B CA 1
ATOM 5006 C C . SER B 1 98 ? -3.633 -9.602 -6.992 1 96.31 98 SER B C 1
ATOM 5008 O O . SER B 1 98 ? -2.688 -9.148 -6.344 1 96.31 98 SER B O 1
ATOM 5010 N N . LEU B 1 99 ? -3.615 -9.594 -8.312 1 97.12 99 LEU B N 1
ATOM 5011 C CA . LEU B 1 99 ? -2.408 -9.188 -9.023 1 97.12 99 LEU B CA 1
ATOM 5012 C C . LEU B 1 99 ? -2.057 -7.738 -8.719 1 97.12 99 LEU B C 1
ATOM 5014 O O . LEU B 1 99 ? -0.879 -7.387 -8.625 1 97.12 99 LEU B O 1
ATOM 5018 N N . ILE B 1 100 ? -3.082 -6.898 -8.578 1 98.25 100 ILE B N 1
ATOM 5019 C CA . ILE B 1 100 ? -2.879 -5.48 -8.289 1 98.25 100 ILE B CA 1
ATOM 5020 C C . ILE B 1 100 ? -2.168 -5.332 -6.945 1 98.25 100 ILE B C 1
ATOM 5022 O O . ILE B 1 100 ? -1.35 -4.426 -6.766 1 98.25 100 ILE B O 1
ATOM 5026 N N . SER B 1 101 ? -2.447 -6.277 -6.008 1 98.5 101 SER B N 1
ATOM 5027 C CA . SER B 1 101 ? -1.801 -6.219 -4.699 1 98.5 101 SER B CA 1
ATOM 5028 C C . SER B 1 101 ? -0.293 -6.418 -4.82 1 98.5 101 SER B C 1
ATOM 5030 O O . SER B 1 101 ? 0.473 -5.902 -4.004 1 98.5 101 SER B O 1
ATOM 5032 N N . ARG B 1 102 ? 0.201 -7.121 -5.852 1 98.38 102 ARG B N 1
ATOM 5033 C CA . ARG B 1 102 ? 1.637 -7.258 -6.074 1 98.38 102 ARG B CA 1
ATOM 5034 C C . ARG B 1 102 ? 2.301 -5.895 -6.227 1 98.38 102 ARG B C 1
ATOM 5036 O O . ARG B 1 102 ? 3.324 -5.621 -5.598 1 98.38 102 ARG B O 1
ATOM 5043 N N . GLU B 1 103 ? 1.665 -5.039 -7.02 1 98.44 103 GLU B N 1
ATOM 5044 C CA . GLU B 1 103 ? 2.193 -3.703 -7.285 1 98.44 103 GLU B CA 1
ATOM 5045 C C . GLU B 1 103 ? 2.117 -2.822 -6.039 1 98.44 103 GLU B C 1
ATOM 5047 O O . GLU B 1 103 ? 3.061 -2.09 -5.734 1 98.44 103 GLU B O 1
ATOM 5052 N N . VAL B 1 104 ? 1.046 -2.943 -5.324 1 98.69 104 VAL B N 1
ATOM 5053 C CA . VAL B 1 104 ? 0.831 -2.074 -4.172 1 98.69 104 VAL B CA 1
ATOM 5054 C C . VAL B 1 104 ? 1.763 -2.484 -3.033 1 98.69 104 VAL B C 1
ATOM 5056 O O . VAL B 1 104 ? 2.25 -1.634 -2.285 1 98.69 104 VAL B O 1
ATOM 5059 N N . ILE B 1 105 ? 2.033 -3.785 -2.871 1 98.81 105 ILE B N 1
ATOM 5060 C CA . ILE B 1 105 ? 2.99 -4.258 -1.877 1 98.81 105 ILE B CA 1
ATOM 5061 C C . ILE B 1 105 ? 4.379 -3.709 -2.193 1 98.81 105 ILE B C 1
ATOM 5063 O O . ILE B 1 105 ? 5.066 -3.191 -1.31 1 98.81 105 ILE B O 1
ATOM 5067 N N . ALA B 1 106 ? 4.777 -3.783 -3.459 1 98.81 106 ALA B N 1
ATOM 5068 C CA . ALA B 1 106 ? 6.07 -3.244 -3.873 1 98.81 106 ALA B CA 1
ATOM 5069 C C . ALA B 1 106 ? 6.129 -1.733 -3.66 1 98.81 106 ALA B C 1
ATOM 5071 O O . ALA B 1 106 ? 7.109 -1.213 -3.123 1 98.81 106 ALA B O 1
ATOM 5072 N N . ASP B 1 107 ? 5.078 -1.047 -4.051 1 98.69 107 ASP B N 1
ATOM 5073 C CA . ASP B 1 107 ? 5 0.406 -3.93 1 98.69 107 ASP B CA 1
ATOM 5074 C C . ASP B 1 107 ? 5.062 0.84 -2.467 1 98.69 107 ASP B C 1
ATOM 5076 O O . ASP B 1 107 ? 5.773 1.789 -2.125 1 98.69 107 ASP B O 1
ATOM 5080 N N . SER B 1 108 ? 4.262 0.179 -1.636 1 98.69 108 SER B N 1
ATOM 5081 C CA . SER B 1 108 ? 4.215 0.539 -0.222 1 98.69 108 SER B CA 1
ATOM 5082 C C . SER B 1 108 ? 5.562 0.3 0.454 1 98.69 108 SER B C 1
ATOM 5084 O O . SER B 1 108 ? 5.992 1.096 1.29 1 98.69 108 SER B O 1
ATOM 5086 N N . THR B 1 109 ? 6.238 -0.761 0.09 1 98.81 109 THR B N 1
ATOM 5087 C CA . THR B 1 109 ? 7.566 -1.041 0.62 1 98.81 109 THR B CA 1
ATOM 5088 C C . THR B 1 109 ? 8.555 0.048 0.206 1 98.81 109 THR B C 1
ATOM 5090 O O . THR B 1 109 ? 9.32 0.542 1.032 1 98.81 109 THR B O 1
ATOM 5093 N N . GLU B 1 110 ? 8.5 0.446 -1.052 1 98.75 110 GLU B N 1
ATOM 5094 C CA . GLU B 1 110 ? 9.367 1.503 -1.559 1 98.75 110 GLU B CA 1
ATOM 5095 C C . GLU B 1 110 ? 9.156 2.805 -0.791 1 98.75 110 GLU B C 1
ATOM 5097 O O . GLU B 1 110 ? 10.125 3.438 -0.357 1 98.75 110 GLU B O 1
ATOM 5102 N N . LEU B 1 111 ? 7.934 3.18 -0.623 1 98.69 111 LEU B N 1
ATOM 5103 C CA . LEU B 1 111 ? 7.629 4.449 0.028 1 98.69 111 LEU B CA 1
ATOM 5104 C C . LEU B 1 111 ? 8.148 4.461 1.463 1 98.69 111 LEU B C 1
ATOM 5106 O O . LEU B 1 111 ? 8.68 5.473 1.926 1 98.69 111 LEU B O 1
ATOM 5110 N N . THR B 1 112 ? 7.969 3.361 2.189 1 98.81 112 THR B N 1
ATOM 5111 C CA . THR B 1 112 ? 8.414 3.289 3.576 1 98.81 112 THR B CA 1
ATOM 5112 C C . THR B 1 112 ? 9.93 3.402 3.662 1 98.81 112 THR B C 1
ATOM 5114 O O . THR B 1 112 ? 10.461 4.164 4.473 1 98.81 112 THR B O 1
ATOM 5117 N N . VAL B 1 113 ? 10.617 2.656 2.811 1 98.81 113 VAL B N 1
ATOM 5118 C CA . VAL B 1 113 ? 12.078 2.615 2.85 1 98.81 113 VAL B CA 1
ATOM 5119 C C . VAL B 1 113 ? 12.641 3.973 2.441 1 98.81 113 VAL B C 1
ATOM 5121 O O . VAL B 1 113 ? 13.539 4.5 3.098 1 98.81 113 VAL B O 1
ATOM 5124 N N . ARG B 1 114 ? 12.109 4.602 1.396 1 98.06 114 ARG B N 1
ATOM 5125 C CA . ARG B 1 114 ? 12.539 5.922 0.956 1 98.06 114 ARG B CA 1
ATOM 5126 C C . ARG B 1 114 ? 12.227 6.98 2.008 1 98.06 114 ARG B C 1
ATOM 5128 O O . ARG B 1 114 ? 13.07 7.824 2.318 1 98.06 114 ARG B O 1
ATOM 5135 N N . GLY B 1 115 ? 11.016 6.918 2.51 1 97.75 115 GLY B N 1
ATOM 5136 C CA . GLY B 1 115 ? 10.57 7.922 3.461 1 97.75 115 GLY B CA 1
ATOM 5137 C C . GLY B 1 115 ? 11.391 7.949 4.734 1 97.75 115 GLY B C 1
ATOM 5138 O O . GLY B 1 115 ? 11.562 9.008 5.348 1 97.75 115 GLY B O 1
ATOM 5139 N N . HIS B 1 116 ? 11.961 6.773 5.113 1 98.44 116 HIS B N 1
ATOM 5140 C CA . HIS B 1 116 ? 12.617 6.68 6.414 1 98.44 116 HIS B CA 1
ATOM 5141 C C . HIS B 1 116 ? 14.109 6.418 6.262 1 98.44 116 HIS B C 1
ATOM 5143 O O . HIS B 1 116 ? 14.828 6.293 7.254 1 98.44 116 HIS B O 1
ATOM 5149 N N . CYS B 1 117 ? 14.57 6.277 4.996 1 98.25 117 CYS B N 1
ATOM 5150 C CA . CYS B 1 117 ? 15.984 6.145 4.641 1 98.25 117 CYS B CA 1
ATOM 5151 C C . CYS B 1 117 ? 16.594 4.891 5.258 1 98.25 117 CYS B C 1
ATOM 5153 O O . CYS B 1 117 ? 17.609 4.957 5.934 1 98.25 117 CYS B O 1
ATOM 5155 N N . TYR B 1 118 ? 16.062 3.717 5 1 98.75 118 TYR B N 1
ATOM 5156 C CA . TYR B 1 118 ? 16.625 2.475 5.516 1 98.75 118 TYR B CA 1
ATOM 5157 C C . TYR B 1 118 ? 17.797 2.016 4.664 1 98.75 118 TYR B C 1
ATOM 5159 O O . TYR B 1 118 ? 17.797 2.205 3.445 1 98.75 118 TYR B O 1
ATOM 5167 N N . ASP B 1 119 ? 18.766 1.399 5.277 1 98.81 119 ASP B N 1
ATOM 5168 C CA . ASP B 1 119 ? 20.047 1.062 4.664 1 98.81 119 ASP B CA 1
ATOM 5169 C C . ASP B 1 119 ? 20 -0.331 4.039 1 98.81 119 ASP B C 1
ATOM 5171 O O . ASP B 1 119 ? 20.812 -0.653 3.174 1 98.81 119 ASP B O 1
ATOM 5175 N N . ALA B 1 120 ? 19.125 -1.159 4.52 1 98.88 120 ALA B N 1
ATOM 5176 C CA . ALA B 1 120 ? 18.969 -2.549 4.102 1 98.88 120 ALA B CA 1
ATOM 5177 C C . ALA B 1 120 ? 17.547 -3.039 4.348 1 98.88 120 ALA B C 1
ATOM 5179 O O . ALA B 1 120 ? 16.75 -2.342 4.965 1 98.88 120 ALA B O 1
ATOM 5180 N N . LEU B 1 121 ? 17.25 -4.246 3.805 1 98.94 121 LEU B N 1
ATOM 5181 C CA . LEU B 1 121 ? 15.875 -4.707 3.859 1 98.94 121 LEU B CA 1
ATOM 5182 C C . LEU B 1 121 ? 15.812 -6.223 4.008 1 98.94 121 LEU B C 1
ATOM 5184 O O . LEU B 1 121 ? 16.562 -6.949 3.352 1 98.94 121 LEU B O 1
ATOM 5188 N N . VAL B 1 122 ? 15.008 -6.699 4.93 1 98.94 122 VAL B N 1
ATOM 5189 C CA . VAL B 1 122 ? 14.594 -8.102 4.969 1 98.94 122 VAL B CA 1
ATOM 5190 C C . VAL B 1 122 ? 13.094 -8.195 4.727 1 98.94 122 VAL B C 1
ATOM 5192 O O . VAL B 1 122 ? 12.305 -7.543 5.41 1 98.94 122 VAL B O 1
ATOM 5195 N N . GLY B 1 123 ? 12.719 -8.891 3.713 1 98.81 123 GLY B N 1
ATOM 5196 C CA . GLY B 1 123 ? 11.312 -9.039 3.369 1 98.81 123 GLY B CA 1
ATOM 5197 C C . GLY B 1 123 ? 10.766 -10.422 3.674 1 98.81 123 GLY B C 1
ATOM 5198 O O . GLY B 1 123 ? 11.383 -11.43 3.336 1 98.81 123 GLY B O 1
ATOM 5199 N N . ILE B 1 124 ? 9.578 -10.523 4.352 1 98.75 124 ILE B N 1
ATOM 5200 C CA . ILE B 1 124 ? 8.938 -11.773 4.727 1 98.75 124 ILE B CA 1
ATOM 5201 C C . ILE B 1 124 ? 7.555 -11.852 4.078 1 98.75 124 ILE B C 1
ATOM 5203 O O . ILE B 1 124 ? 6.711 -10.977 4.285 1 98.75 124 ILE B O 1
ATOM 5207 N N . ALA B 1 125 ? 7.305 -12.852 3.289 1 98.31 125 ALA B N 1
ATOM 5208 C CA . ALA B 1 125 ? 6.035 -12.992 2.576 1 98.31 125 ALA B CA 1
ATOM 5209 C C . ALA B 1 125 ? 5.52 -14.43 2.65 1 98.31 125 ALA B C 1
ATOM 5211 O O . ALA B 1 125 ? 6.293 -15.359 2.865 1 98.31 125 ALA B O 1
ATOM 5212 N N . GLY B 1 126 ? 4.195 -14.586 2.441 1 96.69 126 GLY B N 1
ATOM 5213 C CA . GLY B 1 126 ? 3.633 -15.922 2.605 1 96.69 126 GLY B CA 1
ATOM 5214 C C . GLY B 1 126 ? 2.645 -16.281 1.515 1 96.69 126 GLY B C 1
ATOM 5215 O O . GLY B 1 126 ? 2.346 -17.469 1.313 1 96.69 126 GLY B O 1
ATOM 5216 N N . CYS B 1 127 ? 2.066 -15.367 0.83 1 95.31 127 CYS B N 1
ATOM 5217 C CA . CYS B 1 127 ? 1.031 -15.656 -0.155 1 95.31 127 CYS B CA 1
ATOM 5218 C C . CYS B 1 127 ? 1.534 -15.398 -1.569 1 95.31 127 CYS B C 1
ATOM 5220 O O . CYS B 1 127 ? 2.627 -14.859 -1.754 1 95.31 127 CYS B O 1
ATOM 5222 N N . ASP B 1 128 ? 0.797 -15.75 -2.572 1 94.19 128 ASP B N 1
ATOM 5223 C CA . ASP B 1 128 ? 1.147 -15.852 -3.986 1 94.19 128 ASP B CA 1
ATOM 5224 C C . ASP B 1 128 ? 1.794 -14.555 -4.48 1 94.19 128 ASP B C 1
ATOM 5226 O O . ASP B 1 128 ? 2.938 -14.57 -4.941 1 94.19 128 ASP B O 1
ATOM 5230 N N . LYS B 1 129 ? 1.084 -13.461 -4.273 1 97.56 129 LYS B N 1
ATOM 5231 C CA . LYS B 1 129 ? 1.521 -12.227 -4.918 1 97.56 129 LYS B CA 1
ATOM 5232 C C . LYS B 1 129 ? 2.508 -11.461 -4.039 1 97.56 129 LYS B C 1
ATOM 5234 O O . LYS B 1 129 ? 3.25 -10.609 -4.523 1 97.56 129 LYS B O 1
ATOM 5239 N N . SER B 1 130 ? 2.57 -11.781 -2.75 1 98.44 130 SER B N 1
ATOM 5240 C CA . SER B 1 130 ? 3.439 -11.047 -1.839 1 98.44 130 SER B CA 1
ATOM 5241 C C . SER B 1 130 ? 4.902 -11.414 -2.049 1 98.44 130 SER B C 1
ATOM 5243 O O . SER B 1 130 ? 5.797 -10.586 -1.857 1 98.44 130 SER B O 1
ATOM 5245 N N . LEU B 1 131 ? 5.215 -12.68 -2.475 1 98.62 131 LEU B N 1
ATOM 5246 C CA . LEU B 1 131 ? 6.59 -13.117 -2.68 1 98.62 131 LEU B CA 1
ATOM 5247 C C . LEU B 1 131 ? 7.242 -12.352 -3.826 1 98.62 131 LEU B C 1
ATOM 5249 O O . LEU B 1 131 ? 8.219 -11.625 -3.619 1 98.62 131 LEU B O 1
ATOM 5253 N N . PRO B 1 132 ? 6.625 -12.422 -5.023 1 98.69 132 PRO B N 1
ATOM 5254 C CA . PRO B 1 132 ? 7.25 -11.633 -6.09 1 98.69 132 PRO B CA 1
ATOM 5255 C C . PRO B 1 132 ? 7.227 -10.133 -5.801 1 98.69 132 PRO B C 1
ATOM 5257 O O . PRO B 1 132 ? 8.141 -9.406 -6.203 1 98.69 132 PRO B O 1
ATOM 5260 N N . ALA B 1 133 ? 6.227 -9.625 -5.117 1 98.81 133 ALA B N 1
ATOM 5261 C CA . ALA B 1 133 ? 6.113 -8.203 -4.812 1 98.81 133 ALA B CA 1
ATOM 5262 C C . ALA B 1 133 ? 7.312 -7.719 -4.004 1 98.81 133 ALA B C 1
ATOM 5264 O O . ALA B 1 133 ? 7.895 -6.676 -4.312 1 98.81 133 ALA B O 1
ATOM 5265 N N . LEU B 1 134 ? 7.641 -8.422 -2.955 1 98.88 134 LEU B N 1
ATOM 5266 C CA . LEU B 1 134 ? 8.758 -8.008 -2.113 1 98.88 134 LEU B CA 1
ATOM 5267 C C . LEU B 1 134 ? 10.078 -8.164 -2.855 1 98.88 134 LEU B C 1
ATOM 5269 O O . LEU B 1 134 ? 11 -7.359 -2.668 1 98.88 134 LEU B O 1
ATOM 5273 N N . MET B 1 135 ? 10.211 -9.195 -3.697 1 98.88 135 MET B N 1
ATOM 5274 C CA . MET B 1 135 ? 11.414 -9.32 -4.508 1 98.88 135 MET B CA 1
ATOM 5275 C C . MET B 1 135 ? 11.547 -8.156 -5.48 1 98.88 135 MET B C 1
ATOM 5277 O O . MET B 1 135 ? 12.648 -7.648 -5.711 1 98.88 135 MET B O 1
ATOM 5281 N N . MET B 1 136 ? 10.422 -7.723 -6.055 1 98.88 136 MET B N 1
ATOM 5282 C CA . MET B 1 136 ? 10.406 -6.539 -6.91 1 98.88 136 MET B CA 1
ATOM 5283 C C . MET B 1 136 ? 10.891 -5.309 -6.148 1 98.88 136 MET B C 1
ATOM 5285 O O . MET B 1 136 ? 11.711 -4.543 -6.656 1 98.88 136 MET B O 1
ATOM 5289 N N . ALA B 1 137 ? 10.398 -5.152 -4.941 1 98.81 137 ALA B N 1
ATOM 5290 C CA . ALA B 1 137 ? 10.789 -4.004 -4.125 1 98.81 137 ALA B CA 1
ATOM 5291 C C . ALA B 1 137 ? 12.281 -4.016 -3.832 1 98.81 137 ALA B C 1
ATOM 5293 O O . ALA B 1 137 ? 12.93 -2.967 -3.848 1 98.81 137 ALA B O 1
ATOM 5294 N N . MET B 1 138 ? 12.844 -5.184 -3.559 1 98.81 138 MET B N 1
ATOM 5295 C CA . MET B 1 138 ? 14.266 -5.336 -3.252 1 98.81 138 MET B CA 1
ATOM 5296 C C . MET B 1 138 ? 15.125 -4.887 -4.426 1 98.81 138 MET B C 1
ATOM 5298 O O . MET B 1 138 ? 16.062 -4.113 -4.246 1 98.81 138 MET B O 1
ATOM 5302 N N . VAL B 1 139 ? 14.703 -5.316 -5.555 1 98.44 139 VAL B N 1
ATOM 5303 C CA . VAL B 1 139 ? 15.477 -5.004 -6.75 1 98.44 139 VAL B CA 1
ATOM 5304 C C . VAL B 1 139 ? 15.305 -3.529 -7.109 1 98.44 139 VAL B C 1
ATOM 5306 O O . VAL B 1 139 ? 16.25 -2.871 -7.539 1 98.44 139 VAL B O 1
ATOM 5309 N N . AR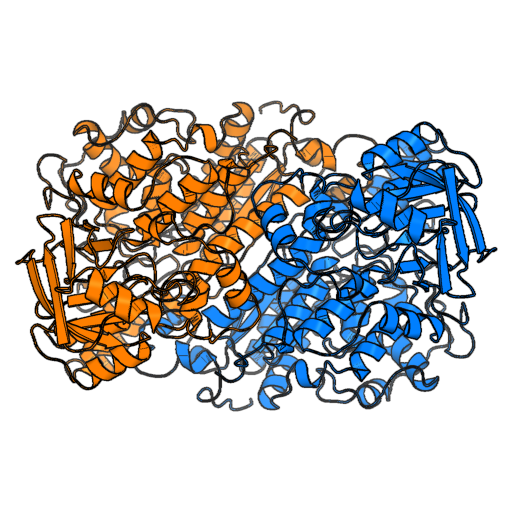G B 1 140 ? 14.117 -3.027 -6.934 1 97.81 140 ARG B N 1
ATOM 5310 C CA . ARG B 1 140 ? 13.805 -1.627 -7.203 1 97.81 140 ARG B CA 1
ATOM 5311 C C . ARG B 1 140 ? 14.648 -0.7 -6.34 1 97.81 140 ARG B C 1
ATOM 5313 O O . ARG B 1 140 ? 15.234 0.263 -6.84 1 97.81 140 ARG B O 1
ATOM 5320 N N . LEU B 1 141 ? 14.734 -0.968 -5.043 1 98.56 141 LEU B N 1
ATOM 5321 C CA . LEU B 1 141 ? 15.398 -0.113 -4.07 1 98.56 141 LEU B CA 1
ATOM 5322 C C . LEU B 1 141 ? 16.906 -0.325 -4.105 1 98.56 141 LEU B C 1
ATOM 5324 O O . LEU B 1 141 ? 17.672 0.594 -3.812 1 98.56 141 LEU B O 1
ATOM 5328 N N . ASN B 1 142 ? 17.297 -1.532 -4.348 1 98.75 142 ASN B N 1
ATOM 5329 C CA . ASN B 1 142 ? 18.672 -1.977 -4.559 1 98.75 142 ASN B CA 1
ATOM 5330 C C . ASN B 1 142 ? 19.531 -1.766 -3.312 1 98.75 142 ASN B C 1
ATOM 5332 O O . ASN B 1 142 ? 20.734 -1.572 -3.412 1 98.75 142 ASN B O 1
ATOM 5336 N N . VAL B 1 143 ? 18.938 -1.652 -2.141 1 98.75 143 VAL B N 1
ATOM 5337 C CA . VAL B 1 143 ? 19.703 -1.776 -0.906 1 98.75 143 VAL B CA 1
ATOM 5338 C C . VAL B 1 143 ? 19.938 -3.252 -0.586 1 98.75 143 VAL B C 1
ATOM 5340 O O . VAL B 1 143 ? 19.125 -4.105 -0.96 1 98.75 143 VAL B O 1
ATOM 5343 N N . PRO B 1 144 ? 21.078 -3.594 0.091 1 98.81 144 PRO B N 1
ATOM 5344 C CA . PRO B 1 144 ? 21.266 -4.996 0.466 1 98.81 144 PRO B CA 1
ATOM 5345 C C . PRO B 1 144 ? 20.031 -5.609 1.115 1 98.81 144 PRO B C 1
ATOM 5347 O O . PRO B 1 144 ? 19.438 -5 2.006 1 98.81 144 PRO B O 1
ATOM 5350 N N . SER B 1 145 ? 19.625 -6.812 0.617 1 98.94 145 SER B N 1
ATOM 5351 C CA . SER B 1 145 ? 18.328 -7.363 1 1 98.94 145 SER B CA 1
ATOM 5352 C C . SER B 1 145 ? 18.375 -8.883 1.067 1 98.94 145 SER B C 1
ATOM 5354 O O . SER B 1 145 ? 19.172 -9.523 0.371 1 98.94 145 SER B O 1
ATOM 5356 N N . VAL B 1 146 ? 17.547 -9.43 1.921 1 98.94 146 VAL B N 1
ATOM 5357 C CA . VAL B 1 146 ? 17.328 -10.867 2.01 1 98.94 146 VAL B CA 1
ATOM 5358 C C . VAL B 1 146 ? 15.828 -11.164 2.025 1 98.94 146 VAL B C 1
ATOM 5360 O O . VAL B 1 146 ? 15.062 -10.5 2.723 1 98.94 146 VAL B O 1
ATOM 5363 N N . PHE B 1 147 ? 15.406 -12.102 1.19 1 98.88 147 PHE B N 1
ATOM 5364 C CA . PHE B 1 147 ? 14.008 -12.523 1.143 1 98.88 147 PHE B CA 1
ATOM 5365 C C . PHE B 1 147 ? 13.797 -13.766 2 1 98.88 147 PHE B C 1
ATOM 5367 O O . PHE B 1 147 ? 14.641 -14.656 2.037 1 98.88 147 PHE B O 1
ATOM 5374 N N . ILE B 1 148 ? 12.602 -13.828 2.697 1 98.56 148 ILE B N 1
ATOM 5375 C CA . ILE B 1 148 ? 12.234 -14.984 3.502 1 98.56 148 ILE B CA 1
ATOM 5376 C C . ILE B 1 148 ? 10.812 -15.422 3.158 1 98.56 148 ILE B C 1
ATOM 5378 O O . ILE B 1 148 ? 9.875 -14.625 3.23 1 98.56 148 ILE B O 1
ATOM 5382 N N . TYR B 1 149 ? 10.703 -16.672 2.762 1 98.31 149 TYR B N 1
ATOM 5383 C CA . TYR B 1 149 ? 9.398 -17.312 2.619 1 98.31 149 TYR B CA 1
ATOM 5384 C C . TYR B 1 149 ? 8.844 -17.719 3.977 1 98.31 149 TYR B C 1
ATOM 5386 O O . TYR B 1 149 ? 9.57 -18.266 4.816 1 98.31 149 TYR B O 1
ATOM 5394 N N . GLY B 1 150 ? 7.539 -17.453 4.191 1 97.62 150 GLY B N 1
ATOM 5395 C CA . GLY B 1 150 ? 6.926 -17.672 5.492 1 97.62 150 GLY B CA 1
ATOM 5396 C C . GLY B 1 150 ? 6.684 -19.141 5.793 1 97.62 150 GLY B C 1
ATOM 5397 O O . GLY B 1 150 ? 6.434 -19.516 6.945 1 97.62 150 GLY B O 1
ATOM 5398 N N . GLY B 1 151 ? 6.684 -20.031 4.781 1 98 151 GLY B N 1
ATOM 5399 C CA . GLY B 1 151 ? 6.508 -21.453 4.988 1 98 151 GLY B CA 1
ATOM 5400 C C . GLY B 1 151 ? 5.152 -21.969 4.535 1 98 151 GLY B C 1
ATOM 5401 O O . GLY B 1 151 ? 4.172 -21.219 4.547 1 98 151 GLY B O 1
ATOM 5402 N N . SER B 1 152 ? 5.113 -23.266 4.242 1 97.69 152 SER B N 1
ATOM 5403 C CA . SER B 1 152 ? 3.893 -23.891 3.748 1 97.69 152 SER B CA 1
ATOM 5404 C C . SER B 1 152 ? 3.057 -24.453 4.895 1 97.69 152 SER B C 1
ATOM 5406 O O . SER B 1 152 ? 3.584 -24.75 5.969 1 97.69 152 SER B O 1
ATOM 5408 N N . ILE B 1 153 ? 1.826 -24.594 4.641 1 97.75 153 ILE B N 1
ATOM 5409 C CA . ILE B 1 153 ? 0.879 -25.266 5.531 1 97.75 153 ILE B CA 1
ATOM 5410 C C . ILE B 1 153 ? 1.174 -26.75 5.582 1 97.75 153 ILE B C 1
ATOM 5412 O O . ILE B 1 153 ? 1.673 -27.328 4.613 1 97.75 153 ILE B O 1
ATOM 5416 N N . LEU B 1 154 ? 0.954 -27.391 6.664 1 97.44 154 LEU B N 1
ATOM 5417 C CA . LEU B 1 154 ? 1.018 -28.859 6.742 1 97.44 154 LEU B CA 1
ATOM 5418 C C . LEU B 1 154 ? -0.139 -29.484 5.977 1 97.44 154 LEU B C 1
ATOM 5420 O O . LEU B 1 154 ? -1.24 -28.938 5.938 1 97.44 154 LEU B O 1
ATOM 5424 N N . PRO B 1 155 ? 0.126 -30.641 5.34 1 97 155 PRO B N 1
ATOM 5425 C CA . PRO B 1 155 ? -0.992 -31.312 4.664 1 97 155 PRO B CA 1
ATOM 5426 C C . PRO B 1 155 ? -2.016 -31.875 5.645 1 97 155 PRO B C 1
ATOM 5428 O O . PRO B 1 155 ? -1.646 -32.344 6.727 1 97 155 PRO B O 1
ATOM 5431 N N . GLY B 1 156 ? -3.303 -31.75 5.227 1 96.56 156 GLY B N 1
ATOM 5432 C CA . GLY B 1 156 ? -4.312 -32.531 5.934 1 96.56 156 GLY B CA 1
ATOM 5433 C C . GLY B 1 156 ? -4.305 -34 5.574 1 96.56 156 GLY B C 1
ATOM 5434 O O . GLY B 1 156 ? -3.51 -34.438 4.734 1 96.56 156 GLY B O 1
ATOM 5435 N N . GLN B 1 157 ? -5.09 -34.719 6.328 1 96.12 157 GLN B N 1
ATOM 5436 C CA . GLN B 1 157 ? -5.254 -36.125 6.035 1 96.12 157 GLN B CA 1
ATOM 5437 C C . GLN B 1 157 ? -6.723 -36.469 5.832 1 96.12 157 GLN B C 1
ATOM 5439 O O . GLN B 1 157 ? -7.578 -36.094 6.637 1 96.12 157 GLN B O 1
ATOM 5444 N N . TYR B 1 158 ? -6.996 -37.094 4.758 1 95.94 158 TYR B N 1
ATOM 5445 C CA . TYR B 1 158 ? -8.344 -37.531 4.43 1 95.94 158 TYR B CA 1
ATOM 5446 C C . TYR B 1 158 ? -8.32 -38.875 3.734 1 95.94 158 TYR B C 1
ATOM 5448 O O . TYR B 1 158 ? -7.695 -39.031 2.684 1 95.94 158 TYR B O 1
ATOM 5456 N N . LYS B 1 159 ? -8.953 -39.906 4.305 1 94.94 159 LYS B N 1
ATOM 5457 C CA . LYS B 1 159 ? -9.023 -41.25 3.783 1 94.94 159 LYS B CA 1
ATOM 5458 C C . LYS B 1 159 ? -7.633 -41.812 3.484 1 94.94 159 LYS B C 1
ATOM 5460 O O . LYS B 1 159 ? -7.395 -42.344 2.404 1 94.94 159 LYS B O 1
ATOM 5465 N N . GLY B 1 160 ? -6.691 -41.5 4.312 1 92.81 160 GLY B N 1
ATOM 5466 C CA . GLY B 1 160 ? -5.355 -42.062 4.27 1 92.81 160 GLY B CA 1
ATOM 5467 C C . GLY B 1 160 ? -4.426 -41.344 3.314 1 92.81 160 GLY B C 1
ATOM 5468 O O . GLY B 1 160 ? -3.299 -41.781 3.086 1 92.81 160 GLY B O 1
ATOM 5469 N N . LYS B 1 161 ? -4.852 -40.219 2.822 1 93.06 161 LYS B N 1
ATOM 5470 C CA . LYS B 1 161 ? -4.027 -39.469 1.869 1 93.06 161 LYS B CA 1
ATOM 5471 C C . LYS B 1 161 ? -3.814 -38.031 2.33 1 93.06 161 LYS B C 1
ATOM 5473 O O . LYS B 1 161 ? -4.672 -37.469 3.008 1 93.06 161 LYS B O 1
ATOM 5478 N N . ASP B 1 162 ? -2.666 -37.5 1.92 1 94.5 162 ASP B N 1
ATOM 5479 C CA . ASP B 1 162 ? -2.422 -36.094 2.123 1 94.5 162 ASP B CA 1
ATOM 5480 C C . ASP B 1 162 ? -3.342 -35.25 1.245 1 94.5 162 ASP B C 1
ATOM 5482 O O . ASP B 1 162 ? -3.537 -35.531 0.067 1 94.5 162 ASP B O 1
ATOM 5486 N N . VAL B 1 163 ? -3.965 -34.25 1.875 1 94.44 163 VAL B N 1
ATOM 5487 C CA . VAL B 1 163 ? -4.852 -33.344 1.125 1 94.44 163 VAL B CA 1
ATOM 5488 C C . VAL B 1 163 ? -4.465 -31.906 1.372 1 94.44 163 VAL B C 1
ATOM 5490 O O . VAL B 1 163 ? -3.818 -31.578 2.373 1 94.44 163 VAL B O 1
ATOM 5493 N N . THR B 1 164 ? -4.723 -31.125 0.45 1 92.56 164 THR B N 1
ATOM 5494 C CA . THR B 1 164 ? -4.574 -29.672 0.515 1 92.56 164 THR B CA 1
ATOM 5495 C C . THR B 1 164 ? -5.883 -28.969 0.153 1 92.56 164 THR B C 1
ATOM 5497 O O . THR B 1 164 ? -6.887 -29.641 -0.131 1 92.56 164 THR B O 1
ATOM 5500 N N . VAL B 1 165 ? -5.863 -27.672 0.176 1 91.19 165 VAL B N 1
ATOM 5501 C CA . VAL B 1 165 ? -7.062 -26.891 -0.122 1 91.19 165 VAL B CA 1
ATOM 5502 C C . VAL B 1 165 ? -7.523 -27.188 -1.549 1 91.19 165 VAL B C 1
ATOM 5504 O O . VAL B 1 165 ? -8.719 -27.109 -1.85 1 91.19 165 VAL B O 1
ATOM 5507 N N . VAL B 1 166 ? -6.617 -27.516 -2.471 1 85.75 166 VAL B N 1
ATOM 5508 C CA . VAL B 1 166 ? -6.961 -27.766 -3.865 1 85.75 166 VAL B CA 1
ATOM 5509 C C . VAL B 1 166 ? -7.902 -28.969 -3.955 1 85.75 166 VAL B C 1
ATOM 5511 O O . VAL B 1 166 ? -8.789 -29 -4.809 1 85.75 166 VAL B O 1
ATOM 5514 N N . ASP B 1 167 ? -7.715 -29.906 -3.057 1 88.75 167 ASP B N 1
ATOM 5515 C CA . ASP B 1 167 ? -8.617 -31.062 -3.002 1 88.75 167 ASP B CA 1
ATOM 5516 C C . ASP B 1 167 ? -10.039 -30.609 -2.65 1 88.75 167 ASP B C 1
ATOM 5518 O O . ASP B 1 167 ? -11.016 -31.203 -3.119 1 88.75 167 ASP B O 1
ATOM 5522 N N . VAL B 1 168 ? -10.117 -29.578 -1.858 1 91.25 168 VAL B N 1
ATOM 5523 C CA . VAL B 1 168 ? -11.438 -29.062 -1.493 1 91.25 168 VAL B CA 1
ATOM 5524 C C . VAL B 1 168 ? -12.07 -28.375 -2.697 1 91.25 168 VAL B C 1
ATOM 5526 O O . VAL B 1 168 ? -13.266 -28.516 -2.945 1 91.25 168 VAL B O 1
ATOM 5529 N N . PHE B 1 169 ? -11.312 -27.641 -3.475 1 84.56 169 PHE B N 1
ATOM 5530 C CA . PHE B 1 169 ? -11.82 -27 -4.688 1 84.56 169 PHE B CA 1
ATOM 5531 C C . PHE B 1 169 ? -12.352 -28.047 -5.66 1 84.56 169 PHE B C 1
ATOM 5533 O O . PHE B 1 169 ? -13.414 -27.859 -6.258 1 84.56 169 PHE B O 1
ATOM 5540 N N . GLU B 1 170 ? -11.602 -29.078 -5.797 1 82.25 170 GLU B N 1
ATOM 5541 C CA . GLU B 1 170 ? -12.031 -30.156 -6.68 1 82.25 170 GLU B CA 1
ATOM 5542 C C . GLU B 1 170 ? -13.289 -30.844 -6.148 1 82.25 170 GLU B C 1
ATOM 5544 O O . GLU B 1 170 ? -14.164 -31.234 -6.922 1 82.25 170 GLU B O 1
ATOM 5549 N N . ALA B 1 171 ? -13.312 -31.016 -4.875 1 89.31 171 ALA B N 1
ATOM 5550 C CA . ALA B 1 171 ? -14.461 -31.641 -4.23 1 89.31 171 ALA B CA 1
ATOM 5551 C C . ALA B 1 171 ? -15.734 -30.828 -4.453 1 89.31 171 ALA B C 1
ATOM 5553 O O . ALA B 1 171 ? -16.828 -31.406 -4.578 1 89.31 171 ALA B O 1
ATOM 5554 N N . VAL B 1 172 ? -15.625 -29.516 -4.441 1 86.44 172 VAL B N 1
ATOM 5555 C CA . VAL B 1 172 ? -16.766 -28.656 -4.738 1 86.44 172 VAL B CA 1
ATOM 5556 C C . VAL B 1 172 ? -17.328 -28.984 -6.121 1 86.44 172 VAL B C 1
ATOM 5558 O O . VAL B 1 172 ? -18.531 -29.078 -6.309 1 86.44 172 VAL B O 1
ATOM 5561 N N . GLY B 1 173 ? -16.375 -29.109 -7.133 1 80.19 173 GLY B N 1
ATOM 5562 C CA . GLY B 1 173 ? -16.797 -29.531 -8.461 1 80.19 173 GLY B CA 1
ATOM 5563 C C . GLY B 1 173 ? -17.5 -30.875 -8.484 1 80.19 173 GLY B C 1
ATOM 5564 O O . GLY B 1 173 ? -18.516 -31.031 -9.156 1 80.19 173 GLY B O 1
ATOM 5565 N N . LYS B 1 174 ? -17.016 -31.859 -7.715 1 84.5 174 LYS B N 1
ATOM 5566 C CA . LYS B 1 174 ? -17.625 -33.188 -7.617 1 84.5 174 LYS B CA 1
ATOM 5567 C C . LYS B 1 174 ? -19.016 -33.125 -6.984 1 84.5 174 LYS B C 1
ATOM 5569 O O . LYS B 1 174 ? -19.938 -33.812 -7.41 1 84.5 174 LYS B O 1
ATOM 5574 N N . HIS B 1 175 ? -19.031 -32.312 -6 1 89.94 175 HIS B N 1
ATOM 5575 C CA . HIS B 1 175 ? -20.312 -32.125 -5.328 1 89.94 175 HIS B CA 1
ATOM 5576 C C . HIS B 1 175 ? -21.344 -31.531 -6.273 1 89.94 175 HIS B C 1
ATOM 5578 O O . HIS B 1 175 ? -22.484 -32 -6.316 1 89.94 175 HIS B O 1
ATOM 5584 N N . SER B 1 176 ? -20.969 -30.531 -6.977 1 82.5 176 SER B N 1
ATOM 5585 C CA . SER B 1 176 ? -21.859 -29.875 -7.926 1 82.5 176 SER B CA 1
ATOM 5586 C C . SER B 1 176 ? -22.312 -30.844 -9.016 1 82.5 176 SER B C 1
ATOM 5588 O O . SER B 1 176 ? -23.422 -30.703 -9.555 1 82.5 176 SER B O 1
ATOM 5590 N N . ALA B 1 177 ? -21.469 -31.812 -9.352 1 79.81 177 ALA B N 1
ATOM 5591 C CA . ALA B 1 177 ? -21.766 -32.812 -10.391 1 79.81 177 ALA B CA 1
ATOM 5592 C C . ALA B 1 177 ? -22.547 -33.969 -9.812 1 79.81 177 ALA B C 1
ATOM 5594 O O . ALA B 1 177 ? -22.875 -34.938 -10.539 1 79.81 177 ALA B O 1
ATOM 5595 N N . GLY B 1 178 ? -22.781 -33.969 -8.484 1 86.81 178 GLY B N 1
ATOM 5596 C CA . GLY B 1 178 ? -23.547 -35.031 -7.844 1 86.81 178 GLY B CA 1
ATOM 5597 C C . GLY B 1 178 ? -22.703 -36.25 -7.492 1 86.81 178 GLY B C 1
ATOM 5598 O O . GLY B 1 178 ? -23.234 -37.312 -7.133 1 86.81 178 GLY B O 1
ATOM 5599 N N . LYS B 1 179 ? -21.453 -36.156 -7.527 1 89.06 179 LYS B N 1
ATOM 5600 C CA . LYS B 1 179 ? -20.562 -37.281 -7.324 1 89.06 179 LYS B CA 1
ATOM 5601 C C . LYS B 1 179 ? -20.016 -37.312 -5.895 1 89.06 179 LYS B C 1
ATOM 5603 O O . LYS B 1 179 ? -19.328 -38.25 -5.504 1 89.06 179 LYS B O 1
ATOM 5608 N N . MET B 1 180 ? -20.281 -36.344 -5.113 1 91.81 180 MET B N 1
ATOM 5609 C CA . MET B 1 180 ? -19.875 -36.25 -3.715 1 91.81 180 MET B CA 1
ATOM 5610 C C . MET B 1 180 ? -20.969 -35.625 -2.863 1 91.81 180 MET B C 1
ATOM 5612 O O . MET B 1 180 ? -21.609 -34.656 -3.27 1 91.81 180 MET B O 1
ATOM 5616 N N . SER B 1 181 ? -21.203 -36.219 -1.732 1 95.94 181 SER B N 1
ATOM 5617 C CA . SER B 1 181 ? -22.25 -35.719 -0.855 1 95.94 181 SER B CA 1
ATOM 5618 C C . SER B 1 181 ? -21.797 -34.5 -0.089 1 95.94 181 SER B C 1
ATOM 5620 O O . SER B 1 181 ? -20.594 -34.25 0.056 1 95.94 181 SER B O 1
ATOM 5622 N N . ALA B 1 182 ? -22.75 -33.781 0.394 1 95.69 182 ALA B N 1
ATOM 5623 C CA . ALA B 1 182 ? -22.453 -32.625 1.222 1 95.69 182 ALA B CA 1
ATOM 5624 C C . ALA B 1 182 ? -21.703 -33 2.484 1 95.69 182 ALA B C 1
ATOM 5626 O O . ALA B 1 182 ? -20.828 -32.281 2.957 1 95.69 182 ALA B O 1
ATOM 5627 N N . LYS B 1 183 ? -22.031 -34.125 3.016 1 96.62 183 LYS B N 1
ATOM 5628 C CA . LYS B 1 183 ? -21.391 -34.625 4.223 1 96.62 183 LYS B CA 1
ATOM 5629 C C . LYS B 1 183 ? -19.922 -34.938 3.971 1 96.62 183 LYS B C 1
ATOM 5631 O O . LYS B 1 183 ? -19.062 -34.625 4.793 1 96.62 183 LYS B O 1
ATOM 5636 N N . GLU B 1 184 ? -19.688 -35.562 2.873 1 96.38 184 GLU B N 1
ATOM 5637 C CA . GLU B 1 184 ? -18.312 -35.875 2.516 1 96.38 184 GLU B CA 1
ATOM 5638 C C . GLU B 1 184 ? -17.5 -34.594 2.26 1 96.38 184 GLU B C 1
ATOM 5640 O O . GLU B 1 184 ? -16.328 -34.5 2.67 1 96.38 184 GLU B O 1
ATOM 5645 N N . LEU B 1 185 ? -18.078 -33.656 1.576 1 96.5 185 LEU B N 1
ATOM 5646 C CA . LEU B 1 185 ? -17.422 -32.375 1.334 1 96.5 185 LEU B CA 1
ATOM 5647 C C . LEU B 1 185 ? -17.062 -31.703 2.648 1 96.5 185 LEU B C 1
ATOM 5649 O O . LEU B 1 185 ? -15.969 -31.156 2.795 1 96.5 185 LEU B O 1
ATOM 5653 N N . ARG B 1 186 ? -17.953 -31.781 3.564 1 96.56 186 ARG B N 1
ATOM 5654 C CA . ARG B 1 186 ? -17.734 -31.156 4.863 1 96.56 186 ARG B CA 1
ATOM 5655 C C . ARG B 1 186 ? -16.562 -31.797 5.598 1 96.56 186 ARG B C 1
ATOM 5657 O O . ARG B 1 186 ? -15.75 -31.109 6.215 1 96.56 186 ARG B O 1
ATOM 5664 N N . LYS B 1 187 ? -16.5 -33.094 5.574 1 96.81 187 LYS B N 1
ATOM 5665 C CA . LYS B 1 187 ? -15.398 -33.812 6.219 1 96.81 187 LYS B CA 1
ATOM 5666 C C . LYS B 1 187 ? -14.047 -33.344 5.66 1 96.81 187 LYS B C 1
ATOM 5668 O O . LYS B 1 187 ? -13.109 -33.094 6.414 1 96.81 187 LYS B O 1
ATOM 5673 N N . LEU B 1 188 ? -13.992 -33.25 4.398 1 97.06 188 LEU B N 1
ATOM 5674 C CA . LEU B 1 188 ? -12.773 -32.812 3.738 1 97.06 188 LEU B CA 1
ATOM 5675 C C . LEU B 1 188 ? -12.461 -31.359 4.086 1 97.06 188 LEU B C 1
ATOM 5677 O O . LEU B 1 188 ? -11.305 -31.016 4.355 1 97.06 188 LEU B O 1
ATOM 5681 N N . GLU B 1 189 ? -13.477 -30.531 4.047 1 96.5 189 GLU B N 1
ATOM 5682 C CA . GLU B 1 189 ? -13.391 -29.109 4.371 1 96.5 189 GLU B CA 1
ATOM 5683 C C . GLU B 1 189 ? -12.719 -28.891 5.727 1 96.5 189 GLU B C 1
ATOM 5685 O O . GLU B 1 189 ? -11.891 -28 5.879 1 96.5 189 GLU B O 1
ATOM 5690 N N . LEU B 1 190 ? -12.945 -29.703 6.66 1 96.69 190 LEU B N 1
ATOM 5691 C CA . LEU B 1 190 ? -12.539 -29.5 8.047 1 96.69 190 LEU B CA 1
ATOM 5692 C C . LEU B 1 190 ? -11.102 -29.969 8.258 1 96.69 190 LEU B C 1
ATOM 5694 O O . LEU B 1 190 ? -10.461 -29.594 9.25 1 96.69 190 LEU B O 1
ATOM 5698 N N . VAL B 1 191 ? -10.531 -30.703 7.297 1 96.62 191 VAL B N 1
ATOM 5699 C CA . VAL B 1 191 ? -9.234 -31.297 7.59 1 96.62 191 VAL B CA 1
ATOM 5700 C C . VAL B 1 191 ? -8.203 -30.812 6.582 1 96.62 191 VAL B C 1
ATOM 5702 O O . VAL B 1 191 ? -6.996 -30.938 6.805 1 96.62 191 VAL B O 1
ATOM 5705 N N . ALA B 1 192 ? -8.594 -30.203 5.535 1 96.19 192 ALA B N 1
ATOM 5706 C CA . ALA B 1 192 ? -7.727 -29.922 4.395 1 96.19 192 ALA B CA 1
ATOM 5707 C C . ALA B 1 192 ? -6.633 -28.922 4.773 1 96.19 192 ALA B C 1
ATOM 5709 O O . ALA B 1 192 ? -5.527 -28.969 4.223 1 96.19 192 ALA B O 1
ATOM 5710 N N . CYS B 1 193 ? -6.949 -27.984 5.672 1 97.12 193 CYS B N 1
ATOM 5711 C CA . CYS B 1 193 ? -6.008 -26.953 6.113 1 97.12 193 CYS B CA 1
ATOM 5712 C C . CYS B 1 193 ? -5.809 -27.016 7.625 1 97.12 193 CYS B C 1
ATOM 5714 O O . CYS B 1 193 ? -6.469 -26.297 8.367 1 97.12 193 CYS B O 1
ATOM 5716 N N . PRO B 1 194 ? -4.742 -27.688 8.102 1 96.75 194 PRO B N 1
ATOM 5717 C CA . PRO B 1 194 ? -4.648 -27.984 9.539 1 96.75 194 PRO B CA 1
ATOM 5718 C C . PRO B 1 194 ? -3.758 -26.984 10.289 1 96.75 194 PRO B C 1
ATOM 5720 O O . PRO B 1 194 ? -3.645 -27.062 11.508 1 96.75 194 PRO B O 1
ATOM 5723 N N . SER B 1 195 ? -3.094 -26.078 9.578 1 96.75 195 SER B N 1
ATOM 5724 C CA . SER B 1 195 ? -2.135 -25.219 10.266 1 96.75 195 SER B CA 1
ATOM 5725 C C . SER B 1 195 ? -1.941 -23.906 9.516 1 96.75 195 SER B C 1
ATOM 5727 O O . SER B 1 195 ? -2.535 -23.688 8.461 1 96.75 195 SER B O 1
ATOM 5729 N N . ALA B 1 196 ? -1.1 -23.031 10.109 1 97.19 196 ALA B N 1
ATOM 5730 C CA . ALA B 1 196 ? -0.625 -21.844 9.414 1 97.19 196 ALA B CA 1
ATOM 5731 C C . ALA B 1 196 ? 0.251 -22.203 8.227 1 97.19 196 ALA B C 1
ATOM 5733 O O . ALA B 1 196 ? 0.819 -23.297 8.18 1 97.19 196 ALA B O 1
ATOM 5734 N N . GLY B 1 197 ? 0.268 -21.25 7.27 1 97.69 197 GLY B N 1
ATOM 5735 C CA . GLY B 1 197 ? 1.177 -21.422 6.145 1 97.69 197 GLY B CA 1
ATOM 5736 C C . GLY B 1 197 ? 0.5 -21.25 4.797 1 97.69 197 GLY B C 1
ATOM 5737 O O . GLY B 1 197 ? -0.73 -21.219 4.715 1 97.69 197 GLY B O 1
ATOM 5738 N N . ALA B 1 198 ? 1.306 -21.125 3.824 1 96.5 198 ALA B N 1
ATOM 5739 C CA . ALA B 1 198 ? 0.824 -21.016 2.451 1 96.5 198 ALA B CA 1
ATOM 5740 C C . ALA B 1 198 ? 0.277 -22.359 1.953 1 96.5 198 ALA B C 1
ATOM 5742 O O . ALA B 1 198 ? 0.559 -23.406 2.537 1 96.5 198 ALA B O 1
ATOM 5743 N N . CYS B 1 199 ? -0.446 -22.328 0.863 1 92.44 199 CYS B N 1
ATOM 5744 C CA . CYS B 1 199 ? -1.047 -23.547 0.323 1 92.44 199 CYS B CA 1
ATOM 5745 C C . CYS B 1 199 ? 0.011 -24.609 0.082 1 92.44 199 CYS B C 1
ATOM 5747 O O . CYS B 1 199 ? 1.104 -24.312 -0.401 1 92.44 199 CYS B O 1
ATOM 5749 N N . GLY B 1 200 ? -0.248 -25.812 0.325 1 92.69 200 GLY B N 1
ATOM 5750 C CA . GLY B 1 200 ? 0.721 -26.859 0.589 1 92.69 200 GLY B CA 1
ATOM 5751 C C . GLY B 1 200 ? 1.211 -27.547 -0.67 1 92.69 200 GLY B C 1
ATOM 5752 O O . GLY B 1 200 ? 2.133 -28.359 -0.618 1 92.69 200 GLY B O 1
ATOM 5753 N N . GLY B 1 201 ? 0.679 -27.297 -1.807 1 91.81 201 GLY B N 1
ATOM 5754 C CA . GLY B 1 201 ? 1.162 -27.844 -3.062 1 91.81 201 GLY B CA 1
ATOM 5755 C C . GLY B 1 201 ? 2.123 -26.922 -3.789 1 91.81 201 GLY B C 1
ATOM 5756 O O . GLY B 1 201 ? 2.465 -25.859 -3.283 1 91.81 201 GLY B O 1
ATOM 5757 N N . GLN B 1 202 ? 2.629 -27.453 -4.871 1 92.12 202 GLN B N 1
ATOM 5758 C CA . GLN B 1 202 ? 3.506 -26.625 -5.688 1 92.12 202 GLN B CA 1
ATOM 5759 C C . GLN B 1 202 ? 2.705 -25.594 -6.484 1 92.12 202 GLN B C 1
ATOM 5761 O O . GLN B 1 202 ? 2.783 -25.562 -7.711 1 92.12 202 GLN B O 1
ATOM 5766 N N . PHE B 1 203 ? 2.002 -24.812 -5.715 1 91.25 203 PHE B N 1
ATOM 5767 C CA . PHE B 1 203 ? 1.233 -23.719 -6.273 1 91.25 203 PHE B CA 1
ATOM 5768 C C . PHE B 1 203 ? 2.092 -22.453 -6.379 1 91.25 203 PHE B C 1
ATOM 5770 O O . PHE B 1 203 ? 3.322 -22.531 -6.359 1 91.25 203 PHE B O 1
ATOM 5777 N N . THR B 1 204 ? 1.461 -21.344 -6.508 1 93.25 204 THR B N 1
ATOM 5778 C CA . THR B 1 204 ? 2.234 -20.141 -6.828 1 93.25 204 THR B CA 1
ATOM 5779 C C . THR B 1 204 ? 3.17 -19.781 -5.676 1 93.25 204 THR B C 1
ATOM 5781 O O . THR B 1 204 ? 4.336 -19.453 -5.898 1 93.25 204 THR B O 1
ATOM 5784 N N . ALA B 1 205 ? 2.715 -19.828 -4.438 1 95.81 205 ALA B N 1
ATOM 5785 C CA . ALA B 1 205 ? 3.541 -19.438 -3.297 1 95.81 205 ALA B CA 1
ATOM 5786 C C . ALA B 1 205 ? 4.785 -20.312 -3.197 1 95.81 205 ALA B C 1
ATOM 5788 O O . ALA B 1 205 ? 5.906 -19.812 -3.1 1 95.81 205 ALA B O 1
ATOM 5789 N N . ASN B 1 206 ? 4.605 -21.609 -3.236 1 96.5 206 ASN B N 1
ATOM 5790 C CA . ASN B 1 206 ? 5.738 -22.516 -3.146 1 96.5 206 ASN B CA 1
ATOM 5791 C C . ASN B 1 206 ? 6.645 -22.406 -4.371 1 96.5 206 ASN B C 1
ATOM 5793 O O . ASN B 1 206 ? 7.863 -22.562 -4.262 1 96.5 206 ASN B O 1
ATOM 5797 N N . THR B 1 207 ? 6.027 -22.188 -5.512 1 95.94 207 THR B N 1
ATOM 5798 C CA . THR B 1 207 ? 6.812 -21.953 -6.719 1 95.94 207 THR B CA 1
ATOM 5799 C C . THR B 1 207 ? 7.734 -20.75 -6.539 1 95.94 207 THR B C 1
ATOM 5801 O O . THR B 1 207 ? 8.938 -20.844 -6.805 1 95.94 207 THR B O 1
ATOM 5804 N N . MET B 1 208 ? 7.164 -19.656 -6.066 1 97.81 208 MET B N 1
ATOM 5805 C CA . MET B 1 208 ? 7.949 -18.422 -5.91 1 97.81 208 MET B CA 1
ATOM 5806 C C . MET B 1 208 ? 8.945 -18.562 -4.762 1 97.81 208 MET B C 1
ATOM 5808 O O . MET B 1 208 ? 10.008 -17.938 -4.773 1 97.81 208 MET B O 1
ATOM 5812 N N . ALA B 1 209 ? 8.617 -19.406 -3.795 1 98.44 209 ALA B N 1
ATOM 5813 C CA . ALA B 1 209 ? 9.594 -19.719 -2.752 1 98.44 209 ALA B CA 1
ATOM 5814 C C . ALA B 1 209 ? 10.828 -20.391 -3.338 1 98.44 209 ALA B C 1
ATOM 5816 O O . ALA B 1 209 ? 11.961 -20.031 -2.998 1 98.44 209 ALA B O 1
ATOM 5817 N N . CYS B 1 210 ? 10.625 -21.344 -4.191 1 98.25 210 CYS B N 1
ATOM 5818 C CA . CYS B 1 210 ? 11.742 -21.984 -4.879 1 98.25 210 CYS B CA 1
ATOM 5819 C C . CYS B 1 210 ? 12.531 -20.984 -5.695 1 98.25 210 CYS B C 1
ATOM 5821 O O . CYS B 1 210 ? 13.766 -21 -5.699 1 98.25 210 CYS B O 1
ATOM 5823 N N . VAL B 1 211 ? 11.773 -20.094 -6.328 1 98.69 211 VAL B N 1
ATOM 5824 C CA . VAL B 1 211 ? 12.375 -19.047 -7.145 1 98.69 211 VAL B CA 1
ATOM 5825 C C . VAL B 1 211 ? 13.289 -18.188 -6.281 1 98.69 211 VAL B C 1
ATOM 5827 O O . VAL B 1 211 ? 14.375 -17.797 -6.711 1 98.69 211 VAL B O 1
ATOM 5830 N N . SER B 1 212 ? 12.922 -17.891 -5.074 1 98.81 212 SER B N 1
ATOM 5831 C CA . SER B 1 212 ? 13.688 -16.984 -4.203 1 98.81 212 SER B CA 1
ATOM 5832 C C . SER B 1 212 ? 15.078 -17.547 -3.936 1 98.81 212 SER B C 1
ATOM 5834 O O . SER B 1 212 ? 16.047 -16.781 -3.883 1 98.81 212 SER B O 1
ATOM 5836 N N . GLU B 1 213 ? 15.211 -18.859 -3.773 1 98.75 213 GLU B N 1
ATOM 5837 C CA . GLU B 1 213 ? 16.531 -19.469 -3.59 1 98.75 213 GLU B CA 1
ATOM 5838 C C . GLU B 1 213 ? 17.281 -19.578 -4.914 1 98.75 213 GLU B C 1
ATOM 5840 O O . GLU B 1 213 ? 18.484 -19.312 -4.973 1 98.75 213 GLU B O 1
ATOM 5845 N N . ALA B 1 214 ? 16.562 -19.906 -5.953 1 98.88 214 ALA B N 1
ATOM 5846 C CA . ALA B 1 214 ? 17.203 -20.125 -7.25 1 98.88 214 ALA B CA 1
ATOM 5847 C C . ALA B 1 214 ? 17.766 -18.828 -7.812 1 98.88 214 ALA B C 1
ATOM 5849 O O . ALA B 1 214 ? 18.812 -18.828 -8.461 1 98.88 214 ALA B O 1
ATOM 5850 N N . ILE B 1 215 ? 17.016 -17.766 -7.602 1 98.81 215 ILE B N 1
ATOM 5851 C CA . ILE B 1 215 ? 17.438 -16.469 -8.125 1 98.81 215 ILE B CA 1
ATOM 5852 C C . ILE B 1 215 ? 18.547 -15.891 -7.234 1 98.81 215 ILE B C 1
ATOM 5854 O O . ILE B 1 215 ? 19.234 -14.953 -7.633 1 98.81 215 ILE B O 1
ATOM 5858 N N . GLY B 1 216 ? 18.656 -16.391 -5.969 1 98.88 216 GLY B N 1
ATOM 5859 C CA . GLY B 1 216 ? 19.766 -16.047 -5.09 1 98.88 216 GLY B CA 1
ATOM 5860 C C . GLY B 1 216 ? 19.391 -15.023 -4.035 1 98.88 216 GLY B C 1
ATOM 5861 O O . GLY B 1 216 ? 20.266 -14.461 -3.377 1 98.88 216 GLY B O 1
ATOM 5862 N N . LEU B 1 217 ? 18.094 -14.742 -3.781 1 98.88 217 LEU B N 1
ATOM 5863 C CA . LEU B 1 217 ? 17.688 -13.68 -2.873 1 98.88 217 LEU B CA 1
ATOM 5864 C C . LEU B 1 217 ? 17.344 -14.242 -1.497 1 98.88 217 LEU B C 1
ATOM 5866 O O . LEU B 1 217 ? 17.094 -13.484 -0.557 1 98.88 217 LEU B O 1
ATOM 5870 N N . ALA B 1 218 ? 17.297 -15.539 -1.368 1 98.88 218 ALA B N 1
ATOM 5871 C CA . ALA B 1 218 ? 16.984 -16.203 -0.102 1 98.88 218 ALA B CA 1
ATOM 5872 C C . ALA B 1 218 ? 18.109 -17.156 0.308 1 98.88 218 ALA B C 1
ATOM 5874 O O . ALA B 1 218 ? 18.844 -17.656 -0.541 1 98.88 218 ALA B O 1
ATOM 5875 N N . LEU B 1 219 ? 18.219 -17.406 1.583 1 98.69 219 LEU B N 1
ATOM 5876 C CA . LEU B 1 219 ? 19.188 -18.375 2.102 1 98.69 219 LEU B CA 1
ATOM 5877 C C . LEU B 1 219 ? 18.844 -19.781 1.66 1 98.69 219 LEU B C 1
ATOM 5879 O O . LEU B 1 219 ? 17.672 -20.156 1.601 1 98.69 219 LEU B O 1
ATOM 5883 N N . PRO B 1 220 ? 19.906 -20.578 1.411 1 97.88 220 PRO B N 1
ATOM 5884 C CA . PRO B 1 220 ? 19.625 -21.984 1.14 1 97.88 220 PRO B CA 1
ATOM 5885 C C . PRO B 1 220 ? 18.812 -22.656 2.246 1 97.88 220 PRO B C 1
ATOM 5887 O O . PRO B 1 220 ? 19.062 -22.422 3.43 1 97.88 220 PRO B O 1
ATOM 5890 N N . TYR B 1 221 ? 17.797 -23.391 1.871 1 97.12 221 TYR B N 1
ATOM 5891 C CA . TYR B 1 221 ? 16.953 -24.203 2.732 1 97.12 221 TYR B CA 1
ATOM 5892 C C . TYR B 1 221 ? 15.859 -23.359 3.375 1 97.12 221 TYR B C 1
ATOM 5894 O O . TYR B 1 221 ? 14.906 -23.906 3.947 1 97.12 221 TYR B O 1
ATOM 5902 N N . SER B 1 222 ? 15.898 -22.062 3.273 1 97.38 222 SER B N 1
ATOM 5903 C CA . SER B 1 222 ? 14.953 -21.203 3.973 1 97.38 222 SER B CA 1
ATOM 5904 C C . SER B 1 222 ? 13.562 -21.281 3.352 1 97.38 222 SER B C 1
ATOM 5906 O O . SER B 1 222 ? 12.57 -20.891 3.975 1 97.38 222 SER B O 1
ATOM 5908 N N . ALA B 1 223 ? 13.414 -21.828 2.143 1 95.94 223 ALA B N 1
ATOM 5909 C CA . ALA B 1 223 ? 12.141 -21.891 1.435 1 95.94 223 ALA B CA 1
ATOM 5910 C C . ALA B 1 223 ? 11.414 -23.203 1.71 1 95.94 223 ALA B C 1
ATOM 5912 O O . ALA B 1 223 ? 10.344 -23.453 1.152 1 95.94 223 ALA B O 1
ATOM 5913 N N . GLY B 1 224 ? 11.859 -24.078 2.625 1 93.38 224 GLY B N 1
ATOM 5914 C CA . GLY B 1 224 ? 11.312 -25.422 2.707 1 93.38 224 GLY B CA 1
ATOM 5915 C C . GLY B 1 224 ? 10.586 -25.703 4.012 1 93.38 224 GLY B C 1
ATOM 5916 O O . GLY B 1 224 ? 9.531 -26.328 4.016 1 93.38 224 GLY B O 1
ATOM 5917 N N . THR B 1 225 ? 11.031 -25.172 5.145 1 95.38 225 THR B N 1
ATOM 5918 C CA . THR B 1 225 ? 10.5 -25.5 6.457 1 95.38 225 THR B CA 1
ATOM 5919 C C . THR B 1 225 ? 9.055 -25.031 6.594 1 95.38 225 THR B C 1
ATOM 5921 O O . THR B 1 225 ? 8.75 -23.859 6.336 1 95.38 225 THR B O 1
ATOM 5924 N N . PRO B 1 226 ? 8.117 -25.969 7.016 1 97.5 226 PRO B N 1
ATOM 5925 C CA . PRO B 1 226 ? 6.711 -25.578 7.168 1 97.5 226 PRO B CA 1
ATOM 5926 C C . PRO B 1 226 ? 6.516 -24.422 8.141 1 97.5 226 PRO B C 1
ATOM 5928 O O . PRO B 1 226 ? 7.289 -24.266 9.094 1 97.5 226 PRO B O 1
ATOM 5931 N N . ALA B 1 227 ? 5.5 -23.688 7.984 1 97.69 227 ALA B N 1
ATOM 5932 C CA . ALA B 1 227 ? 5.234 -22.422 8.68 1 97.69 227 ALA B CA 1
ATOM 5933 C C . ALA B 1 227 ? 5.113 -22.641 10.18 1 97.69 227 ALA B C 1
ATOM 5935 O O . ALA B 1 227 ? 5.586 -21.828 10.977 1 97.69 227 ALA B O 1
ATOM 5936 N N . PRO B 1 228 ? 4.445 -23.719 10.641 1 97 228 PRO B N 1
ATOM 5937 C CA . PRO B 1 228 ? 4.238 -23.844 12.086 1 97 228 PRO B CA 1
ATOM 5938 C C . PRO B 1 228 ? 5.492 -24.312 12.82 1 97 228 PRO B C 1
ATOM 5940 O O . PRO B 1 228 ? 5.531 -24.281 14.055 1 97 228 PRO B O 1
ATOM 5943 N N . TYR B 1 229 ? 6.488 -24.828 12.102 1 96.38 229 TYR B N 1
ATOM 5944 C CA . TYR B 1 229 ? 7.684 -25.344 12.75 1 96.38 229 TYR B CA 1
ATOM 5945 C C . TYR B 1 229 ? 8.586 -24.219 13.234 1 96.38 229 TYR B C 1
ATOM 5947 O O . TYR B 1 229 ? 8.977 -23.344 12.445 1 96.38 229 TYR B O 1
ATOM 5955 N N . GLU B 1 230 ? 9.031 -24.25 14.445 1 93.88 230 GLU B N 1
ATOM 5956 C CA . GLU B 1 230 ? 9.836 -23.203 15.047 1 93.88 230 GLU B CA 1
ATOM 5957 C C . GLU B 1 230 ? 11.266 -23.219 14.508 1 93.88 230 GLU B C 1
ATOM 5959 O O . GLU B 1 230 ? 12.008 -22.25 14.656 1 93.88 230 GLU B O 1
ATOM 5964 N N . GLU B 1 231 ? 11.609 -24.312 13.906 1 93.81 231 GLU B N 1
ATOM 5965 C CA . GLU B 1 231 ? 12.93 -24.406 13.289 1 93.81 231 GLU B CA 1
ATOM 5966 C C . GLU B 1 231 ? 13.133 -23.312 12.258 1 93.81 231 GLU B C 1
ATOM 5968 O O . GLU B 1 231 ? 14.273 -22.922 11.961 1 93.81 231 GLU B O 1
ATOM 5973 N N . ARG B 1 232 ? 12.039 -22.766 11.758 1 95.25 232 ARG B N 1
ATOM 5974 C CA . ARG B 1 232 ? 12.125 -21.703 10.758 1 95.25 232 ARG B CA 1
ATOM 5975 C C . ARG B 1 232 ? 12.734 -20.438 11.344 1 95.25 232 ARG B C 1
ATOM 5977 O O . ARG B 1 232 ? 13.344 -19.641 10.625 1 95.25 232 ARG B O 1
ATOM 5984 N N . ASP B 1 233 ? 12.602 -20.266 12.609 1 97.06 233 ASP B N 1
ATOM 5985 C CA . ASP B 1 233 ? 13.086 -19.078 13.281 1 97.06 233 ASP B CA 1
ATOM 5986 C C . ASP B 1 233 ? 14.602 -18.938 13.141 1 97.06 233 ASP B C 1
ATOM 5988 O O . ASP B 1 233 ? 15.141 -17.828 13.125 1 97.06 233 ASP B O 1
ATOM 5992 N N . LYS B 1 234 ? 15.281 -20.109 13.008 1 97.5 234 LYS B N 1
ATOM 5993 C CA . LYS B 1 234 ? 16.719 -20.078 12.797 1 97.5 234 LYS B CA 1
ATOM 5994 C C . LYS B 1 234 ? 17.078 -19.391 11.477 1 97.5 234 LYS B C 1
ATOM 5996 O O . LYS B 1 234 ? 18.062 -18.656 11.398 1 97.5 234 LYS B O 1
ATOM 6001 N N . TYR B 1 235 ? 16.312 -19.688 10.438 1 97.62 235 TYR B N 1
ATOM 6002 C CA . TYR B 1 235 ? 16.547 -19.062 9.141 1 97.62 235 TYR B CA 1
ATOM 6003 C C . TYR B 1 235 ? 16.219 -17.562 9.188 1 97.62 235 TYR B C 1
ATOM 6005 O O . TYR B 1 235 ? 16.875 -16.766 8.531 1 97.62 235 TYR B O 1
ATOM 6013 N N . ALA B 1 236 ? 15.172 -17.234 9.945 1 98.5 236 ALA B N 1
ATOM 6014 C CA . ALA B 1 236 ? 14.836 -15.828 10.125 1 98.5 236 ALA B CA 1
ATOM 6015 C C . ALA B 1 236 ? 15.969 -15.078 10.82 1 98.5 236 ALA B C 1
ATOM 6017 O O . ALA B 1 236 ? 16.391 -14.016 10.367 1 98.5 236 ALA B O 1
ATOM 6018 N N . LEU B 1 237 ? 16.438 -15.641 11.906 1 98.75 237 LEU B N 1
ATOM 6019 C CA . LEU B 1 237 ? 17.562 -15.055 12.633 1 98.75 237 LEU B CA 1
ATOM 6020 C C . LEU B 1 237 ? 18.797 -14.922 11.734 1 98.75 237 LEU B C 1
ATOM 6022 O O . LEU B 1 237 ? 19.422 -13.859 11.68 1 98.75 237 LEU B O 1
ATOM 6026 N N . LEU B 1 238 ? 19.094 -15.977 11 1 98.75 238 LEU B N 1
ATOM 6027 C CA . LEU B 1 238 ? 20.25 -15.992 10.102 1 98.75 238 LEU B CA 1
ATOM 6028 C C . LEU B 1 238 ? 20.094 -14.961 8.992 1 98.75 238 LEU B C 1
ATOM 6030 O O . LEU B 1 238 ? 21.078 -14.367 8.539 1 98.75 238 LEU B O 1
ATOM 6034 N N . SER B 1 239 ? 18.891 -14.773 8.508 1 98.88 239 SER B N 1
ATOM 6035 C CA . SER B 1 239 ? 18.641 -13.773 7.48 1 98.88 239 SER B CA 1
ATOM 6036 C C . SER B 1 239 ? 18.969 -12.367 7.977 1 98.88 239 SER B C 1
ATOM 6038 O O . SER B 1 239 ? 19.484 -11.547 7.227 1 98.88 239 SER B O 1
ATOM 6040 N N . GLY B 1 240 ? 18.594 -12.109 9.258 1 98.88 240 GLY B N 1
ATOM 6041 C CA . GLY B 1 240 ? 19 -10.852 9.867 1 98.88 240 GLY B CA 1
ATOM 6042 C C . GLY B 1 240 ? 20.5 -10.648 9.906 1 98.88 240 GLY B C 1
ATOM 6043 O O . GLY B 1 240 ? 21 -9.57 9.578 1 98.88 240 GLY B O 1
ATOM 6044 N N . LYS B 1 241 ? 21.25 -11.711 10.25 1 98.81 241 LYS B N 1
ATOM 6045 C CA . LYS B 1 241 ? 22.703 -11.648 10.258 1 98.81 241 LYS B CA 1
ATOM 6046 C C . LYS B 1 241 ? 23.266 -11.477 8.852 1 98.81 241 LYS B C 1
ATOM 6048 O O . LYS B 1 241 ? 24.188 -10.695 8.633 1 98.81 241 LYS B O 1
ATOM 6053 N N . THR B 1 242 ? 22.672 -12.156 7.922 1 98.88 242 THR B N 1
ATOM 6054 C CA . THR B 1 242 ? 23.125 -12.188 6.535 1 98.88 242 THR B CA 1
ATOM 6055 C C . THR B 1 242 ? 22.984 -10.805 5.895 1 98.88 242 THR B C 1
ATOM 6057 O O . THR B 1 242 ? 23.875 -10.359 5.172 1 98.88 242 THR B O 1
ATOM 6060 N N . VAL B 1 243 ? 21.906 -10.125 6.145 1 98.88 243 VAL B N 1
ATOM 6061 C CA . VAL B 1 243 ? 21.688 -8.828 5.5 1 98.88 243 VAL B CA 1
ATOM 6062 C C . VAL B 1 243 ? 22.75 -7.84 5.98 1 98.88 243 VAL B C 1
ATOM 6064 O O . VAL B 1 243 ? 23.188 -6.98 5.215 1 98.88 243 VAL B O 1
ATOM 6067 N N . MET B 1 244 ? 23.156 -7.941 7.23 1 98.69 244 MET B N 1
ATOM 6068 C CA . MET B 1 244 ? 24.203 -7.078 7.754 1 98.69 244 MET B CA 1
ATOM 6069 C C . MET B 1 244 ? 25.547 -7.383 7.082 1 98.69 244 MET B C 1
ATOM 6071 O O . MET B 1 244 ? 26.328 -6.473 6.812 1 98.69 244 MET B O 1
ATOM 6075 N N . ASN B 1 245 ? 25.797 -8.656 6.824 1 98.56 245 ASN B N 1
ATOM 6076 C CA . ASN B 1 245 ? 26.984 -9.039 6.078 1 98.56 245 ASN B CA 1
ATOM 6077 C C . ASN B 1 245 ? 26.969 -8.477 4.66 1 98.56 245 ASN B C 1
ATOM 6079 O O . ASN B 1 245 ? 27.984 -8.016 4.152 1 98.56 245 ASN B O 1
ATOM 6083 N N . LEU B 1 246 ? 25.797 -8.562 4.047 1 98.81 246 LEU B N 1
ATOM 6084 C CA . LEU B 1 246 ? 25.641 -8 2.707 1 98.81 246 LEU B CA 1
ATOM 6085 C C . LEU B 1 246 ? 25.891 -6.496 2.717 1 98.81 246 LEU B C 1
ATOM 6087 O O . LEU B 1 246 ? 26.5 -5.957 1.788 1 98.81 246 LEU B O 1
ATOM 6091 N N . LEU B 1 247 ? 25.344 -5.879 3.684 1 98.44 247 LEU B N 1
ATOM 6092 C CA . LEU B 1 247 ? 25.547 -4.441 3.814 1 98.44 247 LEU B CA 1
ATOM 6093 C C . LEU B 1 247 ? 27.031 -4.113 3.945 1 98.44 247 LEU B C 1
ATOM 6095 O O . LEU B 1 247 ? 27.516 -3.168 3.32 1 98.44 247 LEU B O 1
ATOM 6099 N N . GLN B 1 248 ? 27.75 -4.871 4.758 1 97.44 248 GLN B N 1
ATOM 6100 C CA . GLN B 1 248 ? 29.188 -4.676 4.949 1 97.44 248 GLN B CA 1
ATOM 6101 C C . GLN B 1 248 ? 29.953 -4.863 3.637 1 97.44 248 GLN B C 1
ATOM 6103 O O . GLN B 1 248 ? 30.859 -4.102 3.33 1 97.44 248 GLN B O 1
ATOM 6108 N N . LYS B 1 249 ? 29.531 -5.824 2.867 1 97.44 249 LYS B N 1
ATOM 6109 C CA . LYS B 1 249 ? 30.219 -6.16 1.624 1 97.44 249 LYS B CA 1
ATOM 6110 C C . LYS B 1 249 ? 29.656 -5.355 0.454 1 97.44 249 LYS B C 1
ATOM 6112 O O . LYS B 1 249 ? 30.172 -5.426 -0.66 1 97.44 249 LYS B O 1
ATOM 6117 N N . ASN B 1 250 ? 28.578 -4.645 0.668 1 97.06 250 ASN B N 1
ATOM 6118 C CA . ASN B 1 250 ? 27.875 -3.867 -0.345 1 97.06 250 ASN B CA 1
ATOM 6119 C C . ASN B 1 250 ? 27.438 -4.742 -1.515 1 97.06 250 ASN B C 1
ATOM 6121 O O . ASN B 1 250 ? 27.672 -4.398 -2.676 1 97.06 250 ASN B O 1
ATOM 6125 N N . ILE B 1 251 ? 26.984 -5.922 -1.184 1 98.69 251 ILE B N 1
ATOM 6126 C CA . ILE B 1 251 ? 26.312 -6.777 -2.162 1 98.69 251 ILE B CA 1
ATOM 6127 C C . ILE B 1 251 ? 24.812 -6.469 -2.188 1 98.69 251 ILE B C 1
ATOM 6129 O O . ILE B 1 251 ? 24.141 -6.605 -1.171 1 98.69 251 ILE B O 1
ATOM 6133 N N . ARG B 1 252 ? 24.359 -6.055 -3.361 1 98.62 252 ARG B N 1
ATOM 6134 C CA . ARG B 1 252 ? 22.984 -5.547 -3.492 1 98.62 252 ARG B CA 1
ATOM 6135 C C . ARG B 1 252 ? 22.156 -6.449 -4.395 1 98.62 252 ARG B C 1
ATOM 6137 O O . ARG B 1 252 ? 22.688 -7.32 -5.082 1 98.62 252 ARG B O 1
ATOM 6144 N N . PRO B 1 253 ? 20.812 -6.363 -4.371 1 98.88 253 PRO B N 1
ATOM 6145 C CA . PRO B 1 253 ? 19.922 -7.23 -5.145 1 98.88 253 PRO B CA 1
ATOM 6146 C C . PRO B 1 253 ? 20.25 -7.234 -6.637 1 98.88 253 PRO B C 1
ATOM 6148 O O . PRO B 1 253 ? 20.141 -8.266 -7.297 1 98.88 253 PRO B O 1
ATOM 6151 N N . ARG B 1 254 ? 20.688 -6.098 -7.184 1 98.56 254 ARG B N 1
ATOM 6152 C CA . ARG B 1 254 ? 20.953 -6 -8.617 1 98.56 254 ARG B CA 1
ATOM 6153 C C . ARG B 1 254 ? 22.281 -6.684 -8.969 1 98.56 254 ARG B C 1
ATOM 6155 O O . ARG B 1 254 ? 22.547 -6.934 -10.141 1 98.56 254 ARG B O 1
ATOM 6162 N N . ASP B 1 255 ? 23.141 -6.977 -7.984 1 98.62 255 ASP B N 1
ATOM 6163 C CA . ASP B 1 255 ? 24.312 -7.828 -8.172 1 98.62 255 ASP B CA 1
ATOM 6164 C C . ASP B 1 255 ? 23.922 -9.305 -8.234 1 98.62 255 ASP B C 1
ATOM 6166 O O . ASP B 1 255 ? 24.672 -10.125 -8.758 1 98.62 255 ASP B O 1
ATOM 6170 N N . ILE B 1 256 ? 22.812 -9.633 -7.73 1 98.88 256 ILE B N 1
ATOM 6171 C CA . ILE B 1 256 ? 22.359 -11.008 -7.551 1 98.88 256 ILE B CA 1
ATOM 6172 C C . ILE B 1 256 ? 21.391 -11.375 -8.664 1 98.88 256 ILE B C 1
ATOM 6174 O O . ILE B 1 256 ? 21.484 -12.453 -9.25 1 98.88 256 ILE B O 1
ATOM 6178 N N . VAL B 1 257 ? 20.422 -10.477 -8.922 1 98.81 257 VAL B N 1
ATOM 6179 C CA . VAL B 1 257 ? 19.438 -10.703 -9.969 1 98.81 257 VAL B CA 1
ATOM 6180 C C . VAL B 1 257 ? 20.016 -10.281 -11.32 1 98.81 257 VAL B C 1
ATOM 6182 O O . VAL B 1 257 ? 20.156 -9.086 -11.594 1 98.81 257 VAL B O 1
ATOM 6185 N N . THR B 1 258 ? 20.375 -11.18 -12.078 1 98.62 258 THR B N 1
ATOM 6186 C CA . THR B 1 258 ? 20.938 -11.031 -13.422 1 98.62 258 THR B CA 1
ATOM 6187 C C . THR B 1 258 ? 20.141 -11.852 -14.43 1 98.62 258 THR B C 1
ATOM 6189 O O . THR B 1 258 ? 19.219 -12.578 -14.055 1 98.62 258 THR B O 1
ATOM 6192 N N . LYS B 1 259 ? 20.469 -11.656 -15.719 1 98.5 259 LYS B N 1
ATOM 6193 C CA . LYS B 1 259 ? 19.812 -12.484 -16.734 1 98.5 259 LYS B CA 1
ATOM 6194 C C . LYS B 1 259 ? 20 -13.969 -16.422 1 98.5 259 LYS B C 1
ATOM 6196 O O . LYS B 1 259 ? 19.047 -14.75 -16.5 1 98.5 259 LYS B O 1
ATOM 6201 N N . LYS B 1 260 ? 21.203 -14.328 -15.969 1 98.75 260 LYS B N 1
ATOM 6202 C CA . LYS B 1 260 ? 21.516 -15.719 -15.664 1 98.75 260 LYS B CA 1
ATOM 6203 C C . LYS B 1 260 ? 20.719 -16.219 -14.461 1 98.75 260 LYS B C 1
ATOM 6205 O O . LYS B 1 260 ? 20.219 -17.344 -14.469 1 98.75 260 LYS B O 1
ATOM 6210 N N . SER B 1 261 ? 20.641 -15.422 -13.414 1 98.81 261 SER B N 1
ATOM 6211 C CA . SER B 1 261 ? 19.891 -15.867 -12.242 1 98.81 261 SER B CA 1
ATOM 6212 C C . SER B 1 261 ? 18.391 -15.938 -12.531 1 98.81 261 SER B C 1
ATOM 6214 O O . SER B 1 261 ? 17.688 -16.766 -11.969 1 98.81 261 SER B O 1
ATOM 6216 N N . LEU B 1 262 ? 17.875 -15.039 -13.43 1 98.88 262 LEU B N 1
ATOM 6217 C CA . LEU B 1 262 ? 16.484 -15.148 -13.883 1 98.88 262 LEU B CA 1
ATOM 6218 C C . LEU B 1 262 ? 16.266 -16.453 -14.641 1 98.88 262 LEU B C 1
ATOM 6220 O O . LEU B 1 262 ? 15.211 -17.078 -14.5 1 98.88 262 LEU B O 1
ATOM 6224 N N . GLU B 1 263 ? 17.234 -16.828 -15.422 1 98.75 263 GLU B N 1
ATOM 6225 C CA . GLU B 1 263 ? 17.156 -18.109 -16.109 1 98.75 263 GLU B CA 1
ATOM 6226 C C . GLU B 1 263 ? 17.156 -19.266 -15.117 1 98.75 263 GLU B C 1
ATOM 6228 O O . GLU B 1 263 ? 16.406 -20.234 -15.289 1 98.75 263 GLU B O 1
ATOM 6233 N N . ASN B 1 264 ? 18 -19.188 -14.062 1 98.88 264 ASN B N 1
ATOM 6234 C CA . ASN B 1 264 ? 17.969 -20.188 -12.984 1 98.88 264 ASN B CA 1
ATOM 6235 C C . ASN B 1 264 ? 16.578 -20.266 -12.359 1 98.88 264 ASN B C 1
ATOM 6237 O O . ASN B 1 264 ? 16.078 -21.359 -12.078 1 98.88 264 ASN B O 1
ATOM 6241 N N . ALA B 1 265 ? 16.016 -19.094 -12.156 1 98.75 265 ALA B N 1
ATOM 6242 C CA . ALA B 1 265 ? 14.688 -19.031 -11.555 1 98.75 265 ALA B CA 1
ATOM 6243 C C . ALA B 1 265 ? 13.641 -19.703 -12.445 1 98.75 265 ALA B C 1
ATOM 6245 O O . ALA B 1 265 ? 12.797 -20.453 -11.961 1 98.75 265 ALA B O 1
ATOM 6246 N N . ALA B 1 266 ? 13.656 -19.422 -13.703 1 98.31 266 ALA B N 1
ATOM 6247 C CA . ALA B 1 266 ? 12.727 -20.047 -14.633 1 98.31 266 ALA B CA 1
ATOM 6248 C C . ALA B 1 266 ? 12.938 -21.562 -14.68 1 98.31 266 ALA B C 1
ATOM 6250 O O . ALA B 1 266 ? 11.977 -22.328 -14.766 1 98.31 266 ALA B O 1
ATOM 6251 N N . THR B 1 267 ? 14.172 -21.984 -14.609 1 98.31 267 THR B N 1
ATOM 6252 C CA . THR B 1 267 ? 14.516 -23.406 -14.648 1 98.31 267 THR B CA 1
ATOM 6253 C C . THR B 1 267 ? 13.906 -24.141 -13.469 1 98.31 267 THR B C 1
ATOM 6255 O O . THR B 1 267 ? 13.328 -25.219 -13.641 1 98.31 267 THR B O 1
ATOM 6258 N N . ILE B 1 268 ? 14.008 -23.594 -12.32 1 98.06 268 ILE B N 1
ATOM 6259 C CA . ILE B 1 268 ? 13.5 -24.312 -11.148 1 98.06 268 ILE B CA 1
ATOM 6260 C C . ILE B 1 268 ? 11.977 -24.375 -11.203 1 98.06 268 ILE B C 1
ATOM 6262 O O . ILE B 1 268 ? 11.383 -25.359 -10.75 1 98.06 268 ILE B O 1
ATOM 6266 N N . VAL B 1 269 ? 11.336 -23.328 -11.758 1 96.25 269 VAL B N 1
ATOM 6267 C CA . VAL B 1 269 ? 9.891 -23.375 -11.938 1 96.25 269 VAL B CA 1
ATOM 6268 C C . VAL B 1 269 ? 9.508 -24.578 -12.805 1 96.25 269 VAL B C 1
ATOM 6270 O O . VAL B 1 269 ? 8.648 -25.375 -12.43 1 96.25 269 VAL B O 1
ATOM 6273 N N . ALA B 1 270 ? 10.18 -24.734 -13.875 1 95 270 ALA B N 1
ATOM 6274 C CA . ALA B 1 270 ? 9.914 -25.844 -14.797 1 95 270 ALA B CA 1
ATOM 6275 C C . ALA B 1 270 ? 10.203 -27.188 -14.148 1 95 270 ALA B C 1
ATOM 6277 O O . ALA B 1 270 ? 9.422 -28.125 -14.273 1 95 270 ALA B O 1
ATOM 6278 N N . ALA B 1 271 ? 11.281 -27.266 -13.422 1 96.38 271 ALA B N 1
ATOM 6279 C CA . ALA B 1 271 ? 11.758 -28.516 -12.836 1 96.38 271 ALA B CA 1
ATOM 6280 C C . ALA B 1 271 ? 10.805 -29 -11.75 1 96.38 271 ALA B C 1
ATOM 6282 O O . ALA B 1 271 ? 10.766 -30.203 -11.445 1 96.38 271 ALA B O 1
ATOM 6283 N N . THR B 1 272 ? 10.062 -28.078 -11.195 1 94.69 272 THR B N 1
ATOM 6284 C CA . THR B 1 272 ? 9.164 -28.453 -10.109 1 94.69 272 THR B CA 1
ATOM 6285 C C . THR B 1 272 ? 7.719 -28.531 -10.609 1 94.69 272 THR B C 1
ATOM 6287 O O . THR B 1 272 ? 6.793 -28.734 -9.82 1 94.69 272 THR B O 1
ATOM 6290 N N . GLY B 1 273 ? 7.5 -28.312 -11.961 1 88.94 273 GLY B N 1
ATOM 6291 C CA . GLY B 1 273 ? 6.129 -28.188 -12.422 1 88.94 273 GLY B CA 1
ATOM 6292 C C . GLY B 1 273 ? 5.387 -27.047 -11.758 1 88.94 273 GLY B C 1
ATOM 6293 O O . GLY B 1 273 ? 4.211 -27.172 -11.414 1 88.94 273 GLY B O 1
ATOM 6294 N N . GLY B 1 274 ? 6.047 -26.016 -11.516 1 90.38 274 GLY B N 1
ATOM 6295 C CA . GLY B 1 274 ? 5.547 -24.891 -10.742 1 90.38 274 GLY B CA 1
ATOM 6296 C C . GLY B 1 274 ? 4.453 -24.125 -11.453 1 90.38 274 GLY B C 1
ATOM 6297 O O . GLY B 1 274 ? 4.098 -24.438 -12.594 1 90.38 274 GLY B O 1
ATOM 6298 N N . SER B 1 275 ? 3.932 -23.141 -10.828 1 90.25 275 SER B N 1
ATOM 6299 C CA . SER B 1 275 ? 2.816 -22.328 -11.289 1 90.25 275 SER B CA 1
ATOM 6300 C C . SER B 1 275 ? 3.197 -21.516 -12.523 1 90.25 275 SER B C 1
ATOM 6302 O O . SER B 1 275 ? 4.277 -20.922 -12.578 1 90.25 275 SER B O 1
ATOM 6304 N N . THR B 1 276 ? 2.26 -21.375 -13.492 1 88.5 276 THR B N 1
ATOM 6305 C CA . THR B 1 276 ? 2.469 -20.562 -14.688 1 88.5 276 THR B CA 1
ATOM 6306 C C . THR B 1 276 ? 2.486 -19.078 -14.344 1 88.5 276 THR B C 1
ATOM 6308 O O . THR B 1 276 ? 2.945 -18.25 -15.141 1 88.5 276 THR B O 1
ATOM 6311 N N . ASN B 1 277 ? 2.045 -18.75 -13.156 1 92.38 277 ASN B N 1
ATOM 6312 C CA . ASN B 1 277 ? 2.102 -17.359 -12.727 1 92.38 277 ASN B CA 1
ATOM 6313 C C . ASN B 1 277 ? 3.537 -16.844 -12.688 1 92.38 277 ASN B C 1
ATOM 6315 O O . ASN B 1 277 ? 3.77 -15.633 -12.781 1 92.38 277 ASN B O 1
ATOM 6319 N N . ALA B 1 278 ? 4.457 -17.812 -12.555 1 94.81 278 ALA B N 1
ATOM 6320 C CA . ALA B 1 278 ? 5.859 -17.406 -12.562 1 94.81 278 ALA B CA 1
ATOM 6321 C C . ALA B 1 278 ? 6.227 -16.719 -13.867 1 94.81 278 ALA B C 1
ATOM 6323 O O . ALA B 1 278 ? 7.105 -15.852 -13.898 1 94.81 278 ALA B O 1
ATOM 6324 N N . ALA B 1 279 ? 5.5 -17.062 -14.945 1 94.44 279 ALA B N 1
ATOM 6325 C CA . ALA B 1 279 ? 5.746 -16.453 -16.25 1 94.44 279 ALA B CA 1
ATOM 6326 C C . ALA B 1 279 ? 5.273 -15.008 -16.281 1 94.44 279 ALA B C 1
ATOM 6328 O O . ALA B 1 279 ? 5.648 -14.25 -17.188 1 94.44 279 ALA B O 1
ATOM 6329 N N . LEU B 1 280 ? 4.535 -14.672 -15.359 1 95.44 280 LEU B N 1
ATOM 6330 C CA . LEU B 1 280 ? 4.137 -13.281 -15.164 1 95.44 280 LEU B CA 1
ATOM 6331 C C . LEU B 1 280 ? 5.074 -12.578 -14.188 1 95.44 280 LEU B C 1
ATOM 6333 O O . LEU B 1 280 ? 5.473 -11.438 -14.422 1 95.44 280 LEU B O 1
ATOM 6337 N N . HIS B 1 281 ? 5.496 -13.219 -13.148 1 97.88 281 HIS B N 1
ATOM 6338 C CA . HIS B 1 281 ? 6.219 -12.609 -12.039 1 97.88 281 HIS B CA 1
ATOM 6339 C C . HIS B 1 281 ? 7.695 -12.422 -12.375 1 97.88 281 HIS B C 1
ATOM 6341 O O . HIS B 1 281 ? 8.305 -11.422 -11.992 1 97.88 281 HIS B O 1
ATOM 6347 N N . LEU B 1 282 ? 8.305 -13.391 -13.07 1 98.69 282 LEU B N 1
ATOM 6348 C CA . LEU B 1 282 ? 9.719 -13.273 -13.406 1 98.69 282 LEU B CA 1
ATOM 6349 C C . LEU B 1 282 ? 9.961 -12.102 -14.352 1 98.69 282 LEU B C 1
ATOM 6351 O O . LEU B 1 282 ? 10.859 -11.289 -14.117 1 98.69 282 LEU B O 1
ATOM 6355 N N . PRO B 1 283 ? 9.117 -11.945 -15.422 1 98.62 283 PRO B N 1
ATOM 6356 C CA . PRO B 1 283 ? 9.266 -10.742 -16.25 1 98.62 283 PRO B CA 1
ATOM 6357 C C . PRO B 1 283 ? 9.062 -9.453 -15.453 1 98.62 283 PRO B C 1
ATOM 6359 O O . PRO B 1 283 ? 9.711 -8.445 -15.734 1 98.62 283 PRO B O 1
ATOM 6362 N N . ALA B 1 284 ? 8.141 -9.469 -14.516 1 98.62 284 ALA B N 1
ATOM 6363 C CA . ALA B 1 284 ? 7.926 -8.289 -13.688 1 98.62 284 ALA B CA 1
ATOM 6364 C C . ALA B 1 284 ? 9.18 -7.93 -12.898 1 98.62 284 ALA B C 1
ATOM 6366 O O . ALA B 1 284 ? 9.555 -6.758 -12.812 1 98.62 284 ALA B O 1
ATOM 6367 N N . ILE B 1 285 ? 9.836 -8.922 -12.273 1 98.88 285 ILE B N 1
ATOM 6368 C CA . ILE B 1 285 ? 11.086 -8.711 -11.547 1 98.88 285 ILE B CA 1
ATOM 6369 C C . ILE B 1 285 ? 12.164 -8.195 -12.5 1 98.88 285 ILE B C 1
ATOM 6371 O O . ILE B 1 285 ? 12.898 -7.266 -12.172 1 98.88 285 ILE B O 1
ATOM 6375 N N . ALA B 1 286 ? 12.227 -8.781 -13.688 1 98.75 286 ALA B N 1
ATOM 6376 C CA . ALA B 1 286 ? 13.195 -8.367 -14.703 1 98.75 286 ALA B CA 1
ATOM 6377 C C . ALA B 1 286 ? 12.984 -6.906 -15.094 1 98.75 286 ALA B C 1
ATOM 6379 O O . ALA B 1 286 ? 13.953 -6.164 -15.281 1 98.75 286 ALA B O 1
ATOM 6380 N N . ASN B 1 287 ? 11.75 -6.527 -15.188 1 98.06 287 ASN B N 1
ATOM 6381 C CA . ASN B 1 287 ? 11.422 -5.152 -15.547 1 98.06 287 ASN B CA 1
ATOM 6382 C C . ASN B 1 287 ? 11.984 -4.156 -14.531 1 98.06 287 ASN B C 1
ATOM 6384 O O . ASN B 1 287 ? 12.422 -3.068 -14.906 1 98.06 287 ASN B O 1
ATOM 6388 N N . GLU B 1 288 ? 11.977 -4.496 -13.289 1 98.12 288 GLU B N 1
ATOM 6389 C CA . GLU B 1 288 ? 12.469 -3.605 -12.242 1 98.12 288 GLU B CA 1
ATOM 6390 C C . GLU B 1 288 ? 13.93 -3.232 -12.469 1 98.12 288 GLU B C 1
ATOM 6392 O O . GLU B 1 288 ? 14.367 -2.146 -12.086 1 98.12 288 GLU B O 1
ATOM 6397 N N . ILE B 1 289 ? 14.703 -4.059 -13.125 1 96.88 289 ILE B N 1
ATOM 6398 C CA . ILE B 1 289 ? 16.125 -3.803 -13.273 1 96.88 289 ILE B CA 1
ATOM 6399 C C . ILE B 1 289 ? 16.484 -3.635 -14.75 1 96.88 289 ILE B C 1
ATOM 6401 O O . ILE B 1 289 ? 17.656 -3.639 -15.117 1 96.88 289 ILE B O 1
ATOM 6405 N N . GLY B 1 290 ? 15.492 -3.617 -15.617 1 96.81 290 GLY B N 1
ATOM 6406 C CA . GLY B 1 290 ? 15.695 -3.285 -17.016 1 96.81 290 GLY B CA 1
ATOM 6407 C C . GLY B 1 290 ? 16.297 -4.426 -17.812 1 96.81 290 GLY B C 1
ATOM 6408 O O . GLY B 1 290 ? 17 -4.191 -18.812 1 96.81 290 GLY B O 1
ATOM 6409 N N . ILE B 1 291 ? 16.125 -5.625 -17.359 1 98 291 ILE B N 1
ATOM 6410 C CA . ILE B 1 291 ? 16.609 -6.797 -18.094 1 98 291 ILE B CA 1
ATOM 6411 C C . ILE B 1 291 ? 15.516 -7.297 -19.031 1 98 291 ILE B C 1
ATOM 6413 O O . ILE B 1 291 ? 14.359 -7.445 -18.641 1 98 291 ILE B O 1
ATOM 6417 N N . LYS B 1 292 ? 15.852 -7.508 -20.281 1 97.56 292 LYS B N 1
ATOM 6418 C CA . LYS B 1 292 ? 14.914 -8.125 -21.219 1 97.56 292 LYS B CA 1
ATOM 6419 C C . LYS B 1 292 ? 14.711 -9.602 -20.906 1 97.56 292 LYS B C 1
ATOM 6421 O O . LYS B 1 292 ? 15.625 -10.414 -21.078 1 97.56 292 LYS B O 1
ATOM 6426 N N . PHE B 1 293 ? 13.633 -10.008 -20.422 1 98.38 293 PHE B N 1
ATOM 6427 C CA . PHE B 1 293 ? 13.219 -11.344 -20 1 98.38 293 PHE B CA 1
ATOM 6428 C C . PHE B 1 293 ? 11.703 -11.453 -19.969 1 98.38 293 PHE B C 1
ATOM 6430 O O . PHE B 1 293 ? 11.078 -11.164 -18.938 1 98.38 293 PHE B O 1
ATOM 6437 N N . ASP B 1 294 ? 11.062 -11.82 -21.047 1 97.5 294 ASP B N 1
ATOM 6438 C CA . ASP B 1 294 ? 9.609 -11.773 -21.172 1 97.5 294 ASP B CA 1
ATOM 6439 C C . ASP B 1 294 ? 9.016 -13.18 -21.125 1 97.5 294 ASP B C 1
ATOM 6441 O O . ASP B 1 294 ? 9.711 -14.148 -20.797 1 97.5 294 ASP B O 1
ATOM 6445 N N . LEU B 1 295 ? 7.734 -13.289 -21.328 1 96.44 295 LEU B N 1
ATOM 6446 C CA . LEU B 1 295 ? 6.953 -14.516 -21.266 1 96.44 295 LEU B CA 1
ATOM 6447 C C . LEU B 1 295 ? 7.566 -15.594 -22.172 1 96.44 295 LEU B C 1
ATOM 6449 O O . LEU B 1 295 ? 7.664 -16.75 -21.766 1 96.44 295 LEU B O 1
ATOM 6453 N N . MET B 1 296 ? 7.996 -15.211 -23.328 1 95.94 296 MET B N 1
ATOM 6454 C CA . MET B 1 296 ? 8.508 -16.172 -24.297 1 95.94 296 MET B CA 1
ATOM 6455 C C . MET B 1 296 ? 9.898 -16.656 -23.891 1 95.94 296 MET B C 1
ATOM 6457 O O . MET B 1 296 ? 10.258 -17.812 -24.172 1 95.94 296 MET B O 1
ATOM 6461 N N . ASP B 1 297 ? 10.648 -15.836 -23.234 1 97 297 ASP B N 1
ATOM 6462 C CA . ASP B 1 297 ? 11.93 -16.281 -22.688 1 97 297 ASP B CA 1
ATOM 6463 C C . ASP B 1 297 ? 11.727 -17.359 -21.625 1 97 297 ASP B C 1
ATOM 6465 O O . ASP B 1 297 ? 12.453 -18.344 -21.594 1 97 297 ASP B O 1
ATOM 6469 N N . VAL B 1 298 ? 10.766 -17.141 -20.797 1 97 298 VAL B N 1
ATOM 6470 C CA . VAL B 1 298 ? 10.438 -18.125 -19.766 1 97 298 VAL B CA 1
ATOM 6471 C C . VAL B 1 298 ? 10.008 -19.438 -20.406 1 97 298 VAL B C 1
ATOM 6473 O O . VAL B 1 298 ? 10.469 -20.516 -20.016 1 97 298 VAL B O 1
ATOM 6476 N N . ALA B 1 299 ? 9.164 -19.344 -21.422 1 94.62 299 ALA B N 1
ATOM 6477 C CA . ALA B 1 299 ? 8.656 -20.531 -22.109 1 94.62 299 ALA B CA 1
ATOM 6478 C C . ALA B 1 299 ? 9.789 -21.328 -22.75 1 94.62 299 ALA B C 1
ATOM 6480 O O . ALA B 1 299 ? 9.766 -22.562 -22.766 1 94.62 299 ALA B O 1
ATOM 6481 N N . LYS B 1 300 ? 10.742 -20.641 -23.281 1 95.25 300 LYS B N 1
ATOM 6482 C CA . LYS B 1 300 ? 11.891 -21.297 -23.891 1 95.25 300 LYS B CA 1
ATOM 6483 C C . LYS B 1 300 ? 12.672 -22.109 -22.859 1 95.25 300 LYS B C 1
ATOM 6485 O O . LYS B 1 300 ? 13.133 -23.219 -23.172 1 95.25 300 LYS B O 1
ATOM 6490 N N . ILE B 1 301 ? 12.789 -21.547 -21.703 1 96.81 301 ILE B N 1
ATOM 6491 C CA . ILE B 1 301 ? 13.508 -22.25 -20.641 1 96.81 301 ILE B CA 1
ATOM 6492 C C . ILE B 1 301 ? 12.695 -23.453 -20.172 1 96.81 301 ILE B C 1
ATOM 6494 O O . ILE B 1 301 ? 13.258 -24.516 -19.891 1 96.81 301 ILE B O 1
ATOM 6498 N N . PHE B 1 302 ? 11.422 -23.266 -20.062 1 94.06 302 PHE B N 1
ATOM 6499 C CA . PHE B 1 302 ? 10.555 -24.375 -19.672 1 94.06 302 PHE B CA 1
ATOM 6500 C C . PHE B 1 302 ? 10.711 -25.547 -20.641 1 94.06 302 PHE B C 1
ATOM 6502 O O . PHE B 1 302 ? 10.789 -26.703 -20.203 1 94.06 302 PHE B O 1
ATOM 6509 N N . LYS B 1 303 ? 10.844 -25.281 -21.906 1 90.69 303 LYS B N 1
ATOM 6510 C CA . LYS B 1 303 ? 10.914 -26.297 -22.953 1 90.69 303 LYS B CA 1
ATOM 6511 C C . LYS B 1 303 ? 12.188 -27.125 -22.828 1 90.69 303 LYS B C 1
ATOM 6513 O O . LYS B 1 303 ? 12.188 -28.328 -23.141 1 90.69 303 LYS B O 1
ATOM 6518 N N . LYS B 1 304 ? 13.203 -26.531 -22.328 1 93.06 304 LYS B N 1
ATOM 6519 C CA . LYS B 1 304 ? 14.484 -27.234 -22.312 1 93.06 304 LYS B CA 1
ATOM 6520 C C . LYS B 1 304 ? 14.805 -27.766 -20.906 1 93.06 304 LYS B C 1
ATOM 6522 O O . LYS B 1 304 ? 15.906 -28.266 -20.672 1 93.06 304 LYS B O 1
ATOM 6527 N N . THR B 1 305 ? 13.961 -27.625 -19.969 1 95.94 305 THR B N 1
ATOM 6528 C CA . THR B 1 305 ? 14.227 -28.016 -18.594 1 95.94 305 THR B CA 1
ATOM 6529 C C . THR B 1 305 ? 13.477 -29.297 -18.234 1 95.94 305 THR B C 1
ATOM 6531 O O . THR B 1 305 ? 12.266 -29.391 -18.438 1 95.94 305 THR B O 1
ATOM 6534 N N . PRO B 1 306 ? 14.133 -30.297 -17.703 1 95.5 306 PRO B N 1
ATOM 6535 C CA . PRO B 1 306 ? 13.43 -31.516 -17.281 1 95.5 306 PRO B CA 1
ATOM 6536 C C . PRO B 1 306 ? 12.547 -31.297 -16.062 1 95.5 306 PRO B C 1
ATOM 6538 O O . PRO B 1 306 ? 12.898 -30.516 -15.172 1 95.5 306 PRO B O 1
ATOM 6541 N N . TYR B 1 307 ? 11.422 -31.953 -16.062 1 94.5 307 TYR B N 1
ATOM 6542 C CA . TYR B 1 307 ? 10.531 -31.984 -14.914 1 94.5 307 TYR B CA 1
ATOM 6543 C C . TYR B 1 307 ? 11.008 -33 -13.891 1 94.5 307 TYR B C 1
ATOM 6545 O O . TYR B 1 307 ? 10.992 -34.219 -14.156 1 94.5 307 TYR B O 1
ATOM 6553 N N . LEU B 1 308 ? 11.375 -32.562 -12.641 1 96.31 308 LEU B N 1
ATOM 6554 C CA . LEU B 1 308 ? 12.148 -33.438 -11.75 1 96.31 308 LEU B CA 1
ATOM 6555 C C . LEU B 1 308 ? 11.414 -33.656 -10.438 1 96.31 308 LEU B C 1
ATOM 6557 O O . LEU B 1 308 ? 11.664 -34.656 -9.734 1 96.31 308 LEU B O 1
ATOM 6561 N N . ALA B 1 309 ? 10.617 -32.75 -10 1 95.56 309 ALA B N 1
ATOM 6562 C CA . ALA B 1 309 ? 9.977 -32.844 -8.688 1 95.56 309 ALA B CA 1
ATOM 6563 C C . ALA B 1 309 ? 8.539 -33.344 -8.812 1 95.56 309 ALA B C 1
ATOM 6565 O O . ALA B 1 309 ? 7.738 -32.781 -9.555 1 95.56 309 ALA B O 1
ATOM 6566 N N . ASP B 1 310 ? 8.172 -34.375 -8.133 1 94.31 310 ASP B N 1
ATOM 6567 C CA . ASP B 1 310 ? 6.852 -35 -8.164 1 94.31 310 ASP B CA 1
ATOM 6568 C C . ASP B 1 310 ? 5.926 -34.375 -7.121 1 94.31 310 ASP B C 1
ATOM 6570 O O . ASP B 1 310 ? 5.52 -35.031 -6.164 1 94.31 310 ASP B O 1
ATOM 6574 N N . LEU B 1 311 ? 5.562 -33.156 -7.355 1 92.44 311 LEU B N 1
ATOM 6575 C CA . LEU B 1 311 ? 4.801 -32.375 -6.387 1 92.44 311 LEU B CA 1
ATOM 6576 C C . LEU B 1 311 ? 3.391 -32.125 -6.898 1 92.44 311 LEU B C 1
ATOM 6578 O O . LEU B 1 311 ? 3.189 -31.906 -8.102 1 92.44 311 LEU B O 1
ATOM 6582 N N . LYS B 1 312 ? 2.402 -32.062 -5.969 1 87.62 312 LYS B N 1
ATOM 6583 C CA . LYS B 1 312 ? 1.056 -31.594 -6.301 1 87.62 312 LYS B CA 1
ATOM 6584 C C . LYS B 1 312 ? 1.079 -30.172 -6.852 1 87.62 312 LYS B C 1
ATOM 6586 O O . LYS B 1 312 ? 1.841 -29.328 -6.375 1 87.62 312 LYS B O 1
ATOM 6591 N N . PRO B 1 313 ? 0.282 -29.938 -7.91 1 80.31 313 PRO B N 1
ATOM 6592 C CA . PRO B 1 313 ? -0.899 -30.703 -8.305 1 80.31 313 PRO B CA 1
ATOM 6593 C C . PRO B 1 313 ? -0.592 -31.734 -9.391 1 80.31 313 PRO B C 1
ATOM 6595 O O . PRO B 1 313 ? -1.401 -32.625 -9.641 1 80.31 313 PRO B O 1
ATOM 6598 N N . GLY B 1 314 ? 0.499 -31.625 -10.078 1 76.56 314 GLY B N 1
ATOM 6599 C CA . GLY B 1 314 ? 0.835 -32.531 -11.156 1 76.56 314 GLY B CA 1
ATOM 6600 C C . GLY B 1 314 ? 1.374 -33.875 -10.656 1 76.56 314 GLY B C 1
ATOM 6601 O O . GLY B 1 314 ? 1.326 -34.875 -11.367 1 76.56 314 GLY B O 1
ATOM 6602 N N . GLY B 1 315 ? 1.801 -33.875 -9.43 1 86.31 315 GLY B N 1
ATOM 6603 C CA . GLY B 1 315 ? 2.445 -35.062 -8.859 1 86.31 315 GLY B CA 1
ATOM 6604 C C . GLY B 1 315 ? 1.782 -35.531 -7.586 1 86.31 315 GLY B C 1
ATOM 6605 O O . GLY B 1 315 ? 0.601 -35.281 -7.355 1 86.31 315 GLY B O 1
ATOM 6606 N N . LYS B 1 316 ? 2.588 -36.25 -6.855 1 89.38 316 LYS B N 1
ATOM 6607 C CA . LYS B 1 316 ? 2.023 -37 -5.738 1 89.38 316 LYS B CA 1
ATOM 6608 C C . LYS B 1 316 ? 2.291 -36.281 -4.41 1 89.38 316 LYS B C 1
ATOM 6610 O O . LYS B 1 316 ? 1.473 -36.344 -3.492 1 89.38 316 LYS B O 1
ATOM 6615 N N . TYR B 1 317 ? 3.361 -35.594 -4.293 1 94.56 317 TYR B N 1
ATOM 6616 C CA . TYR B 1 317 ? 3.855 -35.188 -2.992 1 94.56 317 TYR B CA 1
ATOM 6617 C C . TYR B 1 317 ? 3.547 -33.688 -2.752 1 94.56 317 TYR B C 1
ATOM 6619 O O . TYR B 1 317 ? 3.158 -32.969 -3.676 1 94.56 317 TYR B O 1
ATOM 6627 N N . VAL B 1 318 ? 3.654 -33.281 -1.494 1 95.5 318 VAL B N 1
ATOM 6628 C CA . VAL B 1 318 ? 3.348 -31.906 -1.107 1 95.5 318 VAL B CA 1
ATOM 6629 C C . VAL B 1 318 ? 4.621 -31.203 -0.649 1 95.5 318 VAL B C 1
ATOM 6631 O O . VAL B 1 318 ? 5.703 -31.797 -0.648 1 95.5 318 VAL B O 1
ATOM 6634 N N . ALA B 1 319 ? 4.504 -30 -0.285 1 96.12 319 ALA B N 1
ATOM 6635 C CA . ALA B 1 319 ? 5.637 -29.156 0.055 1 96.12 319 ALA B CA 1
ATOM 6636 C C . ALA B 1 319 ? 6.434 -29.734 1.22 1 96.12 319 ALA B C 1
ATOM 6638 O O . ALA B 1 319 ? 7.664 -29.672 1.232 1 96.12 319 ALA B O 1
ATOM 6639 N N . LYS B 1 320 ? 5.73 -30.203 2.209 1 96.94 320 LYS B N 1
ATOM 6640 C CA . LYS B 1 320 ? 6.402 -30.812 3.355 1 96.94 320 LYS B CA 1
ATOM 6641 C C . LYS B 1 320 ? 7.34 -31.938 2.916 1 96.94 320 LYS B C 1
ATOM 6643 O O . LYS B 1 320 ? 8.461 -32.031 3.422 1 96.94 320 LYS B O 1
ATOM 6648 N N . ASP B 1 321 ? 6.922 -32.688 1.989 1 97.25 321 ASP B N 1
ATOM 6649 C CA . ASP B 1 321 ? 7.723 -33.812 1.476 1 97.25 321 ASP B CA 1
ATOM 6650 C C . ASP B 1 321 ? 8.977 -33.312 0.771 1 97.25 321 ASP B C 1
ATOM 6652 O O . ASP B 1 321 ? 10.039 -33.906 0.871 1 97.25 321 ASP B O 1
ATOM 6656 N N . MET B 1 322 ? 8.789 -32.25 0.035 1 96.88 322 MET B N 1
ATOM 6657 C CA . MET B 1 322 ? 9.93 -31.641 -0.629 1 96.88 322 MET B CA 1
ATOM 6658 C C . MET B 1 322 ? 10.984 -31.203 0.387 1 96.88 322 MET B C 1
ATOM 6660 O O . MET B 1 322 ? 12.18 -31.406 0.172 1 96.88 322 MET B O 1
ATOM 6664 N N . TRP B 1 323 ? 10.539 -30.594 1.442 1 96.5 323 TRP B N 1
ATOM 6665 C CA . TRP B 1 323 ? 11.43 -30.172 2.52 1 96.5 323 TRP B CA 1
ATOM 6666 C C . TRP B 1 323 ? 12.172 -31.375 3.107 1 96.5 323 TRP B C 1
ATOM 6668 O O . TRP B 1 323 ? 13.391 -31.328 3.273 1 96.5 323 TRP B O 1
ATOM 6678 N N . LEU B 1 324 ? 11.5 -32.469 3.338 1 96.75 324 LEU B N 1
ATOM 6679 C CA . LEU B 1 324 ? 12.07 -33.656 3.926 1 96.75 324 LEU B CA 1
ATOM 6680 C C . LEU B 1 324 ? 13.047 -34.344 2.957 1 96.75 324 LEU B C 1
ATOM 6682 O O . LEU B 1 324 ? 14 -35 3.381 1 96.75 324 LEU B O 1
ATOM 6686 N N . ALA B 1 325 ? 12.82 -34.125 1.695 1 97.19 325 ALA B N 1
ATOM 6687 C CA . ALA B 1 325 ? 13.602 -34.781 0.659 1 97.19 325 ALA B CA 1
ATOM 6688 C C . ALA B 1 325 ? 14.953 -34.094 0.461 1 97.19 325 ALA B C 1
ATOM 6690 O O . ALA B 1 325 ? 15.812 -34.625 -0.264 1 97.19 325 ALA B O 1
ATOM 6691 N N . GLY B 1 326 ? 15.156 -33 1.066 1 96.19 326 GLY B N 1
ATOM 6692 C CA . GLY B 1 326 ? 16.391 -32.25 0.913 1 96.19 326 GLY B CA 1
ATOM 6693 C C . GLY B 1 326 ? 16.188 -30.828 0.45 1 96.19 326 GLY B C 1
ATOM 6694 O O . GLY B 1 326 ? 17.141 -30.047 0.339 1 96.19 326 GLY B O 1
ATOM 6695 N N . GLY B 1 327 ? 14.992 -30.5 0.128 1 96.62 327 GLY B N 1
ATOM 6696 C CA . GLY B 1 327 ? 14.594 -29.125 -0.115 1 96.62 327 GLY B CA 1
ATOM 6697 C C . GLY B 1 327 ? 15.094 -28.594 -1.44 1 96.62 327 GLY B C 1
ATOM 6698 O O . GLY B 1 327 ? 15.5 -29.359 -2.316 1 96.62 327 GLY B O 1
ATOM 6699 N N . VAL B 1 328 ? 15.031 -27.266 -1.585 1 98 328 VAL B N 1
ATOM 6700 C CA . VAL B 1 328 ? 15.328 -26.562 -2.82 1 98 328 VAL B CA 1
ATOM 6701 C C . VAL B 1 328 ? 16.797 -26.75 -3.195 1 98 328 VAL B C 1
ATOM 6703 O O . VAL B 1 328 ? 17.109 -27 -4.359 1 98 328 VAL B O 1
ATOM 6706 N N . PRO B 1 329 ? 17.719 -26.781 -2.219 1 98 329 PRO B N 1
ATOM 6707 C CA . PRO B 1 329 ? 19.125 -26.953 -2.578 1 98 329 PRO B CA 1
ATOM 6708 C C . PRO B 1 329 ? 19.422 -28.312 -3.223 1 98 329 PRO B C 1
ATOM 6710 O O . PRO B 1 329 ? 20.266 -28.406 -4.117 1 98 329 PRO B O 1
ATOM 6713 N N . MET B 1 330 ? 18.734 -29.344 -2.807 1 97.62 330 MET B N 1
ATOM 6714 C CA . MET B 1 330 ? 18.922 -30.656 -3.432 1 97.62 330 MET B CA 1
ATOM 6715 C C . MET B 1 330 ? 18.516 -30.625 -4.898 1 97.62 330 MET B C 1
ATOM 6717 O O . MET B 1 330 ? 19.172 -31.219 -5.75 1 97.62 330 MET B O 1
ATOM 6721 N N . LEU B 1 331 ? 17.406 -30 -5.133 1 97.88 331 LEU B N 1
ATOM 6722 C CA . LEU B 1 331 ? 16.938 -29.844 -6.508 1 97.88 331 LEU B CA 1
ATOM 6723 C C . LEU B 1 331 ? 17.922 -29.016 -7.324 1 97.88 331 LEU B C 1
ATOM 6725 O O . LEU B 1 331 ? 18.25 -29.375 -8.453 1 97.88 331 LEU B O 1
ATOM 6729 N N . LEU B 1 332 ? 18.359 -27.906 -6.766 1 98.5 332 LEU B N 1
ATOM 6730 C CA . LEU B 1 332 ? 19.328 -27.047 -7.449 1 98.5 332 LEU B CA 1
ATOM 6731 C C . LEU B 1 332 ? 20.609 -27.812 -7.742 1 98.5 332 LEU B C 1
ATOM 6733 O O . LEU B 1 332 ? 21.219 -27.609 -8.797 1 98.5 332 LEU B O 1
ATOM 6737 N N . LYS B 1 333 ? 21.031 -28.609 -6.824 1 98.06 333 LYS B N 1
ATOM 6738 C CA . LYS B 1 333 ? 22.234 -29.406 -7 1 98.06 333 LYS B CA 1
ATOM 6739 C C . LYS B 1 333 ? 22.125 -30.328 -8.203 1 98.06 333 LYS B C 1
ATOM 6741 O O . LYS B 1 333 ? 23.016 -30.375 -9.047 1 98.06 333 LYS B O 1
ATOM 6746 N N . THR B 1 334 ? 21.016 -31.078 -8.289 1 97.5 334 THR B N 1
ATOM 6747 C CA . THR B 1 334 ? 20.844 -32.031 -9.398 1 97.5 334 THR B CA 1
ATOM 6748 C C . THR B 1 334 ? 20.719 -31.266 -10.719 1 97.5 334 THR B C 1
ATOM 6750 O O . THR B 1 334 ? 21.188 -31.75 -11.758 1 97.5 334 THR B O 1
ATOM 6753 N N . LEU B 1 335 ? 20.062 -30.125 -10.742 1 98.12 335 LEU B N 1
ATOM 6754 C CA . LEU B 1 335 ? 19.969 -29.312 -11.945 1 98.12 335 LEU B CA 1
ATOM 6755 C C . LEU B 1 335 ? 21.344 -28.797 -12.359 1 98.12 335 LEU B C 1
ATOM 6757 O O . LEU B 1 335 ? 21.656 -28.75 -13.555 1 98.12 335 LEU B O 1
ATOM 6761 N N . PHE B 1 336 ? 22.156 -28.359 -11.352 1 98 336 PHE B N 1
ATOM 6762 C CA . PHE B 1 336 ? 23.5 -27.891 -11.617 1 98 336 PHE B CA 1
ATOM 6763 C C . PHE B 1 336 ? 24.359 -29 -12.203 1 98 336 PHE B C 1
ATOM 6765 O O . PHE B 1 336 ? 25.062 -28.797 -13.195 1 98 336 PHE B O 1
ATOM 6772 N N . ASP B 1 337 ? 24.281 -30.141 -11.633 1 97.19 337 ASP B N 1
ATOM 6773 C CA . ASP B 1 337 ? 25.062 -31.297 -12.109 1 97.19 337 ASP B CA 1
ATOM 6774 C C . ASP B 1 337 ? 24.672 -31.656 -13.539 1 97.19 337 ASP B C 1
ATOM 6776 O O . ASP B 1 337 ? 25.5 -32.156 -14.312 1 97.19 337 ASP B O 1
ATOM 6780 N N . GLY B 1 338 ? 23.453 -31.469 -13.852 1 97.38 338 GLY B N 1
ATOM 6781 C CA . GLY B 1 338 ? 22.953 -31.766 -15.188 1 97.38 338 GLY B CA 1
ATOM 6782 C C . GLY B 1 338 ? 23.234 -30.656 -16.188 1 97.38 338 GLY B C 1
ATOM 6783 O O . GLY B 1 338 ? 22.969 -30.812 -17.375 1 97.38 338 GLY B O 1
ATOM 6784 N N . GLY B 1 339 ? 23.703 -29.516 -15.742 1 97.88 339 GLY B N 1
ATOM 6785 C CA . GLY B 1 339 ? 24.062 -28.422 -16.625 1 97.88 339 GLY B CA 1
ATOM 6786 C C . GLY B 1 339 ? 22.906 -27.5 -16.938 1 97.88 339 GLY B C 1
ATOM 6787 O O . GLY B 1 339 ? 22.953 -26.75 -17.922 1 97.88 339 GLY B O 1
ATOM 6788 N N . PHE B 1 340 ? 21.891 -27.5 -16.109 1 97.88 340 PHE B N 1
ATOM 6789 C CA . PHE B 1 340 ? 20.672 -26.75 -16.438 1 97.88 340 PHE B CA 1
ATOM 6790 C C . PHE B 1 340 ? 20.688 -25.391 -15.773 1 97.88 340 PHE B C 1
ATOM 6792 O O . PHE B 1 340 ? 19.891 -24.516 -16.125 1 97.88 340 PHE B O 1
ATOM 6799 N N . ILE B 1 341 ? 21.516 -25.172 -14.75 1 98.12 341 ILE B N 1
ATOM 6800 C CA . ILE B 1 341 ? 21.516 -23.859 -14.109 1 98.12 341 ILE B CA 1
ATOM 6801 C C . ILE B 1 341 ? 22.922 -23.266 -14.141 1 98.12 341 ILE B C 1
ATOM 6803 O O . ILE B 1 341 ? 23.906 -24 -14.258 1 98.12 341 ILE B O 1
ATOM 6807 N N . HIS B 1 342 ? 22.938 -21.938 -14.07 1 98.69 342 HIS B N 1
ATOM 6808 C CA . HIS B 1 342 ? 24.188 -21.172 -14 1 98.69 342 HIS B CA 1
ATOM 6809 C C . HIS B 1 342 ? 24.75 -21.172 -12.586 1 98.69 342 HIS B C 1
ATOM 6811 O O . HIS B 1 342 ? 24.125 -20.625 -11.664 1 98.69 342 HIS B O 1
ATOM 6817 N N . GLY B 1 343 ? 25.969 -21.641 -12.422 1 98.56 343 GLY B N 1
ATOM 6818 C CA . GLY B 1 343 ? 26.578 -21.766 -11.109 1 98.56 343 GLY B CA 1
ATOM 6819 C C . GLY B 1 343 ? 27.281 -20.5 -10.656 1 98.56 343 GLY B C 1
ATOM 6820 O O . GLY B 1 343 ? 27.547 -20.328 -9.469 1 98.56 343 GLY B O 1
ATOM 6821 N N . ASP B 1 344 ? 27.578 -19.594 -11.531 1 98.62 344 ASP B N 1
ATOM 6822 C CA . ASP B 1 344 ? 28.438 -18.438 -11.227 1 98.62 344 ASP B CA 1
ATOM 6823 C C . ASP B 1 344 ? 27.609 -17.266 -10.711 1 98.62 344 ASP B C 1
ATOM 6825 O O . ASP B 1 344 ? 28.172 -16.219 -10.391 1 98.62 344 ASP B O 1
ATOM 6829 N N . CYS B 1 345 ? 26.328 -17.438 -10.57 1 98.62 345 CYS B N 1
ATOM 6830 C CA . CYS B 1 345 ? 25.469 -16.375 -10.07 1 98.62 345 CYS B CA 1
ATOM 6831 C C . CYS B 1 345 ? 25.719 -16.109 -8.594 1 98.62 345 CYS B C 1
ATOM 6833 O O . CYS B 1 345 ? 25.844 -17.047 -7.801 1 98.62 345 CYS B O 1
ATOM 6835 N N . MET B 1 346 ? 25.859 -14.828 -8.219 1 98.62 346 MET B N 1
ATOM 6836 C CA . MET B 1 346 ? 25.984 -14.406 -6.824 1 98.62 346 MET B CA 1
ATOM 6837 C C . MET B 1 346 ? 24.688 -14.641 -6.062 1 98.62 346 MET B C 1
ATOM 6839 O O . MET B 1 346 ? 23.609 -14.641 -6.652 1 98.62 346 MET B O 1
ATOM 6843 N N . THR B 1 347 ? 24.797 -14.969 -4.762 1 98.81 347 THR B N 1
ATOM 6844 C CA . THR B 1 347 ? 23.625 -15.109 -3.908 1 98.81 347 THR B CA 1
ATOM 6845 C C . THR B 1 347 ? 23.781 -14.281 -2.635 1 98.81 347 THR B C 1
ATOM 6847 O O . THR B 1 347 ? 24.812 -13.656 -2.412 1 98.81 347 THR B O 1
ATOM 6850 N N . VAL B 1 348 ? 22.797 -14.328 -1.774 1 98.81 348 VAL B N 1
ATOM 6851 C CA . VAL B 1 348 ? 22.766 -13.508 -0.563 1 98.81 348 VAL B CA 1
ATOM 6852 C C . VAL B 1 348 ? 23.797 -14.039 0.441 1 98.81 348 VAL B C 1
ATOM 6854 O O . VAL B 1 348 ? 24.141 -13.352 1.404 1 98.81 348 VAL B O 1
ATOM 6857 N N . THR B 1 349 ? 24.312 -15.203 0.207 1 98.56 349 THR B N 1
ATOM 6858 C CA . THR B 1 349 ? 25.297 -15.742 1.123 1 98.56 349 THR B CA 1
ATOM 6859 C C . THR B 1 349 ? 26.656 -15.07 0.908 1 98.56 349 THR B C 1
ATOM 6861 O O . THR B 1 349 ? 27.578 -15.234 1.719 1 98.56 349 THR B O 1
ATOM 6864 N N . GLY B 1 350 ? 26.75 -14.328 -0.155 1 98.19 350 GLY B N 1
ATOM 6865 C CA . GLY B 1 350 ? 28.031 -13.773 -0.54 1 98.19 350 GLY B CA 1
ATOM 6866 C C . GLY B 1 350 ? 28.875 -14.734 -1.352 1 98.19 350 GLY B C 1
ATOM 6867 O O . GLY B 1 350 ? 30.016 -14.422 -1.709 1 98.19 350 GLY B O 1
ATOM 6868 N N . LYS B 1 351 ? 28.312 -15.859 -1.598 1 98.38 351 LYS B N 1
ATOM 6869 C CA . LYS B 1 351 ? 28.938 -16.875 -2.424 1 98.38 351 LYS B CA 1
ATOM 6870 C C . LYS B 1 351 ? 28.141 -17.141 -3.695 1 98.38 351 LYS B C 1
ATOM 6872 O O . LYS B 1 351 ? 26.984 -16.703 -3.803 1 98.38 351 LYS B O 1
ATOM 6877 N N . THR B 1 352 ? 28.766 -17.766 -4.66 1 98.62 352 THR B N 1
ATOM 6878 C CA . THR B 1 352 ? 28.078 -18.125 -5.895 1 98.62 352 THR B CA 1
ATOM 6879 C C . THR B 1 352 ? 27.141 -19.312 -5.672 1 98.62 352 THR B C 1
ATOM 6881 O O . THR B 1 352 ? 27.25 -20 -4.66 1 98.62 352 THR B O 1
ATOM 6884 N N . MET B 1 353 ? 26.266 -19.531 -6.613 1 98.69 353 MET B N 1
ATOM 6885 C CA . MET B 1 353 ? 25.359 -20.672 -6.582 1 98.69 353 MET B CA 1
ATOM 6886 C C . MET B 1 353 ? 26.156 -21.984 -6.52 1 98.69 353 MET B C 1
ATOM 6888 O O . MET B 1 353 ? 25.859 -22.859 -5.699 1 98.69 353 MET B O 1
ATOM 6892 N N . LYS B 1 354 ? 27.219 -22.078 -7.289 1 98.44 354 LYS B N 1
ATOM 6893 C CA . LYS B 1 354 ? 28.047 -23.266 -7.316 1 98.44 354 LYS B CA 1
ATOM 6894 C C . LYS B 1 354 ? 28.703 -23.516 -5.961 1 98.44 354 LYS B C 1
ATOM 6896 O O . LYS B 1 354 ? 28.734 -24.656 -5.477 1 98.44 354 LYS B O 1
ATOM 6901 N N . GLN B 1 355 ? 29.141 -22.453 -5.344 1 98.62 355 GLN B N 1
ATOM 6902 C CA . GLN B 1 355 ? 29.797 -22.578 -4.043 1 98.62 355 GLN B CA 1
ATOM 6903 C C . GLN B 1 355 ? 28.812 -23.031 -2.969 1 98.62 355 GLN B C 1
ATOM 6905 O O . GLN B 1 355 ? 29.156 -23.828 -2.1 1 98.62 355 GLN B O 1
ATOM 6910 N N . ASN B 1 356 ? 27.625 -22.516 -3.033 1 98.31 356 ASN B N 1
ATOM 6911 C CA . ASN B 1 356 ? 26.594 -22.875 -2.066 1 98.31 356 ASN B CA 1
ATOM 6912 C C . ASN B 1 356 ? 26.188 -24.344 -2.209 1 98.31 356 ASN B C 1
ATOM 6914 O O . ASN B 1 356 ? 25.797 -24.984 -1.231 1 98.31 356 ASN B O 1
ATOM 6918 N N . LEU B 1 357 ? 26.297 -24.906 -3.42 1 98.19 357 LEU B N 1
ATOM 6919 C CA . LEU B 1 357 ? 25.812 -26.25 -3.717 1 98.19 357 LEU B CA 1
ATOM 6920 C C . LEU B 1 357 ? 26.922 -27.281 -3.555 1 98.19 357 LEU B C 1
ATOM 6922 O O . LEU B 1 357 ? 26.672 -28.484 -3.643 1 98.19 357 LEU B O 1
ATOM 6926 N N . LYS B 1 358 ? 28.094 -26.875 -3.266 1 97.25 358 LYS B N 1
ATOM 6927 C CA . LYS B 1 358 ? 29.297 -27.703 -3.342 1 97.25 358 LYS B CA 1
ATOM 6928 C C . LYS B 1 358 ? 29.172 -28.953 -2.467 1 97.25 358 LYS B C 1
ATOM 6930 O O . LYS B 1 358 ? 29.531 -30.047 -2.889 1 97.25 358 LYS B O 1
ATOM 6935 N N . ASN B 1 359 ? 28.594 -28.812 -1.27 1 96.25 359 ASN B N 1
ATOM 6936 C CA . ASN B 1 359 ? 28.594 -29.922 -0.323 1 96.25 359 ASN B CA 1
ATOM 6937 C C . ASN B 1 359 ? 27.25 -30.641 -0.308 1 96.25 359 ASN B C 1
ATOM 6939 O O . ASN B 1 359 ? 27.031 -31.516 0.539 1 96.25 359 ASN B O 1
ATOM 6943 N N . ILE B 1 360 ? 26.453 -30.328 -1.173 1 97 360 ILE B N 1
ATOM 6944 C CA . ILE B 1 360 ? 25.156 -30.984 -1.246 1 97 360 ILE B CA 1
ATOM 6945 C C . ILE B 1 360 ? 25.234 -32.219 -2.158 1 97 360 ILE B C 1
ATOM 6947 O O . ILE B 1 360 ? 25.828 -32.156 -3.236 1 97 360 ILE B O 1
ATOM 6951 N N . LYS B 1 361 ? 24.703 -33.312 -1.653 1 94.94 361 LYS B N 1
ATOM 6952 C CA . LYS B 1 361 ? 24.641 -34.531 -2.436 1 94.94 361 LYS B CA 1
ATOM 6953 C C . LYS B 1 361 ? 23.203 -34.969 -2.693 1 94.94 361 LYS B C 1
ATOM 6955 O O . LYS B 1 361 ? 22.359 -34.906 -1.795 1 94.94 361 LYS B O 1
ATOM 6960 N N . PHE B 1 362 ? 23.031 -35.312 -3.914 1 95.44 362 PHE B N 1
ATOM 6961 C CA . PHE B 1 362 ? 21.719 -35.844 -4.254 1 95.44 362 PHE B CA 1
ATOM 6962 C C . PHE B 1 362 ? 21.438 -37.125 -3.516 1 95.44 362 PHE B C 1
ATOM 6964 O O . PHE B 1 362 ? 22.281 -38.031 -3.508 1 95.44 362 PHE B O 1
ATOM 6971 N N . ASN B 1 363 ? 20.328 -37.281 -2.879 1 95.81 363 ASN B N 1
ATOM 6972 C CA . ASN B 1 363 ? 19.938 -38.469 -2.166 1 95.81 363 ASN B CA 1
ATOM 6973 C C . ASN B 1 363 ? 19.016 -39.344 -3.018 1 95.81 363 ASN B C 1
ATOM 6975 O O . ASN B 1 363 ? 17.812 -39.094 -3.096 1 95.81 363 ASN B O 1
ATOM 6979 N N . PRO B 1 364 ? 19.484 -40.406 -3.535 1 93.19 364 PRO B N 1
ATOM 6980 C CA . PRO B 1 364 ? 18.656 -41.25 -4.406 1 93.19 364 PRO B CA 1
ATOM 6981 C C . PRO B 1 364 ? 17.578 -42.031 -3.639 1 93.19 364 PRO B C 1
ATOM 6983 O O . PRO B 1 364 ? 16.688 -42.594 -4.246 1 93.19 364 PRO B O 1
ATOM 6986 N N . LYS B 1 365 ? 17.656 -41.938 -2.26 1 95.06 365 LYS B N 1
ATOM 6987 C CA . LYS B 1 365 ? 16.703 -42.719 -1.453 1 95.06 365 LYS B CA 1
ATOM 6988 C C . LYS B 1 365 ? 15.375 -42 -1.32 1 95.06 365 LYS B C 1
ATOM 6990 O O . LYS B 1 365 ? 14.344 -42.625 -1.056 1 95.06 365 LYS B O 1
ATOM 6995 N N . GLN B 1 366 ? 15.414 -40.688 -1.47 1 96 366 GLN B N 1
ATOM 6996 C CA . GLN B 1 366 ? 14.148 -40 -1.366 1 96 366 GLN B CA 1
ATOM 6997 C C . GLN B 1 366 ? 13.344 -40.094 -2.658 1 96 366 GLN B C 1
ATOM 6999 O O . GLN B 1 366 ? 13.906 -40.375 -3.723 1 96 366 GLN B O 1
ATOM 7004 N N . LYS B 1 367 ? 12.031 -39.906 -2.631 1 95.31 367 LYS B N 1
ATOM 7005 C CA . LYS B 1 367 ? 11.156 -40.25 -3.75 1 95.31 367 LYS B CA 1
ATOM 7006 C C . LYS B 1 367 ? 10.539 -39 -4.367 1 95.31 367 LYS B C 1
ATOM 7008 O O . LYS B 1 367 ? 9.883 -39.062 -5.406 1 95.31 367 LYS B O 1
ATOM 7013 N N . VAL B 1 368 ? 10.828 -37.875 -3.812 1 97.12 368 VAL B N 1
ATOM 7014 C CA . VAL B 1 368 ? 10.133 -36.656 -4.211 1 97.12 368 VAL B CA 1
ATOM 7015 C C . VAL B 1 368 ? 10.844 -36.031 -5.41 1 97.12 368 VAL B C 1
ATOM 7017 O O . VAL B 1 368 ? 10.195 -35.562 -6.344 1 97.12 368 VAL B O 1
ATOM 7020 N N . LEU B 1 369 ? 12.18 -36.062 -5.422 1 97.25 369 LEU B N 1
ATOM 7021 C CA . LEU B 1 369 ? 13.008 -35.438 -6.453 1 97.25 369 LEU B CA 1
ATOM 7022 C C . LEU B 1 369 ? 13.688 -36.5 -7.309 1 97.25 369 LEU B C 1
ATOM 7024 O O . LEU B 1 369 ? 14.258 -37.469 -6.781 1 97.25 369 LEU B O 1
ATOM 7028 N N . ARG B 1 370 ? 13.586 -36.312 -8.594 1 96.81 370 ARG B N 1
ATOM 7029 C CA . ARG B 1 370 ? 14.289 -37.188 -9.523 1 96.81 370 ARG B CA 1
ATOM 7030 C C . ARG B 1 370 ? 15.656 -36.625 -9.883 1 96.81 370 ARG B C 1
ATOM 7032 O O . ARG B 1 370 ? 15.867 -35.406 -9.828 1 96.81 370 ARG B O 1
ATOM 7039 N N . ALA B 1 371 ? 16.531 -37.5 -10.25 1 96.19 371 ALA B N 1
ATOM 7040 C CA . ALA B 1 371 ? 17.828 -37.094 -10.781 1 96.19 371 ALA B CA 1
ATOM 7041 C C . ALA B 1 371 ? 17.672 -36.438 -12.156 1 96.19 371 ALA B C 1
ATOM 7043 O O . ALA B 1 371 ? 16.688 -36.719 -12.867 1 96.19 371 ALA B O 1
ATOM 7044 N N . TYR B 1 372 ? 18.672 -35.625 -12.523 1 95.12 372 TYR B N 1
ATOM 7045 C CA . TYR B 1 372 ? 18.562 -34.875 -13.773 1 95.12 372 TYR B CA 1
ATOM 7046 C C . TYR B 1 372 ? 18.516 -35.812 -14.969 1 95.12 372 TYR B C 1
ATOM 7048 O O . TYR B 1 372 ? 17.984 -35.438 -16.031 1 95.12 372 TYR B O 1
ATOM 7056 N N . ASP B 1 373 ? 18.984 -37.062 -14.844 1 95.12 373 ASP B N 1
ATOM 7057 C CA . ASP B 1 373 ? 19.062 -37.969 -15.961 1 95.12 373 ASP B CA 1
ATOM 7058 C C . ASP B 1 373 ? 17.922 -39 -15.914 1 95.12 373 ASP B C 1
ATOM 7060 O O . ASP B 1 373 ? 17.875 -39.938 -16.719 1 95.12 373 ASP B O 1
ATOM 7064 N N . ASN B 1 374 ? 17.062 -38.844 -14.984 1 95.5 374 ASN B N 1
ATOM 7065 C CA . ASN B 1 374 ? 15.859 -39.688 -14.852 1 95.5 374 ASN B CA 1
ATOM 7066 C C . ASN B 1 374 ? 14.641 -38.844 -14.484 1 95.5 374 ASN B C 1
ATOM 7068 O O . ASN B 1 374 ? 14.031 -39.062 -13.438 1 95.5 374 ASN B O 1
ATOM 7072 N N . PRO B 1 375 ? 14.336 -37.938 -15.352 1 95.44 375 PRO B N 1
ATOM 7073 C CA . PRO B 1 375 ? 13.266 -36.969 -15.031 1 95.44 375 PRO B CA 1
ATOM 7074 C C . PRO B 1 375 ? 11.875 -37.594 -15.164 1 95.44 375 PRO B C 1
ATOM 7076 O O . PRO B 1 375 ? 11.727 -38.688 -15.742 1 95.44 375 PRO B O 1
ATOM 7079 N N . LEU B 1 376 ? 10.875 -37 -14.547 1 92.88 376 LEU B N 1
ATOM 7080 C CA . LEU B 1 376 ? 9.477 -37.375 -14.734 1 92.88 376 LEU B CA 1
ATOM 7081 C C . LEU B 1 376 ? 9.039 -37.094 -16.172 1 92.88 376 LEU B C 1
ATOM 7083 O O . LEU B 1 376 ? 8.266 -37.875 -16.75 1 92.88 376 LEU B O 1
ATOM 7087 N N . SER B 1 377 ? 9.461 -36.062 -16.75 1 89.75 377 SER B N 1
ATOM 7088 C CA . SER B 1 377 ? 9.297 -35.656 -18.141 1 89.75 377 SER B CA 1
ATOM 7089 C C . SER B 1 377 ? 10.523 -34.875 -18.641 1 89.75 377 SER B C 1
ATOM 7091 O O . SER B 1 377 ? 11.219 -34.219 -17.859 1 89.75 377 SER B O 1
ATOM 7093 N N . PRO B 1 378 ? 10.742 -35 -19.938 1 88.38 378 PRO B N 1
ATOM 7094 C CA . PRO B 1 378 ? 11.945 -34.344 -20.453 1 88.38 378 PRO B CA 1
ATOM 7095 C C . PRO B 1 378 ? 11.82 -32.812 -20.484 1 88.38 378 PRO B C 1
ATOM 7097 O O . PRO B 1 378 ? 12.828 -32.125 -20.625 1 88.38 378 PRO B O 1
ATOM 7100 N N . ASP B 1 379 ? 10.586 -32.344 -20.391 1 86.12 379 ASP B N 1
ATOM 7101 C CA . ASP B 1 379 ? 10.391 -30.891 -20.406 1 86.12 379 ASP B CA 1
ATOM 7102 C C . ASP B 1 379 ? 9.438 -30.453 -19.297 1 86.12 379 ASP B C 1
ATOM 7104 O O . ASP B 1 379 ? 8.844 -31.297 -18.625 1 86.12 379 ASP B O 1
ATOM 7108 N N . GLY B 1 380 ? 9.43 -29.125 -19.031 1 78.94 380 GLY B N 1
ATOM 7109 C CA . GLY B 1 380 ? 8.68 -28.547 -17.938 1 78.94 380 GLY B CA 1
ATOM 7110 C C . GLY B 1 380 ? 7.18 -28.516 -18.172 1 78.94 380 GLY B C 1
ATOM 7111 O O . GLY B 1 380 ? 6.418 -28.031 -17.344 1 78.94 380 GLY B O 1
ATOM 7112 N N . GLY B 1 381 ? 6.758 -28.906 -19.219 1 79 381 GLY B N 1
ATOM 7113 C CA . GLY B 1 381 ? 5.34 -29.125 -19.453 1 79 381 GLY B CA 1
ATOM 7114 C C . GLY B 1 381 ? 4.594 -27.875 -19.859 1 79 381 GLY B C 1
ATOM 7115 O O . GLY B 1 381 ? 3.363 -27.844 -19.828 1 79 381 GLY B O 1
ATOM 7116 N N . VAL B 1 382 ? 5.199 -26.75 -20.016 1 86.38 382 VAL B N 1
ATOM 7117 C CA . VAL B 1 382 ? 4.559 -25.516 -20.469 1 86.38 382 VAL B CA 1
ATOM 7118 C C . VAL B 1 382 ? 5.164 -25.078 -21.797 1 86.38 382 VAL B C 1
ATOM 7120 O O . VAL B 1 382 ? 6.383 -25.125 -21.984 1 86.38 382 VAL B O 1
ATOM 7123 N N . VAL B 1 383 ? 4.297 -24.734 -22.703 1 91.12 383 VAL B N 1
ATOM 7124 C CA . VAL B 1 383 ? 4.73 -24.344 -24.031 1 91.12 383 VAL B CA 1
ATOM 7125 C C . VAL B 1 383 ? 4.223 -22.938 -24.359 1 91.12 383 VAL B C 1
ATOM 7127 O O . VAL B 1 383 ? 3.096 -22.594 -24.016 1 91.12 383 VAL B O 1
ATOM 7130 N N . GLY B 1 384 ? 5.133 -22.203 -24.906 1 94.62 384 GLY B N 1
ATOM 7131 C CA . GLY B 1 384 ? 4.727 -20.922 -25.469 1 94.62 384 GLY B CA 1
ATOM 7132 C C . GLY B 1 384 ? 4.039 -21.062 -26.812 1 94.62 384 GLY B C 1
ATOM 7133 O O . GLY B 1 384 ? 4.441 -21.875 -27.656 1 94.62 384 GLY B O 1
ATOM 7134 N N . LEU B 1 385 ? 2.99 -20.312 -26.969 1 96.56 385 LEU B N 1
ATOM 7135 C CA . LEU B 1 385 ? 2.238 -20.297 -28.219 1 96.56 385 LEU B CA 1
ATOM 7136 C C . LEU B 1 385 ? 2.268 -18.906 -28.859 1 96.56 385 LEU B C 1
ATOM 7138 O O . LEU B 1 385 ? 2.213 -17.906 -28.156 1 96.56 385 LEU B O 1
ATOM 7142 N N . LYS B 1 386 ? 2.387 -18.906 -30.125 1 97.38 386 LYS B N 1
ATOM 7143 C CA . LYS B 1 386 ? 2.293 -17.672 -30.906 1 97.38 386 LYS B CA 1
ATOM 7144 C C . LYS B 1 386 ? 1.547 -17.891 -32.219 1 97.38 386 LYS B C 1
ATOM 7146 O O . LYS B 1 386 ? 1.578 -19 -32.781 1 97.38 386 LYS B O 1
ATOM 7151 N N . GLY B 1 387 ? 0.917 -16.875 -32.656 1 97.75 387 GLY B N 1
ATOM 7152 C CA . GLY B 1 387 ? 0.131 -16.906 -33.875 1 97.75 387 GLY B CA 1
ATOM 7153 C C . GLY B 1 387 ? -0.779 -15.695 -34.031 1 97.75 387 GLY B C 1
ATOM 7154 O O . GLY B 1 387 ? -0.638 -14.711 -33.312 1 97.75 387 GLY B O 1
ATOM 7155 N N . ASN B 1 388 ? -1.689 -15.758 -35.031 1 97.94 388 ASN B N 1
ATOM 7156 C CA . ASN B 1 388 ? -2.523 -14.586 -35.281 1 97.94 388 ASN B CA 1
ATOM 7157 C C . ASN B 1 388 ? -3.539 -14.352 -34.188 1 97.94 388 ASN B C 1
ATOM 7159 O O . ASN B 1 388 ? -4.082 -13.258 -34.031 1 97.94 388 ASN B O 1
ATOM 7163 N N . LEU B 1 389 ? -3.713 -15.391 -33.375 1 97.75 389 LEU B N 1
ATOM 7164 C CA . LEU B 1 389 ? -4.629 -15.234 -32.25 1 97.75 389 LEU B CA 1
ATOM 7165 C C . LEU B 1 389 ? -3.896 -14.703 -31.016 1 97.75 389 LEU B C 1
ATOM 7167 O O . LEU B 1 389 ? -4.52 -14.141 -30.109 1 97.75 389 LEU B O 1
ATOM 7171 N N . ALA B 1 390 ? -2.594 -14.875 -30.938 1 97.81 390 ALA B N 1
ATOM 7172 C CA . ALA B 1 390 ? -1.771 -14.43 -29.812 1 97.81 390 ALA B CA 1
ATOM 7173 C C . ALA B 1 390 ? -0.454 -13.836 -30.312 1 97.81 390 ALA B C 1
ATOM 7175 O O . ALA B 1 390 ? 0.62 -14.375 -30.031 1 97.81 390 ALA B O 1
ATOM 7176 N N . PRO B 1 391 ? -0.502 -12.656 -30.906 1 97.31 391 PRO B N 1
ATOM 7177 C CA . PRO B 1 391 ? 0.716 -12.031 -31.438 1 97.31 391 PRO B CA 1
ATOM 7178 C C . PRO B 1 391 ? 1.764 -11.781 -30.359 1 97.31 391 PRO B C 1
ATOM 7180 O O . PRO B 1 391 ? 2.965 -11.875 -30.609 1 97.31 391 PRO B O 1
ATOM 7183 N N . ASP B 1 392 ? 1.326 -11.484 -29.109 1 96.81 392 ASP B N 1
ATOM 7184 C CA . ASP B 1 392 ? 2.252 -11.227 -28.016 1 96.81 392 ASP B CA 1
ATOM 7185 C C . ASP B 1 392 ? 2.596 -12.516 -27.281 1 96.81 392 ASP B C 1
ATOM 7187 O O . ASP B 1 392 ? 3.398 -12.508 -26.344 1 96.81 392 ASP B O 1
ATOM 7191 N N . GLY B 1 393 ? 1.857 -13.57 -27.719 1 96 393 GLY B N 1
ATOM 7192 C CA . GLY B 1 393 ? 2.141 -14.867 -27.125 1 96 393 GLY B CA 1
ATOM 7193 C C . GLY B 1 393 ? 1.082 -15.312 -26.125 1 96 393 GLY B C 1
ATOM 7194 O O . GLY B 1 393 ? 0.161 -14.555 -25.812 1 96 393 GLY B O 1
ATOM 7195 N N . GLY B 1 394 ? 1.102 -16.531 -25.75 1 95.5 394 GLY B N 1
ATOM 7196 C CA . GLY B 1 394 ? 0.377 -17.234 -24.703 1 95.5 394 GLY B CA 1
ATOM 7197 C C . GLY B 1 394 ? 1.08 -18.5 -24.25 1 95.5 394 GLY B C 1
ATOM 7198 O O . GLY B 1 394 ? 2.086 -18.906 -24.828 1 95.5 394 GLY B O 1
ATOM 7199 N N . ILE B 1 395 ? 0.607 -18.984 -23.156 1 93.38 395 ILE B N 1
ATOM 7200 C CA . ILE B 1 395 ? 1.241 -20.203 -22.656 1 93.38 395 ILE B CA 1
ATOM 7201 C C . ILE B 1 395 ? 0.177 -21.266 -22.391 1 93.38 395 ILE B C 1
ATOM 7203 O O . ILE B 1 395 ? -0.967 -20.938 -22.062 1 93.38 395 ILE B O 1
ATOM 7207 N N . VAL B 1 396 ? 0.568 -22.516 -22.531 1 90.38 396 VAL B N 1
ATOM 7208 C CA . VAL B 1 396 ? -0.318 -23.641 -22.281 1 90.38 396 VAL B CA 1
ATOM 7209 C C . VAL B 1 396 ? 0.438 -24.734 -21.516 1 90.38 396 VAL B C 1
ATOM 7211 O O . VAL B 1 396 ? 1.608 -25 -21.797 1 90.38 396 VAL B O 1
ATOM 7214 N N . LYS B 1 397 ? -0.188 -25.219 -20.484 1 81.75 397 LYS B N 1
ATOM 7215 C CA . LYS B 1 397 ? 0.347 -26.375 -19.781 1 81.75 397 LYS B CA 1
ATOM 7216 C C . LYS B 1 397 ? 0.016 -27.672 -20.531 1 81.75 397 LYS B C 1
ATOM 7218 O O . LYS B 1 397 ? -1.154 -27.969 -20.781 1 81.75 397 LYS B O 1
ATOM 7223 N N . ILE B 1 398 ? 0.974 -28.469 -20.891 1 80.12 398 ILE B N 1
ATOM 7224 C CA . ILE B 1 398 ? 0.731 -29.641 -21.719 1 80.12 398 ILE B CA 1
ATOM 7225 C C . ILE B 1 398 ? 0.971 -30.906 -20.906 1 80.12 398 ILE B C 1
ATOM 7227 O O . ILE B 1 398 ? 0.751 -32.031 -21.391 1 80.12 398 ILE B O 1
ATOM 7231 N N . ALA B 1 399 ? 1.505 -30.672 -19.703 1 69.38 399 ALA B N 1
ATOM 7232 C CA . ALA B 1 399 ? 1.777 -31.844 -18.875 1 69.38 399 ALA B CA 1
ATOM 7233 C C . ALA B 1 399 ? 0.538 -32.719 -18.75 1 69.38 399 ALA B C 1
ATOM 7235 O O . ALA B 1 399 ? -0.54 -32.25 -18.391 1 69.38 399 ALA B O 1
ATOM 7236 N N . GLY B 1 400 ? 0.642 -33.969 -19.141 1 65.69 400 GLY B N 1
ATOM 7237 C CA . GLY B 1 400 ? -0.45 -34.938 -18.984 1 65.69 400 GLY B CA 1
ATOM 7238 C C . GLY B 1 400 ? -1.339 -35.031 -20.203 1 65.69 400 GLY B C 1
ATOM 7239 O O . GLY B 1 400 ? -2.199 -35.906 -20.281 1 65.69 400 GLY B O 1
ATOM 7240 N N . LEU B 1 401 ? -1.138 -34.156 -21.156 1 76.81 401 LEU B N 1
ATOM 7241 C CA . LEU B 1 401 ? -1.963 -34.188 -22.359 1 76.81 401 LEU B CA 1
ATOM 7242 C C . LEU B 1 401 ? -1.497 -35.281 -23.312 1 76.81 401 LEU B C 1
ATOM 7244 O O . LEU B 1 401 ? -0.295 -35.469 -23.516 1 76.81 401 LEU B O 1
ATOM 7248 N N . LYS B 1 402 ? -2.426 -36.031 -23.703 1 77.56 402 LYS B N 1
ATOM 7249 C CA . LYS B 1 402 ? -2.131 -37.094 -24.656 1 77.56 402 LYS B CA 1
ATOM 7250 C C . LYS B 1 402 ? -1.905 -36.531 -26.062 1 77.56 402 LYS B C 1
ATOM 7252 O O . LYS B 1 402 ? -1.063 -37.062 -26.797 1 77.56 402 LYS B O 1
ATOM 7257 N N . LYS B 1 403 ? -2.717 -35.562 -26.391 1 85.56 403 LYS B N 1
ATOM 7258 C CA . LYS B 1 403 ? -2.615 -34.875 -27.672 1 85.56 403 LYS B CA 1
ATOM 7259 C C . LYS B 1 403 ? -2.174 -33.438 -27.484 1 85.56 403 LYS B C 1
ATOM 7261 O O . LYS B 1 403 ? -2.625 -32.75 -26.562 1 85.56 403 LYS B O 1
ATOM 7266 N N . LEU B 1 404 ? -1.278 -33.094 -28.391 1 91.38 404 LEU B N 1
ATOM 7267 C CA . LEU B 1 404 ? -0.697 -31.766 -28.234 1 91.38 404 LEU B CA 1
ATOM 7268 C C . LEU B 1 404 ? -1.271 -30.797 -29.266 1 91.38 404 LEU B C 1
ATOM 7270 O O . LEU B 1 404 ? -0.833 -29.641 -29.359 1 91.38 404 LEU B O 1
ATOM 7274 N N . GLN B 1 405 ? -2.236 -31.328 -30.047 1 94.69 405 GLN B N 1
ATOM 7275 C CA . GLN B 1 405 ? -2.945 -30.5 -31 1 94.69 405 GLN B CA 1
ATOM 7276 C C . GLN B 1 405 ? -4.445 -30.484 -30.719 1 94.69 405 GLN B C 1
ATOM 7278 O O . GLN B 1 405 ? -5.008 -31.484 -30.266 1 94.69 405 GLN B O 1
ATOM 7283 N N . PHE B 1 406 ? -5.008 -29.406 -31 1 95.69 406 PHE B N 1
ATOM 7284 C CA . PHE B 1 406 ? -6.445 -29.25 -30.797 1 95.69 406 PHE B CA 1
ATOM 7285 C C . PHE B 1 406 ? -7.035 -28.297 -31.828 1 95.69 406 PHE B C 1
ATOM 7287 O O . PHE B 1 406 ? -6.469 -27.234 -32.094 1 95.69 406 PHE B O 1
ATOM 7294 N N . THR B 1 407 ? -8.047 -28.703 -32.531 1 97.31 407 THR B N 1
ATOM 7295 C CA . THR B 1 407 ? -8.805 -27.844 -33.438 1 97.31 407 THR B CA 1
ATOM 7296 C C . THR B 1 407 ? -10.289 -27.891 -33.094 1 97.31 407 THR B C 1
ATOM 7298 O O . THR B 1 407 ? -10.859 -28.953 -32.875 1 97.31 407 THR B O 1
ATOM 7301 N N . GLY B 1 408 ? -10.82 -26.766 -33 1 97.38 408 GLY B N 1
ATOM 7302 C CA . GLY B 1 408 ? -12.234 -26.719 -32.656 1 97.38 408 GLY B CA 1
ATOM 7303 C C . GLY B 1 408 ? -12.867 -25.359 -32.906 1 97.38 408 GLY B C 1
ATOM 7304 O O . GLY B 1 408 ? -12.211 -24.453 -33.438 1 97.38 408 GLY B O 1
ATOM 7305 N N . LYS B 1 409 ? -14.188 -25.281 -32.562 1 97.88 409 LYS B N 1
ATOM 7306 C CA . LYS B 1 409 ? -14.961 -24.062 -32.812 1 97.88 409 LYS B CA 1
ATOM 7307 C C . LYS B 1 409 ? -15.047 -23.203 -31.578 1 97.88 409 LYS B C 1
ATOM 7309 O O . LYS B 1 409 ? -15.25 -23.703 -30.469 1 97.88 409 LYS B O 1
ATOM 7314 N N . ALA B 1 410 ? -14.961 -21.922 -31.844 1 98.25 410 ALA B N 1
ATOM 7315 C CA . ALA B 1 410 ? -14.938 -20.953 -30.734 1 98.25 410 ALA B CA 1
ATOM 7316 C C . ALA B 1 410 ? -16.328 -20.812 -30.125 1 98.25 410 ALA B C 1
ATOM 7318 O O . ALA B 1 410 ? -17.328 -20.781 -30.828 1 98.25 410 ALA B O 1
ATOM 7319 N N . ARG B 1 411 ? -16.375 -20.766 -28.859 1 97.88 411 ARG B N 1
ATOM 7320 C CA . ARG B 1 411 ? -17.484 -20.281 -28.031 1 97.88 411 ARG B CA 1
ATOM 7321 C C . ARG B 1 411 ? -17.031 -19.125 -27.141 1 97.88 411 ARG B C 1
ATOM 7323 O O . ARG B 1 411 ? -16.406 -19.359 -26.094 1 97.88 411 ARG B O 1
ATOM 7330 N N . CYS B 1 412 ? -17.531 -17.969 -27.453 1 98.12 412 CYS B N 1
ATOM 7331 C CA . CYS B 1 412 ? -16.922 -16.766 -26.891 1 98.12 412 CYS B CA 1
ATOM 7332 C C . CYS B 1 412 ? -17.75 -16.234 -25.734 1 98.12 412 CYS B C 1
ATOM 7334 O O . CYS B 1 412 ? -18.984 -16.156 -25.812 1 98.12 412 CYS B O 1
ATOM 7336 N N . PHE B 1 413 ? -17.047 -15.883 -24.625 1 97 413 PHE B N 1
ATOM 7337 C CA . PHE B 1 413 ? -17.641 -15.234 -23.453 1 97 413 PHE B CA 1
ATOM 7338 C C . PHE B 1 413 ? -16.828 -14.016 -23.047 1 97 413 PHE B C 1
ATOM 7340 O O . PHE B 1 413 ? -15.602 -14.008 -23.172 1 97 413 PHE B O 1
ATOM 7347 N N . ASP B 1 414 ? -17.484 -13.016 -22.484 1 95.31 414 ASP B N 1
ATOM 7348 C CA . ASP B 1 414 ? -16.797 -11.75 -22.219 1 95.31 414 ASP B CA 1
ATOM 7349 C C . ASP B 1 414 ? -16.422 -11.641 -20.734 1 95.31 414 ASP B C 1
ATOM 7351 O O . ASP B 1 414 ? -16.047 -10.57 -20.266 1 95.31 414 ASP B O 1
ATOM 7355 N N . ASN B 1 415 ? -16.578 -12.672 -20.016 1 90.56 415 ASN B N 1
ATOM 7356 C CA . ASN B 1 415 ? -16.109 -12.789 -18.641 1 90.56 415 ASN B CA 1
ATOM 7357 C C . ASN B 1 415 ? -16.203 -14.227 -18.141 1 90.56 415 ASN B C 1
ATOM 7359 O O . ASN B 1 415 ? -16.812 -15.078 -18.781 1 90.56 415 ASN B O 1
ATOM 7363 N N . GLU B 1 416 ? -15.594 -14.484 -17.062 1 87.62 416 GLU B N 1
ATOM 7364 C CA . GLU B 1 416 ? -15.539 -15.828 -16.5 1 87.62 416 GLU B CA 1
ATOM 7365 C C . GLU B 1 416 ? -16.922 -16.297 -16.047 1 87.62 416 GLU B C 1
ATOM 7367 O O . GLU B 1 416 ? -17.25 -17.469 -16.156 1 87.62 416 GLU B O 1
ATOM 7372 N N . GLU B 1 417 ? -17.719 -15.32 -15.508 1 86.88 417 GLU B N 1
ATOM 7373 C CA . GLU B 1 417 ? -19.031 -15.664 -14.977 1 86.88 417 GLU B CA 1
ATOM 7374 C C . GLU B 1 417 ? -19.922 -16.25 -16.062 1 86.88 417 GLU B C 1
ATOM 7376 O O . GLU B 1 417 ? -20.594 -17.266 -15.852 1 86.88 417 GLU B O 1
ATOM 7381 N N . ALA B 1 418 ? -19.906 -15.672 -17.219 1 91.12 418 ALA B N 1
ATOM 7382 C CA . ALA B 1 418 ? -20.703 -16.156 -18.344 1 91.12 418 ALA B CA 1
ATOM 7383 C C . ALA B 1 418 ? -20.219 -17.516 -18.812 1 91.12 418 ALA B C 1
ATOM 7385 O O . ALA B 1 418 ? -21.031 -18.391 -19.141 1 91.12 418 ALA B O 1
ATOM 7386 N N . ALA B 1 419 ? -18.922 -17.672 -18.922 1 92.38 419 ALA B N 1
ATOM 7387 C CA . ALA B 1 419 ? -18.359 -18.969 -19.312 1 92.38 419 ALA B CA 1
ATOM 7388 C C . ALA B 1 419 ? -18.734 -20.047 -18.297 1 92.38 419 ALA B C 1
ATOM 7390 O O . ALA B 1 419 ? -19.125 -21.156 -18.688 1 92.38 419 ALA B O 1
ATOM 7391 N N . MET B 1 420 ? -18.625 -19.688 -17.031 1 87.12 420 MET B N 1
ATOM 7392 C CA . MET B 1 420 ? -18.969 -20.641 -15.961 1 87.12 420 MET B CA 1
ATOM 7393 C C . MET B 1 420 ? -20.422 -21.047 -16.031 1 87.12 420 MET B C 1
ATOM 7395 O O . MET B 1 420 ? -20.75 -22.219 -15.844 1 87.12 420 MET B O 1
ATOM 7399 N N . ALA B 1 421 ? -21.25 -20.078 -16.25 1 87.12 421 ALA B N 1
ATOM 7400 C CA . ALA B 1 421 ? -22.672 -20.391 -16.391 1 87.12 421 ALA B CA 1
ATOM 7401 C C . ALA B 1 421 ? -22.938 -21.375 -17.531 1 87.12 421 ALA B C 1
ATOM 7403 O O . ALA B 1 421 ? -23.75 -22.281 -17.391 1 87.12 421 ALA B O 1
ATOM 7404 N N . CYS B 1 422 ? -22.312 -21.172 -18.578 1 92.44 422 CYS B N 1
ATOM 7405 C CA . CYS B 1 422 ? -22.438 -22.062 -19.734 1 92.44 422 CYS B CA 1
ATOM 7406 C C . CYS B 1 422 ? -21.953 -23.469 -19.391 1 92.44 422 CYS B C 1
ATOM 7408 O O . CYS B 1 422 ? -22.625 -24.453 -19.703 1 92.44 422 CYS B O 1
ATOM 7410 N N . VAL B 1 423 ? -20.859 -23.547 -18.75 1 87.62 423 VAL B N 1
ATOM 7411 C CA . VAL B 1 423 ? -20.25 -24.828 -18.375 1 87.62 423 VAL B CA 1
ATOM 7412 C C . VAL B 1 423 ? -21.156 -25.531 -17.359 1 87.62 423 VAL B C 1
ATOM 7414 O O . VAL B 1 423 ? -21.359 -26.75 -17.453 1 87.62 423 VAL B O 1
ATOM 7417 N N . GLN B 1 424 ? -21.625 -24.719 -16.438 1 82.75 424 GLN B N 1
ATOM 7418 C CA . GLN B 1 424 ? -22.484 -25.312 -15.406 1 82.75 424 GLN B CA 1
ATOM 7419 C C . GLN B 1 424 ? -23.75 -25.891 -16.016 1 82.75 424 GLN B C 1
ATOM 7421 O O . GLN B 1 424 ? -24.25 -26.922 -15.555 1 82.75 424 GLN B O 1
ATOM 7426 N N . LYS B 1 425 ? -24.234 -25.281 -17.031 1 87.5 425 LYS B N 1
ATOM 7427 C CA . LYS B 1 425 ? -25.438 -25.734 -17.719 1 87.5 425 LYS B CA 1
ATOM 7428 C C . LYS B 1 425 ? -25.109 -26.734 -18.812 1 87.5 425 LYS B C 1
ATOM 7430 O O . LYS B 1 425 ? -26 -27.172 -19.547 1 87.5 425 LYS B O 1
ATOM 7435 N N . LYS B 1 426 ? -23.859 -27.031 -19.016 1 88.81 426 LYS B N 1
ATOM 7436 C CA . LYS B 1 426 ? -23.391 -28 -20.016 1 88.81 426 LYS B CA 1
ATOM 7437 C C . LYS B 1 426 ? -23.812 -27.578 -21.422 1 88.81 426 LYS B C 1
ATOM 7439 O O . LYS B 1 426 ? -24.234 -28.422 -22.219 1 88.81 426 LYS B O 1
ATOM 7444 N N . LYS B 1 427 ? -23.797 -26.344 -21.562 1 93.44 427 LYS B N 1
ATOM 7445 C CA . LYS B 1 427 ? -24.141 -25.812 -22.875 1 93.44 427 LYS B CA 1
ATOM 7446 C C . LYS B 1 427 ? -22.891 -25.656 -23.75 1 93.44 427 LYS B C 1
ATOM 7448 O O . LYS B 1 427 ? -22.641 -24.594 -24.297 1 93.44 427 LYS B O 1
ATOM 7453 N N . TYR B 1 428 ? -22.109 -26.641 -23.875 1 94.25 428 TYR B N 1
ATOM 7454 C CA . TYR B 1 428 ? -20.938 -26.781 -24.734 1 94.25 428 TYR B CA 1
ATOM 7455 C C . TYR B 1 428 ? -20.75 -28.234 -25.156 1 94.25 428 TYR B C 1
ATOM 7457 O O . TYR B 1 428 ? -21.469 -29.125 -24.688 1 94.25 428 TYR B O 1
ATOM 7465 N N . LYS B 1 429 ? -19.938 -28.469 -26.078 1 94.06 429 LYS B N 1
ATOM 7466 C CA . LYS B 1 429 ? -19.719 -29.828 -26.562 1 94.06 429 LYS B CA 1
ATOM 7467 C C . LYS B 1 429 ? -18.234 -30.125 -26.75 1 94.06 429 LYS B C 1
ATOM 7469 O O . LYS B 1 429 ? -17.422 -29.203 -26.766 1 94.06 429 LYS B O 1
ATOM 7474 N N . ALA B 1 430 ? -17.969 -31.422 -26.797 1 94.44 430 ALA B N 1
ATOM 7475 C CA . ALA B 1 430 ? -16.609 -31.844 -27.109 1 94.44 430 ALA B CA 1
ATOM 7476 C C . ALA B 1 430 ? -16.125 -31.219 -28.406 1 94.44 430 ALA B C 1
ATOM 7478 O O . ALA B 1 430 ? -16.875 -31.156 -29.391 1 94.44 430 ALA B O 1
ATOM 7479 N N . GLY B 1 431 ? -14.922 -30.719 -28.359 1 94.5 431 GLY B N 1
ATOM 7480 C CA . GLY B 1 431 ? -14.352 -30.078 -29.531 1 94.5 431 GLY B CA 1
ATOM 7481 C C . GLY B 1 431 ? -14.43 -28.578 -29.5 1 94.5 431 GLY B C 1
ATOM 7482 O O . GLY B 1 431 ? -13.758 -27.891 -30.281 1 94.5 431 GLY B O 1
ATOM 7483 N N . ASP B 1 432 ? -15.203 -28.031 -28.594 1 96.56 432 ASP B N 1
ATOM 7484 C CA . ASP B 1 432 ? -15.344 -26.594 -28.484 1 96.56 432 ASP B CA 1
ATOM 7485 C C . ASP B 1 432 ? -14.07 -25.953 -27.922 1 96.56 432 ASP B C 1
ATOM 7487 O O . ASP B 1 432 ? -13.305 -26.609 -27.219 1 96.56 432 ASP B O 1
ATOM 7491 N N . VAL B 1 433 ? -13.852 -24.797 -28.391 1 97.31 433 VAL B N 1
ATOM 7492 C CA . VAL B 1 433 ? -12.852 -23.938 -27.766 1 97.31 433 VAL B CA 1
ATOM 7493 C C . VAL B 1 433 ? -13.539 -22.781 -27.031 1 97.31 433 VAL B C 1
ATOM 7495 O O . VAL B 1 433 ? -14.031 -21.844 -27.656 1 97.31 433 VAL B O 1
ATOM 7498 N N . ILE B 1 434 ? -13.484 -22.828 -25.734 1 96.69 434 ILE B N 1
ATOM 7499 C CA . ILE B 1 434 ? -14.102 -21.797 -24.922 1 96.69 434 ILE B CA 1
ATOM 7500 C C . ILE B 1 434 ? -13.164 -20.594 -24.812 1 96.69 434 ILE B C 1
ATOM 7502 O O . ILE B 1 434 ? -12.031 -20.734 -24.344 1 96.69 434 ILE B O 1
ATOM 7506 N N . ILE B 1 435 ? -13.648 -19.5 -25.312 1 97.62 435 ILE B N 1
ATOM 7507 C CA . ILE B 1 435 ? -12.875 -18.266 -25.281 1 97.62 435 ILE B CA 1
ATOM 7508 C C . ILE B 1 435 ? -13.414 -17.344 -24.188 1 97.62 435 ILE B C 1
ATOM 7510 O O . ILE B 1 435 ? -14.578 -16.953 -24.219 1 97.62 435 ILE B O 1
ATOM 7514 N N . ILE B 1 436 ? -12.578 -17.031 -23.234 1 96.12 436 ILE B N 1
ATOM 7515 C CA . ILE B 1 436 ? -12.93 -16.047 -22.203 1 96.12 436 ILE B CA 1
ATOM 7516 C C . ILE B 1 436 ? -12.125 -14.773 -22.406 1 96.12 436 ILE B C 1
ATOM 7518 O O . ILE B 1 436 ? -10.922 -14.742 -22.125 1 96.12 436 ILE B O 1
ATOM 7522 N N . ARG B 1 437 ? -12.742 -13.758 -22.875 1 96.56 437 ARG B N 1
ATOM 7523 C CA . ARG B 1 437 ? -12.031 -12.539 -23.234 1 96.56 437 ARG B CA 1
ATOM 7524 C C . ARG B 1 437 ? -12.312 -11.414 -22.25 1 96.56 437 ARG B C 1
ATOM 7526 O O . ARG B 1 437 ? -13.164 -11.555 -21.359 1 96.56 437 ARG B O 1
ATOM 7533 N N . TYR B 1 438 ? -11.492 -10.344 -22.219 1 96.12 438 TYR B N 1
ATOM 7534 C CA . TYR B 1 438 ? -11.57 -9.141 -21.406 1 96.12 438 TYR B CA 1
ATOM 7535 C C . TYR B 1 438 ? -11.188 -9.438 -19.953 1 96.12 438 TYR B C 1
ATOM 7537 O O . TYR B 1 438 ? -11.781 -8.891 -19.031 1 96.12 438 TYR B O 1
ATOM 7545 N N . GLU B 1 439 ? -10.227 -10.336 -19.797 1 95.38 439 GLU B N 1
ATOM 7546 C CA . GLU B 1 439 ? -9.75 -10.727 -18.469 1 95.38 439 GLU B CA 1
ATOM 7547 C C . GLU B 1 439 ? -8.266 -10.422 -18.297 1 95.38 439 GLU B C 1
ATOM 7549 O O . GLU B 1 439 ? -7.645 -10.859 -17.328 1 95.38 439 GLU B O 1
ATOM 7554 N N . GLY B 1 440 ? -7.727 -9.688 -19.219 1 96.44 440 GLY B N 1
ATOM 7555 C CA . GLY B 1 440 ? -6.316 -9.344 -19.203 1 96.44 440 GLY B CA 1
ATOM 7556 C C . GLY B 1 440 ? -5.973 -8.312 -18.141 1 96.44 440 GLY B C 1
ATOM 7557 O O . GLY B 1 440 ? -6.789 -8.016 -17.266 1 96.44 440 GLY B O 1
ATOM 7558 N N . PRO B 1 441 ? -4.781 -7.73 -18.188 1 97.19 441 PRO B N 1
ATOM 7559 C CA . PRO B 1 441 ? -4.363 -6.742 -17.203 1 97.19 441 PRO B CA 1
ATOM 7560 C C . PRO B 1 441 ? -5.285 -5.523 -17.156 1 97.19 441 PRO B C 1
ATOM 7562 O O . PRO B 1 441 ? -5.691 -5.09 -16.078 1 97.19 441 PRO B O 1
ATOM 7565 N N . VAL B 1 442 ? -5.633 -4.977 -18.297 1 97.06 442 VAL B N 1
ATOM 7566 C CA . VAL B 1 442 ? -6.465 -3.781 -18.391 1 97.06 442 VAL B CA 1
ATOM 7567 C C . VAL B 1 442 ? -7.938 -4.168 -18.266 1 97.06 442 VAL B C 1
ATOM 7569 O O . VAL B 1 442 ? -8.688 -3.551 -17.5 1 97.06 442 VAL B O 1
ATOM 7572 N N . GLY B 1 443 ? -8.359 -5.238 -18.969 1 95.06 443 GLY B N 1
ATOM 7573 C CA . GLY B 1 443 ? -9.758 -5.605 -19.094 1 95.06 443 GLY B CA 1
ATOM 7574 C C . GLY B 1 443 ? -10.312 -6.281 -17.859 1 95.06 443 GLY B C 1
ATOM 7575 O O . GLY B 1 443 ? -11.484 -6.117 -17.516 1 95.06 443 GLY B O 1
ATOM 7576 N N . GLY B 1 444 ? -9.438 -7.09 -17.234 1 91 444 GLY B N 1
ATOM 7577 C CA . GLY B 1 444 ? -9.891 -7.77 -16.047 1 91 444 GLY B CA 1
ATOM 7578 C C . GLY B 1 444 ? -10.688 -6.875 -15.109 1 91 444 GLY B C 1
ATOM 7579 O O . GLY B 1 444 ? -11.883 -7.098 -14.898 1 91 444 GLY B O 1
ATOM 7580 N N . PRO B 1 445 ? -10.086 -5.699 -14.703 1 94 445 PRO B N 1
ATOM 7581 C CA . PRO B 1 445 ? -8.641 -5.496 -14.578 1 94 445 PRO B CA 1
ATOM 7582 C C . PRO B 1 445 ? -8.008 -6.434 -13.555 1 94 445 PRO B C 1
ATOM 7584 O O . PRO B 1 445 ? -8.703 -6.988 -12.695 1 94 445 PRO B O 1
ATOM 7587 N N . GLY B 1 446 ? -6.711 -6.672 -13.695 1 94 446 GLY B N 1
ATOM 7588 C CA . GLY B 1 446 ? -5.977 -7.43 -12.695 1 94 446 GLY B CA 1
ATOM 7589 C C . GLY B 1 446 ? -5.707 -8.859 -13.109 1 94 446 GLY B C 1
ATOM 7590 O O . GLY B 1 446 ? -5.059 -9.617 -12.375 1 94 446 GLY B O 1
ATOM 7591 N N . MET B 1 447 ? -6.258 -9.234 -14.367 1 94.38 447 MET B N 1
ATOM 7592 C CA . MET B 1 447 ? -5.914 -10.547 -14.914 1 94.38 447 MET B CA 1
ATOM 7593 C C . MET B 1 447 ? -6.258 -11.648 -13.922 1 94.38 447 MET B C 1
ATOM 7595 O O . MET B 1 447 ? -5.395 -12.445 -13.547 1 94.38 447 MET B O 1
ATOM 7599 N N . ARG B 1 448 ? -7.492 -11.867 -13.539 1 88.69 448 ARG B N 1
ATOM 7600 C CA . ARG B 1 448 ? -7.926 -12.805 -12.508 1 88.69 448 ARG B CA 1
ATOM 7601 C C . ARG B 1 448 ? -7.586 -14.242 -12.891 1 88.69 448 ARG B C 1
ATOM 7603 O O . ARG B 1 448 ? -7.547 -14.578 -14.078 1 88.69 448 ARG B O 1
ATOM 7610 N N . GLU B 1 449 ? -7.414 -15.086 -11.938 1 83.81 449 GLU B N 1
ATOM 7611 C CA . GLU B 1 449 ? -7.227 -16.531 -12.086 1 83.81 449 GLU B CA 1
ATOM 7612 C C . GLU B 1 449 ? -8.562 -17.25 -12.234 1 83.81 449 GLU B C 1
ATOM 7614 O O . GLU B 1 449 ? -9.484 -17.031 -11.438 1 83.81 449 GLU B O 1
ATOM 7619 N N . MET B 1 450 ? -8.578 -18.047 -13.352 1 80.19 450 MET B N 1
ATOM 7620 C CA . MET B 1 450 ? -9.852 -18.703 -13.617 1 80.19 450 MET B CA 1
ATOM 7621 C C . MET B 1 450 ? -9.773 -20.188 -13.312 1 80.19 450 MET B C 1
ATOM 7623 O O . MET B 1 450 ? -9.797 -21.016 -14.227 1 80.19 450 MET B O 1
ATOM 7627 N N . LEU B 1 451 ? -9.836 -20.594 -12.07 1 75.19 451 LEU B N 1
ATOM 7628 C CA . LEU B 1 451 ? -9.742 -21.984 -11.633 1 75.19 451 LEU B CA 1
ATOM 7629 C C . LEU B 1 451 ? -11.109 -22.641 -11.625 1 75.19 451 LEU B C 1
ATOM 7631 O O . LEU B 1 451 ? -11.234 -23.828 -11.945 1 75.19 451 LEU B O 1
ATOM 7635 N N . SER B 1 452 ? -12.117 -21.875 -11.305 1 73.69 452 SER B N 1
ATOM 7636 C CA . SER B 1 452 ? -13.453 -22.438 -11.133 1 73.69 452 SER B CA 1
ATOM 7637 C C . SER B 1 452 ? -13.992 -23 -12.438 1 73.69 452 SER B C 1
ATOM 7639 O O . SER B 1 452 ? -14.555 -24.109 -12.469 1 73.69 452 SER B O 1
ATOM 7641 N N . THR B 1 453 ? -13.836 -22.344 -13.5 1 79.19 453 THR B N 1
ATOM 7642 C CA . THR B 1 453 ? -14.344 -22.766 -14.797 1 79.19 453 THR B CA 1
ATOM 7643 C C . THR B 1 453 ? -13.633 -24.031 -15.273 1 79.19 453 THR B C 1
ATOM 7645 O O . THR B 1 453 ? -14.281 -24.969 -15.727 1 79.19 453 THR B O 1
ATOM 7648 N N . THR B 1 454 ? -12.344 -24.078 -15.133 1 81.5 454 THR B N 1
ATOM 7649 C CA . THR B 1 454 ? -11.57 -25.234 -15.555 1 81.5 454 THR B CA 1
ATOM 7650 C C . THR B 1 454 ? -11.891 -26.438 -14.672 1 81.5 454 THR B C 1
ATOM 7652 O O . THR B 1 454 ? -11.992 -27.562 -15.156 1 81.5 454 THR B O 1
ATOM 7655 N N . GLY B 1 455 ? -11.984 -26.156 -13.398 1 74.44 455 GLY B N 1
ATOM 7656 C CA . GLY B 1 455 ? -12.367 -27.234 -12.484 1 74.44 455 GLY B CA 1
ATOM 7657 C C . GLY B 1 455 ? -13.711 -27.844 -12.82 1 74.44 455 GLY B C 1
ATOM 7658 O O . GLY B 1 455 ? -13.875 -29.062 -12.758 1 74.44 455 GLY B O 1
ATOM 7659 N N . ALA B 1 456 ? -14.641 -27.016 -13.156 1 77.06 456 ALA B N 1
ATOM 7660 C CA . ALA B 1 456 ? -15.977 -27.484 -13.516 1 77.06 456 ALA B CA 1
ATOM 7661 C C . ALA B 1 456 ? -15.93 -28.359 -14.766 1 77.06 456 ALA B C 1
ATOM 7663 O O . ALA B 1 456 ? -16.594 -29.391 -14.828 1 77.06 456 ALA B O 1
ATOM 7664 N N . ILE B 1 457 ? -15.227 -28.016 -15.75 1 82.81 457 ILE B N 1
ATOM 7665 C CA . ILE B 1 457 ? -15.094 -28.75 -17 1 82.81 457 ILE B CA 1
ATOM 7666 C C . ILE B 1 457 ? -14.469 -30.125 -16.734 1 82.81 457 ILE B C 1
ATOM 7668 O O . ILE B 1 457 ? -14.945 -31.141 -17.25 1 82.81 457 ILE B O 1
ATOM 7672 N N . TYR B 1 458 ? -13.445 -30.156 -15.898 1 77.38 458 TYR B N 1
ATOM 7673 C CA . TYR B 1 458 ? -12.781 -31.406 -15.539 1 77.38 458 TYR B CA 1
ATOM 7674 C C . TYR B 1 458 ? -13.703 -32.281 -14.703 1 77.38 458 TYR B C 1
ATOM 7676 O O . TYR B 1 458 ? -13.727 -33.5 -14.883 1 77.38 458 TYR B O 1
ATOM 7684 N N . GLY B 1 459 ? -14.383 -31.641 -13.828 1 74.56 459 GLY B N 1
ATOM 7685 C CA . GLY B 1 459 ? -15.336 -32.375 -13.023 1 74.56 459 GLY B CA 1
ATOM 7686 C C . GLY B 1 459 ? -16.438 -33.031 -13.844 1 74.56 459 GLY B C 1
ATOM 7687 O O . GLY B 1 459 ? -16.984 -34.062 -13.453 1 74.56 459 GLY B O 1
ATOM 7688 N N . GLN B 1 460 ? -16.688 -32.438 -15 1 80.5 460 GLN B N 1
ATOM 7689 C CA . GLN B 1 460 ? -17.719 -32.969 -15.891 1 80.5 460 GLN B CA 1
ATOM 7690 C C . GLN B 1 460 ? -17.156 -34 -16.844 1 80.5 460 GLN B C 1
ATOM 7692 O O . GLN B 1 460 ? -17.891 -34.562 -17.656 1 80.5 460 GLN B O 1
ATOM 7697 N N . GLY B 1 461 ? -15.82 -34.219 -16.734 1 77.31 461 GLY B N 1
ATOM 7698 C CA . GLY B 1 461 ? -15.18 -35.219 -17.578 1 77.31 461 GLY B CA 1
ATOM 7699 C C . GLY B 1 461 ? -14.828 -34.719 -18.953 1 77.31 461 GLY B C 1
ATOM 7700 O O . GLY B 1 461 ? -14.609 -35.5 -19.891 1 77.31 461 GLY B O 1
ATOM 7701 N N . MET B 1 462 ? -14.781 -33.5 -19.141 1 84.5 462 MET B N 1
ATOM 7702 C CA . MET B 1 462 ? -14.578 -32.875 -20.453 1 84.5 462 MET B CA 1
ATOM 7703 C C . MET B 1 462 ? -13.188 -32.281 -20.578 1 84.5 462 MET B C 1
ATOM 7705 O O . MET B 1 462 ? -12.867 -31.625 -21.562 1 84.5 462 MET B O 1
ATOM 7709 N N . GLY B 1 463 ? -12.328 -32.406 -19.688 1 76.62 463 GLY B N 1
ATOM 7710 C CA . GLY B 1 463 ? -11.039 -31.734 -19.562 1 76.62 463 GLY B CA 1
ATOM 7711 C C . GLY B 1 463 ? -10.18 -31.844 -20.797 1 76.62 463 GLY B C 1
ATOM 7712 O O . GLY B 1 463 ? -9.547 -30.875 -21.219 1 76.62 463 GLY B O 1
ATOM 7713 N N . GLU B 1 464 ? -10.109 -32.938 -21.5 1 82.81 464 GLU B N 1
ATOM 7714 C CA . GLU B 1 464 ? -9.258 -33.094 -22.672 1 82.81 464 GLU B CA 1
ATOM 7715 C C . GLU B 1 464 ? -10.07 -33.031 -23.953 1 82.81 464 GLU B C 1
ATOM 7717 O O . GLU B 1 464 ? -9.516 -33.094 -25.062 1 82.81 464 GLU B O 1
ATOM 7722 N N . LYS B 1 465 ? -11.273 -32.656 -23.719 1 90.25 465 LYS B N 1
ATOM 7723 C CA . LYS B 1 465 ? -12.156 -32.688 -24.891 1 90.25 465 LYS B CA 1
ATOM 7724 C C . LYS B 1 465 ? -12.516 -31.266 -25.312 1 90.25 465 LYS B C 1
ATOM 7726 O O . LYS B 1 465 ? -13.125 -31.062 -26.375 1 90.25 465 LYS B O 1
ATOM 7731 N N . VAL B 1 466 ? -12.172 -30.328 -24.516 1 92.94 466 VAL B N 1
ATOM 7732 C CA . VAL B 1 466 ? -12.391 -28.922 -24.844 1 92.94 466 VAL B CA 1
ATOM 7733 C C . VAL B 1 466 ? -11.117 -28.125 -24.547 1 92.94 466 VAL B C 1
ATOM 7735 O O . VAL B 1 466 ? -10.266 -28.562 -23.781 1 92.94 466 VAL B O 1
ATOM 7738 N N . ALA B 1 467 ? -10.977 -27.047 -25.25 1 93.94 467 ALA B N 1
ATOM 7739 C CA . ALA B 1 467 ? -9.875 -26.125 -24.969 1 93.94 467 ALA B CA 1
ATOM 7740 C C . ALA B 1 467 ? -10.391 -24.812 -24.391 1 93.94 467 ALA B C 1
ATOM 7742 O O . ALA B 1 467 ? -11.539 -24.422 -24.641 1 93.94 467 ALA B O 1
ATOM 7743 N N . LEU B 1 468 ? -9.602 -24.188 -23.594 1 94.44 468 LEU B N 1
ATOM 7744 C CA . LEU B 1 468 ? -9.898 -22.875 -23.062 1 94.44 468 LEU B CA 1
ATOM 7745 C C . LEU B 1 468 ? -8.805 -21.875 -23.422 1 94.44 468 LEU B C 1
ATOM 7747 O O . LEU B 1 468 ? -7.617 -22.188 -23.359 1 94.44 468 LEU B O 1
ATOM 7751 N N . ILE B 1 469 ? -9.18 -20.703 -23.875 1 96.19 469 ILE B N 1
ATOM 7752 C CA . ILE B 1 469 ? -8.258 -19.625 -24.203 1 96.19 469 ILE B CA 1
ATOM 7753 C C . ILE B 1 469 ? -8.695 -18.344 -23.516 1 96.19 469 ILE B C 1
ATOM 7755 O O . ILE B 1 469 ? -9.875 -18 -23.531 1 96.19 469 ILE B O 1
ATOM 7759 N N . THR B 1 470 ? -7.766 -17.641 -22.875 1 96.56 470 THR B N 1
ATOM 7760 C CA . THR B 1 470 ? -8.117 -16.391 -22.219 1 96.56 470 THR B CA 1
ATOM 7761 C C . THR B 1 470 ? -6.938 -15.422 -22.219 1 96.56 470 THR B C 1
ATOM 7763 O O . THR B 1 470 ? -5.785 -15.844 -22.328 1 96.56 470 THR B O 1
ATOM 7766 N N . ASP B 1 471 ? -7.215 -14.164 -22.266 1 96.81 471 ASP B N 1
ATOM 7767 C CA . ASP B 1 471 ? -6.18 -13.156 -22.031 1 96.81 471 ASP B CA 1
ATOM 7768 C C . ASP B 1 471 ? -5.945 -12.953 -20.531 1 96.81 471 ASP B C 1
ATOM 7770 O O . ASP B 1 471 ? -5.086 -12.164 -20.141 1 96.81 471 ASP B O 1
ATOM 7774 N N . GLY B 1 472 ? -6.605 -13.656 -19.703 1 94.31 472 GLY B N 1
ATOM 7775 C CA . GLY B 1 472 ? -6.324 -13.75 -18.281 1 94.31 472 GLY B CA 1
ATOM 7776 C C . GLY B 1 472 ? -5.344 -14.859 -17.938 1 94.31 472 GLY B C 1
ATOM 7777 O O . GLY B 1 472 ? -4.371 -15.078 -18.656 1 94.31 472 GLY B O 1
ATOM 7778 N N . ARG B 1 473 ? -5.574 -15.406 -16.828 1 90.5 473 ARG B N 1
ATOM 7779 C CA . ARG B 1 473 ? -4.645 -16.453 -16.422 1 90.5 473 ARG B CA 1
ATOM 7780 C C . ARG B 1 473 ? -5.387 -17.625 -15.766 1 90.5 473 ARG B C 1
ATOM 7782 O O . ARG B 1 473 ? -6.566 -17.5 -15.43 1 90.5 473 ARG B O 1
ATOM 7789 N N . PHE B 1 474 ? -4.715 -18.641 -15.789 1 81.94 474 PHE B N 1
ATOM 7790 C CA . PHE B 1 474 ? -5.211 -19.828 -15.094 1 81.94 474 PHE B CA 1
ATOM 7791 C C . PHE B 1 474 ? -4.375 -20.125 -13.859 1 81.94 474 PHE B C 1
ATOM 7793 O O . PHE B 1 474 ? -3.25 -19.641 -13.727 1 81.94 474 PHE B O 1
ATOM 7800 N N . SER B 1 475 ? -5.023 -20.828 -12.969 1 74 475 SER B N 1
ATOM 7801 C CA . SER B 1 475 ? -4.301 -21.219 -11.758 1 74 475 SER B CA 1
ATOM 7802 C C . SER B 1 475 ? -3.262 -22.297 -12.062 1 74 475 SER B C 1
ATOM 7804 O O . SER B 1 475 ? -3.346 -22.969 -13.078 1 74 475 SER B O 1
ATOM 7806 N N . GLY B 1 476 ? -2.354 -22.422 -11.289 1 63.53 476 GLY B N 1
ATOM 7807 C CA . GLY B 1 476 ? -1.363 -23.469 -11.383 1 63.53 476 GLY B CA 1
ATOM 7808 C C . GLY B 1 476 ? -1.959 -24.859 -11.242 1 63.53 476 GLY B C 1
ATOM 7809 O O . GLY B 1 476 ? -1.333 -25.859 -11.617 1 63.53 476 GLY B O 1
ATOM 7810 N N . ALA B 1 477 ? -3.199 -24.891 -10.836 1 58.03 477 ALA B N 1
ATOM 7811 C CA . ALA B 1 477 ? -3.869 -26.156 -10.586 1 58.03 477 ALA B CA 1
ATOM 7812 C C . ALA B 1 477 ? -4.645 -26.625 -11.812 1 58.03 477 ALA B C 1
ATOM 7814 O O . ALA B 1 477 ? -5.246 -27.703 -11.805 1 58.03 477 ALA B O 1
ATOM 7815 N N . THR B 1 478 ? -4.531 -25.859 -12.875 1 66.06 478 THR B N 1
ATOM 7816 C CA . THR B 1 478 ? -5.324 -26.125 -14.07 1 66.06 478 THR B CA 1
ATOM 7817 C C . THR B 1 478 ? -4.691 -27.25 -14.898 1 66.06 478 THR B C 1
ATOM 7819 O O . THR B 1 478 ? -3.467 -27.375 -14.953 1 66.06 478 THR B O 1
ATOM 7822 N N . ARG B 1 479 ? -5.562 -28.094 -15.422 1 65.25 479 ARG B N 1
ATOM 7823 C CA . ARG B 1 479 ? -5.188 -29.156 -16.344 1 65.25 479 ARG B CA 1
ATOM 7824 C C . ARG B 1 479 ? -5.93 -29.031 -17.672 1 65.25 479 ARG B C 1
ATOM 7826 O O . ARG B 1 479 ? -6.961 -28.359 -17.75 1 65.25 479 ARG B O 1
ATOM 7833 N N . GLY B 1 480 ? -5.391 -29.578 -18.781 1 73.5 480 GLY B N 1
ATOM 7834 C CA . GLY B 1 480 ? -6.008 -29.531 -20.109 1 73.5 480 GLY B CA 1
ATOM 7835 C C . GLY B 1 480 ? -5.426 -28.453 -21 1 73.5 480 GLY B C 1
ATOM 7836 O O . GLY B 1 480 ? -4.383 -27.875 -20.688 1 73.5 480 GLY B O 1
ATOM 7837 N N . PHE B 1 481 ? -6.062 -28.297 -22.172 1 84.62 481 PHE B N 1
ATOM 7838 C CA . PHE B 1 481 ? -5.598 -27.312 -23.141 1 84.62 481 PHE B CA 1
ATOM 7839 C C . PHE B 1 481 ? -6.074 -25.906 -22.766 1 84.62 481 PHE B C 1
ATOM 7841 O O . PHE B 1 481 ? -6.926 -25.328 -23.453 1 84.62 481 PHE B O 1
ATOM 7848 N N . CYS B 1 482 ? -5.469 -25.438 -21.719 1 89.69 482 CYS B N 1
ATOM 7849 C CA . CYS B 1 482 ? -5.812 -24.109 -21.234 1 89.69 482 CYS B CA 1
ATOM 7850 C C . CYS B 1 482 ? -4.727 -23.094 -21.594 1 89.69 482 CYS B C 1
ATOM 7852 O O . CYS B 1 482 ? -3.656 -23.094 -20.984 1 89.69 482 CYS B O 1
ATOM 7854 N N . VAL B 1 483 ? -5.047 -22.281 -22.547 1 93.5 483 VAL B N 1
ATOM 7855 C CA . VAL B 1 483 ? -4.105 -21.266 -23 1 93.5 483 VAL B CA 1
ATOM 7856 C C . VAL B 1 483 ? -4.387 -19.938 -22.297 1 93.5 483 VAL B C 1
ATOM 7858 O O . VAL B 1 483 ? -5.461 -19.359 -22.453 1 93.5 483 VAL B O 1
ATOM 7861 N N . GLY B 1 484 ? -3.41 -19.531 -21.516 1 93.81 484 GLY B N 1
ATOM 7862 C CA . GLY B 1 484 ? -3.545 -18.266 -20.781 1 93.81 484 GLY B CA 1
ATOM 7863 C C . GLY B 1 484 ? -2.543 -17.219 -21.219 1 93.81 484 GLY B C 1
ATOM 7864 O O . GLY B 1 484 ? -1.695 -17.484 -22.078 1 93.81 484 GLY B O 1
ATOM 7865 N N . HIS B 1 485 ? -2.709 -16 -20.719 1 95.81 485 HIS B N 1
ATOM 7866 C CA . HIS B 1 485 ? -1.79 -14.891 -20.906 1 95.81 485 HIS B CA 1
ATOM 7867 C C . HIS B 1 485 ? -1.798 -14.406 -22.359 1 95.81 485 HIS B C 1
ATOM 7869 O O . HIS B 1 485 ? -0.828 -13.805 -22.812 1 95.81 485 HIS B O 1
ATOM 7875 N N . VAL B 1 486 ? -2.863 -14.695 -23.047 1 96.88 486 VAL B N 1
ATOM 7876 C CA . VAL B 1 486 ? -2.898 -14.367 -24.469 1 96.88 486 VAL B CA 1
ATOM 7877 C C . VAL B 1 486 ? -2.863 -12.852 -24.656 1 96.88 486 VAL B C 1
ATOM 7879 O O . VAL B 1 486 ? -3.631 -12.125 -24.031 1 96.88 486 VAL B O 1
ATOM 7882 N N . GLY B 1 487 ? -1.947 -12.445 -25.547 1 96.88 487 GLY B N 1
ATOM 7883 C CA . GLY B 1 487 ? -1.844 -11.023 -25.828 1 96.88 487 GLY B CA 1
ATOM 7884 C C . GLY B 1 487 ? -1.703 -10.711 -27.297 1 96.88 487 GLY B C 1
ATOM 7885 O O . GLY B 1 487 ? -1.261 -11.562 -28.078 1 96.88 487 GLY B O 1
ATOM 7886 N N . PRO B 1 488 ? -2.092 -9.445 -27.766 1 97.56 488 PRO B N 1
ATOM 7887 C CA . PRO B 1 488 ? -2.676 -8.375 -26.969 1 97.56 488 PRO B CA 1
ATOM 7888 C C . PRO B 1 488 ? -4.07 -8.711 -26.453 1 97.56 488 PRO B C 1
ATOM 7890 O O . PRO B 1 488 ? -4.812 -9.453 -27.109 1 97.56 488 PRO B O 1
ATOM 7893 N N . GLU B 1 489 ? -4.387 -8.203 -25.25 1 97.69 489 GLU B N 1
ATOM 7894 C CA . GLU B 1 489 ? -5.637 -8.57 -24.594 1 97.69 489 GLU B CA 1
ATOM 7895 C C . GLU B 1 489 ? -6.84 -7.996 -25.344 1 97.69 489 GLU B C 1
ATOM 7897 O O . GLU B 1 489 ? -6.707 -7.047 -26.109 1 97.69 489 GLU B O 1
ATOM 7902 N N . ALA B 1 490 ? -7.953 -8.492 -25.062 1 97.81 490 ALA B N 1
ATOM 7903 C CA . ALA B 1 490 ? -9.188 -8.117 -25.75 1 97.81 490 ALA B CA 1
ATOM 7904 C C . ALA B 1 490 ? -9.562 -6.668 -25.453 1 97.81 490 ALA B C 1
ATOM 7906 O O . ALA B 1 490 ? -10.07 -5.957 -26.328 1 97.81 490 ALA B O 1
ATOM 7907 N N . ALA B 1 491 ? -9.297 -6.215 -24.234 1 97.25 491 ALA B N 1
ATOM 7908 C CA . ALA B 1 491 ? -9.688 -4.867 -23.828 1 97.25 491 ALA B CA 1
ATOM 7909 C C . ALA B 1 491 ? -8.977 -3.812 -24.672 1 97.25 491 ALA B C 1
ATOM 7911 O O . ALA B 1 491 ? -9.43 -2.672 -24.766 1 97.25 491 ALA B O 1
ATOM 7912 N N . LEU B 1 492 ? -7.898 -4.152 -25.297 1 96.81 492 LEU B N 1
ATOM 7913 C CA . LEU B 1 492 ? -7.117 -3.234 -26.125 1 96.81 492 LEU B CA 1
ATOM 7914 C C . LEU B 1 492 ? -7.293 -3.553 -27.594 1 96.81 492 LEU B C 1
ATOM 7916 O O . LEU B 1 492 ? -6.48 -3.133 -28.438 1 96.81 492 LEU B O 1
ATOM 7920 N N . GLY B 1 493 ? -8.234 -4.395 -27.875 1 97.38 493 GLY B N 1
ATOM 7921 C CA . GLY B 1 493 ? -8.562 -4.695 -29.266 1 97.38 493 GLY B CA 1
ATOM 7922 C C . GLY B 1 493 ? -7.742 -5.84 -29.844 1 97.38 493 GLY B C 1
ATOM 7923 O O . GLY B 1 493 ? -7.648 -5.996 -31.062 1 97.38 493 GLY B O 1
ATOM 7924 N N . GLY B 1 494 ? -7.141 -6.664 -29.016 1 97.44 494 GLY B N 1
ATOM 7925 C CA . GLY B 1 494 ? -6.402 -7.828 -29.484 1 97.44 494 GLY B CA 1
ATOM 7926 C C . GLY B 1 494 ? -7.273 -8.836 -30.219 1 97.44 494 GLY B C 1
ATOM 7927 O O . GLY B 1 494 ? -8.5 -8.719 -30.203 1 97.44 494 GLY B O 1
ATOM 7928 N N . PRO B 1 495 ? -6.676 -9.836 -30.766 1 97.81 495 PRO B N 1
ATOM 7929 C CA . PRO B 1 495 ? -7.391 -10.781 -31.609 1 97.81 495 PRO B CA 1
ATOM 7930 C C . PRO B 1 495 ? -8.531 -11.492 -30.891 1 97.81 495 PRO B C 1
ATOM 7932 O O . PRO B 1 495 ? -9.562 -11.789 -31.5 1 97.81 495 PRO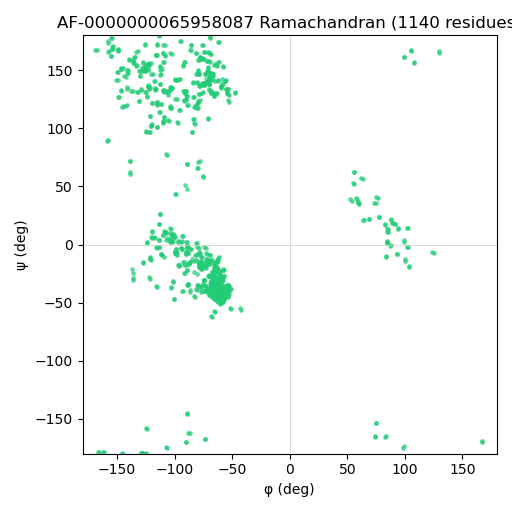 B O 1
ATOM 7935 N N . LEU B 1 496 ? -8.406 -11.719 -29.641 1 97.88 496 LEU B N 1
ATOM 7936 C CA . LEU B 1 496 ? -9.469 -12.383 -28.906 1 97.88 496 LEU B CA 1
ATOM 7937 C C . LEU B 1 496 ? -10.766 -11.586 -28.969 1 97.88 496 LEU B C 1
ATOM 7939 O O . LEU B 1 496 ? -11.859 -12.164 -28.984 1 97.88 496 LEU B O 1
ATOM 7943 N N . ALA B 1 497 ? -10.617 -10.273 -29 1 98.12 497 ALA B N 1
ATOM 7944 C CA . ALA B 1 497 ? -11.773 -9.383 -29.016 1 98.12 497 ALA B CA 1
ATOM 7945 C C . ALA B 1 497 ? -12.562 -9.547 -30.312 1 98.12 497 ALA B C 1
ATOM 7947 O O . ALA B 1 497 ? -13.75 -9.219 -30.375 1 98.12 497 ALA B O 1
ATOM 7948 N N . LEU B 1 498 ? -11.969 -10.109 -31.375 1 98.19 498 LEU B N 1
ATOM 7949 C CA . LEU B 1 498 ? -12.523 -10.117 -32.719 1 98.19 498 LEU B CA 1
ATOM 7950 C C . LEU B 1 498 ? -13.188 -11.461 -33.031 1 98.19 498 LEU B C 1
ATOM 7952 O O . LEU B 1 498 ? -13.867 -11.602 -34.062 1 98.19 498 LEU B O 1
ATOM 7956 N N . LEU B 1 499 ? -13.039 -12.43 -32.156 1 98.44 499 LEU B N 1
ATOM 7957 C CA . LEU B 1 499 ? -13.578 -13.766 -32.375 1 98.44 499 LEU B CA 1
ATOM 7958 C C . LEU B 1 499 ? -15.094 -13.773 -32.25 1 98.44 499 LEU B C 1
ATOM 7960 O O . LEU B 1 499 ? -15.672 -12.945 -31.562 1 98.44 499 LEU B O 1
ATOM 7964 N N . ARG B 1 500 ? -15.711 -14.672 -33 1 98.06 500 ARG B N 1
ATOM 7965 C CA . ARG B 1 500 ? -17.141 -14.961 -32.938 1 98.06 500 ARG B CA 1
ATOM 7966 C C . ARG B 1 500 ? -17.391 -16.453 -32.75 1 98.06 500 ARG B C 1
ATOM 7968 O O . ARG B 1 500 ? -16.531 -17.281 -33.094 1 98.06 500 ARG B O 1
ATOM 7975 N N . ASN B 1 501 ? -18.547 -16.703 -32.219 1 98 501 ASN B N 1
ATOM 7976 C CA . ASN B 1 501 ? -18.922 -18.109 -32.125 1 98 501 ASN B CA 1
ATOM 7977 C C . ASN B 1 501 ? -18.812 -18.828 -33.469 1 98 501 ASN B C 1
ATOM 7979 O O . ASN B 1 501 ? -19.25 -18.281 -34.469 1 98 501 ASN B O 1
ATOM 7983 N N . GLY B 1 502 ? -18.125 -19.938 -33.438 1 97.75 502 GLY B N 1
ATOM 7984 C CA . GLY B 1 502 ? -18.047 -20.734 -34.656 1 97.75 502 GLY B CA 1
ATOM 7985 C C . GLY B 1 502 ? -16.719 -20.594 -35.375 1 97.75 502 GLY B C 1
ATOM 7986 O O . GLY B 1 502 ? -16.391 -21.422 -36.219 1 97.75 502 GLY B O 1
ATOM 7987 N N . ASP B 1 503 ? -16.016 -19.562 -35.062 1 98.44 503 ASP B N 1
ATOM 7988 C CA . ASP B 1 503 ? -14.68 -19.453 -35.688 1 98.44 503 ASP B CA 1
ATOM 7989 C C . ASP B 1 503 ? -13.828 -20.672 -35.344 1 98.44 503 ASP B C 1
ATOM 7991 O O . ASP B 1 503 ? -13.875 -21.188 -34.219 1 98.44 503 ASP B O 1
ATOM 7995 N N . VAL B 1 504 ? -13.047 -21.141 -36.281 1 98.69 504 VAL B N 1
ATOM 7996 C CA . VAL B 1 504 ? -12.25 -22.344 -36.094 1 98.69 504 VAL B CA 1
ATOM 7997 C C . VAL B 1 504 ? -10.867 -21.969 -35.562 1 98.69 504 VAL B C 1
ATOM 7999 O O . VAL B 1 504 ? -10.156 -21.156 -36.188 1 98.69 504 VAL B O 1
ATOM 8002 N N . ILE B 1 505 ? -10.492 -22.531 -34.438 1 98.56 505 ILE B N 1
ATOM 8003 C CA . ILE B 1 505 ? -9.227 -22.25 -33.781 1 98.56 505 ILE B CA 1
ATOM 8004 C C . ILE B 1 505 ? -8.312 -23.469 -33.875 1 98.56 505 ILE B C 1
ATOM 8006 O O . ILE B 1 505 ? -8.742 -24.594 -33.625 1 98.56 505 ILE B O 1
ATOM 8010 N N . ASP B 1 506 ? -7.086 -23.25 -34.25 1 98.25 506 ASP B N 1
ATOM 8011 C CA . ASP B 1 506 ? -6.055 -24.281 -34.281 1 98.25 506 ASP B CA 1
ATOM 8012 C C . ASP B 1 506 ? -4.988 -24.031 -33.219 1 98.25 506 ASP B C 1
ATOM 8014 O O . ASP B 1 506 ? -4.344 -22.984 -33.219 1 98.25 506 ASP B O 1
ATOM 8018 N N . ILE B 1 507 ? -4.809 -24.969 -32.344 1 96.81 507 ILE B N 1
ATOM 8019 C CA . ILE B 1 507 ? -3.746 -24.938 -31.328 1 96.81 507 ILE B CA 1
ATOM 8020 C C . ILE B 1 507 ? -2.768 -26.094 -31.594 1 96.81 507 ILE B C 1
ATOM 8022 O O . ILE B 1 507 ? -3.176 -27.25 -31.703 1 96.81 507 ILE B O 1
ATOM 8026 N N . ASP B 1 508 ? -1.537 -25.797 -31.781 1 96.38 508 ASP B N 1
ATOM 8027 C CA . ASP B 1 508 ? -0.489 -26.797 -31.953 1 96.38 508 ASP B CA 1
ATOM 8028 C C . ASP B 1 508 ? 0.645 -26.594 -30.953 1 96.38 508 ASP B C 1
ATOM 8030 O O . ASP B 1 508 ? 1.58 -25.828 -31.219 1 96.38 508 ASP B O 1
ATOM 8034 N N . ALA B 1 509 ? 0.633 -27.328 -29.859 1 92.62 509 ALA B N 1
ATOM 8035 C CA . ALA B 1 509 ? 1.616 -27.156 -28.797 1 92.62 509 ALA B CA 1
ATOM 8036 C C . ALA B 1 509 ? 2.973 -27.719 -29.203 1 92.62 509 ALA B C 1
ATOM 8038 O O . ALA B 1 509 ? 4.004 -27.344 -28.641 1 92.62 509 ALA B O 1
ATOM 8039 N N . LYS B 1 510 ? 3.01 -28.578 -30.188 1 91.81 510 LYS B N 1
ATOM 8040 C CA . LYS B 1 510 ? 4.273 -29.094 -30.703 1 91.81 510 LYS B CA 1
ATOM 8041 C C . LYS B 1 510 ? 5.035 -28.016 -31.469 1 91.81 510 LYS B C 1
ATOM 8043 O O . LYS B 1 510 ? 6.246 -27.859 -31.281 1 91.81 510 LYS B O 1
ATOM 8048 N N . LYS B 1 511 ? 4.254 -27.297 -32.219 1 94.69 511 LYS B N 1
ATOM 8049 C CA . LYS B 1 511 ? 4.85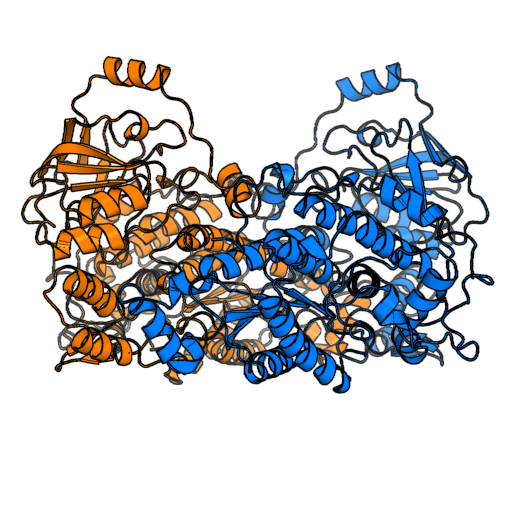5 -26.25 -33.031 1 94.69 511 LYS B CA 1
ATOM 8050 C C . LYS B 1 511 ? 4.914 -24.922 -32.281 1 94.69 511 LYS B C 1
ATOM 8052 O O . LYS B 1 511 ? 5.641 -24 -32.656 1 94.69 511 LYS B O 1
ATOM 8057 N N . GLY B 1 512 ? 4.16 -24.859 -31.281 1 95.25 512 GLY B N 1
ATOM 8058 C CA . GLY B 1 512 ? 4.07 -23.609 -30.531 1 95.25 512 GLY B CA 1
ATOM 8059 C C . GLY B 1 512 ? 3.248 -22.547 -31.25 1 95.25 512 GLY B C 1
ATOM 8060 O O . GLY B 1 512 ? 3.607 -21.375 -31.234 1 95.25 512 GLY B O 1
ATOM 8061 N N . THR B 1 513 ? 2.117 -23.031 -31.859 1 97.69 513 THR B N 1
ATOM 8062 C CA . THR B 1 513 ? 1.329 -22.062 -32.625 1 97.69 513 THR B CA 1
ATOM 8063 C C . THR B 1 513 ? -0.122 -22.062 -32.156 1 97.69 513 THR B C 1
ATOM 8065 O O . THR B 1 513 ? -0.616 -23.062 -31.625 1 97.69 513 THR B O 1
ATOM 8068 N N . ILE B 1 514 ? -0.824 -20.969 -32.312 1 98.12 514 ILE B N 1
ATOM 8069 C CA . ILE B 1 514 ? -2.242 -20.781 -32.031 1 98.12 514 ILE B CA 1
ATOM 8070 C C . ILE B 1 514 ? -2.844 -19.812 -33.062 1 98.12 514 ILE B C 1
ATOM 8072 O O . ILE B 1 514 ? -2.408 -18.672 -33.156 1 98.12 514 ILE B O 1
ATOM 8076 N N . ASN B 1 515 ? -3.816 -20.281 -33.812 1 98.5 515 ASN B N 1
ATOM 8077 C CA . ASN B 1 515 ? -4.352 -19.484 -34.906 1 98.5 515 ASN B CA 1
ATOM 8078 C C . ASN B 1 515 ? -5.863 -19.641 -35.031 1 98.5 515 ASN B C 1
ATOM 8080 O O . ASN B 1 515 ? -6.422 -20.672 -34.625 1 98.5 515 ASN B O 1
ATOM 8084 N N . VAL B 1 516 ? -6.473 -18.609 -35.438 1 98.69 516 VAL B N 1
ATOM 8085 C CA . VAL B 1 516 ? -7.852 -18.688 -35.906 1 98.69 516 VAL B CA 1
ATOM 8086 C C . VAL B 1 516 ? -7.863 -18.734 -37.438 1 98.69 516 VAL B C 1
ATOM 8088 O O . VAL B 1 516 ? -7.062 -18.047 -38.094 1 98.69 516 VAL B O 1
ATOM 8091 N N . ARG B 1 517 ? -8.789 -19.531 -37.938 1 98.38 517 ARG B N 1
ATOM 8092 C CA . ARG B 1 517 ? -8.859 -19.656 -39.375 1 98.38 517 ARG B CA 1
ATOM 8093 C C . ARG B 1 517 ? -9.609 -18.484 -40 1 98.38 517 ARG B C 1
ATOM 8095 O O . ARG B 1 517 ? -10.664 -18.656 -40.625 1 98.38 517 ARG B O 1
ATOM 8102 N N . LEU B 1 518 ? -9.094 -17.375 -39.906 1 98.06 518 LEU B N 1
ATOM 8103 C CA . LEU B 1 518 ? -9.539 -16.109 -40.5 1 98.06 518 LEU B CA 1
ATOM 8104 C C . LEU B 1 518 ? -8.391 -15.43 -41.219 1 98.06 518 LEU B C 1
ATOM 8106 O O . LEU B 1 518 ? -7.242 -15.484 -40.781 1 98.06 518 LEU B O 1
ATOM 8110 N N . THR B 1 519 ? -8.664 -14.797 -42.25 1 97.31 519 THR B N 1
ATOM 8111 C CA . THR B 1 519 ? -7.656 -14.055 -43 1 97.31 519 THR B CA 1
ATOM 8112 C C . THR B 1 519 ? -7.336 -12.727 -42.312 1 97.31 519 THR B C 1
ATOM 8114 O O . THR B 1 519 ? -8.094 -12.266 -41.469 1 97.31 519 THR B O 1
ATOM 8117 N N . LYS B 1 520 ? -6.203 -12.188 -42.688 1 96.88 520 LYS B N 1
ATOM 8118 C CA . LYS B 1 520 ? -5.812 -10.867 -42.188 1 96.88 520 LYS B CA 1
ATOM 8119 C C . LYS B 1 520 ? -6.879 -9.82 -42.5 1 96.88 520 LYS B C 1
ATOM 8121 O O . LYS B 1 520 ? -7.152 -8.938 -41.688 1 96.88 520 LYS B O 1
ATOM 8126 N N . SER B 1 521 ? -7.5 -9.945 -43.625 1 97.5 521 SER B N 1
ATOM 8127 C CA . SER B 1 521 ? -8.531 -9.008 -44.062 1 97.5 521 SER B CA 1
ATOM 8128 C C . SER B 1 521 ? -9.789 -9.141 -43.219 1 97.5 521 SER B C 1
ATOM 8130 O O . SER B 1 521 ? -10.406 -8.141 -42.844 1 97.5 521 SER B O 1
ATOM 8132 N N . GLN B 1 522 ? -10.188 -10.352 -42.938 1 97.62 522 GLN B N 1
ATOM 8133 C CA . GLN B 1 522 ? -11.359 -10.594 -42.094 1 97.62 522 GLN B CA 1
ATOM 8134 C C . GLN B 1 522 ? -11.148 -10.031 -40.688 1 97.62 522 GLN B C 1
ATOM 8136 O O . GLN B 1 522 ? -12.039 -9.391 -40.125 1 97.62 522 GLN B O 1
ATOM 8141 N N . LEU B 1 523 ? -10.023 -10.234 -40.188 1 97.69 523 LEU B N 1
ATOM 8142 C CA . LEU B 1 523 ? -9.703 -9.727 -38.844 1 97.69 523 LEU B CA 1
ATOM 8143 C C . LEU B 1 523 ? -9.672 -8.203 -38.844 1 97.69 523 LEU B C 1
ATOM 8145 O O . LEU B 1 523 ? -10.164 -7.574 -37.906 1 97.69 523 LEU B O 1
ATOM 8149 N N . ALA B 1 524 ? -9.125 -7.586 -39.844 1 97.31 524 ALA B N 1
ATOM 8150 C CA . ALA B 1 524 ? -9.062 -6.133 -39.969 1 97.31 524 ALA B CA 1
ATOM 8151 C C . ALA B 1 524 ? -10.469 -5.531 -40.031 1 97.31 524 ALA B C 1
ATOM 8153 O O . ALA B 1 524 ? -10.727 -4.48 -39.438 1 97.31 524 ALA B O 1
ATOM 8154 N N . THR B 1 525 ? -11.32 -6.176 -40.781 1 97.81 525 THR B N 1
ATOM 8155 C CA . THR B 1 525 ? -12.695 -5.723 -40.875 1 97.81 525 THR B CA 1
ATOM 8156 C C . THR B 1 525 ? -13.406 -5.777 -39.531 1 97.81 525 THR B C 1
ATOM 8158 O O . THR B 1 525 ? -14.109 -4.844 -39.156 1 97.81 525 THR B O 1
ATOM 8161 N N . ARG B 1 526 ? -13.148 -6.883 -38.844 1 98 526 ARG B N 1
ATOM 8162 C CA . ARG B 1 526 ? -13.758 -7.031 -37.531 1 98 526 ARG B CA 1
ATOM 8163 C C . ARG B 1 526 ? -13.195 -6.016 -36.531 1 98 526 ARG B C 1
ATOM 8165 O O . ARG B 1 526 ? -13.922 -5.5 -35.688 1 98 526 ARG B O 1
ATOM 8172 N N . HIS B 1 527 ? -11.969 -5.719 -36.688 1 97.75 527 HIS B N 1
ATOM 8173 C CA . HIS B 1 527 ? -11.32 -4.758 -35.812 1 97.75 527 HIS B CA 1
ATOM 8174 C C . HIS B 1 527 ? -11.883 -3.357 -36 1 97.75 527 HIS B C 1
ATOM 8176 O O . HIS B 1 527 ? -12.07 -2.619 -35.031 1 97.75 527 HIS B O 1
ATOM 8182 N N . LYS B 1 528 ? -12.125 -2.957 -37.156 1 97.31 528 LYS B N 1
ATOM 8183 C CA . LYS B 1 528 ? -12.68 -1.645 -37.5 1 97.31 528 LYS B CA 1
ATOM 8184 C C . LYS B 1 528 ? -14.039 -1.45 -36.812 1 97.31 528 LYS B C 1
ATOM 8186 O O . LYS B 1 528 ? -14.414 -0.329 -36.469 1 97.31 528 LYS B O 1
ATOM 8191 N N . LYS B 1 529 ? -14.711 -2.547 -36.625 1 97.06 529 LYS B N 1
ATOM 8192 C CA . LYS B 1 529 ? -16.062 -2.475 -36.062 1 97.06 529 LYS B CA 1
ATOM 8193 C C . LYS B 1 529 ? -16.016 -2.617 -34.562 1 97.06 529 LYS B C 1
ATOM 8195 O O . LYS B 1 529 ? -17 -2.334 -33.875 1 97.06 529 LYS B O 1
ATOM 8200 N N . TRP B 1 530 ? -14.883 -3.078 -34.031 1 96.69 530 TRP B N 1
ATOM 8201 C CA . TRP B 1 530 ? -14.742 -3.336 -32.594 1 96.69 530 TRP B CA 1
ATOM 8202 C C . TRP B 1 530 ? -14.727 -2.029 -31.812 1 96.69 530 TRP B C 1
ATOM 8204 O O . TRP B 1 530 ? -14.125 -1.043 -32.25 1 96.69 530 TRP B O 1
ATOM 8214 N N . LYS B 1 531 ? -15.398 -1.953 -30.688 1 95.06 531 LYS B N 1
ATOM 8215 C CA . LYS B 1 531 ? -15.359 -0.843 -29.75 1 95.06 531 LYS B CA 1
ATOM 8216 C C . LYS B 1 531 ? -14.938 -1.316 -28.359 1 95.06 531 LYS B C 1
ATOM 8218 O O . LYS B 1 531 ? -15.391 -2.365 -27.891 1 95.06 531 LYS B O 1
ATOM 8223 N N . ALA B 1 532 ? -14.086 -0.546 -27.75 1 93.38 532 ALA B N 1
ATOM 8224 C CA . ALA B 1 532 ? -13.633 -0.875 -26.406 1 93.38 532 ALA B CA 1
ATOM 8225 C C . ALA B 1 532 ? -14.797 -0.928 -25.438 1 93.38 532 ALA B C 1
ATOM 8227 O O . ALA B 1 532 ? -15.695 -0.084 -25.484 1 93.38 532 ALA B O 1
ATOM 8228 N N . LYS B 1 533 ? -14.773 -1.95 -24.625 1 91.56 533 LYS B N 1
ATOM 8229 C CA . LYS B 1 533 ? -15.805 -2.078 -23.594 1 91.56 533 LYS B CA 1
ATOM 8230 C C . LYS B 1 533 ? -15.508 -1.166 -22.406 1 91.56 533 LYS B C 1
ATOM 8232 O O . LYS B 1 533 ? -14.344 -0.959 -22.047 1 91.56 533 LYS B O 1
ATOM 8237 N N . LYS B 1 534 ? -16.609 -0.688 -21.828 1 88.25 534 LYS B N 1
ATOM 8238 C CA . LYS B 1 534 ? -16.453 0.113 -20.625 1 88.25 534 LYS B CA 1
ATOM 8239 C C . LYS B 1 534 ? -16.125 -0.766 -19.422 1 88.25 534 LYS B C 1
ATOM 8241 O O . LYS B 1 534 ? -16.688 -1.854 -19.266 1 88.25 534 LYS B O 1
ATOM 8246 N N . SER B 1 535 ? -15.258 -0.315 -18.625 1 88.56 535 SER B N 1
ATOM 8247 C CA . SER B 1 535 ? -14.867 -1.056 -17.422 1 88.56 535 SER B CA 1
ATOM 8248 C C . SER B 1 535 ? -15.953 -0.989 -16.359 1 88.56 535 SER B C 1
ATOM 8250 O O . SER B 1 535 ? -16.641 0.024 -16.219 1 88.56 535 SER B O 1
ATOM 8252 N N . SER B 1 536 ? -16.062 -2.051 -15.609 1 89.25 536 SER B N 1
ATOM 8253 C CA . SER B 1 536 ? -16.969 -2.074 -14.461 1 89.25 536 SER B CA 1
ATOM 8254 C C . SER B 1 536 ? -16.344 -1.376 -13.25 1 89.25 536 SER B C 1
ATOM 8256 O O . SER B 1 536 ? -16.984 -1.252 -12.203 1 89.25 536 SER B O 1
ATOM 8258 N N . PHE B 1 537 ? -15.203 -0.935 -13.367 1 94.12 537 PHE B N 1
ATOM 8259 C CA . PHE B 1 537 ? -14.5 -0.18 -12.336 1 94.12 537 PHE B CA 1
ATOM 8260 C C . PHE B 1 537 ? -14.117 1.204 -12.844 1 94.12 537 PHE B C 1
ATOM 8262 O O . PHE B 1 537 ? -13.133 1.353 -13.57 1 94.12 537 PHE B O 1
ATOM 8269 N N . GLY B 1 538 ? -14.875 2.182 -12.406 1 95.38 538 GLY B N 1
ATOM 8270 C CA . GLY B 1 538 ? -14.68 3.531 -12.914 1 95.38 538 GLY B CA 1
ATOM 8271 C C . GLY B 1 538 ? -13.859 4.406 -11.984 1 95.38 538 GLY B C 1
ATOM 8272 O O . GLY B 1 538 ? -13.547 5.551 -12.32 1 95.38 538 GLY B O 1
ATOM 8273 N N . SER B 1 539 ? -13.484 3.908 -10.812 1 96.56 539 SER B N 1
ATOM 8274 C CA . SER B 1 539 ? -12.711 4.652 -9.82 1 96.56 539 SER B CA 1
ATOM 8275 C C . SER B 1 539 ? -11.977 3.709 -8.867 1 96.56 539 SER B C 1
ATOM 8277 O O . SER B 1 539 ? -12.055 2.488 -9.016 1 96.56 539 SER B O 1
ATOM 8279 N N . GLY B 1 540 ? -11.164 4.297 -8.031 1 97.12 540 GLY B N 1
ATOM 8280 C CA . GLY B 1 540 ? -10.461 3.508 -7.031 1 97.12 540 GLY B CA 1
ATOM 8281 C C . GLY B 1 540 ? -9.195 2.867 -7.562 1 97.12 540 GLY B C 1
ATOM 8282 O O . GLY B 1 540 ? -8.68 3.268 -8.609 1 97.12 540 GLY B O 1
ATOM 8283 N N . THR B 1 541 ? -8.719 1.946 -6.832 1 97.81 541 THR B N 1
ATOM 8284 C CA . THR B 1 541 ? -7.406 1.35 -7.074 1 97.81 541 THR B CA 1
ATOM 8285 C C . THR B 1 541 ? -7.426 0.497 -8.336 1 97.81 541 THR B C 1
ATOM 8287 O O . THR B 1 541 ? -6.469 0.507 -9.117 1 97.81 541 THR B O 1
ATOM 8290 N N . ILE B 1 542 ? -8.508 -0.254 -8.547 1 97.56 542 ILE B N 1
ATOM 8291 C CA . ILE B 1 542 ? -8.609 -1.147 -9.695 1 97.56 542 ILE B CA 1
ATOM 8292 C C . ILE B 1 542 ? -8.633 -0.331 -10.984 1 97.56 542 ILE B C 1
ATOM 8294 O O . ILE B 1 542 ? -7.969 -0.685 -11.961 1 97.56 542 ILE B O 1
ATOM 8298 N N . TRP B 1 543 ? -9.344 0.786 -10.945 1 97.25 543 TRP B N 1
ATOM 8299 C CA . TRP B 1 543 ? -9.352 1.707 -12.078 1 97.25 543 TRP B CA 1
ATOM 8300 C C . TRP B 1 543 ? -7.957 2.275 -12.328 1 97.25 543 TRP B C 1
ATOM 8302 O O . TRP B 1 543 ? -7.496 2.32 -13.469 1 97.25 543 TRP B O 1
ATOM 8312 N N . LYS B 1 544 ? -7.281 2.766 -11.289 1 97 544 LYS B N 1
ATOM 8313 C CA . LYS B 1 544 ? -5.941 3.33 -11.406 1 97 544 LYS B CA 1
ATOM 8314 C C . LYS B 1 544 ? -4.984 2.352 -12.078 1 97 544 LYS B C 1
ATOM 8316 O O . LYS B 1 544 ? -4.211 2.736 -12.953 1 97 544 LYS B O 1
ATOM 8321 N N . TYR B 1 545 ? -5.102 1.102 -11.625 1 97.62 545 TYR B N 1
ATOM 8322 C CA . TYR B 1 545 ? -4.258 0.058 -12.203 1 97.62 545 TYR B CA 1
ATOM 8323 C C . TYR B 1 545 ? -4.477 -0.056 -13.703 1 97.62 545 TYR B C 1
ATOM 8325 O O . TYR B 1 545 ? -3.516 -0.092 -14.477 1 97.62 545 TYR B O 1
ATOM 8333 N N . ALA B 1 546 ? -5.688 -0.066 -14.125 1 96.75 546 ALA B N 1
ATOM 8334 C CA . ALA B 1 546 ? -6.043 -0.253 -15.531 1 96.75 546 ALA B CA 1
ATOM 8335 C C . ALA B 1 546 ? -5.516 0.893 -16.391 1 96.75 546 ALA B C 1
ATOM 8337 O O . ALA B 1 546 ? -5.305 0.729 -17.594 1 96.75 546 ALA B O 1
ATOM 8338 N N . GLN B 1 547 ? -5.219 2.074 -15.711 1 95.31 547 GLN B N 1
ATOM 8339 C CA . GLN B 1 547 ? -4.754 3.242 -16.453 1 95.31 547 GLN B CA 1
ATOM 8340 C C . GLN B 1 547 ? -3.275 3.113 -16.812 1 95.31 547 GLN B C 1
ATOM 8342 O O . GLN B 1 547 ? -2.789 3.785 -17.719 1 95.31 547 GLN B O 1
ATOM 8347 N N . THR B 1 548 ? -2.557 2.225 -16.078 1 95.25 548 THR B N 1
ATOM 8348 C CA . THR B 1 548 ? -1.104 2.326 -16.188 1 95.25 548 THR B CA 1
ATOM 8349 C C . THR B 1 548 ? -0.493 0.977 -16.547 1 95.25 548 THR B C 1
ATOM 8351 O O . THR B 1 548 ? 0.663 0.907 -16.969 1 95.25 548 THR B O 1
ATOM 8354 N N . VAL B 1 549 ? -1.233 -0.101 -16.406 1 97.69 549 VAL B N 1
ATOM 8355 C CA . VAL B 1 549 ? -0.659 -1.44 -16.484 1 97.69 549 VAL B CA 1
ATOM 8356 C C . VAL B 1 549 ? -0.269 -1.757 -17.922 1 97.69 549 VAL B C 1
ATOM 8358 O O . VAL B 1 549 ? -0.973 -1.375 -18.859 1 97.69 549 VAL B O 1
ATOM 8361 N N . GLY B 1 550 ? 0.874 -2.402 -18.109 1 97 550 GLY B N 1
ATOM 8362 C CA . GLY B 1 550 ? 1.354 -2.877 -19.406 1 97 550 GLY B CA 1
ATOM 8363 C C . GLY B 1 550 ? 0.903 -4.289 -19.719 1 97 550 GLY B C 1
ATOM 8364 O O . GLY B 1 550 ? 0.063 -4.855 -19.016 1 97 550 GLY B O 1
ATOM 8365 N N . PRO B 1 551 ? 1.466 -4.832 -20.766 1 97 551 PRO B N 1
ATOM 8366 C CA . PRO B 1 551 ? 0.984 -6.125 -21.25 1 97 551 PRO B CA 1
ATOM 8367 C C . PRO B 1 551 ? 1.421 -7.289 -20.375 1 97 551 PRO B C 1
ATOM 8369 O O . PRO B 1 551 ? 2.434 -7.195 -19.672 1 97 551 PRO B O 1
ATOM 8372 N N . ALA B 1 552 ? 0.725 -8.391 -20.484 1 96.81 552 ALA B N 1
ATOM 8373 C CA . ALA B 1 552 ? 0.945 -9.594 -19.688 1 96.81 552 ALA B CA 1
ATOM 8374 C C . ALA B 1 552 ? 2.312 -10.203 -19.984 1 96.81 552 ALA B C 1
ATOM 8376 O O . ALA B 1 552 ? 2.996 -10.68 -19.078 1 96.81 552 ALA B O 1
ATOM 8377 N N . TYR B 1 553 ? 2.775 -10.18 -21.234 1 96.88 553 TYR B N 1
ATOM 8378 C CA . TYR B 1 553 ? 3.992 -10.898 -21.609 1 96.88 553 TYR B CA 1
ATOM 8379 C C . TYR B 1 553 ? 5.223 -10.227 -21.016 1 96.88 553 TYR B C 1
ATOM 8381 O O . TYR B 1 553 ? 6.297 -10.828 -20.953 1 96.88 553 TYR B O 1
ATOM 8389 N N . LEU B 1 554 ? 5.078 -8.969 -20.578 1 97.56 554 LEU B N 1
ATOM 8390 C CA . LEU B 1 554 ? 6.18 -8.266 -19.922 1 97.56 554 LEU B CA 1
ATOM 8391 C C . LEU B 1 554 ? 6.016 -8.289 -18.406 1 97.56 554 LEU B C 1
ATOM 8393 O O . LEU B 1 554 ? 6.734 -7.586 -17.688 1 97.56 554 LEU B O 1
ATOM 8397 N N . GLY B 1 555 ? 5.016 -9.031 -17.922 1 97.56 555 GLY B N 1
ATOM 8398 C CA . GLY B 1 555 ? 4.793 -9.156 -16.484 1 97.56 555 GLY B CA 1
ATOM 8399 C C . GLY B 1 555 ? 3.785 -8.156 -15.953 1 97.56 555 GLY B C 1
ATOM 8400 O O . GLY B 1 555 ? 3.783 -7.855 -14.758 1 97.56 555 GLY B O 1
ATOM 8401 N N . ALA B 1 556 ? 3.004 -7.469 -16.844 1 97.88 556 ALA B N 1
ATOM 8402 C CA . ALA B 1 556 ? 2.008 -6.469 -16.453 1 97.88 556 ALA B CA 1
ATOM 8403 C C . ALA B 1 556 ? 2.633 -5.371 -15.602 1 97.88 556 ALA B C 1
ATOM 8405 O O . ALA B 1 556 ? 2.139 -5.066 -14.516 1 97.88 556 ALA B O 1
ATOM 8406 N N . PRO B 1 557 ? 3.703 -4.762 -16.062 1 97.69 557 PRO B N 1
ATOM 8407 C CA . PRO B 1 557 ? 4.363 -3.723 -15.281 1 97.69 557 PRO B CA 1
ATOM 8408 C C . PRO B 1 557 ? 3.551 -2.432 -15.203 1 97.69 557 PRO B C 1
ATOM 8410 O O . PRO B 1 557 ? 2.793 -2.121 -16.125 1 97.69 557 PRO B O 1
ATOM 8413 N N . THR B 1 558 ? 3.703 -1.658 -14.148 1 98 558 THR B N 1
ATOM 8414 C CA . THR B 1 558 ? 2.961 -0.412 -14.008 1 98 558 THR B CA 1
ATOM 8415 C C . THR B 1 558 ? 3.9 0.789 -14.062 1 98 558 THR B C 1
ATOM 8417 O O . THR B 1 558 ? 3.484 1.924 -13.828 1 98 558 THR B O 1
ATOM 8420 N N . HIS B 1 559 ? 5.164 0.623 -14.289 1 97.75 559 HIS B N 1
ATOM 8421 C CA . HIS B 1 559 ? 6.172 1.663 -14.453 1 97.75 559 HIS B CA 1
ATOM 8422 C C . HIS B 1 559 ? 7.34 1.171 -15.297 1 97.75 559 HIS B C 1
ATOM 8424 O O . HIS B 1 559 ? 7.48 -0.032 -15.531 1 97.75 559 HIS B O 1
ATOM 8430 N N . PRO B 1 560 ? 8.289 1.983 -15.797 1 96.75 560 PRO B N 1
ATOM 8431 C CA . PRO B 1 560 ? 9.289 1.611 -16.797 1 96.75 560 PRO B CA 1
ATOM 8432 C C . PRO B 1 560 ? 10.445 0.802 -16.219 1 96.75 560 PRO B C 1
ATOM 8434 O O . PRO B 1 560 ? 11.234 0.214 -16.953 1 96.75 560 PRO B O 1
ATOM 8437 N N . GLY B 1 561 ? 10.57 0.843 -14.891 1 97 561 GLY B N 1
ATOM 8438 C CA . GLY B 1 561 ? 11.68 0.132 -14.273 1 97 561 GLY B CA 1
ATOM 8439 C C . GLY B 1 561 ? 13.016 0.836 -14.453 1 97 561 GLY B C 1
ATOM 8440 O O . GLY B 1 561 ? 13.062 2.064 -14.555 1 97 561 GLY B O 1
ATOM 8441 N N . LYS B 1 562 ? 14.086 0.11 -14.438 1 96.94 562 LYS B N 1
ATOM 8442 C CA . LYS B 1 562 ? 15.43 0.672 -14.461 1 96.94 562 LYS B CA 1
ATOM 8443 C C . LYS B 1 562 ? 15.695 1.406 -15.773 1 96.94 562 LYS B C 1
ATOM 8445 O O . LYS B 1 562 ? 16.562 2.285 -15.836 1 96.94 562 LYS B O 1
ATOM 8450 N N . ARG B 1 563 ? 14.969 1.13 -16.844 1 95.94 563 ARG B N 1
ATOM 8451 C CA . ARG B 1 563 ? 15.188 1.717 -18.156 1 95.94 563 ARG B CA 1
ATOM 8452 C C . ARG B 1 563 ? 15.062 3.236 -18.109 1 95.94 563 ARG B C 1
ATOM 8454 O O . ARG B 1 563 ? 15.727 3.943 -18.875 1 95.94 563 ARG B O 1
ATOM 8461 N N . LYS B 1 564 ? 14.242 3.721 -17.203 1 96.38 564 LYS B N 1
ATOM 8462 C CA . LYS B 1 564 ? 14.039 5.164 -17.125 1 96.38 564 LYS B CA 1
ATOM 8463 C C . LYS B 1 564 ? 14.438 5.691 -15.742 1 96.38 564 LYS B C 1
ATOM 8465 O O . LYS B 1 564 ? 14.164 6.848 -15.414 1 96.38 564 LYS B O 1
ATOM 8470 N N . GLU B 1 565 ? 15 4.84 -14.922 1 96 565 GLU B N 1
ATOM 8471 C CA . GLU B 1 565 ? 15.477 5.258 -13.602 1 96 565 GLU B CA 1
ATOM 8472 C C . GLU B 1 565 ? 16.531 6.352 -13.719 1 96 565 GLU B C 1
ATOM 8474 O O . GLU B 1 565 ? 17.406 6.285 -14.586 1 96 565 GLU B O 1
ATOM 8479 N N . VAL B 1 566 ? 16.484 7.402 -12.898 1 94.56 566 VAL B N 1
ATOM 8480 C CA . VAL B 1 566 ? 17.406 8.531 -12.961 1 94.56 566 VAL B CA 1
ATOM 8481 C C . VAL B 1 566 ? 18.438 8.422 -11.844 1 94.56 566 VAL B C 1
ATOM 8483 O O . VAL B 1 566 ? 19.594 8.797 -12.016 1 94.56 566 VAL B O 1
ATOM 8486 N N . LYS B 1 567 ? 17.969 7.949 -10.664 1 92.88 567 LYS B N 1
ATOM 8487 C CA . LYS B 1 567 ? 18.859 7.785 -9.516 1 92.88 567 LYS B CA 1
ATOM 8488 C C . LYS B 1 567 ? 18.5 6.523 -8.727 1 92.88 567 LYS B C 1
ATOM 8490 O O . LYS B 1 567 ? 17.328 6.16 -8.609 1 92.88 567 LYS B O 1
ATOM 8495 N N . VAL B 1 568 ? 19.562 5.902 -8.219 1 94.94 568 VAL B N 1
ATOM 8496 C CA . VAL B 1 568 ? 19.406 4.699 -7.402 1 94.94 568 VAL B CA 1
ATOM 8497 C C . VAL B 1 568 ? 19.25 5.086 -5.934 1 94.94 568 VAL B C 1
ATOM 8499 O O . VAL B 1 568 ? 20.094 5.793 -5.375 1 94.94 568 VAL B O 1
ATOM 8502 N N . TYR B 1 569 ? 18.266 4.613 -5.309 1 96.69 569 TYR B N 1
ATOM 8503 C CA . TYR B 1 569 ? 17.984 4.957 -3.918 1 96.69 569 TYR B CA 1
ATOM 8504 C C . TYR B 1 569 ? 19.156 4.59 -3.02 1 96.69 569 TYR B C 1
ATOM 8506 O O . TYR B 1 569 ? 19.547 5.371 -2.15 1 96.69 569 TYR B O 1
ATOM 8514 N N . ALA B 1 570 ? 19.719 3.498 -3.252 1 96.44 570 ALA B N 1
ATOM 8515 C CA . ALA B 1 570 ? 20.75 2.971 -2.359 1 96.44 570 ALA B CA 1
ATOM 8516 C C . ALA B 1 570 ? 21.969 3.891 -2.32 1 96.44 570 ALA B C 1
ATOM 8518 O O . ALA B 1 570 ? 22.812 3.781 -1.424 1 96.44 570 ALA B O 1
ATOM 8519 N N . ASP B 1 571 ? 22.031 4.848 -3.289 1 94.19 571 ASP B N 1
ATOM 8520 C CA . ASP B 1 571 ? 23.219 5.688 -3.424 1 94.19 571 ASP B CA 1
ATOM 8521 C C . ASP B 1 571 ? 22.938 7.121 -2.982 1 94.19 571 ASP B C 1
ATOM 8523 O O . ASP B 1 571 ? 23.734 8.023 -3.23 1 94.19 571 ASP B O 1
ATOM 8527 N N . ILE B 1 572 ? 21.875 7.402 -2.367 1 89.5 572 ILE B N 1
ATOM 8528 C CA . ILE B 1 572 ? 21.531 8.773 -2.006 1 89.5 572 ILE B CA 1
ATOM 8529 C C . ILE B 1 572 ? 22.453 9.266 -0.903 1 89.5 572 ILE B C 1
ATOM 8531 O O . ILE B 1 572 ? 22.984 8.477 -0.12 1 89.5 572 ILE B O 1
#

Nearest PDB structures (foldseek):
  6ovt-assembly1_A  TM=9.649E-01  e=8.320E-69  Mycobacterium tuberculosis
  6ovt-assembly1_D  TM=9.698E-01  e=7.681E-67  Mycobacterium tuberculosis
  6ovt-assembly1_B  TM=9.645E-01  e=2.842E-66  Mycobacterium tuberculosis
  6nte-assembly1_A  TM=9.672E-01  e=1.285E-55  Synechocystis sp. PCC 6803
  6nte-assembly2_B  TM=9.632E-01  e=3.205E-54  Synechocystis sp. PCC 6803

Secondary structure (DSSP, 8-state):
-----GGGSTTHHHHSSGGGHHHHHHHHHTT--HHHHHSPEEEEEE--BSSSTTTTTHHHHHHHHHHHHHHTT-EEEEEE-----HHHHTTSGGGGGHHHHHHHHHHHHHHHHHHHT-SEEEEEE-STTHHHHHHHHHHHH-SSEEEEE--BPPPEEETTEEE-HHHHHHHHHHHHTTSS-HHHHHHHHHHS--SSSB-SSSSHHHHHHHHHHHTTSS-TTTTTS-TT-TTHHHHHHHHHHHHHHHHHHT--HHHH--HHHHHHHHHHHHHTT--TTHHHHHHHHHHHTT----HHHHHHHHHHS-B-B-BTTTSSB-HHHHHHTTHHHHHHHHHHHTT-S-TT-B-TTSSBHHHHHTT----TT-SSB--TTS-SBSS-SEEEEEETTEEEEEEEE-TT-S-SEEEEEEEEESSHHHHHHHHHTT---TTEEEEE-S-STTTTTS--B-HHHHHHHHHTT-TTT-EEEESSB--TT--SEEEEEEES-GGGT-GGGG--TT-EEEEETTTTEEEES--HHHHHHHHHH--PPPPS--SHHHHHHHHH---GGGT--SS-GGGG----GGG-/-----GGGSTTHHHHSSGGGHHHHHHHHHTT--HHHHHSPEEEEEE--BSSSTTTTTHHHHHHHHHHHHHHTT-EEEEEE-----HHHHTTSGGGGGHHHHHHHHHHHHHHHHHHHT-SEEEEEE-STTHHHHHHHHHHHH-SSEEEEE--BPPPEEETTEEE-HHHHHHHHHHHHTTSS-HHHHHHHHHHS--SSSB-SSSSHHHHHHHHHHHTTSS-TTTTTS-TT-TTHHHHHHHHHHHHHHHHHHT--HHHH--HHHHHHHHHHHHHTT--TTHHHHHHHHHHHTT----HHHHHHHHHHS-B-B-BTTTSSB-HHHHHHTTHHHHHHHHHHHTT-S-TT-B-TTSSBHHHHHTT----TT-SSB--TTS-SBSS-SEEEEEETTEEEEEEEE-TT-S-SEEEEEEEEESSHHHHHHHHHTT---TTEEEEE-S-STTTTTS--B-HHHHHHHHHTT-TTT-EEEESSB--TT--SEEEEEEES-GGGT-GGGG--TT-EEEEETTTTEEEES--HHHHHHHHHH--PPPPS--SHHHHHHHHH---GGGT--SS-GGGG----GGG-

Radius of gyration: 29.71 Å; Cα contacts (8 Å, |Δi|>4): 3065; chains: 2; bounding box: 61×86×78 Å

Organism: Pelagibacter ubique (strain HTCC1062) (NCBI:txid335992)

Solvent-accessible surface area (backbone atoms only — not comparable to full-atom values): 53466 Å² total; per-residue (Å²): 122,78,83,72,68,42,88,72,31,32,32,30,75,38,47,55,62,72,82,17,37,42,29,43,15,35,42,44,28,67,68,46,45,74,69,44,60,59,32,53,34,28,34,36,40,27,36,33,30,53,85,41,24,24,20,59,55,35,59,64,36,49,54,29,20,38,53,17,19,44,76,45,54,31,30,57,31,43,37,31,29,47,61,38,50,54,76,50,7,51,93,46,79,21,24,35,30,30,56,50,36,19,55,49,36,18,36,49,52,46,35,39,38,48,13,59,24,42,43,26,38,36,38,37,20,25,37,51,41,40,43,54,13,47,52,31,30,35,41,55,43,35,27,15,41,31,45,40,47,42,19,29,17,52,68,11,68,56,96,89,34,79,31,33,54,65,56,36,52,51,42,36,33,30,33,75,68,69,75,39,52,72,68,57,47,48,58,46,27,73,30,18,33,68,34,37,16,16,71,26,32,34,32,50,37,47,27,47,26,49,27,34,42,48,26,15,39,19,57,85,57,44,57,26,50,40,31,76,47,70,72,45,37,57,48,27,21,46,43,19,36,37,29,44,51,23,50,75,68,67,47,28,34,63,70,19,54,41,75,59,16,49,50,23,22,37,29,52,32,14,19,36,55,29,20,63,59,50,42,30,44,52,10,31,43,27,32,32,65,50,47,94,46,35,32,64,56,39,24,53,40,13,52,71,20,43,16,26,38,39,27,17,78,89,37,82,33,41,42,62,50,40,31,75,56,50,24,58,53,36,53,51,36,34,35,42,75,64,65,69,40,64,41,80,35,37,28,54,84,77,39,30,46,43,66,72,36,64,85,60,70,77,60,85,85,42,84,41,59,42,50,65,91,55,42,82,33,77,33,22,34,37,36,40,26,36,33,80,46,13,75,63,18,27,37,29,49,49,62,88,53,88,64,57,60,50,66,26,32,31,42,71,26,74,32,66,68,58,46,34,52,35,58,74,68,58,71,71,55,81,38,30,26,39,31,33,29,32,22,8,45,55,36,43,35,29,29,33,64,49,46,66,50,52,45,44,39,43,58,72,70,38,32,86,37,33,34,37,40,24,23,15,34,54,40,55,77,63,74,36,52,43,34,20,40,25,16,54,29,24,50,80,65,16,48,58,56,58,63,50,68,60,45,43,35,41,38,29,58,82,77,23,32,29,34,51,81,63,53,74,66,57,50,52,57,41,49,72,70,56,72,76,73,82,70,77,49,40,26,53,56,65,26,45,45,38,74,50,45,38,56,52,35,48,21,41,37,62,53,62,18,43,74,42,46,70,67,63,60,52,71,89,119,77,84,74,67,42,89,73,34,32,33,31,75,37,48,55,60,70,83,16,37,41,30,43,14,36,45,44,28,66,68,46,46,73,70,45,58,60,31,51,34,29,34,38,38,26,36,33,29,53,85,42,24,24,18,61,56,35,58,64,38,49,54,30,20,40,51,17,19,45,75,47,53,31,30,59,32,45,37,30,29,49,60,37,51,56,75,51,6,50,91,46,78,20,25,34,28,28,54,49,38,19,56,48,37,18,37,47,51,47,33,38,38,48,14,59,25,42,44,26,38,36,38,38,22,24,37,52,39,41,43,54,12,46,53,32,29,34,39,56,42,34,27,15,40,32,46,43,46,44,19,30,17,53,66,12,70,55,96,91,34,80,31,33,53,67,55,36,52,50,41,36,30,28,32,76,70,68,75,40,52,72,67,59,46,48,58,46,27,72,28,18,33,67,34,37,16,14,72,25,34,33,31,49,37,46,28,48,26,48,28,34,42,48,26,16,40,21,56,85,56,44,59,27,50,40,30,74,46,70,73,45,37,56,49,27,21,47,44,20,36,37,30,45,52,22,49,74,68,66,47,28,35,64,70,20,54,42,75,58,18,51,48,24,20,39,29,51,32,13,20,36,55,28,19,62,58,49,42,31,44,51,11,32,43,27,31,32,65,49,47,94,46,35,30,63,55,41,25,54,40,13,52,71,19,42,17,24,38,39,27,18,76,87,36,82,35,40,42,62,49,39,31,74,58,51,24,58,52,36,53,50,36,35,34,42,75,63,66,68,40,65,41,79,35,37,27,52,85,76,41,30,45,42,66,72,35,64,87,60,70,78,59,85,85,41,84,39,60,42,50,65,91,54,42,82,32,77,31,19,34,35,36,41,26,37,33,79,44,12,75,63,18,24,38,29,48,48,63,88,54,87,64,58,61,50,66,28,34,30,43,70,26,74,32,65,67,59,45,34,52,34,58,74,66,59,69,70,56,80,38,30,26,40,31,34,28,34,22,9,46,56,36,43,33,29,29,34,63,49,46,66,51,53,45,43,38,42,54,70,70,38,33,86,39,33,32,38,37,24,21,14,34,54,41,52,75,65,73,35,52,43,33,19,40,24,16,54,29,24,50,80,67,15,47,58,56,60,64,48,69,61,44,42,36,42,38,29,58,82,79,24,32,27,34,52,80,62,50,74,65,57,52,50,56,40,50,74,71,58,72,77,75,84,67,75,50,41,26,53,56,65,28,47,46,37,72,50,47,38,57,50,38,49,21,41,36,61,55,62,18,41,74,40,46,70,66,63,58,54,72,88

Sequence (1144 aa):
MAKFNKKKLPSRHTSLGADRAPHRSFYYAMGETEKDVAKPFVGVVSTWNEAAPCNIALMRQAQSVKKGVRASGGTPREFCTITVTDGIAMGHEGMKSSLISREVIADSTELTVRGHCYDALVGIAGCDKSLPALMMAMVRLNVPSVFIYGGSILPGQYKGKDVTVVDVFEAVGKHSAGKMSAKELRKLELVACPSAGACGGQFTANTMACVSEAIGLALPYSAGTPAPYEERDKYALLSGKTVMNLLQKNIRPRDIVTKKSLENAATIVAATGGSTNAALHLPAIANEIGIKFDLMDVAKIFKKTPYLADLKPGGKYVAKDMWLAGGVPMLLKTLFDGGFIHGDCMTVTGKTMKQNLKNIKFNPKQKVLRAYDNPLSPDGGVVGLKGNLAPDGGIVKIAGLKKLQFTGKARCFDNEEAAMACVQKKKYKAGDVIIIRYEGPVGGPGMREMLSTTGAIYGQGMGEKVALITDGRFSGATRGFCVGHVGPEAALGGPLALLRNGDVIDIDAKKGTINVRLTKSQLATRHKKWKAKKSSFGSGTIWKYAQTVGPAYLGAPTHPGKRKEVKVYADIMAKFNKKKLPSRHTSLGADRAPHRSFYYAMGETEKDVAKPFVGVVSTWNEAAPCNIALMRQAQSVKKGVRASGGTPREFCTITVTDGIAMGHEGMKSSLISREVIADSTELTVRGHCYDALVGIAGCDKSLPALMMAMVRLNVPSVFIYGGSILPGQYKGKDVTVVDVFEAVGKHSAGKMSAKELRKLELVACPSAGACGGQFTANTMACVSEAIGLALPYSAGTPAPYEERDKYALLSGKTVMNLLQKNIRPRDIVTKKSLENAATIVAATGGSTNAALHLPAIANEIGIKFDLMDVAKIFKKTPYLADLKPGGKYVAKDMWLAGGVPMLLKTLFDGGFIHGDCMTVTGKTMKQNLKNIKFNPKQKVLRAYDNPLSPDGGVVGLKGNLAPDGGIVKIAGLKKLQFTGKARCFDNEEAAMACVQKKKYKAGDVIIIRYEGPVGGPGMREMLSTTGAIYGQGMGEKVALITDGRFSGATRGFCVGHVGPEAALGGPLALLRNGDVIDIDAKKGTINVRLTKSQLATRHKKWKAKKSSFGSGTIWKYAQTVGPAYLGAPTHPGKRKEVKVYADI